Protein 8YE0 (pdb70)

Secondary structure (DSSP, 8-state):
--S-HHHHHHHHHHHHHHHHHHHT-TTSTTHHHHHHHHHHSS-EEEEEEEEEETTEEEEEEEEEEES-GGGHHHHHHHHHHHHHHHTTSTT-----HHHHHHH-SS--GGGEEEEEEEEE--SSGGG-EEEEEEEEES-HHHHHHHHHHH-TT--HHHH--SSEEEEEEEEETTS-EEEEEEEEEEHHHHTSHHHHHHHHHHS-HHHHHHHTTEEEEEEEEETT-SS-EEEEEESSHHHHHHTTT-HHHHHHHHHHTTS-EEEEEEEEEGGGGGSSS--EEEEEEEE-/--HHHHHHHHHHHHTT----TTHHHHHHHHHT-SSEEEEEEEEEETTEEEEEEEEEEE--GGGHHHHHHHHHHHHHHHTTSTT-B---HHHHHHH-SS--GGGEEEEEEEEE--SSGGG-EEEEEEEEES-HHHHHHHHHHH-TT--SGGG--SSEEEEEEEEETBS-EEEEEEEEEEHHHHTSHHHHHHHHHHS-HHHHHHHTTEEEEEEEE-SSSSS-EEEEEES-HHHHHHTT--HHHHHHHHHHTTS--SEEEEEEEGGGGSSSS--EEEEEEE--/----S-HHHHHHHHHHHHHHHHHHHT--S-TTHHHHHHHHHHSS-EEEEEEEEEETTEEEEEEEEEEES-GGGHHHHHHHHHHHHHHHTTSSS-B---HHHHHHH-TT--GGGEEEEEEEEE--SSGGG-EEEEEEEEES-HHHHHHHHHHH-TT---GGG--SSEEEEEEEEETBS-EEEEEEEEEEHHHHSSHHHHHHHTTTS-HHHHHHHTTEEEEEEEEETT-SS-EEEEEES-HHHHHHTT--HHHHHHHHHHTTS-EEEEEEEEEHHHHHSSS--EEEEEEEE-/--HHHHHHHHHHHHHT-TT-TTHHHHHHHHHT-SSEEEEEEEEEETTEEEEEEEEEEE--GGGHHHHHHHHHHHHHHHTTSTT-B---HHHHHHH-S---GGGEEEEEEEEE--SSGGG-EEEEEEEEES-HHHHHHHHHHH-SS--GGG---SSEEEEEEEEETBS-EEEEEEEEEEHHHHTSHHHHHHHHTTS-HHHHHGGGGEEEEEEEEETTSSS-EEEEEESSHHHHHHTT--HHHHHHHTTTTTS--SEEEEEEEHHHHTSSS--EEEEEEE--

Foldseek 3Di:
DDPPQVVQLVVQLVVLVVLCVVVVNCPFPPVVLVNVLCVPASHWWKKFKWKFFFPDIQRNKMKTKHPDLVCVVVVVVVLVVSLVVSVPPVLFDWACVVVCVLCDDDRDSVFFDIKMWMWRTDPPQQAIKIKIKTKGFPDVVSVVVQCVQFVPPCLVVLQADGRIKMKMWIIGRNHDIWIKIKGKAFPVRCVPPSNVVSVPVRADDLLSVLQVQARMWMWMTIPPDPAIKIKGFGPDVVVSQVVQPDPVSCVVVVVCVPPQFPTKIKIAGSVQSPDPHRRIIMIITTHD/DDVQCVVLVVLCVVVVPDCFPPLVLVVVLLVPAPQKFKKFKWKFFFNDIQRNKMKIKNQPLPPQVVVVVSLVVSVVVSVVPVQFDWACVVVCVLCDDPRDSVFFRIKMKMWRGDPPQQATKIKIKTKGFPPVVSVVVQCVQWVPVVQCPLLADGRIKMKMWIIGRNHDIWIKIKDKDFPVRCVPPVSVVSCPVRAPVLVSVLQVQARMKMWMTTPVDPAIKIKGWGPDVVVSQVVQQDPSSVVVCVVVVPPQFPIKIKIAGRVLRPDPHRRIIMIITTND/DDPDPCQVVQLVVVVVVLVVLCVVVVPPDFPPLVLVSVVQVVASHWWKKFKWWFFFPDIQRSKMKTKHPDLVCVVVVVVVLVVSVVVSCPDPQFDWDCVVVCVLCDPDRDSVFFPIKMWMWGTDPDQQATKIKIKTKGFPCVPSVVVQCVAFVPVNQCPLQDDGRIKMKMWIIRRNHDIWIKIKDKAFCVRCVDPRNVVSVCVRAPDLVSVQQNQARMKMWMTIPPDPAIKIKGFGPDPLVCQVPVQDPVSVVVVVVVVPAAQPTKIKIAGRVLSVDPHRRIIMIIRTHD/DDPQLVVLVVLCVVVVPCDFPPVVLVSVVVVVADAWFKKFKWWFFFPDIQGNKMKIKRQPLVCVVVVVVVLVVSVVVSPVDPLFDWACVVVCVLCDDDRDSVFFRIKMWMWRTDPPQQAIKIKIKTKGFPPVVSVVVLQVQFVPPSQCVLQCPGRIKMKMWIIGRNHDIWIKIKDKAFPVRCVDPSNVVSVPVRADDLLSVLQVQARMWMWMTIPPDPAIKIKGWGPQVVVSQVVQPDPVSVVVCVVVVPPQWPTKIKIAGSVQSPDPHGRIIMIMTTPD

Solvent-accessible surface area: 49042 Å² total; per-residue (Å²): 155,130,114,85,39,119,92,6,29,37,104,1,35,135,45,0,71,34,1,0,81,80,39,135,16,63,97,33,40,1,0,120,41,0,8,116,14,0,71,83,13,104,9,0,14,0,17,0,2,1,48,0,17,24,94,62,52,40,12,0,15,3,17,0,17,1,45,81,59,135,111,2,74,106,12,6,89,44,0,33,10,3,0,31,65,0,46,62,110,69,49,3,50,18,38,34,104,52,2,82,127,0,23,48,118,95,20,48,51,97,55,5,52,77,1,22,0,0,2,0,2,38,223,74,41,28,50,0,24,0,15,0,27,0,56,0,48,69,12,85,110,31,32,61,41,0,29,83,92,2,12,65,97,150,31,0,50,58,1,35,60,31,103,62,1,12,0,4,2,23,1,45,1,74,25,78,42,13,11,26,0,15,3,26,1,42,27,157,48,0,122,82,82,91,12,65,88,85,0,51,176,24,5,40,56,39,0,16,155,24,0,86,58,1,88,23,0,23,1,0,10,3,127,52,22,14,20,22,21,0,25,0,40,3,111,81,42,54,47,4,0,82,107,10,69,8,143,32,0,42,148,8,5,60,75,11,93,145,59,75,39,131,26,0,9,0,5,0,8,20,42,6,25,92,31,136,49,20,57,45,4,19,0,30,4,13,1,79,141,59,103,21,46,95,37,0,81,36,1,13,116,77,25,148,19,97,100,28,50,1,4,77,63,0,24,50,18,4,112,35,25,112,63,15,12,0,36,0,4,0,62,0,56,24,126,106,53,59,22,1,15,2,20,0,12,0,105,59,67,128,134,4,80,53,15,8,39,27,0,32,33,7,0,82,68,0,54,55,116,134,130,6,29,9,2,33,45,28,0,95,112,0,23,47,86,96,18,54,46,95,58,1,63,90,0,26,0,0,2,0,3,34,200,102,44,31,53,0,23,0,14,0,31,0,44,0,50,59,15,78,108,35,30,63,38,0,40,68,85,0,8,23,84,156,41,0,66,73,0,64,47,40,107,66,1,11,0,5,2,27,2,41,4,17,1,91,26,15,14,29,0,19,5,25,0,41,32,152,45,2,125,49,86,117,19,75,97,92,0,48,183,36,5,33,72,58,0,22,142,12,0,99,59,4,124,20,0,15,0,0,3,11,75,71,35,139,30,8,16,0,25,0,51,16,110,83,29,53,48,10,1,73,109,20,71,8,140,16,0,44,156,3,0,56,55,5,76,152,70,110,31,146,28,1,15,0,5,0,10,25,59,20,19,88,52,246,57,23,82,96,4,22,0,30,0,3,21,76,118,109,87,86,113,86,29,74,92,6,45,58,86,1,44,104,20,0,90,30,3,11,128,67,29,149,11,82,96,27,45,1,2,50,42,0,28,150,13,3,61,72,21,117,12,2,5,0,23,0,4,1,53,1,47,39,146,91,80,60,13,0,15,3,18,0,21,2,34,75,62,139,112,3,77,107,14,2,68,55,0,37,32,11,0,46,78,1,43,65,97,132,88,5,39,18,51,30,116,24,2,103,55,2,22,44,74,117,18,54,40,97,63,6,54,78,1,28,0,0,2,0,5,41,199,83,37,16,41,0,22,0,16,0,28,0,55,0,54,34,23,104,64,27,26,62,40,1,44,81,92,1,14,34,56,80,27,2,85,64,4,66,74,40,122,63,2,11,1,4,2,15,0,34,0,7,22,106,40,12,20,16,0,11,4,23,0,45,31,74,40,2,128,96,119,124,9,78,49,17,0,50,170,54,12,39,79,51,0,27,160,16,2,95,40,3,52,25,2,16,4,0,9,8,50,28,21,33,18,16,24,2,26,0,45,11,110,95,31,66,61,10,0,78,112,27,75,17,92,37,0,40,178,6,2,48,107,11,83,160,63,55,44,108,30,0,10,0,4,1,14,38,41,3,27,85,15,142,76,25,30,70,4,16,0,28,1,15,1,55,231,46,114,22,48,71,41,0,67,44,0,0,87,76,28,146,18,68,103,40,41,2,0,126,28,0,18,129,13,4,106,63,35,135,52,17,17,0,30,0,1,0,57,0,62,21,127,100,55,59,17,0,14,2,16,0,13,2,106,39,55,150,92,3,35,34,12,4,65,26,1,35,58,8,0,83,58,0,39,61,100,124,82,0,21,11,17,33,66,38,6,98,39,0,28,49,90,120,18,71,39,101,13,1,60,95,1,28,0,0,1,0,2,34,224,120,45,26,48,0,21,0,15,0,27,0,45,0,57,96,11,76,124,21,20,62,38,0,28,63,37,0,11,58,72,65,65,1,55,89,4,67,65,34,90,60,1,9,0,4,1,25,1,48,1,12,0,83,32,15,9,26,0,16,5,24,3,30,22,116,31,2,132,94,96,136,14,72,111,36,0,55,94,41,7,36,56,43,0,15,152,29,0,86,56,3,116,23,0,14,4,0,9,6,65,71,29,97,24,15,17,0,26,0,51,13,111,91,25,48,57,3,0,71,110,16,73,10,74,51,0,47,171,5,1,65,102,14,78,172,84,123,33,176,42,0,16,0,5,0,8,31,107,19,24,80,59,116,65,18,82,65,3,17,0,27,0,11,16,85

Radius of gyration: 34.92 Å; Cα contacts (8 Å, |Δi|>4): 2206; chains: 4; bounding box: 70×92×94 Å

Nearest PDB structures (foldseek):
  8ye0-assembly4_D  TM=9.924E-01  e=4.667E-56  Microcystis aeruginosa NIES-88
  8je4-assembly1_A  TM=9.288E-01  e=2.767E-31  Limnothrix sp. CACIAM 69d
  7vmy-assembly1_A  TM=9.520E-01  e=1.536E-30  Limnothrix sp. CACIAM 69d
  8je4-assembly1_B  TM=9.081E-01  e=1.259E-28  Limnothrix sp. CACIAM 69d
  4bg2-assembly1_A  TM=8.635E-01  e=2.239E-19  Prochloron didemni

Structure (mmCIF, N/CA/C/O backbone):
data_8YE0
#
_entry.id   8YE0
#
_cell.length_a   45.681
_cell.length_b   69.344
_cell.length_c   86.426
_cell.angle_alpha   109.115
_cell.angle_beta   93.102
_cell.angle_gamma   104.888
#
_symmetry.space_group_name_H-M   'P 1'
#
loop_
_entity.id
_entity.type
_entity.pdbx_description
1 polymer 'LynF/TruF/PatF family peptide O-prenyltransferase'
2 non-polymer 'TRIHYDROGEN THIODIPHOSPHATE'
3 non-polymer 'MAGNESIUM ION'
4 non-polymer 2-[BIS-(2-HYDROXY-ETHYL)-AMINO]-2-HYDROXYMETHYL-PROPANE-1,3-DIOL
5 water water
#
loop_
_atom_site.group_PDB
_atom_site.id
_atom_site.type_symbol
_atom_site.label_atom_id
_atom_site.label_alt_id
_atom_site.label_comp_id
_atom_site.label_asym_id
_atom_site.label_entity_id
_atom_site.label_seq_id
_atom_site.pdbx_PDB_ins_code
_atom_site.Cartn_x
_atom_site.Cartn_y
_atom_site.Cartn_z
_atom_site.occupancy
_atom_site.B_iso_or_equiv
_atom_site.auth_seq_id
_atom_site.auth_comp_id
_atom_site.auth_asym_id
_atom_site.auth_atom_id
_atom_site.pdbx_PDB_model_num
ATOM 1 N N . ASN A 1 3 ? 8.70898 -35.48382 23.65175 1.000 75.46065 3 ASN A N 1
ATOM 2 C CA . ASN A 1 3 ? 9.41890 -35.91688 24.84881 1.000 70.89263 3 ASN A CA 1
ATOM 3 C C . ASN A 1 3 ? 8.88743 -37.25406 25.32754 1.000 70.10409 3 ASN A C 1
ATOM 4 O O . ASN A 1 3 ? 9.61518 -38.24542 25.36309 1.000 75.40933 3 ASN A O 1
ATOM 9 N N . TYR A 1 4 ? 7.60804 -37.27728 25.68670 1.000 54.01423 4 TYR A N 1
ATOM 10 C CA . TYR A 1 4 ? 7.01968 -38.46423 26.28335 1.000 52.30948 4 TYR A CA 1
ATOM 11 C C . TYR A 1 4 ? 6.73799 -39.51753 25.21955 1.000 49.39666 4 TYR A C 1
ATOM 12 O O . TYR A 1 4 ? 6.37271 -39.19994 24.08344 1.000 40.05949 4 TYR A O 1
ATOM 21 N N . ALA A 1 5 ? 6.93064 -40.78170 25.59857 1.000 50.15473 5 ALA A N 1
ATOM 22 C CA . ALA A 1 5 ? 6.79077 -41.87782 24.64597 1.000 44.52109 5 ALA A CA 1
ATOM 23 C C . ALA A 1 5 ? 5.37203 -41.96610 24.10656 1.000 41.91904 5 ALA A C 1
ATOM 24 O O . ALA A 1 5 ? 5.16651 -42.24153 22.91836 1.000 42.74518 5 ALA A O 1
ATOM 26 N N . ASN A 1 6 ? 4.37979 -41.73513 24.96682 1.000 42.06427 6 ASN A N 1
ATOM 27 C CA . ASN A 1 6 ? 2.97536 -41.80292 24.57179 1.000 44.97003 6 ASN A CA 1
ATOM 28 C C . ASN A 1 6 ? 2.57059 -40.43144 24.03875 1.000 43.21586 6 ASN A C 1
ATOM 29 O O . ASN A 1 6 ? 2.02541 -39.58038 24.74702 1.000 39.30199 6 ASN A O 1
ATOM 34 N N . ALA A 1 7 ? 2.85123 -40.22537 22.74904 1.000 44.38576 7 ALA A N 1
ATOM 35 C CA . ALA A 1 7 ? 2.58053 -38.93564 22.12383 1.000 41.17925 7 ALA A CA 1
ATOM 36 C C . ALA A 1 7 ? 1.10011 -38.58604 22.18845 1.000 43.21095 7 ALA A C 1
ATOM 37 O O . ALA A 1 7 ? 0.74111 -37.42613 22.42213 1.000 40.28068 7 ALA A O 1
ATOM 39 N N . GLN A 1 8 ? 0.22487 -39.57803 21.99735 1.000 42.40114 8 GLN A N 1
ATOM 40 C CA . GLN A 1 8 ? -1.20610 -39.29351 21.96726 1.000 53.30256 8 GLN A CA 1
ATOM 41 C C . GLN A 1 8 ? -1.73260 -38.93031 23.35210 1.000 47.27429 8 GLN A C 1
ATOM 42 O O . GLN A 1 8 ? -2.60859 -38.06735 23.47891 1.000 41.80222 8 GLN A O 1
ATOM 48 N N . LEU A 1 9 ? -1.21868 -39.57826 24.40234 1.000 43.97155 9 LEU A N 1
ATOM 49 C CA . LEU A 1 9 ? -1.55719 -39.15082 25.75750 1.000 42.91007 9 LEU A CA 1
ATOM 50 C C . LEU A 1 9 ? -1.12114 -37.71442 26.00763 1.000 39.00346 9 LEU A C 1
ATOM 51 O O . LEU A 1 9 ? -1.87798 -36.91823 26.57788 1.000 37.29897 9 LEU A O 1
ATOM 56 N N . HIS A 1 10 ? 0.09155 -37.36166 25.57616 1.000 36.44144 10 HIS A N 1
ATOM 57 C CA . HIS A 1 10 ? 0.61258 -36.02566 25.84842 1.000 33.70390 10 HIS A CA 1
ATOM 58 C C . HIS A 1 10 ? -0.20169 -34.95020 25.13261 1.000 32.68525 10 HIS A C 1
ATOM 59 O O . HIS A 1 10 ? -0.45787 -33.87568 25.69520 1.000 31.62576 10 HIS A O 1
ATOM 66 N N . LYS A 1 11 ? -0.61257 -35.21788 23.88922 1.000 34.00340 11 LYS A N 1
ATOM 67 C CA . LYS A 1 11 ? -1.43141 -34.25762 23.15448 1.000 33.80454 11 LYS A CA 1
ATOM 68 C C . LYS A 1 11 ? -2.78621 -34.06124 23.82018 1.000 34.23094 11 LYS A C 1
ATOM 69 O O . LYS A 1 11 ? -3.31407 -32.94294 23.85066 1.000 34.03861 11 LYS A O 1
ATOM 75 N N . SER A 1 12 ? -3.37957 -35.14433 24.33032 1.000 36.36259 12 SER A N 1
ATOM 76 C CA . SER A 1 12 ? -4.62410 -35.01890 25.07910 1.000 37.24124 12 SER A CA 1
ATOM 77 C C . SER A 1 12 ? -4.45034 -34.08994 26.27388 1.000 39.24659 12 SER A C 1
ATOM 78 O O . SER A 1 12 ? -5.33563 -33.28142 26.57342 1.000 34.12493 12 SER A O 1
ATOM 81 N N . LYS A 1 13 ? -3.30308 -34.17244 26.95418 1.000 33.87317 13 LYS A N 1
ATOM 82 C CA . LYS A 1 13 ? -3.05551 -33.28350 28.08519 1.000 38.67282 13 LYS A CA 1
ATOM 83 C C . LYS A 1 13 ? -2.83050 -31.84791 27.62241 1.000 30.79050 13 LYS A C 1
ATOM 84 O O . LYS A 1 13 ? -3.26595 -30.90119 28.28868 1.000 37.06060 13 LYS A O 1
ATOM 90 N N . ASN A 1 14 ? -2.15235 -31.67095 26.48383 1.000 30.19065 14 ASN A N 1
ATOM 91 C CA . ASN A 1 14 ? -1.98581 -30.34363 25.89788 1.000 35.74568 14 ASN A CA 1
ATOM 92 C C . ASN A 1 14 ? -3.33265 -29.67547 25.66117 1.000 31.35754 14 ASN A C 1
ATOM 93 O O . ASN A 1 14 ? -3.57203 -28.54926 26.11275 1.000 28.32705 14 ASN A O 1
ATOM 98 N N . LEU A 1 15 ? -4.22044 -30.35244 24.93244 1.000 29.52355 15 LEU A N 1
ATOM 99 C CA . LEU A 1 15 ? -5.53278 -29.78201 24.65592 1.000 34.00634 15 LEU A CA 1
ATOM 100 C C . LEU A 1 15 ? -6.30612 -29.53084 25.94284 1.000 40.10943 15 LEU A C 1
ATOM 101 O O . LEU A 1 15 ? -7.01357 -28.52291 26.06413 1.000 28.98231 15 LEU A O 1
ATOM 106 N N . MET A 1 16 ? -6.17406 -30.42985 26.92080 1.000 30.18950 16 MET A N 1
ATOM 107 C CA . MET A 1 16 ? -6.85391 -30.22988 28.19610 1.000 31.79700 16 MET A CA 1
ATOM 108 C C . MET A 1 16 ? -6.31078 -29.00448 28.92956 1.000 31.20187 16 MET A C 1
ATOM 109 O O . MET A 1 16 ? -7.07188 -28.27190 29.57553 1.000 29.07027 16 MET A O 1
ATOM 114 N N . TYR A 1 17 ? -5.00127 -28.75205 28.82771 1.000 26.51304 17 TYR A N 1
ATOM 115 C CA . TYR A 1 17 ? -4.44613 -27.53206 29.40837 1.000 28.97741 17 TYR A CA 1
ATOM 116 C C . TYR A 1 17 ? -4.98443 -26.29619 28.70029 1.000 31.08015 17 TYR A C 1
ATOM 117 O O . TYR A 1 17 ? -5.33420 -25.30297 29.34891 1.000 25.57597 17 TYR A O 1
ATOM 126 N N . MET A 1 18 ? -5.05518 -26.33448 27.36764 1.000 27.25655 18 MET A N 1
ATOM 127 C CA . MET A 1 18 ? -5.56391 -25.18034 26.63924 1.000 31.55873 18 MET A CA 1
ATOM 128 C C . MET A 1 18 ? -7.03690 -24.94225 26.93859 1.000 32.52264 18 MET A C 1
ATOM 129 O O . MET A 1 18 ? -7.44892 -23.79795 27.16837 1.000 24.83281 18 MET A O 1
ATOM 134 N N . LYS A 1 19 ? -7.84375 -26.00907 26.93330 1.000 26.34110 19 LYS A N 1
ATOM 135 C CA . LYS A 1 19 ? -9.27460 -25.85948 27.18024 1.000 28.74747 19 LYS A CA 1
ATOM 136 C C . LYS A 1 19 ? -9.54890 -25.33238 28.57668 1.000 32.45293 19 LYS A C 1
ATOM 137 O O . LYS A 1 19 ? -10.42110 -24.47345 28.76089 1.000 30.70457 19 LYS A O 1
ATOM 143 N N . ALA A 1 20 ? -8.83623 -25.84900 29.57722 1.000 28.04285 20 ALA A N 1
ATOM 144 C CA . ALA A 1 20 ? -8.92069 -25.25496 30.90287 1.000 29.40922 20 ALA A CA 1
ATOM 145 C C . ALA A 1 20 ? -8.72823 -23.74760 30.81628 1.000 30.30665 20 ALA A C 1
ATOM 146 O O . ALA A 1 20 ? -9.63877 -22.97368 31.12945 1.000 29.98753 20 ALA A O 1
ATOM 148 N N . HIS A 1 21 ? -7.56244 -23.31976 30.32721 1.000 28.75119 21 HIS A N 1
ATOM 149 C CA . HIS A 1 21 ? -7.24622 -21.89663 30.24284 1.000 23.29033 21 HIS A CA 1
ATOM 150 C C . HIS A 1 21 ? -8.36793 -21.11392 29.56313 1.000 23.32345 21 HIS A C 1
ATOM 151 O O . HIS A 1 21 ? -8.79399 -20.06303 30.05833 1.000 28.50764 21 HIS A O 1
ATOM 158 N N . GLU A 1 22 ? -8.86266 -21.61679 28.42783 1.000 22.92136 22 GLU A N 1
ATOM 159 C CA . GLU A 1 22 ? -9.95225 -20.94441 27.72504 1.000 27.33522 22 GLU A CA 1
ATOM 160 C C . GLU A 1 22 ? -11.21067 -20.88663 28.57974 1.000 29.75040 22 GLU A C 1
ATOM 161 O O . GLU A 1 22 ? -11.97640 -19.91619 28.50920 1.000 31.25499 22 GLU A O 1
ATOM 167 N N . ASN A 1 23 ? -11.45121 -21.92546 29.38087 1.000 26.87800 23 ASN A N 1
ATOM 168 C CA . ASN A 1 23 ? -12.67551 -21.99039 30.17017 1.000 28.74191 23 ASN A CA 1
ATOM 169 C C . ASN A 1 23 ? -12.62157 -21.06579 31.38749 1.000 34.14311 23 ASN A C 1
ATOM 170 O O . ASN A 1 23 ? -13.57556 -20.31313 31.62850 1.000 26.72576 23 ASN A O 1
ATOM 175 N N . ILE A 1 24 ? -11.52661 -21.08796 32.16745 1.000 22.95151 24 ILE A N 1
ATOM 176 C CA . ILE A 1 24 ? -11.46031 -20.16657 33.30743 1.000 23.02368 24 ILE A CA 1
ATOM 177 C C . ILE A 1 24 ? -11.60859 -18.71661 32.85007 1.000 26.99215 24 ILE A C 1
ATOM 178 O O . ILE A 1 24 ? -12.26594 -17.91305 33.51976 1.000 29.77120 24 ILE A O 1
ATOM 183 N N . PHE A 1 25 ? -11.03310 -18.35211 31.70478 1.000 23.82879 25 PHE A N 1
ATOM 184 C CA . PHE A 1 25 ? -11.07587 -16.94925 31.29363 1.000 32.67634 25 PHE A CA 1
ATOM 185 C C . PHE A 1 25 ? -12.21513 -16.62077 30.33041 1.000 27.60161 25 PHE A C 1
ATOM 186 O O . PHE A 1 25 ? -12.35336 -15.45471 29.93555 1.000 22.27511 25 PHE A O 1
ATOM 194 N N . GLU A 1 26 ? -13.02100 -17.61652 29.94712 1.000 26.57022 26 GLU A N 1
ATOM 195 C CA . GLU A 1 26 ? -14.23406 -17.43807 29.13251 1.000 27.64124 26 GLU A CA 1
ATOM 196 C C . GLU A 1 26 ? -13.93576 -16.78282 27.78402 1.000 34.06824 26 GLU A C 1
ATOM 197 O O . GLU A 1 26 ? -14.64630 -15.88606 27.32321 1.000 27.39982 26 GLU A O 1
ATOM 203 N N . ILE A 1 27 ? -12.88968 -17.28226 27.13034 1.000 28.20968 27 ILE A N 1
ATOM 204 C CA . ILE A 1 27 ? -12.38318 -16.78793 25.85880 1.000 25.06744 27 ILE A CA 1
ATOM 205 C C . ILE A 1 27 ? -12.47968 -17.82668 24.75059 1.000 28.82772 27 ILE A C 1
ATOM 206 O O . ILE A 1 27 ? -11.98800 -17.59014 23.64715 1.000 26.86116 27 ILE A O 1
ATOM 211 N N . GLU A 1 28 ? -13.09806 -18.97729 25.02679 1.000 30.48814 28 GLU A N 1
ATOM 212 C CA . GLU A 1 28 ? -13.05849 -20.10619 24.09867 1.000 30.50843 28 GLU A CA 1
ATOM 213 C C . GLU A 1 28 ? -13.63145 -19.75864 22.72661 1.000 37.86409 28 GLU A C 1
ATOM 214 O O . GLU A 1 28 ? -13.20285 -20.32864 21.71594 1.000 34.44754 28 GLU A O 1
ATOM 220 N N . ALA A 1 29 ? -14.59181 -18.83844 22.66234 1.000 31.14855 29 ALA A N 1
ATOM 221 C CA . ALA A 1 29 ? -15.23932 -18.52463 21.39461 1.000 32.73259 29 ALA A CA 1
ATOM 222 C C . ALA A 1 29 ? -14.40923 -17.62379 20.48979 1.000 29.80931 29 ALA A C 1
ATOM 223 O O . ALA A 1 29 ? -14.79355 -17.42113 19.33498 1.000 34.33475 29 ALA A O 1
ATOM 225 N N . LEU A 1 30 ? -13.29523 -17.08347 20.97029 1.000 29.16676 30 LEU A N 1
ATOM 226 C CA . LEU A 1 30 ? -12.52175 -16.14589 20.17019 1.000 28.93395 30 LEU A CA 1
ATOM 227 C C . LEU A 1 30 ? -11.89107 -16.83822 18.96444 1.000 34.04117 30 LEU A C 1
ATOM 228 O O . LEU A 1 30 ? -11.33401 -17.93299 19.07292 1.000 26.05551 30 LEU A O 1
ATOM 233 N N . TYR A 1 31 ? -11.98511 -16.18597 17.80889 1.000 27.50671 31 TYR A N 1
ATOM 234 C CA . TYR A 1 31 ? -11.30755 -16.61697 16.59139 1.000 33.99901 31 TYR A CA 1
ATOM 235 C C . TYR A 1 31 ? -9.83085 -16.22898 16.65874 1.000 31.91186 31 TYR A C 1
ATOM 236 O O . TYR A 1 31 ? -9.50670 -15.10060 17.04146 1.000 27.79732 31 TYR A O 1
ATOM 245 N N . PRO A 1 32 ? -8.90792 -17.13037 16.27383 1.000 26.80322 32 PRO A N 1
ATOM 246 C CA . PRO A 1 32 ? -9.11182 -18.45421 15.68615 1.000 28.84721 32 PRO A CA 1
ATOM 247 C C . PRO A 1 32 ? -8.69229 -19.58832 16.61583 1.000 28.60858 32 PRO A C 1
ATOM 248 O O . PRO A 1 32 ? -7.89011 -20.43213 16.20994 1.000 24.85645 32 PRO A O 1
ATOM 252 N N . LEU A 1 33 ? -9.21456 -19.60771 17.84414 1.000 29.90324 33 LEU A N 1
ATOM 253 C CA . LEU A 1 33 ? -8.71656 -20.56070 18.83238 1.000 25.93871 33 LEU A CA 1
ATOM 254 C C . LEU A 1 33 ? -9.04076 -21.99752 18.43890 1.000 29.40264 33 LEU A C 1
ATOM 255 O O . LEU A 1 33 ? -8.23234 -22.90790 18.66628 1.000 26.89861 33 LEU A O 1
ATOM 260 N N . GLU A 1 34 ? -10.21861 -22.22556 17.85689 1.000 27.46906 34 GLU A N 1
ATOM 261 C CA . GLU A 1 34 ? -10.58969 -23.58712 17.47939 1.000 31.58396 34 GLU A CA 1
ATOM 262 C C . GLU A 1 34 ? -9.67913 -24.12412 16.38023 1.000 32.52653 34 GLU A C 1
ATOM 263 O O . GLU A 1 34 ? -9.27032 -25.29355 16.41936 1.000 35.85927 34 GLU A O 1
ATOM 269 N N . LEU A 1 35 ? -9.35393 -23.28835 15.38889 1.000 29.19361 35 LEU A N 1
ATOM 270 C CA . LEU A 1 35 ? -8.40824 -23.70223 14.35462 1.000 29.17260 35 LEU A CA 1
ATOM 271 C C . LEU A 1 35 ? -7.03156 -23.95773 14.95048 1.000 29.82419 35 LEU A C 1
ATOM 272 O O . LEU A 1 35 ? -6.30440 -24.85558 14.50603 1.000 27.14798 35 LEU A O 1
ATOM 277 N N . PHE A 1 36 ? -6.65603 -23.16659 15.95714 1.000 26.49994 36 PHE A N 1
ATOM 278 C CA . PHE A 1 36 ? -5.38591 -23.37846 16.63924 1.000 23.89522 36 PHE A CA 1
ATOM 279 C C . PHE A 1 36 ? -5.36910 -24.71621 17.36761 1.000 27.01255 36 PHE A C 1
ATOM 280 O O . PHE A 1 36 ? -4.35409 -25.42625 17.35910 1.000 27.10247 36 PHE A O 1
ATOM 288 N N . GLU A 1 37 ? -6.48114 -25.06304 18.02158 1.000 25.57806 37 GLU A N 1
ATOM 289 C CA . GLU A 1 37 ? -6.59997 -26.35932 18.68086 1.000 29.68228 37 GLU A CA 1
ATOM 290 C C . GLU A 1 37 ? -6.39098 -27.49057 17.68552 1.000 30.38172 37 GLU A C 1
ATOM 291 O O . GLU A 1 37 ? -5.63893 -28.43735 17.94612 1.000 33.59789 37 GLU A O 1
ATOM 297 N N . ARG A 1 38 ? -7.05030 -27.39722 16.53071 1.000 29.07312 38 ARG A N 1
ATOM 298 C CA . ARG A 1 38 ? -6.89137 -28.40136 15.48861 1.000 30.56627 38 ARG A CA 1
ATOM 299 C C . ARG A 1 38 ? -5.45217 -28.44448 14.98777 1.000 31.90430 38 ARG A C 1
ATOM 300 O O . ARG A 1 38 ? -4.89928 -29.52626 14.75506 1.000 31.82584 38 ARG A O 1
ATOM 308 N N . PHE A 1 39 ? -4.82807 -27.27585 14.82358 1.000 27.69146 39 PHE A N 1
ATOM 309 C CA . PHE A 1 39 ? -3.42964 -27.22278 14.40071 1.000 28.44164 39 PHE A CA 1
ATOM 310 C C . PHE A 1 39 ? -2.51545 -27.94532 15.38334 1.000 28.82625 39 PHE A C 1
ATOM 311 O O . PHE A 1 39 ? -1.63356 -28.70990 14.97158 1.000 28.33240 39 PHE A O 1
ATOM 319 N N . MET A 1 40 ? -2.68237 -27.68888 16.68696 1.000 26.05037 40 MET A N 1
ATOM 320 C CA . MET A 1 40 ? -1.96978 -28.46803 17.69733 1.000 28.22125 40 MET A CA 1
ATOM 321 C C . MET A 1 40 ? -2.04761 -29.95279 17.40262 1.000 31.49727 40 MET A C 1
ATOM 322 O O . MET A 1 40 ? -1.03571 -30.66014 17.36938 1.000 31.83819 40 MET A O 1
ATOM 327 N N . GLN A 1 41 ? -3.28377 -30.43350 17.24479 1.000 35.31858 41 GLN A N 1
ATOM 328 C CA . GLN A 1 41 ? -3.53728 -31.86243 17.13789 1.000 33.82535 41 GLN A CA 1
ATOM 329 C C . GLN A 1 41 ? -2.93291 -32.44807 15.87101 1.000 39.62123 41 GLN A C 1
ATOM 330 O O . GLN A 1 41 ? -2.64072 -33.65033 15.82258 1.000 40.08155 41 GLN A O 1
ATOM 336 N N . SER A 1 42 ? -2.74017 -31.62162 14.83951 1.000 36.01949 42 SER A N 1
ATOM 337 C CA . SER A 1 42 ? -2.13694 -32.09154 13.59959 1.000 39.71579 42 SER A CA 1
ATOM 338 C C . SER A 1 42 ? -0.63849 -32.31361 13.72913 1.000 40.93019 42 SER A C 1
ATOM 339 O O . SER A 1 42 ? -0.04790 -32.97560 12.87127 1.000 48.71072 42 SER A O 1
ATOM 342 N N . GLN A 1 43 ? -0.01514 -31.78124 14.77429 1.000 38.07040 43 GLN A N 1
ATOM 343 C CA . GLN A 1 43 ? 1.41614 -31.94644 14.96117 1.000 38.01739 43 GLN A CA 1
ATOM 344 C C . GLN A 1 43 ? 1.72089 -33.31292 15.56785 1.000 47.38804 43 GLN A C 1
ATOM 345 O O . GLN A 1 43 ? 0.87180 -33.94417 16.20268 1.000 39.65874 43 GLN A O 1
ATOM 351 N N . THR A 1 44 ? 2.95205 -33.77671 15.33964 1.000 51.73759 44 THR A N 1
ATOM 352 C CA . THR A 1 44 ? 3.38426 -35.05066 15.90793 1.000 57.67063 44 THR A CA 1
ATOM 353 C C . THR A 1 44 ? 3.28536 -35.02003 17.42801 1.000 56.99133 44 THR A C 1
ATOM 354 O O . THR A 1 44 ? 2.69716 -35.91505 18.04575 1.000 54.94633 44 THR A O 1
ATOM 358 N N . ASP A 1 45 ? 3.85815 -33.98394 18.04141 1.000 45.51273 45 ASP A N 1
ATOM 359 C CA . ASP A 1 45 ? 3.73196 -33.69904 19.46427 1.000 41.41604 45 ASP A CA 1
ATOM 360 C C . ASP A 1 45 ? 4.37181 -32.34364 19.72908 1.000 52.11263 45 ASP A C 1
ATOM 361 O O . ASP A 1 45 ? 5.25929 -31.91885 18.98217 1.000 51.50247 45 ASP A O 1
ATOM 366 N N . CYS A 1 46 ? 3.92936 -31.65107 20.77162 1.000 43.22662 46 CYS A N 1
ATOM 367 C CA . CYS A 1 46 ? 4.48081 -30.34072 21.07507 1.000 35.86984 46 CYS A CA 1
ATOM 368 C C . CYS A 1 46 ? 4.26533 -30.06517 22.55374 1.000 40.33674 46 CYS A C 1
ATOM 369 O O . CYS A 1 46 ? 3.61039 -30.83628 23.25727 1.000 31.19495 46 CYS A O 1
ATOM 372 N N . SER A 1 47 ? 4.83825 -28.95811 23.01761 1.000 30.38352 47 SER A N 1
ATOM 373 C CA . SER A 1 47 ? 4.58762 -28.44248 24.35166 1.000 25.80762 47 SER A CA 1
ATOM 374 C C . SER A 1 47 ? 3.78655 -27.16012 24.22072 1.000 21.31388 47 SER A C 1
ATOM 375 O O . SER A 1 47 ? 3.94603 -26.42050 23.25023 1.000 23.18568 47 SER A O 1
ATOM 378 N N . ILE A 1 48 ? 2.91389 -26.91405 25.19514 1.000 23.70316 48 ILE A N 1
ATOM 379 C CA . ILE A 1 48 ? 2.01028 -25.76716 25.18021 1.000 20.67081 48 ILE A CA 1
ATOM 380 C C . ILE A 1 48 ? 2.38111 -24.80140 26.29588 1.000 20.13336 48 ILE A C 1
ATOM 381 O O . ILE A 1 48 ? 2.78727 -25.21236 27.38835 1.000 23.06951 48 ILE A O 1
ATOM 386 N N . ASP A 1 49 ? 2.24192 -23.50932 26.00718 1.000 21.81775 49 ASP A N 1
ATOM 387 C CA . ASP A 1 49 ? 2.33378 -22.45372 27.00091 1.000 25.69077 49 ASP A CA 1
ATOM 388 C C . ASP A 1 49 ? 1.01749 -21.69421 26.96590 1.000 18.79249 49 ASP A C 1
ATOM 389 O O . ASP A 1 49 ? 0.57960 -21.27847 25.89106 1.000 18.00313 49 ASP A O 1
ATOM 394 N N . CYS A 1 50 ? 0.37028 -21.55987 28.11843 1.000 19.05654 50 CYS A N 1
ATOM 395 C CA . CYS A 1 50 ? -0.83374 -20.75208 28.24255 1.000 19.47684 50 CYS A CA 1
ATOM 396 C C . CYS A 1 50 ? -0.45947 -19.42669 28.88723 1.000 21.18942 50 CYS A C 1
ATOM 397 O O . CYS A 1 50 ? 0.33000 -19.39227 29.83638 1.000 20.40835 50 CYS A O 1
ATOM 400 N N . ALA A 1 51 ? -1.02082 -18.33613 28.36918 1.000 19.47883 51 ALA A N 1
ATOM 401 C CA . ALA A 1 51 ? -0.51879 -17.02397 28.72973 1.000 19.94484 51 ALA A CA 1
ATOM 402 C C . ALA A 1 51 ? -1.65920 -16.02909 28.86454 1.000 20.99260 51 ALA A C 1
ATOM 403 O O . ALA A 1 51 ? -2.76824 -16.23604 28.37396 1.000 18.14026 51 ALA A O 1
ATOM 405 N N . CYS A 1 52 ? -1.36554 -14.94588 29.57175 1.000 19.70483 52 CYS A N 1
ATOM 406 C CA A CYS A 1 52 ? -2.28638 -13.83296 29.69937 0.572 19.19345 52 CYS A CA 1
ATOM 407 C CA B CYS A 1 52 ? -2.28711 -13.82721 29.72290 0.428 21.88359 52 CYS A CA 1
ATOM 408 C C . CYS A 1 52 ? -1.48365 -12.54074 29.68572 1.000 20.20177 52 CYS A C 1
ATOM 409 O O . CYS A 1 52 ? -0.41099 -12.45899 30.28925 1.000 22.94846 52 CYS A O 1
ATOM 414 N N . LYS A 1 53 ? -1.99066 -11.54790 28.97153 1.000 21.37728 53 LYS A N 1
ATOM 415 C CA . LYS A 1 53 ? -1.36162 -10.24046 28.93377 1.000 18.36694 53 LYS A CA 1
ATOM 416 C C . LYS A 1 53 ? -2.21732 -9.30586 29.77224 1.000 20.52663 53 LYS A C 1
ATOM 417 O O . LYS A 1 53 ? -3.44669 -9.31948 29.65701 1.000 20.06152 53 LYS A O 1
ATOM 423 N N . ILE A 1 54 ? -1.57354 -8.54042 30.64698 1.000 19.81129 54 ILE A N 1
ATOM 424 C CA . ILE A 1 54 ? -2.25663 -7.61497 31.53768 1.000 23.05764 54 ILE A CA 1
ATOM 425 C C . ILE A 1 54 ? -1.89615 -6.20781 31.09428 1.000 21.39830 54 ILE A C 1
ATOM 426 O O . ILE A 1 54 ? -0.71506 -5.89017 30.92140 1.000 21.35215 54 ILE A O 1
ATOM 431 N N . ASP A 1 55 ? -2.91256 -5.37802 30.87776 1.000 22.10020 55 ASP A N 1
ATOM 432 C CA . ASP A 1 55 ? -2.70091 -3.98911 30.46780 1.000 22.97459 55 ASP A CA 1
ATOM 433 C C . ASP A 1 55 ? -3.68107 -3.14613 31.27322 1.000 29.71434 55 ASP A C 1
ATOM 434 O O . ASP A 1 55 ? -4.85629 -3.04791 30.91313 1.000 32.76672 55 ASP A O 1
ATOM 439 N N . GLY A 1 56 ? -3.19391 -2.55093 32.35995 1.000 29.30468 56 GLY A N 1
ATOM 440 C CA . GLY A 1 56 ? -4.07947 -1.83045 33.25584 1.000 31.14313 56 GLY A CA 1
ATOM 441 C C . GLY A 1 56 ? -5.18542 -2.73067 33.76884 1.000 35.97146 56 GLY A C 1
ATOM 442 O O . GLY A 1 56 ? -4.94319 -3.82154 34.29601 1.000 32.77374 56 GLY A O 1
ATOM 443 N N . ASP A 1 57 ? -6.42444 -2.26827 33.61277 1.000 34.43568 57 ASP A N 1
ATOM 444 C CA . ASP A 1 57 ? -7.59371 -3.04057 34.00825 1.000 44.20948 57 ASP A CA 1
ATOM 445 C C . ASP A 1 57 ? -7.96462 -4.12462 33.00372 1.000 35.69378 57 ASP A C 1
ATOM 446 O O . ASP A 1 57 ? -8.81810 -4.96394 33.31245 1.000 36.23715 57 ASP A O 1
ATOM 451 N N . GLU A 1 58 ? -7.35047 -4.13749 31.82529 1.000 29.65893 58 GLU A N 1
ATOM 452 C CA . GLU A 1 58 ? -7.71956 -5.08053 30.78280 1.000 24.23598 58 GLU A CA 1
ATOM 453 C C . GLU A 1 58 ? -6.86944 -6.34319 30.85796 1.000 28.77489 58 GLU A C 1
ATOM 454 O O . GLU A 1 58 ? -5.68895 -6.30411 31.21685 1.000 22.57824 58 GLU A O 1
ATOM 460 N N . LEU A 1 59 ? -7.48441 -7.46623 30.49687 1.000 22.58363 59 LEU A N 1
ATOM 461 C CA . LEU A 1 59 ? -6.80936 -8.75814 30.45362 1.000 24.95611 59 LEU A CA 1
ATOM 462 C C . LEU A 1 59 ? -6.98915 -9.34631 29.06309 1.000 23.36922 59 LEU A C 1
ATOM 463 O O . LEU A 1 59 ? -8.10694 -9.36275 28.53617 1.000 22.56076 59 LEU A O 1
ATOM 468 N N . TYR A 1 60 ? -5.89383 -9.82266 28.46757 1.000 20.15095 60 TYR A N 1
ATOM 469 C CA . TYR A 1 60 ? -5.92520 -10.48899 27.16526 1.000 19.72357 60 TYR A CA 1
ATOM 470 C C . TYR A 1 60 ? -5.39459 -11.89367 27.39639 1.000 19.44827 60 TYR A C 1
ATOM 471 O O . TYR A 1 60 ? -4.18615 -12.13729 27.27124 1.000 18.44157 60 TYR A O 1
ATOM 480 N N . PRO A 1 61 ? -6.25654 -12.83595 27.77288 1.000 19.58433 61 PRO A N 1
ATOM 481 C CA . PRO A 1 61 ? -5.80468 -14.18790 28.13996 1.000 19.36472 61 PRO A CA 1
ATOM 482 C C . PRO A 1 61 ? -5.92972 -15.23677 27.04163 1.000 21.54429 61 PRO A C 1
ATOM 483 O O . PRO A 1 61 ? -5.64804 -16.40874 27.31495 1.000 19.35272 61 PRO A O 1
ATOM 487 N N . ALA A 1 62 ? -6.32880 -14.85953 25.82966 1.000 19.35678 62 ALA A N 1
ATOM 488 C CA . ALA A 1 62 ? -6.45243 -15.81659 24.72751 1.000 19.57617 62 ALA A CA 1
ATOM 489 C C . ALA A 1 62 ? -5.11912 -15.95643 23.99847 1.000 18.62812 62 ALA A C 1
ATOM 490 O O . ALA A 1 62 ? -5.00120 -15.71625 22.79830 1.000 21.15191 62 ALA A O 1
ATOM 492 N N . ARG A 1 63 ? -4.11029 -16.36502 24.76612 1.000 18.23727 63 ARG A N 1
ATOM 493 C CA . ARG A 1 63 ? -2.72590 -16.39991 24.31647 1.000 17.33080 63 ARG A CA 1
ATOM 494 C C . ARG A 1 63 ? -2.15798 -17.78958 24.55295 1.000 17.36462 63 ARG A C 1
ATOM 495 O O . ARG A 1 63 ? -2.19354 -18.30146 25.67727 1.000 19.17004 63 ARG A O 1
ATOM 503 N N . PHE A 1 64 ? -1.64290 -18.39043 23.49127 1.000 17.23150 64 PHE A N 1
ATOM 504 C CA . PHE A 1 64 ? -1.08601 -19.73182 23.55014 1.000 17.46091 64 PHE A CA 1
ATOM 505 C C . PHE A 1 64 ? 0.12090 -19.78871 22.63318 1.000 19.86162 64 PHE A C 1
ATOM 506 O O . PHE A 1 64 ? 0.17637 -19.09285 21.61566 1.000 18.25121 64 PHE A O 1
ATOM 514 N N . SER A 1 65 ? 1.09332 -20.61633 23.00859 1.000 18.01732 65 SER A N 1
ATOM 515 C CA . SER A 1 65 ? 2.24296 -20.89136 22.16201 1.000 17.18447 65 SER A CA 1
ATOM 516 C C . SER A 1 65 ? 2.48948 -22.38863 22.14811 1.000 19.96153 65 SER A C 1
ATOM 517 O O . SER A 1 65 ? 2.35650 -23.04649 23.18158 1.000 17.99712 65 SER A O 1
ATOM 520 N N . LEU A 1 66 ? 2.82827 -22.91600 20.97243 1.000 17.66064 66 LEU A N 1
ATOM 521 C CA . LEU A 1 66 ? 3.21496 -24.31186 20.79824 1.000 20.43067 66 LEU A CA 1
ATOM 522 C C . LEU A 1 66 ? 4.68596 -24.36641 20.42581 1.000 22.33047 66 LEU A C 1
ATOM 523 O O . LEU A 1 66 ? 5.10212 -23.71277 19.46482 1.000 25.18736 66 LEU A O 1
ATOM 528 N N . ALA A 1 67 ? 5.46834 -25.14463 21.17270 1.000 20.37109 67 ALA A N 1
ATOM 529 C CA . ALA A 1 67 ? 6.85058 -25.43164 20.80767 1.000 24.47746 67 ALA A CA 1
ATOM 530 C C . ALA A 1 67 ? 6.84403 -26.74415 20.03546 1.000 26.27724 67 ALA A C 1
ATOM 531 O O . ALA A 1 67 ? 6.52880 -27.79286 20.59875 1.000 24.79580 67 ALA A O 1
ATOM 533 N N . LEU A 1 68 ? 7.18544 -26.68465 18.75225 1.000 23.15294 68 LEU A N 1
ATOM 534 C CA . LEU A 1 68 ? 7.10401 -27.85577 17.89054 1.000 27.97734 68 LEU A CA 1
ATOM 535 C C . LEU A 1 68 ? 8.32758 -28.73871 18.08981 1.000 28.49757 68 LEU A C 1
ATOM 536 O O . LEU A 1 68 ? 9.46150 -28.26179 17.99916 1.000 29.30455 68 LEU A O 1
ATOM 541 N N . TYR A 1 69 ? 8.09674 -30.02369 18.35515 1.000 37.76174 69 TYR A N 1
ATOM 542 C CA . TYR A 1 69 ? 9.20435 -30.94121 18.58184 1.000 33.14586 69 TYR A CA 1
ATOM 543 C C . TYR A 1 69 ? 9.90728 -31.31012 17.28121 1.000 30.04686 69 TYR A C 1
ATOM 544 O O . TYR A 1 69 ? 9.31746 -31.31160 16.19713 1.000 31.38128 69 TYR A O 1
ATOM 553 N N . ASN A 1 70 ? 11.18597 -31.65372 17.42410 1.000 38.17239 70 ASN A N 1
ATOM 554 C CA . ASN A 1 70 ? 12.05676 -32.16810 16.37215 1.000 36.33579 70 ASN A CA 1
ATOM 555 C C . ASN A 1 70 ? 12.32926 -31.16258 15.26741 1.000 29.53601 70 ASN A C 1
ATOM 556 O O . ASN A 1 70 ? 11.60067 -31.09687 14.27216 1.000 30.19745 70 ASN A O 1
ATOM 561 N N . ASN A 1 71 ? 13.42017 -30.41210 15.43019 1.000 30.13977 71 ASN A N 1
ATOM 562 C CA . ASN A 1 71 ? 13.87804 -29.44262 14.44725 1.000 26.91698 71 ASN A CA 1
ATOM 563 C C . ASN A 1 71 ? 14.46255 -30.09568 13.20175 1.000 27.28787 71 ASN A C 1
ATOM 564 O O . ASN A 1 71 ? 14.81017 -29.38030 12.25572 1.000 24.35489 71 ASN A O 1
ATOM 569 N N . GLN A 1 72 ? 14.58755 -31.42765 13.18227 1.000 32.05509 72 GLN A N 1
ATOM 570 C CA . GLN A 1 72 ? 14.91381 -32.12625 11.94369 1.000 32.64348 72 GLN A CA 1
ATOM 571 C C . GLN A 1 72 ? 13.96381 -31.72715 10.82238 1.000 31.41965 72 GLN A C 1
ATOM 572 O O . GLN A 1 72 ? 14.36133 -31.68247 9.65251 1.000 28.64428 72 GLN A O 1
ATOM 578 N N . TYR A 1 73 ? 12.71866 -31.40045 11.16441 1.000 29.26140 73 TYR A N 1
ATOM 579 C CA . TYR A 1 73 ? 11.68952 -31.03279 10.19923 1.000 26.59962 73 TYR A CA 1
ATOM 580 C C . TYR A 1 73 ? 11.28358 -29.57141 10.35302 1.000 25.31486 73 TYR A C 1
ATOM 581 O O . TYR A 1 73 ? 10.10919 -29.22058 10.24332 1.000 24.77559 73 TYR A O 1
ATOM 590 N N . ALA A 1 74 ? 12.26813 -28.70425 10.60200 1.000 25.10239 74 ALA A N 1
ATOM 591 C CA . ALA A 1 74 ? 11.98651 -27.27821 10.75686 1.000 23.72253 74 ALA A CA 1
ATOM 592 C C . ALA A 1 74 ? 11.35008 -26.70533 9.49728 1.000 23.10143 74 ALA A C 1
ATOM 593 O O . ALA A 1 74 ? 10.36238 -25.96605 9.56847 1.000 27.52937 74 ALA A O 1
ATOM 595 N N . GLU A 1 75 ? 11.89652 -27.04493 8.32649 1.000 26.14847 75 GLU A N 1
ATOM 596 C CA . GLU A 1 75 ? 11.35537 -26.49413 7.08871 1.000 25.20757 75 GLU A CA 1
ATOM 597 C C . GLU A 1 75 ? 9.90072 -26.90592 6.89088 1.000 27.34255 75 GLU A C 1
ATOM 598 O O . GLU A 1 75 ? 9.04785 -26.07048 6.56820 1.000 25.26812 75 GLU A O 1
ATOM 604 N N . LYS A 1 76 ? 9.59446 -28.19001 7.09083 1.000 26.27903 76 LYS A N 1
ATOM 605 C CA . LYS A 1 76 ? 8.21137 -28.63855 6.95186 1.000 32.92139 76 LYS A CA 1
ATOM 606 C C . LYS A 1 76 ? 7.30864 -27.95687 7.97047 1.000 31.55524 76 LYS A C 1
ATOM 607 O O . LYS A 1 76 ? 6.17551 -27.57521 7.65124 1.000 26.18812 76 LYS A O 1
ATOM 613 N N . GLN A 1 77 ? 7.79402 -27.80146 9.20463 1.000 26.99902 77 GLN A N 1
ATOM 614 C CA . GLN A 1 77 ? 6.99954 -27.15185 10.24190 1.000 28.04031 77 GLN A CA 1
ATOM 615 C C . GLN A 1 77 ? 6.60909 -25.73771 9.83472 1.000 28.63324 77 GLN A C 1
ATOM 616 O O . GLN A 1 77 ? 5.46056 -25.32137 10.03200 1.000 22.74232 77 GLN A O 1
ATOM 622 N N . ILE A 1 78 ? 7.55301 -24.98100 9.26942 1.000 23.57521 78 ILE A N 1
ATOM 623 C CA . ILE A 1 78 ? 7.24469 -23.62270 8.83626 1.000 25.23248 78 ILE A CA 1
ATOM 624 C C . ILE A 1 78 ? 6.22076 -23.64718 7.70876 1.000 27.21283 78 ILE A C 1
ATOM 625 O O . ILE A 1 78 ? 5.28857 -22.83293 7.68283 1.000 23.94127 78 ILE A O 1
ATOM 630 N N . ARG A 1 79 ? 6.35596 -24.60025 6.77780 1.000 24.89007 79 ARG A N 1
ATOM 631 C CA . ARG A 1 79 ? 5.36697 -24.73730 5.71149 1.000 26.48616 79 ARG A CA 1
ATOM 632 C C . ARG A 1 79 ? 3.97476 -24.99359 6.27773 1.000 27.45862 79 ARG A C 1
ATOM 633 O O . ARG A 1 79 ? 3.00287 -24.34053 5.87953 1.000 29.63051 79 ARG A O 1
ATOM 641 N N . GLU A 1 80 ? 3.85302 -25.94472 7.21000 1.000 26.38848 80 GLU A N 1
ATOM 642 C CA . GLU A 1 80 ? 2.53457 -26.23387 7.77033 1.000 26.76724 80 GLU A CA 1
ATOM 643 C C . GLU A 1 80 ? 2.01717 -25.08844 8.64226 1.000 25.40772 80 GLU A C 1
ATOM 644 O O . GLU A 1 80 ? 0.80083 -24.88465 8.72906 1.000 26.09579 80 GLU A O 1
ATOM 650 N N . THR A 1 81 ? 2.90920 -24.33897 9.29284 1.000 23.83247 81 THR A N 1
ATOM 651 C CA . THR A 1 81 ? 2.46747 -23.16974 10.04888 1.000 24.27295 81 THR A CA 1
ATOM 652 C C . THR A 1 81 ? 1.90439 -22.10653 9.11487 1.000 26.18471 81 THR A C 1
ATOM 653 O O . THR A 1 81 ? 0.80691 -21.58295 9.34332 1.000 26.15034 81 THR A O 1
ATOM 657 N N . ILE A 1 82 ? 2.64339 -21.78566 8.04833 1.000 26.48429 82 ILE A N 1
ATOM 658 C CA . ILE A 1 82 ? 2.15260 -20.85335 7.03480 1.000 28.47690 82 ILE A CA 1
ATOM 659 C C . ILE A 1 82 ? 0.80649 -21.31267 6.48611 1.000 27.00799 82 ILE A C 1
ATOM 660 O O . ILE A 1 82 ? -0.10006 -20.49952 6.25549 1.000 29.89374 82 ILE A O 1
ATOM 665 N N . ASP A 1 83 ? 0.65242 -22.62049 6.26366 1.000 29.90889 83 ASP A N 1
ATOM 666 C CA . ASP A 1 83 ? -0.62490 -23.13989 5.78722 1.000 29.25094 83 ASP A CA 1
ATOM 667 C C . ASP A 1 83 ? -1.73128 -22.91959 6.80998 1.000 30.66539 83 ASP A C 1
ATOM 668 O O . ASP A 1 83 ? -2.88046 -22.64570 6.44328 1.000 30.14737 83 ASP A O 1
ATOM 673 N N . PHE A 1 84 ? -1.40680 -23.04938 8.09746 1.000 28.18273 84 PHE A N 1
ATOM 674 C CA . PHE A 1 84 ? -2.38584 -22.76961 9.14184 1.000 26.69896 84 PHE A CA 1
ATOM 675 C C . PHE A 1 84 ? -2.75779 -21.29123 9.16251 1.000 29.39854 84 PHE A C 1
ATOM 676 O O . PHE A 1 84 ? -3.92706 -20.94355 9.36484 1.000 27.34422 84 PHE A O 1
ATOM 684 N N . PHE A 1 85 ? -1.77590 -20.40791 8.95847 1.000 25.40115 85 PHE A N 1
ATOM 685 C CA . PHE A 1 85 ? -2.07593 -18.98308 8.83886 1.000 25.52446 85 PHE A CA 1
ATOM 686 C C . PHE A 1 85 ? -3.02192 -18.71184 7.67042 1.000 29.31423 85 PHE A C 1
ATOM 687 O O . PHE A 1 85 ? -3.95009 -17.90145 7.79032 1.000 28.05770 85 PHE A O 1
ATOM 695 N N . HIS A 1 86 ? -2.80766 -19.38141 6.52843 1.000 28.83025 86 HIS A N 1
ATOM 696 C CA . HIS A 1 86 ? -3.72719 -19.21327 5.40464 1.000 33.82553 86 HIS A CA 1
ATOM 697 C C . HIS A 1 86 ? -5.12252 -19.70324 5.75998 1.000 32.18254 86 HIS A C 1
ATOM 698 O O . HIS A 1 86 ? -6.12271 -19.12774 5.31737 1.000 33.76618 86 HIS A O 1
ATOM 705 N N . GLN A 1 87 ? -5.20788 -20.77417 6.54920 1.000 31.54043 87 GLN A N 1
ATOM 706 C CA . GLN A 1 87 ? -6.50617 -21.26442 6.99481 1.000 32.57985 87 GLN A CA 1
ATOM 707 C C . GLN A 1 87 ? -7.21295 -20.22807 7.86058 1.000 31.89565 87 GLN A C 1
ATOM 708 O O . GLN A 1 87 ? -8.42701 -20.03091 7.74148 1.000 33.43424 87 GLN A O 1
ATOM 714 N N . VAL A 1 88 ? -6.46392 -19.55347 8.73793 1.000 30.87529 88 VAL A N 1
ATOM 715 C CA . VAL A 1 88 ? -7.03621 -18.48108 9.54629 1.000 29.19285 88 VAL A CA 1
ATOM 716 C C . VAL A 1 88 ? -7.55209 -17.36578 8.64700 1.000 30.65534 88 VAL A C 1
ATOM 717 O O . VAL A 1 88 ? -8.62558 -16.79844 8.88342 1.000 31.55868 88 VAL A O 1
ATOM 721 N N . GLU A 1 89 ? -6.81508 -17.06245 7.57831 1.000 31.15783 89 GLU A N 1
ATOM 722 C CA . GLU A 1 89 ? -7.22929 -16.08091 6.57921 1.000 32.95220 89 GLU A CA 1
ATOM 723 C C . GLU A 1 89 ? -8.48045 -16.51776 5.82269 1.000 38.27700 89 GLU A C 1
ATOM 724 O O . GLU A 1 89 ? -8.94066 -15.81119 4.92051 1.000 37.68202 89 GLU A O 1
ATOM 730 N N . GLY A 1 90 ? -9.01937 -17.69134 6.16202 1.000 37.11229 90 GLY A N 1
ATOM 731 C CA . GLY A 1 90 ? -10.24964 -18.13984 5.53412 1.000 39.13645 90 GLY A CA 1
ATOM 732 C C . GLY A 1 90 ? -11.39927 -17.17641 5.75127 1.000 41.63972 90 GLY A C 1
ATOM 733 O O . GLY A 1 90 ? -12.22481 -16.96738 4.85785 1.000 44.57639 90 GLY A O 1
ATOM 734 N N . ARG A 1 91 ? -11.47145 -16.57280 6.93478 1.000 37.87809 91 ARG A N 1
ATOM 735 C CA . ARG A 1 91 ? -12.47687 -15.54525 7.16065 1.000 45.64000 91 ARG A CA 1
ATOM 736 C C . ARG A 1 91 ? -12.08219 -14.28005 6.41487 1.000 45.07197 91 ARG A C 1
ATOM 737 O O . ARG A 1 91 ? -10.94174 -13.81773 6.51006 1.000 44.10217 91 ARG A O 1
ATOM 745 N N . THR A 1 92 ? -13.03636 -13.72513 5.66567 1.000 49.47538 92 THR A N 1
ATOM 746 C CA . THR A 1 92 ? -12.70146 -12.74940 4.63416 1.000 54.90421 92 THR A CA 1
ATOM 747 C C . THR A 1 92 ? -12.08678 -11.48213 5.21857 1.000 54.11886 92 THR A C 1
ATOM 748 O O . THR A 1 92 ? -11.23043 -10.85893 4.57988 1.000 56.03176 92 THR A O 1
ATOM 752 N N . GLU A 1 93 ? -12.48884 -11.09858 6.42944 1.000 54.99589 93 GLU A N 1
ATOM 753 C CA . GLU A 1 93 ? -11.98634 -9.89374 7.07998 1.000 54.12513 93 GLU A CA 1
ATOM 754 C C . GLU A 1 93 ? -10.65455 -10.10388 7.79391 1.000 53.22344 93 GLU A C 1
ATOM 755 O O . GLU A 1 93 ? -10.16742 -9.17467 8.44829 1.000 50.32978 93 GLU A O 1
ATOM 761 N N . VAL A 1 94 ? -10.06260 -11.28989 7.69644 1.000 39.51415 94 VAL A N 1
ATOM 762 C CA . VAL A 1 94 ? -8.72913 -11.55854 8.21786 1.000 42.78855 94 VAL A CA 1
ATOM 763 C C . VAL A 1 94 ? -7.79434 -11.63638 7.01868 1.000 46.31209 94 VAL A C 1
ATOM 764 O O . VAL A 1 94 ? -7.91072 -12.54929 6.19231 1.000 42.30873 94 VAL A O 1
ATOM 768 N N . LYS A 1 95 ? -6.87386 -10.67985 6.90783 1.000 35.58223 95 LYS A N 1
ATOM 769 C CA . LYS A 1 95 ? -5.86784 -10.68729 5.85123 1.000 38.92638 95 LYS A CA 1
ATOM 770 C C . LYS A 1 95 ? -4.50818 -10.40935 6.47288 1.000 31.92352 95 LYS A C 1
ATOM 771 O O . LYS A 1 95 ? -4.31940 -9.37954 7.12629 1.000 36.18235 95 LYS A O 1
ATOM 773 N N . LEU A 1 96 ? -3.56828 -11.32370 6.28272 1.000 30.89451 96 LEU A N 1
ATOM 774 C CA . LEU A 1 96 ? -2.24500 -11.16421 6.85918 1.000 29.75528 96 LEU A CA 1
ATOM 775 C C . LEU A 1 96 ? -1.25922 -10.66274 5.81161 1.000 37.65953 96 LEU A C 1
ATOM 776 O O . LEU A 1 96 ? -1.44974 -10.82793 4.60353 1.000 35.12284 96 LEU A O 1
ATOM 781 N N . ASN A 1 97 ? -0.20559 -10.02072 6.30094 1.000 32.54679 97 ASN A N 1
ATOM 782 C CA . ASN A 1 97 ? 0.87679 -9.50140 5.47707 1.000 32.96894 97 ASN A CA 1
ATOM 783 C C . ASN A 1 97 ? 2.13382 -10.28978 5.81993 1.000 33.94172 97 ASN A C 1
ATOM 784 O O . ASN A 1 97 ? 2.56312 -10.30208 6.97813 1.000 26.56154 97 ASN A O 1
ATOM 789 N N . TYR A 1 98 ? 2.71323 -10.94867 4.81873 1.000 31.94287 98 TYR A N 1
ATOM 790 C CA . TYR A 1 98 ? 3.83225 -11.85993 5.01917 1.000 34.18378 98 TYR A CA 1
ATOM 791 C C . TYR A 1 98 ? 5.17217 -11.26191 4.60558 1.000 34.69262 98 TYR A C 1
ATOM 792 O O . TYR A 1 98 ? 6.17026 -11.98844 4.55801 1.000 33.60086 98 TYR A O 1
ATOM 801 N N . GLN A 1 99 ? 5.22073 -9.96145 4.30318 1.000 29.28244 99 GLN A N 1
ATOM 802 C CA . GLN A 1 99 ? 6.42208 -9.39059 3.69965 1.000 30.21220 99 GLN A CA 1
ATOM 803 C C . GLN A 1 99 ? 7.62842 -9.45509 4.62995 1.000 28.65648 99 GLN A C 1
ATOM 804 O O . GLN A 1 99 ? 8.75864 -9.61476 4.15613 1.000 29.82732 99 GLN A O 1
ATOM 810 N N . GLN A 1 100 ? 7.42248 -9.32539 5.94220 1.000 27.12114 100 GLN A N 1
ATOM 811 C CA . GLN A 1 100 ? 8.55386 -9.37393 6.86486 1.000 26.02994 100 GLN A CA 1
ATOM 812 C C . GLN A 1 100 ? 9.14216 -10.77548 6.92680 1.000 25.52443 100 GLN A C 1
ATOM 813 O O . GLN A 1 100 ? 10.36339 -10.95390 6.83912 1.000 28.60266 100 GLN A O 1
ATOM 819 N N . LEU A 1 101 ? 8.28601 -11.78532 7.08699 1.000 24.58413 101 LEU A N 1
ATOM 820 C CA . LEU A 1 101 ? 8.76223 -13.16534 7.05628 1.000 25.60602 101 LEU A CA 1
ATOM 821 C C . LEU A 1 101 ? 9.48779 -13.46207 5.74885 1.000 26.29552 101 LEU A C 1
ATOM 822 O O . LEU A 1 101 ? 10.63751 -13.92155 5.75041 1.000 26.43412 101 LEU A O 1
ATOM 827 N N . GLN A 1 102 ? 8.83266 -13.18309 4.61949 1.000 26.20492 102 GLN A N 1
ATOM 828 C CA . GLN A 1 102 ? 9.42678 -13.47352 3.31660 1.000 29.57549 102 GLN A CA 1
ATOM 829 C C . GLN A 1 102 ? 10.77585 -12.78403 3.14746 1.000 30.17035 102 GLN A C 1
ATOM 830 O O . GLN A 1 102 ? 11.72637 -13.38387 2.63420 1.000 34.20934 102 GLN A O 1
ATOM 836 N N . HIS A 1 103 ? 10.88134 -11.52181 3.57011 1.000 30.49770 103 HIS A N 1
ATOM 837 C CA . HIS A 1 103 ? 12.15725 -10.82201 3.45378 1.000 29.16886 103 HIS A CA 1
ATOM 838 C C . HIS A 1 103 ? 13.21567 -11.41573 4.37744 1.000 30.99949 103 HIS A C 1
ATOM 839 O O . HIS A 1 103 ? 14.39549 -11.46941 4.00973 1.000 33.99575 103 HIS A O 1
ATOM 846 N N . PHE A 1 104 ? 12.82060 -11.88314 5.56425 1.000 30.03386 104 PHE A N 1
ATOM 847 C CA . PHE A 1 104 ? 13.79723 -12.47080 6.47739 1.000 28.40822 104 PHE A CA 1
ATOM 848 C C . PHE A 1 104 ? 14.30316 -13.81311 5.96061 1.000 32.03343 104 PHE A C 1
ATOM 849 O O . PHE A 1 104 ? 15.50895 -14.08517 5.99712 1.000 37.77633 104 PHE A O 1
ATOM 857 N N . LEU A 1 105 ? 13.40086 -14.67080 5.48386 1.000 35.00123 105 LEU A N 1
ATOM 858 C CA . LEU A 1 105 ? 13.82457 -15.98162 5.00059 1.000 32.33931 105 LEU A CA 1
ATOM 859 C C . LEU A 1 105 ? 14.66898 -15.86354 3.73757 1.000 36.30222 105 LEU A C 1
ATOM 860 O O . LEU A 1 105 ? 15.63229 -16.61890 3.55457 1.000 33.78686 105 LEU A O 1
ATOM 865 N N . GLY A 1 106 ? 14.33909 -14.91180 2.86810 1.000 33.97717 106 GLY A N 1
ATOM 866 C CA . GLY A 1 106 ? 15.02850 -14.80438 1.60369 1.000 35.47960 106 GLY A CA 1
ATOM 867 C C . GLY A 1 106 ? 14.77135 -16.01897 0.72409 1.000 40.60550 106 GLY A C 1
ATOM 868 O O . GLY A 1 106 ? 13.83089 -16.79051 0.92255 1.000 44.31323 106 GLY A O 1
ATOM 869 N N . ALA A 1 107 ? 15.64930 -16.18539 -0.26415 1.000 43.97208 107 ALA A N 1
ATOM 870 C CA . ALA A 1 107 ? 15.49657 -17.26304 -1.23237 1.000 51.47557 107 ALA A CA 1
ATOM 871 C C . ALA A 1 107 ? 16.28251 -18.51536 -0.87298 1.000 53.18666 107 ALA A C 1
ATOM 872 O O . ALA A 1 107 ? 16.00010 -19.58470 -1.42653 1.000 54.98487 107 ALA A O 1
ATOM 874 N N . ASP A 1 108 ? 17.25168 -18.41648 0.03240 1.000 47.54415 108 ASP A N 1
ATOM 875 C CA . ASP A 1 108 ? 18.09271 -19.55332 0.39360 1.000 40.19220 108 ASP A CA 1
ATOM 876 C C . ASP A 1 108 ? 18.29359 -19.60080 1.90612 1.000 40.05427 108 ASP A C 1
ATOM 877 O O . ASP A 1 108 ? 19.41769 -19.62536 2.40808 1.000 39.71351 108 ASP A O 1
ATOM 879 N N . PHE A 1 109 ? 17.18821 -19.60813 2.65023 1.000 35.85982 109 PHE A N 1
ATOM 880 C CA . PHE A 1 109 ? 17.26006 -19.75569 4.09805 1.000 30.19093 109 PHE A CA 1
ATOM 881 C C . PHE A 1 109 ? 17.86474 -21.10430 4.46243 1.000 36.07422 109 PHE A C 1
ATOM 882 O O . PHE A 1 109 ? 17.54234 -22.13095 3.85938 1.000 32.50715 109 PHE A O 1
ATOM 890 N N . ASP A 1 110 ? 18.74674 -21.10215 5.46037 1.000 34.56939 110 ASP A N 1
ATOM 891 C CA . ASP A 1 110 ? 19.39342 -22.33437 5.91370 1.000 32.30727 110 ASP A CA 1
ATOM 892 C C . ASP A 1 110 ? 18.55844 -22.91151 7.04713 1.000 28.70614 110 ASP A C 1
ATOM 893 O O . ASP A 1 110 ? 18.74602 -22.57776 8.21657 1.000 23.81674 110 ASP A O 1
ATOM 898 N N . PHE A 1 111 ? 17.63367 -23.80738 6.69679 1.000 27.02460 111 PHE A N 1
ATOM 899 C CA . PHE A 1 111 ? 16.78289 -24.42908 7.70281 1.000 29.59997 111 PHE A CA 1
ATOM 900 C C . PHE A 1 111 ? 17.54800 -25.36652 8.62604 1.000 28.68680 111 PHE A C 1
ATOM 901 O O . PHE A 1 111 ? 17.01664 -25.74138 9.67810 1.000 27.92995 111 PHE A O 1
ATOM 909 N N . SER A 1 112 ? 18.77896 -25.74386 8.27414 1.000 25.09655 112 SER A N 1
ATOM 910 C CA . SER A 1 112 ? 19.59460 -26.51684 9.20127 1.000 26.24135 112 SER A CA 1
ATOM 911 C C . SER A 1 112 ? 20.05966 -25.69095 10.39561 1.000 30.66897 112 SER A C 1
ATOM 912 O O . SER A 1 112 ? 20.59349 -26.26545 11.35051 1.000 24.90557 112 SER A O 1
ATOM 915 N N . LYS A 1 113 ? 19.86252 -24.36952 10.37170 1.000 24.13102 113 LYS A N 1
ATOM 916 C CA . LYS A 1 113 ? 20.22601 -23.50503 11.48991 1.000 27.89160 113 LYS A CA 1
ATOM 917 C C . LYS A 1 113 ? 19.08974 -23.30590 12.48640 1.000 25.74733 113 LYS A C 1
ATOM 918 O O . LYS A 1 113 ? 19.31509 -22.72177 13.55158 1.000 24.56781 113 LYS A O 1
ATOM 924 N N . VAL A 1 114 ? 17.88762 -23.77503 12.17470 1.000 21.73178 114 VAL A N 1
ATOM 925 C CA . VAL A 1 114 ? 16.74558 -23.63254 13.07199 1.000 20.79218 114 VAL A CA 1
ATOM 926 C C . VAL A 1 114 ? 16.81781 -24.70215 14.15203 1.000 29.45912 114 VAL A C 1
ATOM 927 O O . VAL A 1 114 ? 16.94834 -25.89436 13.85187 1.000 24.71493 114 VAL A O 1
ATOM 931 N N . ILE A 1 115 ? 16.72575 -24.28911 15.41706 1.000 21.30820 115 ILE A N 1
ATOM 932 C CA . ILE A 1 115 ? 16.71135 -25.26495 16.50213 1.000 22.08547 115 ILE A CA 1
ATOM 933 C C . ILE A 1 115 ? 15.31780 -25.49483 17.07097 1.000 24.59901 115 ILE A C 1
ATOM 934 O O . ILE A 1 115 ? 15.09354 -26.52031 17.73005 1.000 25.93390 115 ILE A O 1
ATOM 939 N N . ARG A 1 116 ? 14.37508 -24.59276 16.82041 1.000 19.51371 116 ARG A N 1
ATOM 940 C CA . ARG A 1 116 ? 13.03101 -24.70798 17.36645 1.000 19.08681 116 ARG A CA 1
ATOM 941 C C . ARG A 1 116 ? 12.12178 -23.75143 16.62089 1.000 18.37156 116 ARG A C 1
ATOM 942 O O . ARG A 1 116 ? 12.48432 -22.59178 16.40729 1.000 19.67845 116 ARG A O 1
ATOM 950 N N . ASN A 1 117 ? 10.95491 -24.23848 16.22040 1.000 19.59167 117 ASN A N 1
ATOM 951 C CA . ASN A 1 117 ? 9.87811 -23.37754 15.75227 1.000 18.00566 117 ASN A CA 1
ATOM 952 C C . ASN A 1 117 ? 8.78529 -23.33579 16.80609 1.000 21.73551 117 ASN A C 1
ATOM 953 O O . ASN A 1 117 ? 8.47378 -24.35664 17.43101 1.000 19.36534 117 ASN A O 1
ATOM 958 N N . LEU A 1 118 ? 8.19951 -22.15336 16.98554 1.000 18.34339 118 LEU A N 1
ATOM 959 C CA . LEU A 1 118 ? 7.07394 -21.96586 17.88173 1.000 20.46807 118 LEU A CA 1
ATOM 960 C C . LEU A 1 118 ? 5.97283 -21.22223 17.14437 1.000 19.35943 118 LEU A C 1
ATOM 961 O O . LEU A 1 118 ? 6.23491 -20.36665 16.29208 1.000 16.66953 118 LEU A O 1
ATOM 966 N N . VAL A 1 119 ? 4.73607 -21.57107 17.47259 1.000 17.00205 119 VAL A N 1
ATOM 967 C CA . VAL A 1 119 ? 3.56270 -20.98413 16.84386 1.000 17.23324 119 VAL A CA 1
ATOM 968 C C . VAL A 1 119 ? 2.67365 -20.43809 17.94634 1.000 16.94743 119 VAL A C 1
ATOM 969 O O . VAL A 1 119 ? 2.46985 -21.09471 18.97190 1.000 22.28890 119 VAL A O 1
ATOM 973 N N . GLY A 1 120 ? 2.14002 -19.23465 17.74124 1.000 19.53283 120 GLY A N 1
ATOM 974 C CA . GLY A 1 120 ? 1.38740 -18.57787 18.78446 1.000 17.32236 120 GLY A CA 1
ATOM 975 C C . GLY A 1 120 ? 0.12279 -17.93681 18.25039 1.000 21.29278 120 GLY A C 1
ATOM 976 O O . GLY A 1 120 ? -0.06783 -17.78302 17.04229 1.000 18.29112 120 GLY A O 1
ATOM 977 N N . VAL A 1 121 ? -0.73613 -17.55237 19.19269 1.000 20.92671 121 VAL A N 1
ATOM 978 C CA . VAL A 1 121 ? -1.95519 -16.81070 18.89522 1.000 21.76457 121 VAL A CA 1
ATOM 979 C C . VAL A 1 121 ? -2.23794 -15.89642 20.07759 1.000 19.02531 121 VAL A C 1
ATOM 980 O O . VAL A 1 121 ? -1.93067 -16.22801 21.22474 1.000 17.63387 121 VAL A O 1
ATOM 984 N N . ASP A 1 122 ? -2.79394 -14.71212 19.78867 1.000 17.88484 122 ASP A N 1
ATOM 985 C CA . ASP A 1 122 ? -3.27144 -13.79375 20.82301 1.000 17.92980 122 ASP A CA 1
ATOM 986 C C . ASP A 1 122 ? -4.57785 -13.25513 20.24787 1.000 18.97195 122 ASP A C 1
ATOM 987 O O . ASP A 1 122 ? -4.57286 -12.28729 19.48530 1.000 19.43453 122 ASP A O 1
ATOM 992 N N . ALA A 1 123 ? -5.67661 -13.91642 20.58582 1.000 19.55386 123 ALA A N 1
ATOM 993 C CA . ALA A 1 123 ? -6.97052 -13.60619 20.00575 1.000 22.25677 123 ALA A CA 1
ATOM 994 C C . ALA A 1 123 ? -7.63422 -12.50900 20.81709 1.000 22.29979 123 ALA A C 1
ATOM 995 O O . ALA A 1 123 ? -7.57476 -12.50972 22.04873 1.000 23.29373 123 ALA A O 1
ATOM 997 N N . ARG A 1 124 ? -8.26843 -11.57827 20.11829 1.000 22.20768 124 ARG A N 1
ATOM 998 C CA . ARG A 1 124 ? -8.84224 -10.39714 20.73600 1.000 22.80521 124 ARG A CA 1
ATOM 999 C C . ARG A 1 124 ? -10.31771 -10.31322 20.37916 1.000 24.39100 124 ARG A C 1
ATOM 1000 O O . ARG A 1 124 ? -10.76712 -10.88718 19.38131 1.000 25.18391 124 ARG A O 1
ATOM 1008 N N . ARG A 1 125 ? -11.07545 -9.61215 21.22674 1.000 25.02389 125 ARG A N 1
ATOM 1009 C CA . ARG A 1 125 ? -12.47035 -9.33274 20.90517 1.000 26.79825 125 ARG A CA 1
ATOM 1010 C C . ARG A 1 125 ? -12.56802 -8.46468 19.66283 1.000 34.10865 125 ARG A C 1
ATOM 1011 O O . ARG A 1 125 ? -13.46611 -8.64721 18.83227 1.000 31.19665 125 ARG A O 1
ATOM 1019 N N . GLU A 1 126 ? -11.65919 -7.50517 19.52675 1.000 28.59241 126 GLU A N 1
ATOM 1020 C CA . GLU A 1 126 ? -11.58159 -6.68655 18.32616 1.000 40.63096 126 GLU A CA 1
ATOM 1021 C C . GLU A 1 126 ? -10.74128 -7.45771 17.31655 1.000 31.94758 126 GLU A C 1
ATOM 1022 O O . GLU A 1 126 ? -9.52069 -7.59119 17.48482 1.000 29.42911 126 GLU A O 1
ATOM 1028 N N . LEU A 1 127 ? -11.39941 -7.98888 16.28214 1.000 29.26948 127 LEU A N 1
ATOM 1029 C CA . LEU A 1 127 ? -10.73599 -8.91614 15.36989 1.000 34.82024 127 LEU A CA 1
ATOM 1030 C C . LEU A 1 127 ? -9.47197 -8.31596 14.76777 1.000 36.88251 127 LEU A C 1
ATOM 1031 O O . LEU A 1 127 ? -8.47114 -9.01954 14.58984 1.000 27.06920 127 LEU A O 1
ATOM 1036 N N . ALA A 1 128 ? -9.49811 -7.01819 14.45148 1.000 29.45485 128 ALA A N 1
ATOM 1037 C CA . ALA A 1 128 ? -8.33704 -6.37771 13.84574 1.000 32.12458 128 ALA A CA 1
ATOM 1038 C C . ALA A 1 128 ? -7.11589 -6.42766 14.75862 1.000 27.34532 128 ALA A C 1
ATOM 1039 O O . ALA A 1 128 ? -5.97878 -6.35286 14.27541 1.000 27.22377 128 ALA A O 1
ATOM 1041 N N . ASP A 1 129 ? -7.31717 -6.55679 16.06819 1.000 26.33390 129 ASP A N 1
ATOM 1042 C CA . ASP A 1 129 ? -6.19195 -6.54457 16.99265 1.000 24.75535 129 ASP A CA 1
ATOM 1043 C C . ASP A 1 129 ? -5.61191 -7.92679 17.25776 1.000 24.70784 129 ASP A C 1
ATOM 1044 O O . ASP A 1 129 ? -4.56305 -8.02456 17.90475 1.000 22.02370 129 ASP A O 1
ATOM 1049 N N . SER A 1 130 ? -6.27042 -8.98497 16.79656 1.000 24.41857 130 SER A N 1
ATOM 1050 C CA . SER A 1 130 ? -5.77948 -10.33632 17.01189 1.000 22.22849 130 SER A CA 1
ATOM 1051 C C . SER A 1 130 ? -4.51566 -10.58382 16.19207 1.000 24.46157 130 SER A C 1
ATOM 1052 O O . SER A 1 130 ? -4.25760 -9.92369 15.17997 1.000 22.55838 130 SER A O 1
ATOM 1055 N N . ARG A 1 131 ? -3.73009 -11.56751 16.63665 1.000 20.52453 131 ARG A N 1
ATOM 1056 C CA . ARG A 1 131 ? -2.49095 -11.92609 15.97145 1.000 20.03658 131 ARG A CA 1
ATOM 1057 C C . ARG A 1 131 ? -2.35765 -13.43872 15.92684 1.000 20.04838 131 ARG A C 1
ATOM 1058 O O . ARG A 1 131 ? -2.80575 -14.14383 16.83485 1.000 19.55804 131 ARG A O 1
ATOM 1066 N N . VAL A 1 132 ? -1.73626 -13.92631 14.86045 1.000 19.80796 132 VAL A N 1
ATOM 1067 C CA . VAL A 1 132 ? -1.03579 -15.20063 14.90868 1.000 20.16116 132 VAL A CA 1
ATOM 1068 C C . VAL A 1 132 ? 0.45032 -14.87481 14.88925 1.000 18.49486 132 VAL A C 1
ATOM 1069 O O . VAL A 1 132 ? 0.86974 -13.79194 14.46112 1.000 20.02129 132 VAL A O 1
ATOM 1073 N N . LYS A 1 133 ? 1.25311 -15.80684 15.39511 1.000 17.77275 133 LYS A N 1
ATOM 1074 C CA . LYS A 1 133 ? 2.66711 -15.54900 15.61733 1.000 19.23952 133 LYS A CA 1
ATOM 1075 C C . LYS A 1 133 ? 3.49676 -16.73406 15.15358 1.000 20.45547 133 LYS A C 1
ATOM 1076 O O . LYS A 1 133 ? 3.09139 -17.88357 15.32515 1.000 17.22298 133 LYS A O 1
ATOM 1082 N N . LEU A 1 134 ? 4.66277 -16.44068 14.58016 1.000 19.60060 134 LEU A N 1
ATOM 1083 C CA . LEU A 1 134 ? 5.69103 -17.43111 14.28662 1.000 22.53812 134 LEU A CA 1
ATOM 1084 C C . LEU A 1 134 ? 6.98180 -16.99993 14.96692 1.000 19.58333 134 LEU A C 1
ATOM 1085 O O . LEU A 1 134 ? 7.38856 -15.83666 14.84845 1.000 20.71565 134 LEU A O 1
ATOM 1090 N N . TYR A 1 135 ? 7.60706 -17.92092 15.69471 1.000 16.32565 135 TYR A N 1
ATOM 1091 C CA . TYR A 1 135 ? 8.91676 -17.70016 16.29477 1.000 19.00817 135 TYR A CA 1
ATOM 1092 C C . TYR A 1 135 ? 9.88561 -18.73520 15.74644 1.000 22.10330 135 TYR A C 1
ATOM 1093 O O . TYR A 1 135 ? 9.60206 -19.93644 15.79648 1.000 18.22880 135 TYR A O 1
ATOM 1102 N N . ILE A 1 136 ? 11.02989 -18.27398 15.25180 1.000 21.56908 136 ILE A N 1
ATOM 1103 C CA . ILE A 1 136 ? 12.06349 -19.14343 14.70259 1.000 21.08596 136 ILE A CA 1
ATOM 1104 C C . ILE A 1 136 ? 13.28814 -18.99793 15.59086 1.000 20.64703 136 ILE A C 1
ATOM 1105 O O . ILE A 1 136 ? 13.87565 -17.91038 15.67165 1.000 17.52002 136 ILE A O 1
ATOM 1110 N N . TRP A 1 137 ? 13.66534 -20.08173 16.26617 1.000 17.53777 137 TRP A N 1
ATOM 1111 C CA . TRP A 1 137 ? 14.83025 -20.09653 17.13659 1.000 17.89818 137 TRP A CA 1
ATOM 1112 C C . TRP A 1 137 ? 16.00349 -20.65007 16.34662 1.000 20.79777 137 TRP A C 1
ATOM 1113 O O . TRP A 1 137 ? 15.90201 -21.73439 15.76006 1.000 19.00992 137 TRP A O 1
ATOM 1124 N N . MET A 1 138 ? 17.10457 -19.90678 16.32383 1.000 19.15174 138 MET A N 1
ATOM 1125 C CA . MET A 1 138 ? 18.19639 -20.19055 15.41571 1.000 22.24627 138 MET A CA 1
ATOM 1126 C C . MET A 1 138 ? 19.48832 -20.29947 16.21769 1.000 25.72041 138 MET A C 1
ATOM 1127 O O . MET A 1 138 ? 19.61337 -19.73849 17.31355 1.000 21.39585 138 MET A O 1
ATOM 1132 N N . ASN A 1 139 ? 20.45869 -21.02457 15.66567 1.000 22.66053 139 ASN A N 1
ATOM 1133 C CA . ASN A 1 139 ? 21.75713 -21.17614 16.31274 1.000 26.59760 139 ASN A CA 1
ATOM 1134 C C . ASN A 1 139 ? 22.85797 -21.11004 15.26860 1.000 28.36111 139 ASN A C 1
ATOM 1135 O O . ASN A 1 139 ? 22.78040 -21.78699 14.23772 1.000 32.02791 139 ASN A O 1
ATOM 1140 N N . ASP A 1 140 ? 23.88142 -20.29966 15.54450 1.000 31.52307 140 ASP A N 1
ATOM 1141 C CA . ASP A 1 140 ? 25.09022 -20.24397 14.72208 1.000 31.11049 140 ASP A CA 1
ATOM 1142 C C . ASP A 1 140 ? 24.76864 -19.82795 13.28474 1.000 30.34802 140 ASP A C 1
ATOM 1143 O O . ASP A 1 140 ? 25.19671 -20.45546 12.31372 1.000 28.69174 140 ASP A O 1
ATOM 1148 N N . TYR A 1 141 ? 24.01301 -18.74156 13.15137 1.000 29.94241 141 TYR A N 1
ATOM 1149 C CA . TYR A 1 141 ? 23.57162 -18.23365 11.85230 1.000 25.48109 141 TYR A CA 1
ATOM 1150 C C . TYR A 1 141 ? 23.91809 -16.75181 11.76960 1.000 32.19827 141 TYR A C 1
ATOM 1151 O O . TYR A 1 141 ? 23.02861 -15.89322 11.79435 1.000 26.85038 141 TYR A O 1
ATOM 1160 N N . PRO A 1 142 ? 25.20975 -16.41892 11.65042 1.000 31.81937 142 PRO A N 1
ATOM 1161 C CA . PRO A 1 142 ? 25.62466 -15.01455 11.82928 1.000 36.89554 142 PRO A CA 1
ATOM 1162 C C . PRO A 1 142 ? 24.96640 -14.03100 10.87135 1.000 32.63270 142 PRO A C 1
ATOM 1163 O O . PRO A 1 142 ? 24.70184 -12.88834 11.27071 1.000 36.52537 142 PRO A O 1
ATOM 1167 N N . GLU A 1 143 ? 24.68052 -14.43155 9.62937 1.000 34.25849 143 GLU A N 1
ATOM 1168 C CA . GLU A 1 143 ? 24.09651 -13.48967 8.67675 1.000 34.51204 143 GLU A CA 1
ATOM 1169 C C . GLU A 1 143 ? 22.66742 -13.11998 9.06185 1.000 33.65155 143 GLU A C 1
ATOM 1170 O O . GLU A 1 143 ? 22.27619 -11.95077 8.96283 1.000 34.72173 143 GLU A O 1
ATOM 1176 N N . LYS A 1 144 ? 21.86949 -14.09695 9.50072 1.000 30.23457 144 LYS A N 1
ATOM 1177 C CA . LYS A 1 144 ? 20.50525 -13.78276 9.91206 1.000 30.43012 144 LYS A CA 1
ATOM 1178 C C . LYS A 1 144 ? 20.47352 -13.04462 11.24138 1.000 33.44535 144 LYS A C 1
ATOM 1179 O O . LYS A 1 144 ? 19.58594 -12.21320 11.46369 1.000 27.03955 144 LYS A O 1
ATOM 1185 N N . MET A 1 145 ? 21.41503 -13.33995 12.13919 1.000 27.04200 145 MET A N 1
ATOM 1186 C CA . MET A 1 145 ? 21.46690 -12.61852 13.40590 1.000 24.25926 145 MET A CA 1
ATOM 1187 C C . MET A 1 145 ? 21.67833 -11.13417 13.16591 1.000 30.33319 145 MET A C 1
ATOM 1188 O O . MET A 1 145 ? 21.00804 -10.28705 13.76547 1.000 27.42388 145 MET A O 1
ATOM 1193 N N . ALA A 1 146 ? 22.62206 -10.80412 12.28842 1.000 27.12371 146 ALA A N 1
ATOM 1194 C CA . ALA A 1 146 ? 22.91138 -9.40695 12.00478 1.000 36.52842 146 ALA A CA 1
ATOM 1195 C C . ALA A 1 146 ? 21.73269 -8.73415 11.31289 1.000 33.67784 146 ALA A C 1
ATOM 1196 O O . ALA A 1 146 ? 21.44671 -7.55664 11.56095 1.000 33.02319 146 ALA A O 1
ATOM 1198 N N . THR A 1 147 ? 21.02795 -9.47252 10.45333 1.000 28.96246 147 THR A N 1
ATOM 1199 C CA . THR A 1 147 ? 19.82465 -8.93320 9.82977 1.000 32.41893 147 THR A CA 1
ATOM 1200 C C . THR A 1 147 ? 18.76395 -8.63120 10.87730 1.000 33.40791 147 THR A C 1
ATOM 1201 O O . THR A 1 147 ? 18.17608 -7.54343 10.88725 1.000 27.50104 147 THR A O 1
ATOM 1205 N N . ALA A 1 148 ? 18.51382 -9.58715 11.77650 1.000 25.20838 148 ALA A N 1
ATOM 1206 C CA . ALA A 1 148 ? 17.55040 -9.36474 12.84964 1.000 27.37505 148 ALA A CA 1
ATOM 1207 C C . ALA A 1 148 ? 17.95816 -8.18324 13.72131 1.000 27.92660 148 ALA A C 1
ATOM 1208 O O . ALA A 1 148 ? 17.11310 -7.36548 14.10141 1.000 26.41926 148 ALA A O 1
ATOM 1210 N N . MET A 1 149 ? 19.25003 -8.07420 14.04715 1.000 28.91804 149 MET A N 1
ATOM 1211 C CA . MET A 1 149 ? 19.70899 -6.94348 14.85038 1.000 30.96345 149 MET A CA 1
ATOM 1212 C C . MET A 1 149 ? 19.46687 -5.62006 14.13659 1.000 33.13860 149 MET A C 1
ATOM 1213 O O . MET A 1 149 ? 19.07312 -4.63055 14.76573 1.000 34.25219 149 MET A O 1
ATOM 1218 N N . ALA A 1 150 ? 19.70086 -5.58159 12.82213 1.000 31.71028 150 ALA A N 1
ATOM 1219 C CA . ALA A 1 150 ? 19.48605 -4.35323 12.06723 1.000 33.82931 150 ALA A CA 1
ATOM 1220 C C . ALA A 1 150 ? 18.01034 -3.98514 11.99832 1.000 37.49017 150 ALA A C 1
ATOM 1221 O O . ALA A 1 150 ? 17.66924 -2.79664 12.00022 1.000 32.55703 150 ALA A O 1
ATOM 1223 N N . TRP A 1 151 ? 17.12650 -4.97985 11.93910 1.000 28.30742 151 TRP A N 1
ATOM 1224 C CA . TRP A 1 151 ? 15.69643 -4.72799 11.83291 1.000 30.48707 151 TRP A CA 1
ATOM 1225 C C . TRP A 1 151 ? 15.01864 -4.49872 13.17563 1.000 34.49171 151 TRP A C 1
ATOM 1226 O O . TRP A 1 151 ? 13.93834 -3.89690 13.20979 1.000 34.67536 151 TRP A O 1
ATOM 1237 N N . CYS A 1 152 ? 15.61240 -4.96329 14.27477 1.000 30.44700 152 CYS A N 1
ATOM 1238 C CA . CYS A 1 152 ? 14.95877 -4.91402 15.57793 1.000 33.08714 152 CYS A CA 1
ATOM 1239 C C . CYS A 1 152 ? 15.74248 -4.17713 16.65171 1.000 34.11419 152 CYS A C 1
ATOM 1240 O O . CYS A 1 152 ? 15.13291 -3.69057 17.60364 1.000 26.38901 152 CYS A O 1
ATOM 1243 N N . ASP A 1 153 ? 17.06736 -4.10995 16.55009 1.000 38.85268 153 ASP A N 1
ATOM 1244 C CA . ASP A 1 153 ? 17.89056 -3.52195 17.60569 1.000 33.76013 153 ASP A CA 1
ATOM 1245 C C . ASP A 1 153 ? 18.32697 -2.11811 17.19283 1.000 38.15398 153 ASP A C 1
ATOM 1246 O O . ASP A 1 153 ? 19.47166 -1.86452 16.81370 1.000 37.54605 153 ASP A O 1
ATOM 1251 N N . ASP A 1 154 ? 17.35410 -1.20661 17.27159 1.000 32.22275 154 ASP A N 1
ATOM 1252 C CA . ASP A 1 154 ? 17.58817 0.20584 16.98708 1.000 48.62493 154 ASP A CA 1
ATOM 1253 C C . ASP A 1 154 ? 18.82069 0.72088 17.72173 1.000 43.64033 154 ASP A C 1
ATOM 1254 O O . ASP A 1 154 ? 19.71878 1.31499 17.11550 1.000 47.94583 154 ASP A O 1
ATOM 1259 N N . LYS A 1 155 ? 18.89092 0.47363 19.02574 1.000 44.39425 155 LYS A N 1
ATOM 1260 C CA . LYS A 1 155 ? 19.90999 1.05668 19.88639 1.000 41.87402 155 LYS A CA 1
ATOM 1261 C C . LYS A 1 155 ? 21.20409 0.25151 19.92746 1.000 44.75868 155 LYS A C 1
ATOM 1262 O O . LYS A 1 155 ? 22.15892 0.68145 20.58172 1.000 35.63546 155 LYS A O 1
ATOM 1268 N N . LYS A 1 156 ? 21.25870 -0.89983 19.25617 1.000 34.37688 156 LYS A N 1
ATOM 1269 C CA . LYS A 1 156 ? 22.46370 -1.73018 19.21525 1.000 43.81993 156 LYS A CA 1
ATOM 1270 C C . LYS A 1 156 ? 22.87859 -2.14772 20.62852 1.000 43.96988 156 LYS A C 1
ATOM 1271 O O . LYS A 1 156 ? 24.05681 -2.13123 20.99114 1.000 52.66874 156 LYS A O 1
ATOM 1277 N N . GLU A 1 157 ? 21.89239 -2.51505 21.44454 1.000 40.61481 157 GLU A N 1
ATOM 1278 C CA . GLU A 1 157 ? 22.15313 -2.93077 22.81770 1.000 40.78371 157 GLU A CA 1
ATOM 1279 C C . GLU A 1 157 ? 22.27833 -4.44435 22.96368 1.000 36.74026 157 GLU A C 1
ATOM 1280 O O . GLU A 1 157 ? 23.13487 -4.91985 23.71839 1.000 37.17288 157 GLU A O 1
ATOM 1286 N N . LEU A 1 158 ? 21.45035 -5.21695 22.25452 1.000 28.02666 158 LEU A N 1
ATOM 1287 C CA . LEU A 1 158 ? 21.53205 -6.67203 22.36582 1.000 30.00008 158 LEU A CA 1
ATOM 1288 C C . LEU A 1 158 ? 22.86814 -7.19929 21.86055 1.000 36.47432 158 LEU A C 1
ATOM 1289 O O . LEU A 1 158 ? 23.34260 -8.24385 22.32673 1.000 34.87363 158 LEU A O 1
ATOM 1294 N N . SER A 1 159 ? 23.48223 -6.49570 20.90778 1.000 31.59514 159 SER A N 1
ATOM 1295 C CA . SER A 1 159 ? 24.78596 -6.88557 20.38836 1.000 36.26444 159 SER A CA 1
ATOM 1296 C C . SER A 1 159 ? 25.88675 -6.77514 21.43460 1.000 34.33779 159 SER A C 1
ATOM 1297 O O . SER A 1 159 ? 26.92809 -7.41863 21.28761 1.000 31.63696 159 SER A O 1
ATOM 1300 N N . THR A 1 160 ? 25.69250 -5.97081 22.47674 1.000 32.22182 160 THR A N 1
ATOM 1301 C CA . THR A 1 160 ? 26.65180 -5.91139 23.56881 1.000 28.89940 160 THR A CA 1
ATOM 1302 C C . THR A 1 160 ? 26.38654 -6.94889 24.65290 1.000 32.67235 160 THR A C 1
ATOM 1303 O O . THR A 1 160 ? 27.24079 -7.13937 25.52422 1.000 33.01908 160 THR A O 1
ATOM 1307 N N . LEU A 1 161 ? 25.23619 -7.62313 24.62014 1.000 27.76640 161 LEU A N 1
ATOM 1308 C CA . LEU A 1 161 ? 24.82815 -8.53297 25.68431 1.000 33.07878 161 LEU A CA 1
ATOM 1309 C C . LEU A 1 161 ? 24.94629 -10.00845 25.33673 1.000 29.99595 161 LEU A C 1
ATOM 1310 O O . LEU A 1 161 ? 25.14820 -10.82277 26.23768 1.000 33.28314 161 LEU A O 1
ATOM 1315 N N . ILE A 1 162 ? 24.80870 -10.38169 24.06680 1.000 27.30974 162 ILE A N 1
ATOM 1316 C CA . ILE A 1 162 ? 24.70098 -11.79439 23.72374 1.000 28.30052 162 ILE A CA 1
ATOM 1317 C C . ILE A 1 162 ? 26.01566 -12.52142 23.99810 1.000 31.50046 162 ILE A C 1
ATOM 1318 O O . ILE A 1 162 ? 27.10885 -11.98527 23.77059 1.000 32.58577 162 ILE A O 1
ATOM 1323 N N . VAL A 1 163 ? 25.91669 -13.74810 24.51692 1.000 28.90693 163 VAL A N 1
ATOM 1324 C CA . VAL A 1 163 ? 27.11025 -14.53680 24.81853 1.000 26.53615 163 VAL A CA 1
ATOM 1325 C C . VAL A 1 163 ? 27.02121 -15.93411 24.22149 1.000 33.91089 163 VAL A C 1
ATOM 1326 O O . VAL A 1 163 ? 27.98584 -16.70139 24.28878 1.000 40.76531 163 VAL A O 1
ATOM 1330 N N . ASN A 1 164 ? 25.87025 -16.29756 23.66759 1.000 30.97089 164 ASN A N 1
ATOM 1331 C CA . ASN A 1 164 ? 25.75716 -17.56177 22.95541 1.000 34.59019 164 ASN A CA 1
ATOM 1332 C C . ASN A 1 164 ? 25.34948 -17.28476 21.51489 1.000 30.43463 164 ASN A C 1
ATOM 1333 O O . ASN A 1 164 ? 25.08367 -16.14578 21.13292 1.000 32.77277 164 ASN A O 1
ATOM 1338 N N . GLN A 1 165 ? 25.34572 -18.33236 20.69461 1.000 35.79042 165 GLN A N 1
ATOM 1339 C CA . GLN A 1 165 ? 25.04154 -18.18161 19.27710 1.000 34.12361 165 GLN A CA 1
ATOM 1340 C C . GLN A 1 165 ? 23.55921 -18.33240 18.96856 1.000 32.37660 165 GLN A C 1
ATOM 1341 O O . GLN A 1 165 ? 23.17583 -18.26673 17.79548 1.000 30.49896 165 GLN A O 1
ATOM 1347 N N . GLU A 1 166 ? 22.72224 -18.51601 19.98563 1.000 29.93469 166 GLU A N 1
ATOM 1348 C CA . GLU A 1 166 ? 21.29015 -18.67444 19.79074 1.000 25.53824 166 GLU A CA 1
ATOM 1349 C C . GLU A 1 166 ? 20.59740 -17.31971 19.74558 1.000 27.73033 166 GLU A C 1
ATOM 1350 O O . GLU A 1 166 ? 20.97323 -16.38476 20.46259 1.000 24.48047 166 GLU A O 1
ATOM 1356 N N . PHE A 1 167 ? 19.58039 -17.22131 18.89569 1.000 20.02032 167 PHE A N 1
ATOM 1357 C CA . PHE A 1 167 ? 18.73443 -16.03844 18.88148 1.000 24.48995 167 PHE A CA 1
ATOM 1358 C C . PHE A 1 167 ? 17.36027 -16.43486 18.36767 1.000 22.56019 167 PHE A C 1
ATOM 1359 O O . PHE A 1 167 ? 17.21630 -17.38433 17.58893 1.000 22.49527 167 PHE A O 1
ATOM 1367 N N . LEU A 1 168 ? 16.34659 -15.72162 18.84746 1.000 19.41835 168 LEU A N 1
ATOM 1368 C CA . LEU A 1 168 ? 14.95969 -16.00662 18.52394 1.000 16.31443 168 LEU A CA 1
ATOM 1369 C C . LEU A 1 168 ? 14.39943 -14.82670 17.74883 1.000 21.04580 168 LEU A C 1
ATOM 1370 O O . LEU A 1 168 ? 14.60160 -13.67510 18.13783 1.000 21.19059 168 LEU A O 1
ATOM 1375 N N . VAL A 1 169 ? 13.73515 -15.10300 16.63394 1.000 22.73685 169 VAL A N 1
ATOM 1376 C CA . VAL A 1 169 ? 13.12975 -14.05374 15.82434 1.000 21.73829 169 VAL A CA 1
ATOM 1377 C C . VAL A 1 169 ? 11.63631 -14.32152 15.78428 1.000 22.86646 169 VAL A C 1
ATOM 1378 O O . VAL A 1 169 ? 11.20359 -15.40056 15.35893 1.000 17.25002 169 VAL A O 1
ATOM 1382 N N . GLY A 1 170 ? 10.85494 -13.35611 16.24893 1.000 17.03132 170 GLY A N 1
ATOM 1383 C CA . GLY A 1 170 ? 9.41167 -13.49326 16.34296 1.000 16.52759 170 GLY A CA 1
ATOM 1384 C C . GLY A 1 170 ? 8.73973 -12.62583 15.29454 1.000 23.67186 170 GLY A C 1
ATOM 1385 O O . GLY A 1 170 ? 9.13282 -11.47152 15.08364 1.000 16.68116 170 GLY A O 1
ATOM 1386 N N . PHE A 1 171 ? 7.73133 -13.19268 14.64329 1.000 19.89250 171 PHE A N 1
ATOM 1387 C CA . PHE A 1 171 ? 6.94491 -12.49646 13.63707 1.000 21.62287 171 PHE A CA 1
ATOM 1388 C C . PHE A 1 171 ? 5.50931 -12.37799 14.12799 1.000 21.38466 171 PHE A C 1
ATOM 1389 O O . PHE A 1 171 ? 4.90484 -13.38017 14.52447 1.000 19.63192 171 PHE A O 1
ATOM 1397 N N . ASP A 1 172 ? 4.98132 -11.15279 14.12045 1.000 21.14118 172 ASP A N 1
ATOM 1398 C CA . ASP A 1 172 ? 3.59313 -10.87572 14.47316 1.000 20.92458 172 ASP A CA 1
ATOM 1399 C C . ASP A 1 172 ? 2.79948 -10.61379 13.20051 1.000 19.67246 172 ASP A C 1
ATOM 1400 O O . ASP A 1 172 ? 3.24384 -9.85531 12.33307 1.000 20.79242 172 ASP A O 1
ATOM 1405 N N . PHE A 1 173 ? 1.63489 -11.24343 13.08812 1.000 19.42472 173 PHE A N 1
ATOM 1406 C CA . PHE A 1 173 ? 0.73980 -11.04435 11.95239 1.000 19.09595 173 PHE A CA 1
ATOM 1407 C C . PHE A 1 173 ? -0.60715 -10.60926 12.51574 1.000 19.98996 173 PHE A C 1
ATOM 1408 O O . PHE A 1 173 ? -1.37912 -11.44024 13.00282 1.000 20.40285 173 PHE A O 1
ATOM 1416 N N . TYR A 1 174 ? -0.87285 -9.30534 12.47297 1.000 20.87780 174 TYR A N 1
ATOM 1417 C CA . TYR A 1 174 ? -2.18097 -8.79077 12.85487 1.000 23.61916 174 TYR A CA 1
ATOM 1418 C C . TYR A 1 174 ? -3.21163 -9.07586 11.76447 1.000 23.02582 174 TYR A C 1
ATOM 1419 O O . TYR A 1 174 ? -2.90609 -9.05929 10.56884 1.000 22.88708 174 TYR A O 1
ATOM 1428 N N . PHE A 1 175 ? -4.45997 -9.29784 12.18780 1.000 23.90077 175 PHE A N 1
ATOM 1429 C CA . PHE A 1 175 ? -5.51384 -9.67497 11.24927 1.000 27.14641 175 PHE A CA 1
ATOM 1430 C C . PHE A 1 175 ? -5.94448 -8.53141 10.33782 1.000 34.78508 175 PHE A C 1
ATOM 1431 O O . PHE A 1 175 ? -6.65127 -8.78376 9.35513 1.000 30.68861 175 PHE A O 1
ATOM 1439 N N . ASP A 1 176 ? -5.55776 -7.29107 10.63332 1.000 27.80962 176 ASP A N 1
ATOM 1440 C CA . ASP A 1 176 ? -5.82264 -6.18010 9.73142 1.000 31.83707 176 ASP A CA 1
ATOM 1441 C C . ASP A 1 176 ? -4.63478 -5.87925 8.82765 1.000 33.96214 176 ASP A C 1
ATOM 1442 O O . ASP A 1 176 ? -4.64459 -4.86895 8.12029 1.000 34.25763 176 ASP A O 1
ATOM 1447 N N . GLY A 1 177 ? -3.61281 -6.73129 8.83725 1.000 28.79318 177 GLY A N 1
ATOM 1448 C CA . GLY A 1 177 ? -2.47360 -6.57880 7.95677 1.000 34.25369 177 GLY A CA 1
ATOM 1449 C C . GLY A 1 177 ? -1.26836 -5.89535 8.56206 1.000 29.92810 177 GLY A C 1
ATOM 1450 O O . GLY A 1 177 ? -0.25931 -5.73163 7.86502 1.000 26.90918 177 GLY A O 1
ATOM 1451 N N . ARG A 1 178 ? -1.34108 -5.47509 9.82215 1.000 24.69001 178 ARG A N 1
ATOM 1452 C CA . ARG A 1 178 ? -0.16187 -4.95368 10.49171 1.000 22.89188 178 ARG A CA 1
ATOM 1453 C C . ARG A 1 178 ? 0.80980 -6.08859 10.79407 1.000 24.12795 178 ARG A C 1
ATOM 1454 O O . ARG A 1 178 ? 0.41930 -7.25406 10.91798 1.000 25.96958 178 ARG A O 1
ATOM 1462 N N . THR A 1 179 ? 2.09188 -5.74078 10.88967 1.000 23.43462 179 THR A N 1
ATOM 1463 C CA . THR A 1 179 ? 3.14880 -6.71902 11.12088 1.000 20.34801 179 THR A CA 1
ATOM 1464 C C . THR A 1 179 ? 4.18857 -6.12135 12.05282 1.000 22.01703 179 THR A C 1
ATOM 1465 O O . THR A 1 179 ? 4.31730 -4.89895 12.17610 1.000 25.37595 179 THR A O 1
ATOM 1469 N N . ALA A 1 180 ? 4.93553 -7.00679 12.70614 1.000 22.55127 180 ALA A N 1
ATOM 1470 C CA . ALA A 1 180 ? 6.06069 -6.60491 13.53114 1.000 20.27465 180 ALA A CA 1
ATOM 1471 C C . ALA A 1 180 ? 7.01596 -7.78422 13.63576 1.000 21.21017 180 ALA A C 1
ATOM 1472 O O . ALA A 1 180 ? 6.59718 -8.94617 13.60703 1.000 20.11296 180 ALA A O 1
ATOM 1474 N N . ILE A 1 181 ? 8.30189 -7.47240 13.74663 1.000 22.03895 181 ILE A N 1
ATOM 1475 C CA . ILE A 1 181 ? 9.34195 -8.47962 13.92370 1.000 20.14665 181 ILE A CA 1
ATOM 1476 C C . ILE A 1 181 ? 10.11701 -8.13319 15.18772 1.000 20.06779 181 ILE A C 1
ATOM 1477 O O . ILE A 1 181 ? 10.33519 -6.95470 15.48957 1.000 19.18761 181 ILE A O 1
ATOM 1482 N N . GLU A 1 182 ? 10.50387 -9.15647 15.94266 1.000 18.19422 182 GLU A N 1
ATOM 1483 C CA . GLU A 1 182 ? 11.13946 -8.96005 17.23420 1.000 15.03001 182 GLU A CA 1
ATOM 1484 C C . GLU A 1 182 ? 12.32900 -9.89605 17.35561 1.000 19.21957 182 GLU A C 1
ATOM 1485 O O . GLU A 1 182 ? 12.28847 -11.03370 16.87166 1.000 18.34291 182 GLU A O 1
ATOM 1491 N N . LEU A 1 183 ? 13.38374 -9.41134 18.00139 1.000 16.41731 183 LEU A N 1
ATOM 1492 C CA . LEU A 1 183 ? 14.58369 -10.19783 18.25814 1.000 22.68225 183 LEU A CA 1
ATOM 1493 C C . LEU A 1 183 ? 14.70320 -10.45505 19.75381 1.000 16.97105 183 LEU A C 1
ATOM 1494 O O . LEU A 1 183 ? 14.60216 -9.51805 20.55126 1.000 18.63852 183 LEU A O 1
ATOM 1499 N N . TYR A 1 184 ? 14.90838 -11.72032 20.13778 1.000 17.46598 184 TYR A N 1
ATOM 1500 C CA . TYR A 1 184 ? 15.12975 -12.07124 21.53543 1.000 16.78280 184 TYR A CA 1
ATOM 1501 C C . TYR A 1 184 ? 16.43428 -12.84210 21.69259 1.000 23.10006 184 TYR A C 1
ATOM 1502 O O . TYR A 1 184 ? 16.71374 -13.77133 20.92726 1.000 19.26513 184 TYR A O 1
ATOM 1511 N N . ILE A 1 185 ? 17.21015 -12.47921 22.71647 1.000 17.69396 185 ILE A N 1
ATOM 1512 C CA . ILE A 1 185 ? 18.38666 -13.24035 23.11661 1.000 22.34179 185 ILE A CA 1
ATOM 1513 C C . ILE A 1 185 ? 18.17236 -13.74500 24.54044 1.000 26.06057 185 ILE A C 1
ATOM 1514 O O . ILE A 1 185 ? 17.34012 -13.22864 25.28662 1.000 24.32598 185 ILE A O 1
ATOM 1519 N N . SER A 1 186 ? 18.92898 -14.77645 24.91488 1.000 22.06997 186 SER A N 1
ATOM 1520 C CA . SER A 1 186 ? 18.77548 -15.40102 26.21991 1.000 25.89530 186 SER A CA 1
ATOM 1521 C C . SER A 1 186 ? 20.08541 -15.37730 26.99832 1.000 30.35499 186 SER A C 1
ATOM 1522 O O . SER A 1 186 ? 21.17725 -15.42396 26.42154 1.000 25.14571 186 SER A O 1
ATOM 1525 N N . LEU A 1 187 ? 19.95601 -15.29890 28.32330 1.000 22.34260 187 LEU A N 1
ATOM 1526 C CA . LEU A 1 187 ? 21.07794 -15.44523 29.24453 1.000 20.33476 187 LEU A CA 1
ATOM 1527 C C . LEU A 1 187 ? 20.62131 -16.32623 30.39457 1.000 26.43860 187 LEU A C 1
ATOM 1528 O O . LEU A 1 187 ? 19.65945 -15.98541 31.08877 1.000 21.42369 187 LEU A O 1
ATOM 1533 N N . SER A 1 188 ? 21.29679 -17.45576 30.58682 1.000 25.29907 188 SER A N 1
ATOM 1534 C CA . SER A 1 188 ? 21.05549 -18.28792 31.75343 1.000 20.62825 188 SER A CA 1
ATOM 1535 C C . SER A 1 188 ? 21.62964 -17.62323 33.00574 1.000 21.42783 188 SER A C 1
ATOM 1536 O O . SER A 1 188 ? 22.42189 -16.68414 32.93358 1.000 21.92128 188 SER A O 1
ATOM 1539 N N . SER A 1 189 ? 21.22779 -18.14581 34.16908 1.000 22.85139 189 SER A N 1
ATOM 1540 C CA . SER A 1 189 ? 21.80572 -17.71372 35.43880 1.000 22.16558 189 SER A CA 1
ATOM 1541 C C . SER A 1 189 ? 23.32567 -17.84947 35.43367 1.000 30.06625 189 SER A C 1
ATOM 1542 O O . SER A 1 189 ? 24.04601 -16.93599 35.85462 1.000 23.13962 189 SER A O 1
ATOM 1545 N N . GLU A 1 190 ? 23.82976 -18.99792 34.96833 1.000 27.67363 190 GLU A N 1
ATOM 1546 C CA . GLU A 1 190 ? 25.27425 -19.19646 34.87689 1.000 28.22233 190 GLU A CA 1
ATOM 1547 C C . GLU A 1 190 ? 25.92390 -18.11484 34.02620 1.000 27.45050 190 GLU A C 1
ATOM 1548 O O . GLU A 1 190 ? 27.00818 -17.61849 34.35608 1.000 35.48368 190 GLU A O 1
ATOM 1554 N N . GLU A 1 191 ? 25.26622 -17.72296 32.93571 1.000 22.98565 191 GLU A N 1
ATOM 1555 C CA . GLU A 1 191 ? 25.83833 -16.71176 32.05657 1.000 24.14701 191 GLU A CA 1
ATOM 1556 C C . GLU A 1 191 ? 25.77623 -15.32189 32.68804 1.000 24.99241 191 GLU A C 1
ATOM 1557 O O . GLU A 1 191 ? 26.80019 -14.63736 32.78832 1.000 28.47769 191 GLU A O 1
ATOM 1563 N N . PHE A 1 192 ? 24.59500 -14.88174 33.13433 1.000 25.49813 192 PHE A N 1
ATOM 1564 C CA . PHE A 1 192 ? 24.53856 -13.50385 33.62032 1.000 25.87875 192 PHE A CA 1
ATOM 1565 C C . PHE A 1 192 ? 25.16707 -13.32087 34.99833 1.000 29.95712 192 PHE A C 1
ATOM 1566 O O . PHE A 1 192 ? 25.33625 -12.17520 35.43036 1.000 27.03670 192 PHE A O 1
ATOM 1574 N N . GLN A 1 193 ? 25.55056 -14.39565 35.69000 1.000 26.44006 193 GLN A N 1
ATOM 1575 C CA . GLN A 1 193 ? 26.27716 -14.21907 36.94130 1.000 29.53738 193 GLN A CA 1
ATOM 1576 C C . GLN A 1 193 ? 27.77714 -14.07577 36.73911 1.000 28.85702 193 GLN A C 1
ATOM 1577 O O . GLN A 1 193 ? 28.48755 -13.77194 37.70322 1.000 29.27790 193 GLN A O 1
ATOM 1583 N N . GLN A 1 194 ? 28.26914 -14.25614 35.51679 1.000 24.13333 194 GLN A N 1
ATOM 1584 C CA . GLN A 1 194 ? 29.66896 -13.97620 35.22716 1.000 25.47343 194 GLN A CA 1
ATOM 1585 C C . GLN A 1 194 ? 29.91208 -12.46983 35.23754 1.000 25.39069 194 GLN A C 1
ATOM 1586 O O . GLN A 1 194 ? 29.12512 -11.69895 34.67954 1.000 24.28666 194 GLN A O 1
ATOM 1592 N N . THR A 1 195 ? 31.03178 -12.06272 35.84826 1.000 26.76566 195 THR A N 1
ATOM 1593 C CA . THR A 1 195 ? 31.24839 -10.65220 36.17650 1.000 28.90323 195 THR A CA 1
ATOM 1594 C C . THR A 1 195 ? 31.15832 -9.76020 34.94066 1.000 28.10147 195 THR A C 1
ATOM 1595 O O . THR A 1 195 ? 30.45276 -8.74320 34.94549 1.000 26.78109 195 THR A O 1
ATOM 1599 N N . GLN A 1 196 ? 31.86515 -10.12389 33.86843 1.000 27.38421 196 GLN A N 1
ATOM 1600 C CA . GLN A 1 196 ? 31.87123 -9.27604 32.67991 1.000 28.34672 196 GLN A CA 1
ATOM 1601 C C . GLN A 1 196 ? 30.51035 -9.26770 31.99415 1.000 32.17772 196 GLN A C 1
ATOM 1602 O O . GLN A 1 196 ? 30.08035 -8.23328 31.46871 1.000 29.61845 196 GLN A O 1
ATOM 1608 N N . VAL A 1 197 ? 29.81766 -10.40897 31.98214 1.000 28.16590 197 VAL A N 1
ATOM 1609 C CA . VAL A 1 197 ? 28.47095 -10.43909 31.41616 1.000 29.24845 197 VAL A CA 1
ATOM 1610 C C . VAL A 1 197 ? 27.54142 -9.52556 32.20725 1.000 26.47212 197 VAL A C 1
ATOM 1611 O O . VAL A 1 197 ? 26.74739 -8.77063 31.63121 1.000 22.22419 197 VAL A O 1
ATOM 1615 N N . TRP A 1 198 ? 27.62666 -9.57443 33.53775 1.000 26.86375 198 TRP A N 1
ATOM 1616 C CA . TRP A 1 198 ? 26.76607 -8.72617 34.35745 1.000 24.21580 198 TRP A CA 1
ATOM 1617 C C . TRP A 1 198 ? 27.08975 -7.24856 34.16400 1.000 28.34307 198 TRP A C 1
ATOM 1618 O O . TRP A 1 198 ? 26.17935 -6.41220 34.11077 1.000 23.61522 198 TRP A O 1
ATOM 1629 N N . GLU A 1 199 ? 28.37773 -6.90401 34.06801 1.000 27.55923 199 GLU A N 1
ATOM 1630 C CA . GLU A 1 199 ? 28.74912 -5.50624 33.85833 1.000 29.10558 199 GLU A CA 1
ATOM 1631 C C . GLU A 1 199 ? 28.18249 -4.97744 32.54790 1.000 27.86764 199 GLU A C 1
ATOM 1632 O O . GLU A 1 199 ? 27.74038 -3.82578 32.47209 1.000 25.56143 199 GLU A O 1
ATOM 1638 N N . ARG A 1 200 ? 28.18458 -5.80679 31.50263 1.000 27.57161 200 ARG A N 1
ATOM 1639 C CA . ARG A 1 200 ? 27.59856 -5.38748 30.23381 1.000 30.61075 200 ARG A CA 1
ATOM 1640 C C . ARG A 1 200 ? 26.08699 -5.21623 30.35639 1.000 31.19830 200 ARG A C 1
ATOM 1641 O O . ARG A 1 200 ? 25.52303 -4.24318 29.83763 1.000 27.19049 200 ARG A O 1
ATOM 1649 N N . LEU A 1 201 ? 25.41746 -6.14427 31.04570 1.000 22.24744 201 LEU A N 1
ATOM 1650 C CA . LEU A 1 201 ? 23.99378 -5.98086 31.33590 1.000 25.93650 201 LEU A CA 1
ATOM 1651 C C . LEU A 1 201 ? 23.71509 -4.64395 32.01739 1.000 32.14167 201 LEU A C 1
ATOM 1652 O O . LEU A 1 201 ? 22.77423 -3.92767 31.65480 1.000 25.23120 201 LEU A O 1
ATOM 1657 N N . ALA A 1 202 ? 24.53312 -4.29316 33.01249 1.000 27.97347 202 ALA A N 1
ATOM 1658 C CA . ALA A 1 202 ? 24.27571 -3.10938 33.82627 1.000 27.37997 202 ALA A CA 1
ATOM 1659 C C . ALA A 1 202 ? 24.40958 -1.80890 33.04233 1.000 34.48084 202 ALA A C 1
ATOM 1660 O O . ALA A 1 202 ? 23.88011 -0.77912 33.47688 1.000 27.16098 202 ALA A O 1
ATOM 1662 N N . LYS A 1 203 ? 25.11098 -1.82245 31.90940 1.000 30.22196 203 LYS A N 1
ATOM 1663 C CA . LYS A 1 203 ? 25.21573 -0.61953 31.09497 1.000 35.99322 203 LYS A CA 1
ATOM 1664 C C . LYS A 1 203 ? 24.01862 -0.43217 30.17301 1.000 34.05041 203 LYS A C 1
ATOM 1665 O O . LYS A 1 203 ? 23.82475 0.66996 29.65478 1.000 28.16946 203 LYS A O 1
ATOM 1671 N N . VAL A 1 204 ? 23.21000 -1.47271 29.97506 1.000 25.36075 204 VAL A N 1
ATOM 1672 C CA . VAL A 1 204 ? 22.12810 -1.44214 29.00526 1.000 31.33239 204 VAL A CA 1
ATOM 1673 C C . VAL A 1 204 ? 20.74995 -1.51950 29.66013 1.000 30.57109 204 VAL A C 1
ATOM 1674 O O . VAL A 1 204 ? 19.80036 -0.91130 29.15181 1.000 30.55313 204 VAL A O 1
ATOM 1678 N N . VAL A 1 205 ? 20.62056 -2.21157 30.78752 1.000 24.48860 205 VAL A N 1
ATOM 1679 C CA . VAL A 1 205 ? 19.33863 -2.45900 31.43584 1.000 25.91014 205 VAL A CA 1
ATOM 1680 C C . VAL A 1 205 ? 19.23717 -1.55115 32.65160 1.000 27.66300 205 VAL A C 1
ATOM 1681 O O . VAL A 1 205 ? 20.15043 -1.52119 33.48609 1.000 22.82746 205 VAL A O 1
ATOM 1685 N N . CYS A 1 206 ? 18.12966 -0.81701 32.75426 1.000 23.06441 206 CYS A N 1
ATOM 1686 C CA . CYS A 1 206 ? 17.94744 0.09200 33.87924 1.000 31.91543 206 CYS A CA 1
ATOM 1687 C C . CYS A 1 206 ? 17.93622 -0.68949 35.18947 1.000 28.32043 206 CYS A C 1
ATOM 1688 O O . CYS A 1 206 ? 17.56630 -1.86652 35.23241 1.000 21.04318 206 CYS A O 1
ATOM 1691 N N . ALA A 1 207 ? 18.34321 -0.01415 36.26558 1.000 24.73494 207 ALA A N 1
ATOM 1692 C CA . ALA A 1 207 ? 18.57671 -0.69662 37.53830 1.000 23.45983 207 ALA A CA 1
ATOM 1693 C C . ALA A 1 207 ? 17.36923 -1.46806 38.06239 1.000 20.48956 207 ALA A C 1
ATOM 1694 O O . ALA A 1 207 ? 17.54899 -2.62120 38.49344 1.000 26.39195 207 ALA A O 1
ATOM 1696 N N . PRO A 1 208 ? 16.14417 -0.92679 38.07702 1.000 22.07623 208 PRO A N 1
ATOM 1697 C CA . PRO A 1 208 ? 15.02622 -1.71926 38.62405 1.000 24.27627 208 PRO A CA 1
ATOM 1698 C C . PRO A 1 208 ? 14.77135 -3.00082 37.85737 1.000 21.40910 208 PRO A C 1
ATOM 1699 O O . PRO A 1 208 ? 14.40135 -4.01582 38.45921 1.000 21.80622 208 PRO A O 1
ATOM 1703 N N . ALA A 1 209 ? 14.94572 -2.97858 36.53753 1.000 21.31118 209 ALA A N 1
ATOM 1704 C CA . ALA A 1 209 ? 14.78548 -4.20480 35.76413 1.000 21.63902 209 ALA A CA 1
ATOM 1705 C C . ALA A 1 209 ? 15.95643 -5.15009 35.98238 1.000 24.14166 209 ALA A C 1
ATOM 1706 O O . ALA A 1 209 ? 15.77678 -6.37427 35.97518 1.000 21.42679 209 ALA A O 1
ATOM 1708 N N . LEU A 1 210 ? 17.15724 -4.60259 36.17538 1.000 20.72559 210 LEU A N 1
ATOM 1709 C CA . LEU A 1 210 ? 18.32996 -5.44517 36.37139 1.000 18.95254 210 LEU A CA 1
ATOM 1710 C C . LEU A 1 210 ? 18.29467 -6.13394 37.73075 1.000 22.52106 210 LEU A C 1
ATOM 1711 O O . LEU A 1 210 ? 18.65370 -7.31156 37.84369 1.000 25.82796 210 LEU A O 1
ATOM 1716 N N . ARG A 1 211 ? 17.85416 -5.42402 38.77311 1.000 21.81679 211 ARG A N 1
ATOM 1717 C CA . ARG A 1 211 ? 17.77692 -6.03166 40.09853 1.000 25.65483 211 ARG A CA 1
ATOM 1718 C C . ARG A 1 211 ? 16.85306 -7.24346 40.10976 1.000 24.36806 211 ARG A C 1
ATOM 1719 O O . ARG A 1 211 ? 17.05024 -8.16596 40.90820 1.000 29.21792 211 ARG A O 1
ATOM 1727 N N . LEU A 1 212 ? 15.83976 -7.25493 39.23864 1.000 20.93750 212 LEU A N 1
ATOM 1728 C CA . LEU A 1 212 ? 14.91776 -8.38029 39.14249 1.000 29.99073 212 LEU A CA 1
ATOM 1729 C C . LEU A 1 212 ? 15.56678 -9.61799 38.53072 1.000 24.01971 212 LEU A C 1
ATOM 1730 O O . LEU A 1 212 ? 15.08673 -10.73588 38.75865 1.000 27.12551 212 LEU A O 1
ATOM 1735 N N . VAL A 1 213 ? 16.64190 -9.44020 37.75894 1.000 22.69099 213 VAL A N 1
ATOM 1736 C CA . VAL A 1 213 ? 17.28883 -10.55952 37.07938 1.000 23.30121 213 VAL A CA 1
ATOM 1737 C C . VAL A 1 213 ? 17.79617 -11.58731 38.08264 1.000 28.13314 213 VAL A C 1
ATOM 1738 O O . VAL A 1 213 ? 17.79238 -12.79519 37.80552 1.000 25.87949 213 VAL A O 1
ATOM 1742 N N . ASN A 1 214 ? 18.21121 -11.13159 39.26926 1.000 27.16811 214 ASN A N 1
ATOM 1743 C CA . ASN A 1 214 ? 18.74492 -12.01974 40.29548 1.000 34.81733 214 ASN A CA 1
ATOM 1744 C C . ASN A 1 214 ? 17.72858 -13.04756 40.77920 1.000 31.18125 214 ASN A C 1
ATOM 1745 O O . ASN A 1 214 ? 18.12542 -14.07199 41.34583 1.000 29.07427 214 ASN A O 1
ATOM 1750 N N . ASP A 1 215 ? 16.43408 -12.80190 40.57808 1.000 24.91183 215 ASP A N 1
ATOM 1751 C CA . ASP A 1 215 ? 15.38513 -13.70436 41.03514 1.000 31.85556 215 ASP A CA 1
ATOM 1752 C C . ASP A 1 215 ? 15.05485 -14.79086 40.02045 1.000 32.92442 215 ASP A C 1
ATOM 1753 O O . ASP A 1 215 ? 13.98466 -15.40208 40.11367 1.000 31.68351 215 ASP A O 1
ATOM 1758 N N . CYS A 1 216 ? 15.94975 -15.06073 39.07193 1.000 26.56488 216 CYS A N 1
ATOM 1759 C CA . CYS A 1 216 ? 15.59070 -15.78430 37.86556 1.000 22.50590 216 CYS A CA 1
ATOM 1760 C C . CYS A 1 216 ? 16.58829 -16.90508 37.61021 1.000 28.51321 216 CYS A C 1
ATOM 1761 O O . CYS A 1 216 ? 17.75476 -16.81479 37.99838 1.000 24.89823 216 CYS A O 1
ATOM 1764 N N . GLN A 1 217 ? 16.12556 -17.96986 36.95552 1.000 25.57644 217 GLN A N 1
ATOM 1765 C CA . GLN A 1 217 ? 17.06124 -18.97054 36.45945 1.000 30.45091 217 GLN A CA 1
ATOM 1766 C C . GLN A 1 217 ? 17.56478 -18.64390 35.06105 1.000 29.75818 217 GLN A C 1
ATOM 1767 O O . GLN A 1 217 ? 18.55017 -19.24261 34.61796 1.000 29.04501 217 GLN A O 1
ATOM 1773 N N . ALA A 1 218 ? 16.92940 -17.69310 34.38028 1.000 24.63217 218 ALA A N 1
ATOM 1774 C CA . ALA A 1 218 ? 17.30942 -17.24514 33.04875 1.000 21.40719 218 ALA A CA 1
ATOM 1775 C C . ALA A 1 218 ? 16.48335 -16.01099 32.72366 1.000 20.80244 218 ALA A C 1
ATOM 1776 O O . ALA A 1 218 ? 15.41682 -15.78996 33.30148 1.000 20.40020 218 ALA A O 1
ATOM 1778 N N . ILE A 1 219 ? 16.99359 -15.20058 31.80164 1.000 18.78099 219 ILE A N 1
ATOM 1779 C CA . ILE A 1 219 ? 16.23758 -14.07716 31.27425 1.000 23.19491 219 ILE A CA 1
ATOM 1780 C C . ILE A 1 219 ? 16.30576 -14.12527 29.75603 1.000 27.19394 219 ILE A C 1
ATOM 1781 O O . ILE A 1 219 ? 17.20000 -14.73455 29.16619 1.000 19.79782 219 ILE A O 1
ATOM 1786 N N . GLN A 1 220 ? 15.32051 -13.49477 29.12704 1.000 21.96087 220 GLN A N 1
ATOM 1787 C CA . GLN A 1 220 ? 15.41513 -13.11167 27.73273 1.000 20.30289 220 GLN A CA 1
ATOM 1788 C C . GLN A 1 220 ? 15.10077 -11.63038 27.63630 1.000 20.51450 220 GLN A C 1
ATOM 1789 O O . GLN A 1 220 ? 14.38441 -11.07767 28.47565 1.000 20.24597 220 GLN A O 1
ATOM 1795 N N . ILE A 1 221 ? 15.66078 -10.98602 26.62095 1.000 20.11256 221 ILE A N 1
ATOM 1796 C CA . ILE A 1 221 ? 15.34446 -9.60094 26.31280 1.000 17.73593 221 ILE A CA 1
ATOM 1797 C C . ILE A 1 221 ? 14.90014 -9.53223 24.86168 1.000 22.27142 221 ILE A C 1
ATOM 1798 O O . ILE A 1 221 ? 15.59735 -10.03003 23.96809 1.000 18.85664 221 ILE A O 1
ATOM 1803 N N . GLY A 1 222 ? 13.74528 -8.91517 24.63087 1.000 18.70540 222 GLY A N 1
ATOM 1804 C CA . GLY A 1 222 ? 13.19230 -8.75851 23.30028 1.000 18.52587 222 GLY A CA 1
ATOM 1805 C C . GLY A 1 222 ? 13.19618 -7.29555 22.88678 1.000 24.30572 222 GLY A C 1
ATOM 1806 O O . GLY A 1 222 ? 12.76859 -6.42121 23.64628 1.000 15.24945 222 GLY A O 1
ATOM 1807 N N . VAL A 1 223 ? 13.68885 -7.04823 21.67723 1.000 18.68816 223 VAL A N 1
ATOM 1808 C CA . VAL A 1 223 ? 13.74423 -5.71151 21.10420 1.000 19.61714 223 VAL A CA 1
ATOM 1809 C C . VAL A 1 223 ? 13.00180 -5.72867 19.77667 1.000 21.31061 223 VAL A C 1
ATOM 1810 O O . VAL A 1 223 ? 13.06385 -6.71128 19.02907 1.000 16.84819 223 VAL A O 1
ATOM 1814 N N . SER A 1 224 ? 12.29568 -4.64006 19.48752 1.000 16.60808 224 SER A N 1
ATOM 1815 C CA . SER A 1 224 ? 11.47375 -4.56618 18.28871 1.000 19.68785 224 SER A CA 1
ATOM 1816 C C . SER A 1 224 ? 11.11144 -3.11090 18.04000 1.000 20.57818 224 SER A C 1
ATOM 1817 O O . SER A 1 224 ? 10.98618 -2.32620 18.98225 1.000 21.07894 224 SER A O 1
ATOM 1820 N N . ARG A 1 225 ? 10.93488 -2.76475 16.76250 1.000 30.33073 225 ARG A N 1
ATOM 1821 C CA . ARG A 1 225 ? 10.41978 -1.44004 16.43048 1.000 32.55840 225 ARG A CA 1
ATOM 1822 C C . ARG A 1 225 ? 9.04838 -1.20067 17.05144 1.000 37.10578 225 ARG A C 1
ATOM 1823 O O . ARG A 1 225 ? 8.67130 -0.04731 17.29790 1.000 32.47157 225 ARG A O 1
ATOM 1831 N N . ALA A 1 226 ? 8.29978 -2.27121 17.32657 1.000 29.24040 226 ALA A N 1
ATOM 1832 C CA . ALA A 1 226 ? 6.95965 -2.17087 17.88801 1.000 29.26421 226 ALA A CA 1
ATOM 1833 C C . ALA A 1 226 ? 6.94279 -2.10417 19.40814 1.000 29.14129 226 ALA A C 1
ATOM 1834 O O . ALA A 1 226 ? 5.86586 -1.93370 19.99076 1.000 33.51243 226 ALA A O 1
ATOM 1836 N N . ASN A 1 227 ? 8.09164 -2.25081 20.06144 1.000 25.64316 227 ASN A N 1
ATOM 1837 C CA . ASN A 1 227 ? 8.17556 -2.17426 21.51198 1.000 24.11435 227 ASN A CA 1
ATOM 1838 C C . ASN A 1 227 ? 8.39417 -0.73050 21.95082 1.000 27.30782 227 ASN A C 1
ATOM 1839 O O . ASN A 1 227 ? 9.18543 0.00018 21.34978 1.000 28.05021 227 ASN A O 1
ATOM 1844 N N . ASP A 1 228 ? 7.68685 -0.32208 23.00166 1.000 26.99186 228 ASP A N 1
ATOM 1845 C CA . ASP A 1 228 ? 7.91251 1.00233 23.56564 1.000 34.98251 228 ASP A CA 1
ATOM 1846 C C . ASP A 1 228 ? 9.14008 1.04199 24.46609 1.000 26.64010 228 ASP A C 1
ATOM 1847 O O . ASP A 1 228 ? 9.60631 2.13161 24.81107 1.000 32.80048 228 ASP A O 1
ATOM 1852 N N . SER A 1 229 ? 9.66609 -0.11878 24.84080 1.000 26.99077 229 SER A N 1
ATOM 1853 C CA . SER A 1 229 ? 10.93949 -0.25634 25.53400 1.000 25.15409 229 SER A CA 1
ATOM 1854 C C . SER A 1 229 ? 11.38521 -1.70231 25.35303 1.000 33.79802 229 SER A C 1
ATOM 1855 O O . SER A 1 229 ? 10.65747 -2.51959 24.78537 1.000 25.83853 229 SER A O 1
ATOM 1858 N N . LYS A 1 230 ? 12.58787 -2.01658 25.83298 1.000 26.60752 230 LYS A N 1
ATOM 1859 C CA . LYS A 1 230 ? 13.01815 -3.40911 25.86603 1.000 24.06543 230 LYS A CA 1
ATOM 1860 C C . LYS A 1 230 ? 12.07143 -4.21438 26.74174 1.000 24.46468 230 LYS A C 1
ATOM 1861 O O . LYS A 1 230 ? 11.60960 -3.73786 27.78121 1.000 24.57937 230 LYS A O 1
ATOM 1867 N N . ILE A 1 231 ? 11.78957 -5.44895 26.33074 1.000 22.11523 231 ILE A N 1
ATOM 1868 C CA . ILE A 1 231 ? 10.91328 -6.33704 27.08528 1.000 16.53100 231 ILE A CA 1
ATOM 1869 C C . ILE A 1 231 ? 11.78782 -7.37024 27.78560 1.000 20.50714 231 ILE A C 1
ATOM 1870 O O . ILE A 1 231 ? 12.50897 -8.13273 27.12661 1.000 17.37643 231 ILE A O 1
ATOM 1875 N N . MET A 1 232 ? 11.74071 -7.38062 29.11780 1.000 21.00145 232 MET A N 1
ATOM 1876 C CA . MET A 1 232 ? 12.47315 -8.35098 29.92523 1.000 19.82021 232 MET A CA 1
ATOM 1877 C C . MET A 1 232 ? 11.61984 -9.56822 30.22221 1.000 22.81369 232 MET A C 1
ATOM 1878 O O . MET A 1 232 ? 10.51840 -9.44415 30.76400 1.000 17.20484 232 MET A O 1
ATOM 1883 N N . TYR A 1 233 ? 12.15037 -10.74402 29.89313 1.000 16.40089 233 TYR A N 1
ATOM 1884 C CA . TYR A 1 233 ? 11.46689 -12.00909 30.12407 1.000 16.86930 233 TYR A CA 1
ATOM 1885 C C . TYR A 1 233 ? 12.14565 -12.68547 31.30400 1.000 19.22735 233 TYR A C 1
ATOM 1886 O O . TYR A 1 233 ? 13.29676 -13.12593 31.19520 1.000 17.62426 233 TYR A O 1
ATOM 1895 N N . TYR A 1 234 ? 11.43400 -12.76795 32.42440 1.000 15.67608 234 TYR A N 1
ATOM 1896 C CA . TYR A 1 234 ? 11.97448 -13.31128 33.66658 1.000 19.26406 234 TYR A CA 1
ATOM 1897 C C . TYR A 1 234 ? 11.53014 -14.76324 33.83359 1.000 19.56246 234 TYR A C 1
ATOM 1898 O O . TYR A 1 234 ? 10.35540 -15.03514 34.10267 1.000 19.45081 234 TYR A O 1
ATOM 1907 N N . HIS A 1 235 ? 12.47306 -15.69156 33.69721 1.000 20.61689 235 HIS A N 1
ATOM 1908 C CA . HIS A 1 235 ? 12.21371 -17.11046 33.94619 1.000 20.92050 235 HIS A CA 1
ATOM 1909 C C . HIS A 1 235 ? 12.32266 -17.35244 35.44713 1.000 24.45949 235 HIS A C 1
ATOM 1910 O O . HIS A 1 235 ? 13.41671 -17.55593 35.98162 1.000 22.08671 235 HIS A O 1
ATOM 1917 N N . THR A 1 236 ? 11.17750 -17.34811 36.12936 1.000 18.62846 236 THR A N 1
ATOM 1918 C CA . THR A 1 236 ? 11.16316 -17.17411 37.57614 1.000 21.24846 236 THR A CA 1
ATOM 1919 C C . THR A 1 236 ? 11.78093 -18.36899 38.29302 1.000 27.97984 236 THR A C 1
ATOM 1920 O O . THR A 1 236 ? 11.60228 -19.51961 37.88754 1.000 23.93248 236 THR A O 1
ATOM 1924 N N . LEU A 1 237 ? 12.52835 -18.07459 39.36129 1.000 26.85141 237 LEU A N 1
ATOM 1925 C CA . LEU A 1 237 ? 13.04492 -19.09647 40.26494 1.000 32.00644 237 LEU A CA 1
ATOM 1926 C C . LEU A 1 237 ? 11.95511 -19.59544 41.20153 1.000 32.65720 237 LEU A C 1
ATOM 1927 O O . LEU A 1 237 ? 11.79704 -20.80359 41.40555 1.000 29.58607 237 LEU A O 1
ATOM 1932 N N . ASN A 1 238 ? 11.21875 -18.66593 41.80296 1.000 26.19924 238 ASN A N 1
ATOM 1933 C CA . ASN A 1 238 ? 10.13674 -18.96535 42.73666 1.000 27.71679 238 ASN A CA 1
ATOM 1934 C C . ASN A 1 238 ? 8.92234 -18.21611 42.20856 1.000 30.57119 238 ASN A C 1
ATOM 1935 O O . ASN A 1 238 ? 8.74552 -17.02041 42.48771 1.000 25.17656 238 ASN A O 1
ATOM 1940 N N . PRO A 1 239 ? 8.07814 -18.88485 41.41247 1.000 27.31502 239 PRO A N 1
ATOM 1941 C CA . PRO A 1 239 ? 6.91986 -18.19699 40.81197 1.000 27.38912 239 PRO A CA 1
ATOM 1942 C C . PRO A 1 239 ? 6.04441 -17.47436 41.82255 1.000 24.80306 239 PRO A C 1
ATOM 1943 O O . PRO A 1 239 ? 5.56894 -16.36590 41.54708 1.000 26.19397 239 PRO A O 1
ATOM 1947 N N . ASN A 1 240 ? 5.82026 -18.07834 42.98989 1.000 28.61570 240 ASN A N 1
ATOM 1948 C CA . ASN A 1 240 ? 4.91484 -17.49232 43.97313 1.000 27.97436 240 ASN A CA 1
ATOM 1949 C C . ASN A 1 240 ? 5.44331 -16.15758 44.48580 1.000 33.24933 240 ASN A C 1
ATOM 1950 O O . ASN A 1 240 ? 4.72611 -15.14900 44.48097 1.000 25.70091 240 ASN A O 1
ATOM 1955 N N . SER A 1 241 ? 6.70002 -16.13069 44.93704 1.000 29.02162 241 SER A N 1
ATOM 1956 C CA . SER A 1 241 ? 7.25544 -14.88346 45.45129 1.000 27.55170 241 SER A CA 1
ATOM 1957 C C . SER A 1 241 ? 7.43316 -13.86268 44.33776 1.000 21.96021 241 SER A C 1
ATOM 1958 O O . SER A 1 241 ? 7.23378 -12.66198 44.55742 1.000 28.36088 241 SER A O 1
ATOM 1961 N N . PHE A 1 242 ? 7.80196 -14.31601 43.13300 1.000 21.32899 242 PHE A N 1
ATOM 1962 C CA . PHE A 1 242 ? 7.95383 -13.38730 42.01890 1.000 20.42859 242 PHE A CA 1
ATOM 1963 C C . PHE A 1 242 ? 6.65124 -12.64400 41.74933 1.000 24.91538 242 PHE A C 1
ATOM 1964 O O . PHE A 1 242 ? 6.65055 -11.42009 41.57786 1.000 21.07466 242 PHE A O 1
ATOM 1972 N N . ILE A 1 243 ? 5.52896 -13.36972 41.70844 1.000 21.33232 243 ILE A N 1
ATOM 1973 C CA . ILE A 1 243 ? 4.23874 -12.72448 41.47489 1.000 19.72257 243 ILE A CA 1
ATOM 1974 C C . ILE A 1 243 ? 3.89220 -11.78417 42.62618 1.000 24.32059 243 ILE A C 1
ATOM 1975 O O . ILE A 1 243 ? 3.44081 -10.65267 42.40645 1.000 20.51614 243 ILE A O 1
ATOM 1980 N N . ASP A 1 244 ? 4.08632 -12.23647 43.86896 1.000 23.38923 244 ASP A N 1
ATOM 1981 C CA . ASP A 1 244 ? 3.78794 -11.37964 45.01596 1.000 26.57943 244 ASP A CA 1
ATOM 1982 C C . ASP A 1 244 ? 4.58688 -10.08222 44.96228 1.000 25.06610 244 ASP A C 1
ATOM 1983 O O . ASP A 1 244 ? 4.05755 -9.00469 45.26103 1.000 27.55541 244 ASP A O 1
ATOM 1988 N N . ASN A 1 245 ? 5.85740 -10.16305 44.56191 1.000 20.40616 245 ASN A N 1
ATOM 1989 C CA . ASN A 1 245 ? 6.72808 -8.99417 44.52011 1.000 20.80328 245 ASN A CA 1
ATOM 1990 C C . ASN A 1 245 ? 6.35736 -8.01176 43.41645 1.000 26.21571 245 ASN A C 1
ATOM 1991 O O . ASN A 1 245 ? 6.94196 -6.92483 43.35835 1.000 24.03089 245 ASN A O 1
ATOM 1996 N N . LEU A 1 246 ? 5.41588 -8.36259 42.53880 1.000 22.87581 246 LEU A N 1
ATOM 1997 C CA . LEU A 1 246 ? 4.99318 -7.43243 41.49990 1.000 25.48001 246 LEU A CA 1
ATOM 1998 C C . LEU A 1 246 ? 4.01247 -6.38930 42.00916 1.000 25.99448 246 LEU A C 1
ATOM 1999 O O . LEU A 1 246 ? 3.87272 -5.33421 41.38090 1.000 24.17141 246 LEU A O 1
ATOM 2004 N N . GLY A 1 247 ? 3.33337 -6.66071 43.12050 1.000 23.75787 247 GLY A N 1
ATOM 2005 C CA . GLY A 1 247 ? 2.31128 -5.75529 43.61678 1.000 25.71513 247 GLY A CA 1
ATOM 2006 C C . GLY A 1 247 ? 1.20839 -5.47543 42.62034 1.000 29.90187 247 GLY A C 1
ATOM 2007 O O . GLY A 1 247 ? 0.63886 -4.37917 42.63049 1.000 30.15536 247 GLY A O 1
ATOM 2008 N N . ASN A 1 248 ? 0.89411 -6.43850 41.74974 1.000 22.00824 248 ASN A N 1
ATOM 2009 C CA . ASN A 1 248 ? -0.11087 -6.27079 40.70260 1.000 24.71023 248 ASN A CA 1
ATOM 2010 C C . ASN A 1 248 ? -1.30602 -7.15978 41.02299 1.000 27.35842 248 ASN A C 1
ATOM 2011 O O . ASN A 1 248 ? -1.19362 -8.39033 41.01021 1.000 25.21251 248 ASN A O 1
ATOM 2016 N N . GLU A 1 249 ? -2.45522 -6.53243 41.27742 1.000 24.72710 249 GLU A N 1
ATOM 2017 C CA . GLU A 1 249 ? -3.61745 -7.27334 41.75548 1.000 26.45484 249 GLU A CA 1
ATOM 2018 C C . GLU A 1 249 ? -4.09963 -8.29663 40.72942 1.000 26.19177 249 GLU A C 1
ATOM 2019 O O . GLU A 1 249 ? -4.48540 -9.41278 41.09318 1.000 30.32466 249 GLU A O 1
ATOM 2025 N N . MET A 1 250 ? -4.08348 -7.94194 39.44484 1.000 26.23533 250 MET A N 1
ATOM 2026 C CA . MET A 1 250 ? -4.58145 -8.87217 38.43453 1.000 30.96195 250 MET A CA 1
ATOM 2027 C C . MET A 1 250 ? -3.65165 -10.07003 38.26850 1.000 24.82320 250 MET A C 1
ATOM 2028 O O . MET A 1 250 ? -4.11813 -11.20296 38.08421 1.000 27.19075 250 MET A O 1
ATOM 2033 N N . ALA A 1 251 ? -2.33650 -9.84208 38.32365 1.000 24.99733 251 ALA A N 1
ATOM 2034 C CA . ALA A 1 251 ? -1.38872 -10.94950 38.22807 1.000 25.35648 251 ALA A CA 1
ATOM 2035 C C . ALA A 1 251 ? -1.56274 -11.92317 39.38506 1.000 28.47989 251 ALA A C 1
ATOM 2036 O O . ALA A 1 251 ? -1.51173 -13.14391 39.19355 1.000 28.78952 251 ALA A O 1
ATOM 2038 N N . SER A 1 252 ? -1.77437 -11.40142 40.59516 1.000 27.35269 252 SER A N 1
ATOM 2039 C CA . SER A 1 252 ? -2.00762 -12.27052 41.74397 1.000 26.62489 252 SER A CA 1
ATOM 2040 C C . SER A 1 252 ? -3.28197 -13.08163 41.56741 1.000 27.56601 252 SER A C 1
ATOM 2041 O O . SER A 1 252 ? -3.34848 -14.24687 41.97454 1.000 29.08364 252 SER A O 1
ATOM 2044 N N . ARG A 1 253 ? -4.30267 -12.48273 40.95384 1.000 27.64082 253 ARG A N 1
ATOM 2045 C CA . ARG A 1 253 ? -5.55006 -13.19957 40.72278 1.000 29.94201 253 ARG A CA 1
ATOM 2046 C C . ARG A 1 253 ? -5.36268 -14.30765 39.69889 1.000 33.65060 253 ARG A C 1
ATOM 2047 O O . ARG A 1 253 ? -5.90625 -15.40752 39.85820 1.000 37.04333 253 ARG A O 1
ATOM 2055 N N . VAL A 1 254 ? -4.60934 -14.03007 38.63336 1.000 29.75863 254 VAL A N 1
ATOM 2056 C CA . VAL A 1 254 ? -4.30653 -15.06284 37.64689 1.000 32.22744 254 VAL A CA 1
ATOM 2057 C C . VAL A 1 254 ? -3.53081 -16.19595 38.29998 1.000 31.38299 254 VAL A C 1
ATOM 2058 O O . VAL A 1 254 ? -3.89307 -17.37333 38.18340 1.000 37.59308 254 VAL A O 1
ATOM 2062 N N . HIS A 1 255 ? -2.45595 -15.85264 39.01135 1.000 33.19634 255 HIS A N 1
ATOM 2063 C CA . HIS A 1 255 ? -1.61901 -16.86312 39.64167 1.000 31.15278 255 HIS A CA 1
ATOM 2064 C C . HIS A 1 255 ? -2.32527 -17.56584 40.79314 1.000 40.01111 255 HIS A C 1
ATOM 2065 O O . HIS A 1 255 ? -1.90394 -18.65996 41.18501 1.000 42.75804 255 HIS A O 1
ATOM 2072 N N . ALA A 1 256 ? -3.38731 -16.96771 41.34116 1.000 37.99690 256 ALA A N 1
ATOM 2073 C CA . ALA A 1 256 ? -4.15833 -17.64438 42.37914 1.000 43.75380 256 ALA A CA 1
ATOM 2074 C C . ALA A 1 256 ? -4.72927 -18.96259 41.87790 1.000 43.14773 256 ALA A C 1
ATOM 2075 O O . ALA A 1 256 ? -4.89457 -19.90500 42.66120 1.000 52.92424 256 ALA A O 1
ATOM 2077 N N . TYR A 1 257 ? -5.03007 -19.05443 40.58113 1.000 38.89339 257 TYR A N 1
ATOM 2078 C CA . TYR A 1 257 ? -5.49602 -20.31995 40.02680 1.000 48.52291 257 TYR A CA 1
ATOM 2079 C C . TYR A 1 257 ? -4.33355 -21.26244 39.74178 1.000 50.42452 257 TYR A C 1
ATOM 2080 O O . TYR A 1 257 ? -4.37307 -22.44190 40.10898 1.000 52.38533 257 TYR A O 1
ATOM 2089 N N . TYR A 1 258 ? -3.29518 -20.75916 39.07804 1.000 38.61625 258 TYR A N 1
ATOM 2090 C CA . TYR A 1 258 ? -2.20877 -21.60562 38.60584 1.000 46.21094 258 TYR A CA 1
ATOM 2091 C C . TYR A 1 258 ? -1.24192 -22.02277 39.70641 1.000 49.31446 258 TYR A C 1
ATOM 2092 O O . TYR A 1 258 ? -0.42173 -22.91697 39.47152 1.000 55.93328 258 TYR A O 1
ATOM 2101 N N . ARG A 1 259 ? -1.32242 -21.40637 40.89065 1.000 45.23551 259 ARG A N 1
ATOM 2102 C CA . ARG A 1 259 ? -0.41270 -21.73837 41.98428 1.000 48.06568 259 ARG A CA 1
ATOM 2103 C C . ARG A 1 259 ? -0.43163 -23.22717 42.30342 1.000 60.18709 259 ARG A C 1
ATOM 2104 O O . ARG A 1 259 ? 0.60063 -23.79876 42.67175 1.000 62.79438 259 ARG A O 1
ATOM 2112 N N . HIS A 1 260 ? -1.58516 -23.87204 42.15180 1.000 59.26314 260 HIS A N 1
ATOM 2113 C CA . HIS A 1 260 ? -1.76110 -25.28735 42.45461 1.000 68.05421 260 HIS A CA 1
ATOM 2114 C C . HIS A 1 260 ? -1.95664 -26.10500 41.18118 1.000 65.91626 260 HIS A C 1
ATOM 2115 O O . HIS A 1 260 ? -2.79176 -27.00928 41.12499 1.000 74.06242 260 HIS A O 1
ATOM 2122 N N . GLN A 1 261 ? -1.18492 -25.79200 40.14368 1.000 62.01803 261 GLN A N 1
ATOM 2123 C CA . GLN A 1 261 ? -1.26738 -26.48473 38.87071 1.000 64.85634 261 GLN A CA 1
ATOM 2124 C C . GLN A 1 261 ? 0.09546 -27.05252 38.49116 1.000 70.48607 261 GLN A C 1
ATOM 2125 O O . GLN A 1 261 ? 1.13022 -26.44371 38.78354 1.000 66.75544 261 GLN A O 1
ATOM 2131 N N . PRO A 1 262 ? 0.12868 -28.22087 37.84386 1.000 76.31917 262 PRO A N 1
ATOM 2132 C CA . PRO A 1 262 ? 1.41259 -28.80058 37.42523 1.000 74.84370 262 PRO A CA 1
ATOM 2133 C C . PRO A 1 262 ? 2.05377 -28.01967 36.28974 1.000 68.95285 262 PRO A C 1
ATOM 2134 O O . PRO A 1 262 ? 1.75392 -28.24862 35.11349 1.000 68.16097 262 PRO A O 1
ATOM 2138 N N . VAL A 1 263 ? 2.95015 -27.10065 36.63300 1.000 68.83531 263 VAL A N 1
ATOM 2139 C CA . VAL A 1 263 ? 3.53184 -26.16698 35.67797 1.000 62.15598 263 VAL A CA 1
ATOM 2140 C C . VAL A 1 263 ? 5.02963 -26.42872 35.59137 1.000 44.32146 263 VAL A C 1
ATOM 2141 O O . VAL A 1 263 ? 5.69740 -26.58063 36.61971 1.000 47.86696 263 VAL A O 1
ATOM 2145 N N . ARG A 1 264 ? 5.54915 -26.50103 34.36238 1.000 40.75160 264 ARG A N 1
ATOM 2146 C CA . ARG A 1 264 ? 6.99278 -26.59458 34.17018 1.000 47.24486 264 ARG A CA 1
ATOM 2147 C C . ARG A 1 264 ? 7.68561 -25.31563 34.62779 1.000 43.71238 264 ARG A C 1
ATOM 2148 O O . ARG A 1 264 ? 8.61141 -25.35573 35.44562 1.000 30.38359 264 ARG A O 1
ATOM 2156 N N . SER A 1 265 ? 7.24208 -24.16635 34.12944 1.000 36.54958 265 SER A N 1
ATOM 2157 C CA . SER A 1 265 ? 7.84002 -22.91607 34.56735 1.000 28.78469 265 SER A CA 1
ATOM 2158 C C . SER A 1 265 ? 6.85314 -21.78266 34.34846 1.000 27.61726 265 SER A C 1
ATOM 2159 O O . SER A 1 265 ? 5.90372 -21.89635 33.56991 1.000 27.46803 265 SER A O 1
ATOM 2162 N N . LEU A 1 266 ? 7.09040 -20.69135 35.06392 1.000 24.50171 266 LEU A N 1
ATOM 2163 C CA . LEU A 1 266 ? 6.37111 -19.44122 34.87215 1.000 23.54977 266 LEU A CA 1
ATOM 2164 C C . LEU A 1 266 ? 7.37632 -18.40455 34.40598 1.000 25.06471 266 LEU A C 1
ATOM 2165 O O . LEU A 1 266 ? 8.36850 -18.14476 35.09572 1.000 21.51603 266 LEU A O 1
ATOM 2170 N N . VAL A 1 267 ? 7.13268 -17.83465 33.23130 1.000 21.07288 267 VAL A N 1
ATOM 2171 C CA . VAL A 1 267 ? 7.91079 -16.71847 32.71571 1.000 18.86161 267 VAL A CA 1
ATOM 2172 C C . VAL A 1 267 ? 7.03491 -15.48067 32.79636 1.000 21.86569 267 VAL A C 1
ATOM 2173 O O . VAL A 1 267 ? 5.87016 -15.51291 32.38281 1.000 19.62975 267 VAL A O 1
ATOM 2177 N N . VAL A 1 268 ? 7.57937 -14.40378 33.35450 1.000 17.19900 268 VAL A N 1
ATOM 2178 C CA . VAL A 1 268 ? 6.88828 -13.12023 33.42507 1.000 16.27417 268 VAL A CA 1
ATOM 2179 C C . VAL A 1 268 ? 7.69054 -12.12053 32.61067 1.000 17.00208 268 VAL A C 1
ATOM 2180 O O . VAL A 1 268 ? 8.89932 -11.97312 32.82314 1.000 16.86401 268 VAL A O 1
ATOM 2184 N N . CYS A 1 269 ? 7.03825 -11.44551 31.66803 1.000 13.84679 269 CYS A N 1
ATOM 2185 C CA . CYS A 1 269 ? 7.73957 -10.43805 30.89768 1.000 15.69934 269 CYS A CA 1
ATOM 2186 C C . CYS A 1 269 ? 7.17108 -9.06681 31.23199 1.000 14.06253 269 CYS A C 1
ATOM 2187 O O . CYS A 1 269 ? 5.95863 -8.90499 31.39831 1.000 17.61629 269 CYS A O 1
ATOM 2190 N N . ILE A 1 270 ? 8.06487 -8.10043 31.38442 1.000 19.59218 270 ILE A N 1
ATOM 2191 C CA . ILE A 1 270 ? 7.70288 -6.75464 31.81985 1.000 15.52366 270 ILE A CA 1
ATOM 2192 C C . ILE A 1 270 ? 8.49191 -5.78228 30.95657 1.000 20.23167 270 ILE A C 1
ATOM 2193 O O . ILE A 1 270 ? 9.71790 -5.92947 30.83550 1.000 21.19449 270 ILE A O 1
ATOM 2198 N N . PRO A 1 271 ? 7.84786 -4.80633 30.31793 1.000 18.07234 271 PRO A N 1
ATOM 2199 C CA . PRO A 1 271 ? 8.61502 -3.76340 29.63290 1.000 22.31007 271 PRO A CA 1
ATOM 2200 C C . PRO A 1 271 ? 9.49051 -3.03264 30.63708 1.000 23.96615 271 PRO A C 1
ATOM 2201 O O . PRO A 1 271 ? 9.08750 -2.79892 31.77824 1.000 22.33340 271 PRO A O 1
ATOM 2205 N N . GLU A 1 272 ? 10.71177 -2.70595 30.20783 1.000 19.99920 272 GLU A N 1
ATOM 2206 C CA . GLU A 1 272 ? 11.63586 -1.97902 31.06862 1.000 30.82547 272 GLU A CA 1
ATOM 2207 C C . GLU A 1 272 ? 10.97809 -0.73513 31.65539 1.000 25.28655 272 GLU A C 1
ATOM 2208 O O . GLU A 1 272 ? 11.13099 -0.44423 32.84832 1.000 29.93327 272 GLU A O 1
ATOM 2214 N N . GLN A 1 273 ? 10.20576 -0.01442 30.83660 1.000 24.15257 273 GLN A N 1
ATOM 2215 C CA . GLN A 1 273 ? 9.58877 1.23534 31.28291 1.000 28.95776 273 GLN A CA 1
ATOM 2216 C C . GLN A 1 273 ? 8.63670 1.02226 32.45534 1.000 28.72733 273 GLN A C 1
ATOM 2217 O O . GLN A 1 273 ? 8.48290 1.91458 33.29417 1.000 30.32604 273 GLN A O 1
ATOM 2219 N N . GLU A 1 274 ? 7.99626 -0.14855 32.54275 1.000 26.35702 274 GLU A N 1
ATOM 2220 C CA . GLU A 1 274 ? 7.08134 -0.39127 33.65344 1.000 23.21469 274 GLU A CA 1
ATOM 2221 C C . GLU A 1 274 ? 7.80860 -0.45170 34.98921 1.000 27.14907 274 GLU A C 1
ATOM 2222 O O . GLU A 1 274 ? 7.20978 -0.17026 36.03235 1.000 22.59831 274 GLU A O 1
ATOM 2228 N N . LEU A 1 275 ? 9.08254 -0.83262 34.98945 1.000 31.17974 275 LEU A N 1
ATOM 2229 C CA . LEU A 1 275 ? 9.78633 -1.00875 36.25057 1.000 28.25824 275 LEU A CA 1
ATOM 2230 C C . LEU A 1 275 ? 10.33289 0.29464 36.81140 1.000 29.83917 275 LEU A C 1
ATOM 2231 O O . LEU A 1 275 ? 10.84221 0.29648 37.93712 1.000 35.64159 275 LEU A O 1
ATOM 2236 N N . THR A 1 276 ? 10.22361 1.39720 36.07012 1.000 31.89907 276 THR A N 1
ATOM 2237 C CA . THR A 1 276 ? 10.52191 2.72754 36.58407 1.000 29.34968 276 THR A CA 1
ATOM 2238 C C . THR A 1 276 ? 9.26792 3.50445 36.97013 1.000 34.93657 276 THR A C 1
ATOM 2239 O O . THR A 1 276 ? 9.36110 4.69635 37.27285 1.000 37.98324 276 THR A O 1
ATOM 2243 N N . ALA A 1 277 ? 8.10161 2.86781 36.96366 1.000 38.60864 277 ALA A N 1
ATOM 2244 C CA . ALA A 1 277 ? 6.86052 3.53324 37.33634 1.000 35.14862 277 ALA A CA 1
ATOM 2245 C C . ALA A 1 277 ? 6.50912 3.22318 38.78788 1.000 30.08686 277 ALA A C 1
ATOM 2246 O O . ALA A 1 277 ? 7.08693 2.33463 39.41844 1.000 36.95656 277 ALA A O 1
ATOM 2248 N N . ARG A 1 278 ? 5.53549 3.97205 39.31055 1.000 28.51148 278 ARG A N 1
ATOM 2249 C CA . ARG A 1 278 ? 5.06923 3.76439 40.67990 1.000 31.16688 278 ARG A CA 1
ATOM 2250 C C . ARG A 1 278 ? 4.51067 2.36167 40.88331 1.000 38.06423 278 ARG A C 1
ATOM 2251 O O . ARG A 1 278 ? 4.60794 1.80562 41.98310 1.000 36.94997 278 ARG A O 1
ATOM 2259 N N . SER A 1 279 ? 3.90641 1.78281 39.85094 1.000 27.56371 279 SER A N 1
ATOM 2260 C CA . SER A 1 279 ? 3.35269 0.44353 39.95402 1.000 26.63248 279 SER A CA 1
ATOM 2261 C C . SER A 1 279 ? 3.42799 -0.21479 38.58744 1.000 28.77849 279 SER A C 1
ATOM 2262 O O . SER A 1 279 ? 3.44253 0.46423 37.55954 1.000 26.00059 279 SER A O 1
ATOM 2265 N N . ILE A 1 280 ? 3.49740 -1.54271 38.58645 1.000 25.20127 280 ILE A N 1
ATOM 2266 C CA . ILE A 1 280 ? 3.52414 -2.30715 37.34395 1.000 21.86644 280 ILE A CA 1
ATOM 2267 C C . ILE A 1 280 ? 2.09159 -2.46655 36.85144 1.000 22.16164 280 ILE A C 1
ATOM 2268 O O . ILE A 1 280 ? 1.21406 -2.92204 37.59201 1.000 25.46597 280 ILE A O 1
ATOM 2273 N N . GLN A 1 281 ? 1.84085 -2.05779 35.61192 1.000 21.55767 281 GLN A N 1
ATOM 2274 C CA . GLN A 1 281 ? 0.50721 -2.15616 35.04021 1.000 27.55127 281 GLN A CA 1
ATOM 2275 C C . GLN A 1 281 ? 0.45718 -2.91848 33.72831 1.000 23.03111 281 GLN A C 1
ATOM 2276 O O . GLN A 1 281 ? -0.64400 -3.14522 33.20974 1.000 21.04198 281 GLN A O 1
ATOM 2282 N N . ARG A 1 282 ? 1.60223 -3.29568 33.16603 1.000 19.79590 282 ARG A N 1
ATOM 2283 C CA . ARG A 1 282 ? 1.64644 -4.06813 31.93127 1.000 18.29089 282 ARG A CA 1
ATOM 2284 C C . ARG A 1 282 ? 2.63520 -5.20710 32.10820 1.000 19.10832 282 ARG A C 1
ATOM 2285 O O . ARG A 1 282 ? 3.77311 -4.99042 32.54358 1.000 18.65174 282 ARG A O 1
ATOM 2293 N N . LEU A 1 283 ? 2.19819 -6.41261 31.77145 1.000 16.80544 283 LEU A N 1
ATOM 2294 C CA . LEU A 1 283 ? 3.04780 -7.58517 31.91801 1.000 15.40434 283 LEU A CA 1
ATOM 2295 C C . LEU A 1 283 ? 2.34461 -8.75234 31.25203 1.000 16.71943 283 LEU A C 1
ATOM 2296 O O . LEU A 1 283 ? 1.11976 -8.75350 31.09856 1.000 18.33531 283 LEU A O 1
ATOM 2301 N N . ASN A 1 284 ? 3.13645 -9.73569 30.84249 1.000 17.17507 284 ASN A N 1
ATOM 2302 C CA . ASN A 1 284 ? 2.61347 -11.00603 30.37210 1.000 18.16853 284 ASN A CA 1
ATOM 2303 C C . ASN A 1 284 ? 3.06941 -12.10503 31.32105 1.000 18.48477 284 ASN A C 1
ATOM 2304 O O . ASN A 1 284 ? 4.17607 -12.05203 31.87146 1.000 17.85474 284 ASN A O 1
ATOM 2309 N N . MET A 1 285 ? 2.20044 -13.08528 31.52231 1.000 19.05025 285 MET A N 1
ATOM 2310 C CA . MET A 1 285 ? 2.51152 -14.27687 32.29110 1.000 22.12163 285 MET A CA 1
ATOM 2311 C C . MET A 1 285 ? 2.40320 -15.46969 31.35791 1.000 21.91954 285 MET A C 1
ATOM 2312 O O . MET A 1 285 ? 1.36892 -15.64966 30.71595 1.000 18.56165 285 MET A O 1
ATOM 2317 N N . TYR A 1 286 ? 3.46414 -16.27294 31.26838 1.000 20.82386 286 TYR A N 1
ATOM 2318 C CA . TYR A 1 286 ? 3.45334 -17.47410 30.43892 1.000 22.15826 286 TYR A CA 1
ATOM 2319 C C . TYR A 1 286 ? 3.63158 -18.68285 31.34105 1.000 20.10497 286 TYR A C 1
ATOM 2320 O O . TYR A 1 286 ? 4.64651 -18.79331 32.03530 1.000 19.31497 286 TYR A O 1
ATOM 2329 N N . TYR A 1 287 ? 2.65300 -19.58163 31.32237 1.000 21.57355 287 TYR A N 1
ATOM 2330 C CA . TYR A 1 287 ? 2.70853 -20.82648 32.07673 1.000 24.16183 287 TYR A CA 1
ATOM 2331 C C . TYR A 1 287 ? 3.01873 -21.94308 31.08801 1.000 28.11173 287 TYR A C 1
ATOM 2332 O O . TYR A 1 287 ? 2.15431 -22.36148 30.31217 1.000 26.13246 287 TYR A O 1
ATOM 2341 N N . CYS A 1 288 ? 4.25734 -22.42104 31.12155 1.000 26.21004 288 CYS A N 1
ATOM 2342 C CA . CYS A 1 288 ? 4.71857 -23.47367 30.22473 1.000 35.04633 288 CYS A CA 1
ATOM 2343 C C . CYS A 1 288 ? 4.38808 -24.82437 30.85004 1.000 38.23177 288 CYS A C 1
ATOM 2344 O O . CYS A 1 288 ? 4.90591 -25.16560 31.91690 1.000 40.52236 288 CYS A O 1
ATOM 2347 N N . MET A 1 289 ? 3.51659 -25.58619 30.19471 1.000 37.12630 289 MET A N 1
ATOM 2348 C CA . MET A 1 289 ? 3.00968 -26.83143 30.74976 1.000 44.20666 289 MET A CA 1
ATOM 2349 C C . MET A 1 289 ? 3.93665 -27.99881 30.43072 1.000 48.25874 289 MET A C 1
ATOM 2350 O O . MET A 1 289 ? 4.65045 -27.99943 29.42328 1.000 46.34643 289 MET A O 1
ATOM 2355 N N . ASN A 1 290 ? 3.91364 -28.99951 31.30515 1.000 49.08183 290 ASN A N 1
ATOM 2356 C CA . ASN A 1 290 ? 4.71764 -30.20080 31.11150 1.000 61.07148 290 ASN A CA 1
ATOM 2357 C C . ASN A 1 290 ? 4.24872 -30.97385 29.88074 1.000 66.02047 290 ASN A C 1
ATOM 2358 O O . ASN A 1 290 ? 5.05644 -31.43679 29.07417 1.000 66.11706 290 ASN A O 1
ATOM 2364 N N . LYS B 1 11 ? 16.11636 -41.06980 -3.71351 1.000 56.96709 11 LYS B N 1
ATOM 2365 C CA . LYS B 1 11 ? 15.96708 -40.41817 -5.01088 1.000 57.20781 11 LYS B CA 1
ATOM 2366 C C . LYS B 1 11 ? 14.49338 -40.29988 -5.40273 1.000 54.04499 11 LYS B C 1
ATOM 2367 O O . LYS B 1 11 ? 13.76312 -41.29091 -5.40798 1.000 63.98495 11 LYS B O 1
ATOM 2369 N N . SER B 1 12 ? 14.06707 -39.08150 -5.73361 1.000 37.13010 12 SER B N 1
ATOM 2370 C CA . SER B 1 12 ? 12.67482 -38.81329 -6.07461 1.000 37.04643 12 SER B CA 1
ATOM 2371 C C . SER B 1 12 ? 12.43376 -39.12093 -7.54690 1.000 35.77350 12 SER B C 1
ATOM 2372 O O . SER B 1 12 ? 13.07772 -38.53041 -8.41880 1.000 30.66910 12 SER B O 1
ATOM 2375 N N . LYS B 1 13 ? 11.49944 -40.03361 -7.82804 1.000 32.08701 13 LYS B N 1
ATOM 2376 C CA . LYS B 1 13 ? 11.16428 -40.32408 -9.21913 1.000 29.92527 13 LYS B CA 1
ATOM 2377 C C . LYS B 1 13 ? 10.58853 -39.09796 -9.91574 1.000 29.04929 13 LYS B C 1
ATOM 2378 O O . LYS B 1 13 ? 10.92385 -38.82104 -11.07362 1.000 30.66471 13 LYS B O 1
ATOM 2384 N N . ASN B 1 14 ? 9.72425 -38.34781 -9.22357 1.000 29.78573 14 ASN B N 1
ATOM 2385 C CA . ASN B 1 14 ? 9.11129 -37.16634 -9.82903 1.000 29.77075 14 ASN B CA 1
ATOM 2386 C C . ASN B 1 14 ? 10.16482 -36.19437 -10.34576 1.000 26.93162 14 ASN B C 1
ATOM 2387 O O . ASN B 1 14 ? 10.04161 -35.66987 -11.46044 1.000 22.60819 14 ASN B O 1
ATOM 2392 N N . LEU B 1 15 ? 11.21749 -35.95528 -9.55941 1.000 25.67779 15 LEU B N 1
ATOM 2393 C CA . LEU B 1 15 ? 12.27426 -35.05270 -10.00634 1.000 32.02907 15 LEU B CA 1
ATOM 2394 C C . LEU B 1 15 ? 13.07471 -35.66220 -11.15083 1.000 24.92266 15 LEU B C 1
ATOM 2395 O O . LEU B 1 15 ? 13.44145 -34.95690 -12.09656 1.000 26.12889 15 LEU B O 1
ATOM 2400 N N . MET B 1 16 ? 13.37097 -36.96410 -11.07341 1.000 26.88144 16 MET B N 1
ATOM 2401 C CA . MET B 1 16 ? 13.99823 -37.66220 -12.19512 1.000 26.16301 16 MET B CA 1
ATOM 2402 C C . MET B 1 16 ? 13.22824 -37.45528 -13.49331 1.000 24.13759 16 MET B C 1
ATOM 2403 O O . MET B 1 16 ? 13.81306 -37.10359 -14.52389 1.000 26.02801 16 MET B O 1
ATOM 2408 N N . TYR B 1 17 ? 11.91221 -37.67852 -13.46603 1.000 23.16803 17 TYR B N 1
ATOM 2409 C CA . TYR B 1 17 ? 11.12769 -37.57122 -14.69392 1.000 26.97735 17 TYR B CA 1
ATOM 2410 C C . TYR B 1 17 ? 11.13123 -36.14516 -15.22981 1.000 22.66050 17 TYR B C 1
ATOM 2411 O O . TYR B 1 17 ? 11.26565 -35.92015 -16.43943 1.000 20.45473 17 TYR B O 1
ATOM 2420 N N . MET B 1 18 ? 10.97281 -35.16102 -14.35243 1.000 22.79486 18 MET B N 1
ATOM 2421 C CA . MET B 1 18 ? 10.92375 -33.79866 -14.86220 1.000 21.78175 18 MET B CA 1
ATOM 2422 C C . MET B 1 18 ? 12.30049 -33.34507 -15.33165 1.000 23.92449 18 MET B C 1
ATOM 2423 O O . MET B 1 18 ? 12.40189 -32.62858 -16.33231 1.000 21.56327 18 MET B O 1
ATOM 2428 N N . LYS B 1 19 ? 13.36697 -33.80126 -14.66654 1.000 25.99470 19 LYS B N 1
ATOM 2429 C CA . LYS B 1 19 ? 14.72121 -33.45720 -15.09624 1.000 27.28600 19 LYS B CA 1
ATOM 2430 C C . LYS B 1 19 ? 15.02163 -34.02688 -16.47705 1.000 28.61526 19 LYS B C 1
ATOM 2431 O O . LYS B 1 19 ? 15.55558 -33.32918 -17.34799 1.000 27.04328 19 LYS B O 1
ATOM 2437 N N . ALA B 1 20 ? 14.70855 -35.30903 -16.68417 1.000 28.26253 20 ALA B N 1
ATOM 2438 C CA . ALA B 1 20 ? 14.95127 -35.93206 -17.98098 1.000 31.27311 20 ALA B CA 1
ATOM 2439 C C . ALA B 1 20 ? 14.17312 -35.23058 -19.08795 1.000 24.70067 20 ALA B C 1
ATOM 2440 O O . ALA B 1 20 ? 14.68617 -35.05157 -20.19948 1.000 26.02273 20 ALA B O 1
ATOM 2442 N N . HIS B 1 21 ? 12.93107 -34.83196 -18.80538 1.000 22.52441 21 HIS B N 1
ATOM 2443 C CA . HIS B 1 21 ? 12.15900 -34.07216 -19.78532 1.000 28.09384 21 HIS B CA 1
ATOM 2444 C C . HIS B 1 21 ? 12.85162 -32.75945 -20.13014 1.000 23.89627 21 HIS B C 1
ATOM 2445 O O . HIS B 1 21 ? 12.97042 -32.40742 -21.30986 1.000 30.18215 21 HIS B O 1
ATOM 2452 N N . GLU B 1 22 ? 13.33440 -32.02955 -19.11669 1.000 22.64498 22 GLU B N 1
ATOM 2453 C CA . GLU B 1 22 ? 14.02610 -30.76842 -19.38419 1.000 25.11931 22 GLU B CA 1
ATOM 2454 C C . GLU B 1 22 ? 15.28005 -30.99311 -20.21810 1.000 29.86419 22 GLU B C 1
ATOM 2455 O O . GLU B 1 22 ? 15.60577 -30.18503 -21.09805 1.000 26.02436 22 GLU B O 1
ATOM 2461 N N . ASN B 1 23 ? 15.99590 -32.08686 -19.95713 1.000 24.77735 23 ASN B N 1
ATOM 2462 C CA . ASN B 1 23 ? 17.25677 -32.32376 -20.64888 1.000 27.42015 23 ASN B CA 1
ATOM 2463 C C . ASN B 1 23 ? 17.03854 -32.87042 -22.05659 1.000 30.55861 23 ASN B C 1
ATOM 2464 O O . ASN B 1 23 ? 17.79947 -32.54516 -22.97536 1.000 29.42294 23 ASN B O 1
ATOM 2469 N N . ILE B 1 24 ? 16.01280 -33.70156 -22.24741 1.000 26.20471 24 ILE B N 1
ATOM 2470 C CA . ILE B 1 24 ? 15.72878 -34.21997 -23.58270 1.000 31.95977 24 ILE B CA 1
ATOM 2471 C C . ILE B 1 24 ? 15.27809 -33.09903 -24.51211 1.000 31.76302 24 ILE B C 1
ATOM 2472 O O . ILE B 1 24 ? 15.68566 -33.03855 -25.67789 1.000 38.79092 24 ILE B O 1
ATOM 2477 N N . PHE B 1 25 ? 14.44610 -32.18661 -24.01765 1.000 32.81737 25 PHE B N 1
ATOM 2478 C CA . PHE B 1 25 ? 13.86254 -31.15249 -24.86096 1.000 37.06229 25 PHE B CA 1
ATOM 2479 C C . PHE B 1 25 ? 14.55624 -29.80459 -24.70959 1.000 34.35313 25 PHE B C 1
ATOM 2480 O O . PHE B 1 25 ? 14.00297 -28.77960 -25.12424 1.000 37.76606 25 PHE B O 1
ATOM 2488 N N . GLU B 1 26 ? 15.77311 -29.80056 -24.15903 1.000 35.27842 26 GLU B N 1
ATOM 2489 C CA . GLU B 1 26 ? 16.65213 -28.63216 -24.14052 1.000 30.85634 26 GLU B CA 1
ATOM 2490 C C . GLU B 1 26 ? 15.96644 -27.43009 -23.49617 1.000 38.05673 26 GLU B C 1
ATOM 2491 O O . GLU B 1 26 ? 16.00433 -26.31275 -24.01342 1.000 49.37011 26 GLU B O 1
ATOM 2497 N N . ILE B 1 27 ? 15.33938 -27.67109 -22.34962 1.000 35.16903 27 ILE B N 1
ATOM 2498 C CA . ILE B 1 27 ? 14.66081 -26.61834 -21.60288 1.000 38.58287 27 ILE B CA 1
ATOM 2499 C C . ILE B 1 27 ? 15.67903 -25.89088 -20.73245 1.000 46.79429 27 ILE B C 1
ATOM 2500 O O . ILE B 1 27 ? 16.38697 -26.51297 -19.93198 1.000 35.43762 27 ILE B O 1
ATOM 2505 N N . GLU B 1 28 ? 15.74071 -24.56448 -20.87392 1.000 56.64584 28 GLU B N 1
ATOM 2506 C CA . GLU B 1 28 ? 16.87116 -23.78730 -20.37204 1.000 55.39065 28 GLU B CA 1
ATOM 2507 C C . GLU B 1 28 ? 16.56510 -22.96837 -19.11928 1.000 58.78826 28 GLU B C 1
ATOM 2508 O O . GLU B 1 28 ? 16.76228 -21.74868 -19.10791 1.000 67.11230 28 GLU B O 1
ATOM 2514 N N . ALA B 1 29 ? 16.11467 -23.62957 -18.05138 1.000 54.79815 29 ALA B N 1
ATOM 2515 C CA . ALA B 1 29 ? 15.94335 -22.99366 -16.74013 1.000 35.98034 29 ALA B CA 1
ATOM 2516 C C . ALA B 1 29 ? 14.97928 -21.80928 -16.80324 1.000 50.95678 29 ALA B C 1
ATOM 2517 O O . ALA B 1 29 ? 15.20778 -20.76061 -16.19366 1.000 48.43380 29 ALA B O 1
ATOM 2519 N N . LEU B 1 30 ? 13.89061 -21.97975 -17.54459 1.000 40.26331 30 LEU B N 1
ATOM 2520 C CA . LEU B 1 30 ? 12.87354 -20.94778 -17.63609 1.000 38.02449 30 LEU B CA 1
ATOM 2521 C C . LEU B 1 30 ? 12.17348 -20.76574 -16.29666 1.000 35.89049 30 LEU B C 1
ATOM 2522 O O . LEU B 1 30 ? 12.01839 -21.70769 -15.51534 1.000 33.72174 30 LEU B O 1
ATOM 2527 N N . TYR B 1 31 ? 11.74545 -19.54794 -16.04499 1.000 29.66950 31 TYR B N 1
ATOM 2528 C CA . TYR B 1 31 ? 10.96576 -19.23455 -14.85593 1.000 29.31840 31 TYR B CA 1
ATOM 2529 C C . TYR B 1 31 ? 9.52606 -19.70891 -15.04894 1.000 31.09533 31 TYR B C 1
ATOM 2530 O O . TYR B 1 31 ? 8.95882 -19.53203 -16.12991 1.000 36.09973 31 TYR B O 1
ATOM 2539 N N . PRO B 1 32 ? 8.90335 -20.31664 -14.02548 1.000 27.86524 32 PRO B N 1
ATOM 2540 C CA . PRO B 1 32 ? 9.40147 -20.64697 -12.69149 1.000 29.56413 32 PRO B CA 1
ATOM 2541 C C . PRO B 1 32 ? 9.62262 -22.14974 -12.50979 1.000 27.65426 32 PRO B C 1
ATOM 2542 O O . PRO B 1 32 ? 9.11393 -22.73387 -11.54801 1.000 25.20824 32 PRO B O 1
ATOM 2546 N N . LEU B 1 33 ? 10.35823 -22.76942 -13.43126 1.000 27.85036 33 LEU B N 1
ATOM 2547 C CA . LEU B 1 33 ? 10.51714 -24.22100 -13.38241 1.000 29.28660 33 LEU B CA 1
ATOM 2548 C C . LEU B 1 33 ? 11.19812 -24.66042 -12.09250 1.000 31.71516 33 LEU B C 1
ATOM 2549 O O . LEU B 1 33 ? 10.81083 -25.66900 -11.48994 1.000 29.77960 33 LEU B O 1
ATOM 2554 N N . GLU B 1 34 ? 12.20555 -23.90734 -11.64409 1.000 32.59098 34 GLU B N 1
ATOM 2555 C CA . GLU B 1 34 ? 12.89040 -24.26102 -10.40420 1.000 32.66911 34 GLU B CA 1
ATOM 2556 C C . GLU B 1 34 ? 11.95129 -24.15669 -9.20798 1.000 31.95148 34 GLU B C 1
ATOM 2557 O O . GLU B 1 34 ? 12.00834 -24.98647 -8.29324 1.000 32.31150 34 GLU B O 1
ATOM 2559 N N . LEU B 1 35 ? 11.08024 -23.14338 -9.19683 1.000 32.86310 35 LEU B N 1
ATOM 2560 C CA . LEU B 1 35 ? 10.11336 -23.00763 -8.11027 1.000 35.11996 35 LEU B CA 1
ATOM 2561 C C . LEU B 1 35 ? 9.10008 -24.14278 -8.13616 1.000 28.60814 35 LEU B C 1
ATOM 2562 O O . LEU B 1 35 ? 8.67834 -24.63464 -7.08285 1.000 29.60148 35 LEU B O 1
ATOM 2567 N N . PHE B 1 36 ? 8.68727 -24.55337 -9.33644 1.000 28.23525 36 PHE B N 1
ATOM 2568 C CA . PHE B 1 36 ? 7.76206 -25.67211 -9.47344 1.000 24.68976 36 PHE B CA 1
ATOM 2569 C C . PHE B 1 36 ? 8.37659 -26.95907 -8.93010 1.000 27.93046 36 PHE B C 1
ATOM 2570 O O . PHE B 1 36 ? 7.69333 -27.74811 -8.26550 1.000 25.84259 36 PHE B O 1
ATOM 2578 N N . GLU B 1 37 ? 9.67191 -27.17558 -9.18643 1.000 30.09649 37 GLU B N 1
ATOM 2579 C CA . GLU B 1 37 ? 10.37004 -28.33574 -8.63357 1.000 32.75931 37 GLU B CA 1
ATOM 2580 C C . GLU B 1 37 ? 10.28718 -28.35984 -7.11424 1.000 34.67847 37 GLU B C 1
ATOM 2581 O O . GLU B 1 37 ? 9.95904 -29.39051 -6.51550 1.000 31.99729 37 GLU B O 1
ATOM 2587 N N . ARG B 1 38 ? 10.59532 -27.22973 -6.46985 1.000 29.44227 38 ARG B N 1
ATOM 2588 C CA . ARG B 1 38 ? 10.57161 -27.19072 -5.01262 1.000 30.36067 38 ARG B CA 1
ATOM 2589 C C . ARG B 1 38 ? 9.16067 -27.40348 -4.48223 1.000 31.00517 38 ARG B C 1
ATOM 2590 O O . ARG B 1 38 ? 8.96948 -28.07203 -3.45892 1.000 36.33978 38 ARG B O 1
ATOM 2592 N N . PHE B 1 39 ? 8.15834 -26.83914 -5.16244 1.000 31.12394 39 PHE B N 1
ATOM 2593 C CA . PHE B 1 39 ? 6.77248 -27.10260 -4.78674 1.000 28.52551 39 PHE B CA 1
ATOM 2594 C C . PHE B 1 39 ? 6.45290 -28.58935 -4.87401 1.000 28.37275 39 PHE B C 1
ATOM 2595 O O . PHE B 1 39 ? 5.80207 -29.14718 -3.98378 1.000 30.14770 39 PHE B O 1
ATOM 2603 N N . MET B 1 40 ? 6.90520 -29.25175 -5.93849 1.000 32.76421 40 MET B N 1
ATOM 2604 C CA . MET B 1 40 ? 6.56793 -30.66335 -6.09949 1.000 29.37348 40 MET B CA 1
ATOM 2605 C C . MET B 1 40 ? 7.31280 -31.52957 -5.08743 1.000 31.99180 40 MET B C 1
ATOM 2606 O O . MET B 1 40 ? 6.75981 -32.52231 -4.60258 1.000 30.38743 40 MET B O 1
ATOM 2611 N N . GLN B 1 41 ? 8.53398 -31.13997 -4.71090 1.000 36.45042 41 GLN B N 1
ATOM 2612 C CA . GLN B 1 41 ? 9.25177 -31.84937 -3.65649 1.000 39.30215 41 GLN B CA 1
ATOM 2613 C C . GLN B 1 41 ? 8.56659 -31.73235 -2.30242 1.000 35.95896 41 GLN B C 1
ATOM 2614 O O . GLN B 1 41 ? 8.83365 -32.54746 -1.41202 1.000 38.90499 41 GLN B O 1
ATOM 2620 N N . SER B 1 42 ? 7.70283 -30.73943 -2.12329 1.000 39.07752 42 SER B N 1
ATOM 2621 C CA . SER B 1 42 ? 7.00751 -30.52778 -0.86293 1.000 44.42478 42 SER B CA 1
ATOM 2622 C C . SER B 1 42 ? 5.66023 -31.23740 -0.79247 1.000 39.96484 42 SER B C 1
ATOM 2623 O O . SER B 1 42 ? 5.02697 -31.22785 0.27015 1.000 41.60373 42 SER B O 1
ATOM 2626 N N . GLN B 1 43 ? 5.21433 -31.85887 -1.87975 1.000 36.38602 43 GLN B N 1
ATOM 2627 C CA . GLN B 1 43 ? 3.91821 -32.51928 -1.92406 1.000 37.31364 43 GLN B CA 1
ATOM 2628 C C . GLN B 1 43 ? 4.08685 -34.02166 -1.75597 1.000 41.11016 43 GLN B C 1
ATOM 2629 O O . GLN B 1 43 ? 5.02581 -34.61658 -2.29173 1.000 44.73662 43 GLN B O 1
ATOM 2635 N N . THR B 1 44 ? 3.17788 -34.62554 -1.00205 1.000 36.92421 44 THR B N 1
ATOM 2636 C CA . THR B 1 44 ? 3.05790 -36.07235 -0.92606 1.000 43.88839 44 THR B CA 1
ATOM 2637 C C . THR B 1 44 ? 1.89944 -36.52677 -1.80792 1.000 33.30552 44 THR B C 1
ATOM 2638 O O . THR B 1 44 ? 1.07562 -35.72235 -2.25455 1.000 35.31127 44 THR B O 1
ATOM 2642 N N . ASP B 1 45 ? 1.84334 -37.83330 -2.05573 1.000 35.34595 45 ASP B N 1
ATOM 2643 C CA . ASP B 1 45 ? 0.76777 -38.44396 -2.83718 1.000 32.35820 45 ASP B CA 1
ATOM 2644 C C . ASP B 1 45 ? 0.54717 -37.68951 -4.14582 1.000 27.85532 45 ASP B C 1
ATOM 2645 O O . ASP B 1 45 ? -0.55186 -37.22570 -4.46135 1.000 32.64924 45 ASP B O 1
ATOM 2650 N N . CYS B 1 46 ? 1.62566 -37.56099 -4.90943 1.000 28.94484 46 CYS B N 1
ATOM 2651 C CA . CYS B 1 46 ? 1.58059 -36.77081 -6.12624 1.000 31.80794 46 CYS B CA 1
ATOM 2652 C C . CYS B 1 46 ? 2.39160 -37.43177 -7.23106 1.000 21.97867 46 CYS B C 1
ATOM 2653 O O . CYS B 1 46 ? 3.43083 -38.04099 -6.97810 1.000 28.08233 46 CYS B O 1
ATOM 2656 N N . SER B 1 47 ? 1.89353 -37.30992 -8.45767 1.000 23.68314 47 SER B N 1
ATOM 2657 C CA . SER B 1 47 ? 2.57036 -37.80324 -9.64519 1.000 24.66212 47 SER B CA 1
ATOM 2658 C C . SER B 1 47 ? 2.70299 -36.65389 -10.63111 1.000 26.06749 47 SER B C 1
ATOM 2659 O O . SER B 1 47 ? 1.93594 -35.68797 -10.59015 1.000 28.07900 47 SER B O 1
ATOM 2662 N N . ILE B 1 48 ? 3.68174 -36.75093 -11.52540 1.000 26.37035 48 ILE B N 1
ATOM 2663 C CA . ILE B 1 48 ? 3.97917 -35.65361 -12.43701 1.000 27.22619 48 ILE B CA 1
ATOM 2664 C C . ILE B 1 48 ? 3.70574 -36.07993 -13.87333 1.000 25.39834 48 ILE B C 1
ATOM 2665 O O . ILE B 1 48 ? 3.97743 -37.22069 -14.26343 1.000 22.06139 48 ILE B O 1
ATOM 2670 N N . ASP B 1 49 ? 3.16461 -35.15090 -14.65481 1.000 21.24895 49 ASP B N 1
ATOM 2671 C CA . ASP B 1 49 ? 2.97963 -35.31401 -16.08897 1.000 25.46550 49 ASP B CA 1
ATOM 2672 C C . ASP B 1 49 ? 3.95101 -34.39214 -16.81147 1.000 23.67954 49 ASP B C 1
ATOM 2673 O O . ASP B 1 49 ? 4.02068 -33.19510 -16.50853 1.000 26.71665 49 ASP B O 1
ATOM 2678 N N . CYS B 1 50 ? 4.69680 -34.94583 -17.75839 1.000 22.45555 50 CYS B N 1
ATOM 2679 C CA . CYS B 1 50 ? 5.63058 -34.18472 -18.57342 1.000 21.68464 50 CYS B CA 1
ATOM 2680 C C . CYS B 1 50 ? 5.02889 -34.04970 -19.96234 1.000 25.40054 50 CYS B C 1
ATOM 2681 O O . CYS B 1 50 ? 4.66244 -35.05540 -20.58015 1.000 19.70940 50 CYS B O 1
ATOM 2684 N N . ALA B 1 51 ? 4.91960 -32.81619 -20.45033 1.000 20.92869 51 ALA B N 1
ATOM 2685 C CA . ALA B 1 51 ? 4.07522 -32.54768 -21.60510 1.000 21.21912 51 ALA B CA 1
ATOM 2686 C C . ALA B 1 51 ? 4.77485 -31.62190 -22.59296 1.000 31.63148 51 ALA B C 1
ATOM 2687 O O . ALA B 1 51 ? 5.84058 -31.06307 -22.32172 1.000 22.56593 51 ALA B O 1
ATOM 2689 N N . CYS B 1 52 ? 4.16014 -31.47371 -23.76556 1.000 27.34983 52 CYS B N 1
ATOM 2690 C CA . CYS B 1 52 ? 4.60292 -30.48007 -24.73047 1.000 32.50637 52 CYS B CA 1
ATOM 2691 C C . CYS B 1 52 ? 3.42925 -30.08371 -25.61037 1.000 33.07376 52 CYS B C 1
ATOM 2692 O O . CYS B 1 52 ? 2.54925 -30.89846 -25.90234 1.000 33.43360 52 CYS B O 1
ATOM 2695 N N . LYS B 1 53 ? 3.42666 -28.82117 -26.02420 1.000 31.11170 53 LYS B N 1
ATOM 2696 C CA . LYS B 1 53 ? 2.45901 -28.30504 -26.98100 1.000 31.13575 53 LYS B CA 1
ATOM 2697 C C . LYS B 1 53 ? 3.12438 -28.20183 -28.34472 1.000 27.98162 53 LYS B C 1
ATOM 2698 O O . LYS B 1 53 ? 4.24971 -27.70318 -28.45173 1.000 35.04861 53 LYS B O 1
ATOM 2704 N N . ILE B 1 54 ? 2.43811 -28.68893 -29.37595 1.000 26.78051 54 ILE B N 1
ATOM 2705 C CA . ILE B 1 54 ? 2.90262 -28.60576 -30.75523 1.000 28.92243 54 ILE B CA 1
ATOM 2706 C C . ILE B 1 54 ? 1.96513 -27.67937 -31.51404 1.000 32.79137 54 ILE B C 1
ATOM 2707 O O . ILE B 1 54 ? 0.74211 -27.85851 -31.47762 1.000 26.89699 54 ILE B O 1
ATOM 2712 N N . ASP B 1 55 ? 2.53793 -26.69213 -32.19796 1.000 35.25016 55 ASP B N 1
ATOM 2713 C CA . ASP B 1 55 ? 1.78177 -25.78379 -33.05610 1.000 41.94217 55 ASP B CA 1
ATOM 2714 C C . ASP B 1 55 ? 2.61420 -25.55567 -34.30796 1.000 36.26081 55 ASP B C 1
ATOM 2715 O O . ASP B 1 55 ? 3.61512 -24.83381 -34.26640 1.000 40.54987 55 ASP B O 1
ATOM 2720 N N . GLY B 1 56 ? 2.20731 -26.16756 -35.41298 1.000 36.49558 56 GLY B N 1
ATOM 2721 C CA . GLY B 1 56 ? 3.04878 -26.13729 -36.59714 1.000 38.54498 56 GLY B CA 1
ATOM 2722 C C . GLY B 1 56 ? 4.33753 -26.88091 -36.31385 1.000 45.67084 56 GLY B C 1
ATOM 2723 O O . GLY B 1 56 ? 4.33114 -28.01521 -35.82100 1.000 42.68101 56 GLY B O 1
ATOM 2724 N N . ASP B 1 57 ? 5.46458 -26.23901 -36.60983 1.000 39.49383 57 ASP B N 1
ATOM 2725 C CA . ASP B 1 57 ? 6.76995 -26.77414 -36.25270 1.000 47.67049 57 ASP B CA 1
ATOM 2726 C C . ASP B 1 57 ? 7.35073 -26.10795 -35.00909 1.000 44.25348 57 ASP B C 1
ATOM 2727 O O . ASP B 1 57 ? 8.54493 -26.25913 -34.73341 1.000 46.54246 57 ASP B O 1
ATOM 2732 N N . GLU B 1 58 ? 6.53332 -25.38089 -34.25457 1.000 40.26183 58 GLU B N 1
ATOM 2733 C CA . GLU B 1 58 ? 6.95168 -24.81273 -32.98126 1.000 40.07334 58 GLU B CA 1
ATOM 2734 C C . GLU B 1 58 ? 6.61613 -25.78773 -31.86194 1.000 38.50513 58 GLU B C 1
ATOM 2735 O O . GLU B 1 58 ? 5.48040 -26.26288 -31.76618 1.000 38.25260 58 GLU B O 1
ATOM 2741 N N . LEU B 1 59 ? 7.59810 -26.07889 -31.01591 1.000 35.83807 59 LEU B N 1
ATOM 2742 C CA . LEU B 1 59 ? 7.41413 -26.97274 -29.88204 1.000 35.87944 59 LEU B CA 1
ATOM 2743 C C . LEU B 1 59 ? 7.58450 -26.19135 -28.58925 1.000 31.38607 59 LEU B C 1
ATOM 2744 O O . LEU B 1 59 ? 8.56258 -25.45484 -28.43068 1.000 30.32612 59 LEU B O 1
ATOM 2749 N N . TYR B 1 60 ? 6.63073 -26.35117 -27.67189 1.000 28.15153 60 TYR B N 1
ATOM 2750 C CA . TYR B 1 60 ? 6.67699 -25.72425 -26.35139 1.000 30.50613 60 TYR B CA 1
ATOM 2751 C C . TYR B 1 60 ? 6.71654 -26.84307 -25.32037 1.000 24.28483 60 TYR B C 1
ATOM 2752 O O . TYR B 1 60 ? 5.66735 -27.34165 -24.88295 1.000 25.21416 60 TYR B O 1
ATOM 2761 N N . PRO B 1 61 ? 7.90912 -27.27645 -24.91404 1.000 23.98712 61 PRO B N 1
ATOM 2762 C CA . PRO B 1 61 ? 8.04890 -28.48759 -24.08981 1.000 28.31988 61 PRO B CA 1
ATOM 2763 C C . PRO B 1 61 ? 8.17893 -28.26145 -22.58898 1.000 26.22446 61 PRO B C 1
ATOM 2764 O O . PRO B 1 61 ? 8.31049 -29.25066 -21.85899 1.000 23.47573 61 PRO B O 1
ATOM 2768 N N . ALA B 1 62 ? 8.15234 -27.01680 -22.11328 1.000 25.47441 62 ALA B N 1
ATOM 2769 C CA . ALA B 1 62 ? 8.31049 -26.73364 -20.68616 1.000 22.01472 62 ALA B CA 1
ATOM 2770 C C . ALA B 1 62 ? 6.94518 -26.69521 -19.99859 1.000 27.88808 62 ALA B C 1
ATOM 2771 O O . ALA B 1 62 ? 6.51326 -25.68711 -19.43197 1.000 25.56016 62 ALA B O 1
ATOM 2773 N N . ARG B 1 63 ? 6.27194 -27.84009 -20.06234 1.000 20.68203 63 ARG B N 1
ATOM 2774 C CA . ARG B 1 63 ? 4.91786 -28.01841 -19.55190 1.000 24.49338 63 ARG B CA 1
ATOM 2775 C C . ARG B 1 63 ? 4.89463 -29.22337 -18.62781 1.000 24.91345 63 ARG B C 1
ATOM 2776 O O . ARG B 1 63 ? 5.26025 -30.33004 -19.04090 1.000 21.18862 63 ARG B O 1
ATOM 2784 N N . PHE B 1 64 ? 4.44421 -29.01032 -17.39203 1.000 22.43562 64 PHE B N 1
ATOM 2785 C CA . PHE B 1 64 ? 4.41714 -30.04615 -16.37100 1.000 21.58170 64 PHE B CA 1
ATOM 2786 C C . PHE B 1 64 ? 3.13748 -29.92117 -15.55884 1.000 29.83920 64 PHE B C 1
ATOM 2787 O O . PHE B 1 64 ? 2.63142 -28.81895 -15.33608 1.000 22.75147 64 PHE B O 1
ATOM 2795 N N . SER B 1 65 ? 2.62386 -31.06111 -15.10659 1.000 20.77398 65 SER B N 1
ATOM 2796 C CA . SER B 1 65 ? 1.43006 -31.09111 -14.27732 1.000 20.67001 65 SER B CA 1
ATOM 2797 C C . SER B 1 65 ? 1.64806 -32.01051 -13.08918 1.000 23.85363 65 SER B C 1
ATOM 2798 O O . SER B 1 65 ? 2.18631 -33.10974 -13.23513 1.000 22.80272 65 SER B O 1
ATOM 2801 N N . LEU B 1 66 ? 1.22825 -31.55319 -11.91505 1.000 22.13783 66 LEU B N 1
ATOM 2802 C CA . LEU B 1 66 ? 1.25583 -32.35292 -10.69798 1.000 18.58574 66 LEU B CA 1
ATOM 2803 C C . LEU B 1 66 ? -0.15618 -32.81319 -10.38366 1.000 27.20615 66 LEU B C 1
ATOM 2804 O O . LEU B 1 66 ? -1.05560 -31.98487 -10.23836 1.000 27.93594 66 LEU B O 1
ATOM 2809 N N . ALA B 1 67 ? -0.34863 -34.11862 -10.25718 1.000 21.20220 67 ALA B N 1
ATOM 2810 C CA . ALA B 1 67 ? -1.62011 -34.66695 -9.81164 1.000 21.51643 67 ALA B CA 1
ATOM 2811 C C . ALA B 1 67 ? -1.55028 -34.88428 -8.30486 1.000 26.14096 67 ALA B C 1
ATOM 2812 O O . ALA B 1 67 ? -0.73395 -35.67701 -7.82656 1.000 30.51265 67 ALA B O 1
ATOM 2814 N N . LEU B 1 68 ? -2.39462 -34.17392 -7.56555 1.000 25.82325 68 LEU B N 1
ATOM 2815 C CA . LEU B 1 68 ? -2.53299 -34.34705 -6.12051 1.000 26.84230 68 LEU B CA 1
ATOM 2816 C C . LEU B 1 68 ? -3.74877 -35.24249 -5.90745 1.000 27.48691 68 LEU B C 1
ATOM 2817 O O . LEU B 1 68 ? -4.87394 -34.76499 -5.75679 1.000 30.20475 68 LEU B O 1
ATOM 2822 N N . TYR B 1 69 ? -3.51893 -36.55532 -5.89453 1.000 34.55225 69 TYR B N 1
ATOM 2823 C CA . TYR B 1 69 ? -4.59635 -37.52318 -6.05328 1.000 30.79797 69 TYR B CA 1
ATOM 2824 C C . TYR B 1 69 ? -5.16751 -38.04727 -4.74074 1.000 36.28069 69 TYR B C 1
ATOM 2825 O O . TYR B 1 69 ? -6.08218 -38.87687 -4.77596 1.000 37.13768 69 TYR B O 1
ATOM 2834 N N . ASN B 1 70 ? -4.66202 -37.60195 -3.59265 1.000 28.66965 70 ASN B N 1
ATOM 2835 C CA . ASN B 1 70 ? -5.25043 -37.94387 -2.29898 1.000 27.84335 70 ASN B CA 1
ATOM 2836 C C . ASN B 1 70 ? -6.17457 -36.79338 -1.90578 1.000 37.18988 70 ASN B C 1
ATOM 2837 O O . ASN B 1 70 ? -5.71660 -35.74845 -1.43868 1.000 39.01592 70 ASN B O 1
ATOM 2842 N N . ASN B 1 71 ? -7.48127 -36.98587 -2.09478 1.000 31.12156 71 ASN B N 1
ATOM 2843 C CA . ASN B 1 71 ? -8.44398 -35.90385 -1.91285 1.000 33.68212 71 ASN B CA 1
ATOM 2844 C C . ASN B 1 71 ? -8.80841 -35.65159 -0.45303 1.000 40.54993 71 ASN B C 1
ATOM 2845 O O . ASN B 1 71 ? -9.60061 -34.73999 -0.18203 1.000 34.67306 71 ASN B O 1
ATOM 2850 N N . GLN B 1 72 ? -8.24509 -36.42143 0.48421 1.000 31.50517 72 GLN B N 1
ATOM 2851 C CA . GLN B 1 72 ? -8.47922 -36.17813 1.90494 1.000 42.58109 72 GLN B CA 1
ATOM 2852 C C . GLN B 1 72 ? -8.20224 -34.72920 2.29485 1.000 39.82728 72 GLN B C 1
ATOM 2853 O O . GLN B 1 72 ? -8.89067 -34.17576 3.15953 1.000 42.86061 72 GLN B O 1
ATOM 2859 N N . TYR B 1 73 ? -7.21964 -34.09326 1.65776 1.000 35.34282 73 TYR B N 1
ATOM 2860 C CA . TYR B 1 73 ? -6.80605 -32.75165 2.04648 1.000 37.55610 73 TYR B CA 1
ATOM 2861 C C . TYR B 1 73 ? -6.90474 -31.77681 0.88096 1.000 33.99695 73 TYR B C 1
ATOM 2862 O O . TYR B 1 73 ? -5.96333 -31.02419 0.61153 1.000 30.72640 73 TYR B O 1
ATOM 2871 N N . ALA B 1 74 ? -8.05286 -31.77373 0.19809 1.000 35.87932 74 ALA B N 1
ATOM 2872 C CA . ALA B 1 74 ? -8.20909 -30.94758 -0.99462 1.000 29.17002 74 ALA B CA 1
ATOM 2873 C C . ALA B 1 74 ? -8.09912 -29.46058 -0.66806 1.000 28.09553 74 ALA B C 1
ATOM 2874 O O . ALA B 1 74 ? -7.48951 -28.69829 -1.42815 1.000 28.77246 74 ALA B O 1
ATOM 2876 N N . GLU B 1 75 ? -8.68565 -29.02781 0.45310 1.000 29.30369 75 GLU B N 1
ATOM 2877 C CA . GLU B 1 75 ? -8.58845 -27.62166 0.85086 1.000 32.95245 75 GLU B CA 1
ATOM 2878 C C . GLU B 1 75 ? -7.13948 -27.19893 1.05402 1.000 32.54245 75 GLU B C 1
ATOM 2879 O O . GLU B 1 75 ? -6.70211 -26.16511 0.53481 1.000 32.98778 75 GLU B O 1
ATOM 2885 N N . LYS B 1 76 ? -6.38632 -27.98176 1.83059 1.000 35.68113 76 LYS B N 1
ATOM 2886 C CA . LYS B 1 76 ? -4.97509 -27.68433 2.05415 1.000 33.19358 76 LYS B CA 1
ATOM 2887 C C . LYS B 1 76 ? -4.21617 -27.57646 0.73591 1.000 29.85880 76 LYS B C 1
ATOM 2888 O O . LYS B 1 76 ? -3.42558 -26.64567 0.53959 1.000 34.88281 76 LYS B O 1
ATOM 2894 N N . GLN B 1 77 ? -4.46344 -28.50738 -0.18832 1.000 33.44683 77 GLN B N 1
ATOM 2895 C CA . GLN B 1 77 ? -3.75823 -28.49677 -1.46644 1.000 29.27783 77 GLN B CA 1
ATOM 2896 C C . GLN B 1 77 ? -4.01543 -27.20724 -2.23775 1.000 28.94932 77 GLN B C 1
ATOM 2897 O O . GLN B 1 77 ? -3.09436 -26.63485 -2.83378 1.000 24.66509 77 GLN B O 1
ATOM 2903 N N . ILE B 1 78 ? -5.26511 -26.74576 -2.25781 1.000 29.11980 78 ILE B N 1
ATOM 2904 C CA . ILE B 1 78 ? -5.57397 -25.50874 -2.96526 1.000 30.02239 78 ILE B CA 1
ATOM 2905 C C . ILE B 1 78 ? -4.90098 -24.32507 -2.28066 1.000 30.85040 78 ILE B C 1
ATOM 2906 O O . ILE B 1 78 ? -4.35307 -23.43798 -2.94690 1.000 29.99641 78 ILE B O 1
ATOM 2911 N N . ARG B 1 79 ? -4.89848 -24.30999 -0.94287 1.000 28.01953 79 ARG B N 1
ATOM 2912 C CA . ARG B 1 79 ? -4.18696 -23.26864 -0.20684 1.000 31.79189 79 ARG B CA 1
ATOM 2913 C C . ARG B 1 79 ? -2.71828 -23.22506 -0.60279 1.000 33.04396 79 ARG B C 1
ATOM 2914 O O . ARG B 1 79 ? -2.18698 -22.16639 -0.95603 1.000 33.85157 79 ARG B O 1
ATOM 2922 N N . GLU B 1 80 ? -2.04045 -24.37318 -0.53183 1.000 31.18799 80 GLU B N 1
ATOM 2923 C CA . GLU B 1 80 ? -0.61278 -24.40592 -0.82473 1.000 36.57464 80 GLU B CA 1
ATOM 2924 C C . GLU B 1 80 ? -0.33609 -24.14730 -2.29959 1.000 31.31004 80 GLU B C 1
ATOM 2925 O O . GLU B 1 80 ? 0.71888 -23.59936 -2.64285 1.000 28.57011 80 GLU B O 1
ATOM 2931 N N . THR B 1 81 ? -1.27178 -24.51261 -3.17924 1.000 27.28390 81 THR B N 1
ATOM 2932 C CA . THR B 1 81 ? -1.12930 -24.15525 -4.58562 1.000 32.37138 81 THR B CA 1
ATOM 2933 C C . THR B 1 81 ? -1.19891 -22.64735 -4.77285 1.000 26.82274 81 THR B C 1
ATOM 2934 O O . THR B 1 81 ? -0.39148 -22.07198 -5.51160 1.000 31.14298 81 THR B O 1
ATOM 2938 N N . ILE B 1 82 ? -2.15282 -21.98785 -4.10589 1.000 25.84958 82 ILE B N 1
ATOM 2939 C CA . ILE B 1 82 ? -2.23299 -20.53189 -4.18203 1.000 33.21122 82 ILE B CA 1
ATOM 2940 C C . ILE B 1 82 ? -0.96148 -19.90289 -3.62950 1.000 36.55661 82 ILE B C 1
ATOM 2941 O O . ILE B 1 82 ? -0.46629 -18.89808 -4.15598 1.000 35.77022 82 ILE B O 1
ATOM 2946 N N . ASP B 1 83 ? -0.41247 -20.48445 -2.55885 1.000 33.62235 83 ASP B N 1
ATOM 2947 C CA . ASP B 1 83 ? 0.81997 -19.95758 -1.97974 1.000 40.17351 83 ASP B CA 1
ATOM 2948 C C . ASP B 1 83 ? 1.98579 -20.09419 -2.95051 1.000 39.74085 83 ASP B C 1
ATOM 2949 O O . ASP B 1 83 ? 2.81300 -19.18163 -3.06662 1.000 34.94657 83 ASP B O 1
ATOM 2954 N N . PHE B 1 84 ? 2.07264 -21.23431 -3.64220 1.000 30.80850 84 PHE B N 1
ATOM 2955 C CA . PHE B 1 84 ? 3.07070 -21.40126 -4.69408 1.000 35.14049 84 PHE B CA 1
ATOM 2956 C C . PHE B 1 84 ? 2.89941 -20.35173 -5.78459 1.000 34.04907 84 PHE B C 1
ATOM 2957 O O . PHE B 1 84 ? 3.88210 -19.75771 -6.24453 1.000 36.89649 84 PHE B O 1
ATOM 2965 N N . PHE B 1 85 ? 1.65561 -20.10816 -6.20805 1.000 29.89005 85 PHE B N 1
ATOM 2966 C CA . PHE B 1 85 ? 1.39083 -19.02942 -7.15442 1.000 29.13541 85 PHE B CA 1
ATOM 2967 C C . PHE B 1 85 ? 1.87533 -17.69211 -6.60604 1.000 37.41314 85 PHE B C 1
ATOM 2968 O O . PHE B 1 85 ? 2.41046 -16.86167 -7.35087 1.000 30.63110 85 PHE B O 1
ATOM 2976 N N . HIS B 1 86 ? 1.70755 -17.46959 -5.29971 1.000 33.79764 86 HIS B N 1
ATOM 2977 C CA . HIS B 1 86 ? 2.21495 -16.24065 -4.69732 1.000 41.20271 86 HIS B CA 1
ATOM 2978 C C . HIS B 1 86 ? 3.73238 -16.16825 -4.79723 1.000 42.03094 86 HIS B C 1
ATOM 2979 O O . HIS B 1 86 ? 4.29151 -15.09633 -5.05103 1.000 36.90943 86 HIS B O 1
ATOM 2986 N N . GLN B 1 87 ? 4.41938 -17.30111 -4.60898 1.000 40.97551 87 GLN B N 1
ATOM 2987 C CA . GLN B 1 87 ? 5.87297 -17.29735 -4.75192 1.000 42.08585 87 GLN B CA 1
ATOM 2988 C C . GLN B 1 87 ? 6.28854 -17.01154 -6.18794 1.000 40.50070 87 GLN B C 1
ATOM 2989 O O . GLN B 1 87 ? 7.31384 -16.36147 -6.41625 1.000 45.35675 87 GLN B O 1
ATOM 2995 N N . VAL B 1 88 ? 5.50628 -17.47807 -7.16323 1.000 36.77363 88 VAL B N 1
ATOM 2996 C CA . VAL B 1 88 ? 5.79524 -17.16689 -8.55906 1.000 35.57448 88 VAL B CA 1
ATOM 2997 C C . VAL B 1 88 ? 5.62648 -15.67167 -8.81155 1.000 35.88779 88 VAL B C 1
ATOM 2998 O O . VAL B 1 88 ? 6.41112 -15.05583 -9.54403 1.000 42.14992 88 VAL B O 1
ATOM 3002 N N . GLU B 1 89 ? 4.61513 -15.06244 -8.19011 1.000 39.23480 89 GLU B N 1
ATOM 3003 C CA . GLU B 1 89 ? 4.39403 -13.61953 -8.21593 1.000 41.35904 89 GLU B CA 1
ATOM 3004 C C . GLU B 1 89 ? 5.47003 -12.83400 -7.47346 1.000 47.91379 89 GLU B C 1
ATOM 3005 O O . GLU B 1 89 ? 5.43275 -11.59259 -7.48955 1.000 43.69896 89 GLU B O 1
ATOM 3011 N N . GLY B 1 90 ? 6.40911 -13.51289 -6.80980 1.000 45.14986 90 GLY B N 1
ATOM 3012 C CA . GLY B 1 90 ? 7.46834 -12.80044 -6.11269 1.000 50.37654 90 GLY B CA 1
ATOM 3013 C C . GLY B 1 90 ? 8.32080 -11.97106 -7.05192 1.000 50.72439 90 GLY B C 1
ATOM 3014 O O . GLY B 1 90 ? 8.76786 -10.87702 -6.69925 1.000 53.87082 90 GLY B O 1
ATOM 3015 N N . ARG B 1 91 ? 8.57343 -12.48977 -8.25328 1.000 54.26036 91 ARG B N 1
ATOM 3016 C CA . ARG B 1 91 ? 9.14967 -11.68470 -9.31909 1.000 49.73417 91 ARG B CA 1
ATOM 3017 C C . ARG B 1 91 ? 8.23427 -10.49419 -9.55619 1.000 52.56145 91 ARG B C 1
ATOM 3018 O O . ARG B 1 91 ? 7.09234 -10.67227 -9.99060 1.000 46.19363 91 ARG B O 1
ATOM 3026 N N . THR B 1 92 ? 8.70697 -9.28004 -9.25631 1.000 60.09581 92 THR B N 1
ATOM 3027 C CA . THR B 1 92 ? 7.88286 -8.09405 -9.47203 1.000 52.02085 92 THR B CA 1
ATOM 3028 C C . THR B 1 92 ? 7.35813 -8.02671 -10.89753 1.000 60.66126 92 THR B C 1
ATOM 3029 O O . THR B 1 92 ? 6.33860 -7.37567 -11.15148 1.000 62.47704 92 THR B O 1
ATOM 3033 N N . GLU B 1 93 ? 8.01179 -8.72348 -11.81742 1.000 66.13914 93 GLU B N 1
ATOM 3034 C CA . GLU B 1 93 ? 7.75126 -8.61785 -13.23898 1.000 70.09329 93 GLU B CA 1
ATOM 3035 C C . GLU B 1 93 ? 6.70381 -9.62457 -13.71186 1.000 70.53235 93 GLU B C 1
ATOM 3036 O O . GLU B 1 93 ? 6.44955 -9.71898 -14.91795 1.000 75.27476 93 GLU B O 1
ATOM 3042 N N . VAL B 1 94 ? 6.09606 -10.37484 -12.79161 1.000 48.64404 94 VAL B N 1
ATOM 3043 C CA . VAL B 1 94 ? 5.05782 -11.35522 -13.09389 1.000 53.21584 94 VAL B CA 1
ATOM 3044 C C . VAL B 1 94 ? 3.78403 -10.92883 -12.37741 1.000 50.07587 94 VAL B C 1
ATOM 3045 O O . VAL B 1 94 ? 3.81294 -10.63574 -11.17695 1.000 47.33576 94 VAL B O 1
ATOM 3049 N N . LYS B 1 95 ? 2.66799 -10.91109 -13.10512 1.000 42.29046 95 LYS B N 1
ATOM 3050 C CA . LYS B 1 95 ? 1.40156 -10.40193 -12.58784 1.000 46.83045 95 LYS B CA 1
ATOM 3051 C C . LYS B 1 95 ? 0.30728 -11.42528 -12.84354 1.000 45.78580 95 LYS B C 1
ATOM 3052 O O . LYS B 1 95 ? -0.02108 -11.70704 -14.00119 1.000 50.33351 95 LYS B O 1
ATOM 3054 N N . LEU B 1 96 ? -0.25827 -11.97540 -11.77113 1.000 43.11657 96 LEU B N 1
ATOM 3055 C CA . LEU B 1 96 ? -1.29407 -12.99354 -11.87156 1.000 37.64442 96 LEU B CA 1
ATOM 3056 C C . LEU B 1 96 ? -2.63136 -12.43691 -11.40442 1.000 42.34535 96 LEU B C 1
ATOM 3057 O O . LEU B 1 96 ? -2.70113 -11.70154 -10.41460 1.000 49.94327 96 LEU B O 1
ATOM 3062 N N . ASN B 1 97 ? -3.68831 -12.80034 -12.12328 1.000 37.28848 97 ASN B N 1
ATOM 3063 C CA . ASN B 1 97 ? -5.04509 -12.34624 -11.85444 1.000 39.57757 97 ASN B CA 1
ATOM 3064 C C . ASN B 1 97 ? -5.85303 -13.55469 -11.39227 1.000 44.83879 97 ASN B C 1
ATOM 3065 O O . ASN B 1 97 ? -6.05871 -14.50098 -12.15993 1.000 38.68507 97 ASN B O 1
ATOM 3070 N N . TYR B 1 98 ? -6.31120 -13.51917 -10.14213 1.000 46.13218 98 TYR B N 1
ATOM 3071 C CA . TYR B 1 98 ? -7.00650 -14.64224 -9.52806 1.000 38.74706 98 TYR B CA 1
ATOM 3072 C C . TYR B 1 98 ? -8.52184 -14.49479 -9.55312 1.000 44.12278 98 TYR B C 1
ATOM 3073 O O . TYR B 1 98 ? -9.21237 -15.27996 -8.89856 1.000 40.71759 98 TYR B O 1
ATOM 3082 N N . GLN B 1 99 ? -9.05434 -13.51609 -10.29411 1.000 48.24995 99 GLN B N 1
ATOM 3083 C CA . GLN B 1 99 ? -10.47029 -13.17366 -10.17048 1.000 47.23212 99 GLN B CA 1
ATOM 3084 C C . GLN B 1 99 ? -11.37880 -14.33705 -10.54943 1.000 46.38780 99 GLN B C 1
ATOM 3085 O O . GLN B 1 99 ? -12.37187 -14.60215 -9.86207 1.000 51.35077 99 GLN B O 1
ATOM 3091 N N . GLN B 1 100 ? -11.06554 -15.03765 -11.64216 1.000 42.85973 100 GLN B N 1
ATOM 3092 C CA . GLN B 1 100 ? -11.93874 -16.11820 -12.09514 1.000 46.05705 100 GLN B CA 1
ATOM 3093 C C . GLN B 1 100 ? -12.01345 -17.24341 -11.06790 1.000 37.91199 100 GLN B C 1
ATOM 3094 O O . GLN B 1 100 ? -13.08356 -17.82205 -10.84580 1.000 33.76711 100 GLN B O 1
ATOM 3100 N N . LEU B 1 101 ? -10.88869 -17.56463 -10.42596 1.000 33.48038 101 LEU B N 1
ATOM 3101 C CA . LEU B 1 101 ? -10.89977 -18.60100 -9.39971 1.000 29.07085 101 LEU B CA 1
ATOM 3102 C C . LEU B 1 101 ? -11.67349 -18.15106 -8.16640 1.000 41.30191 101 LEU B C 1
ATOM 3103 O O . LEU B 1 101 ? -12.47227 -18.91713 -7.61496 1.000 37.13817 101 LEU B O 1
ATOM 3108 N N . GLN B 1 102 ? -11.45320 -16.90863 -7.72399 1.000 39.24957 102 GLN B N 1
ATOM 3109 C CA . GLN B 1 102 ? -12.13221 -16.40888 -6.53175 1.000 43.22878 102 GLN B CA 1
ATOM 3110 C C . GLN B 1 102 ? -13.63682 -16.32634 -6.75044 1.000 43.81305 102 GLN B C 1
ATOM 3111 O O . GLN B 1 102 ? -14.42259 -16.59012 -5.83231 1.000 47.79207 102 GLN B O 1
ATOM 3117 N N . HIS B 1 103 ? -14.05659 -15.95845 -7.96160 1.000 38.58774 103 HIS B N 1
ATOM 3118 C CA . HIS B 1 103 ? -15.48009 -15.94231 -8.27311 1.000 47.60365 103 HIS B CA 1
ATOM 3119 C C . HIS B 1 103 ? -16.04360 -17.35647 -8.33384 1.000 40.56201 103 HIS B C 1
ATOM 3120 O O . HIS B 1 103 ? -17.17524 -17.59892 -7.89957 1.000 43.65024 103 HIS B O 1
ATOM 3127 N N . PHE B 1 104 ? -15.27040 -18.30559 -8.86622 1.000 39.67734 104 PHE B N 1
ATOM 3128 C CA . PHE B 1 104 ? -15.74518 -19.68387 -8.92777 1.000 43.99710 104 PHE B CA 1
ATOM 3129 C C . PHE B 1 104 ? -15.81679 -20.30063 -7.53558 1.000 42.51050 104 PHE B C 1
ATOM 3130 O O . PHE B 1 104 ? -16.80862 -20.94945 -7.18264 1.000 44.94339 104 PHE B O 1
ATOM 3138 N N . LEU B 1 105 ? -14.77376 -20.10281 -6.72707 1.000 36.95053 105 LEU B N 1
ATOM 3139 C CA . LEU B 1 105 ? -14.78386 -20.63264 -5.36778 1.000 40.86837 105 LEU B CA 1
ATOM 3140 C C . LEU B 1 105 ? -15.88471 -19.98745 -4.53401 1.000 48.68576 105 LEU B C 1
ATOM 3141 O O . LEU B 1 105 ? -16.52233 -20.65421 -3.71072 1.000 48.61192 105 LEU B O 1
ATOM 3146 N N . GLY B 1 106 ? -16.13174 -18.69440 -4.74048 1.000 49.44959 106 GLY B N 1
ATOM 3147 C CA . GLY B 1 106 ? -17.20168 -18.04067 -4.01278 1.000 48.89140 106 GLY B CA 1
ATOM 3148 C C . GLY B 1 106 ? -16.88631 -17.91375 -2.53136 1.000 58.35733 106 GLY B C 1
ATOM 3149 O O . GLY B 1 106 ? -15.72504 -17.88680 -2.11037 1.000 58.83232 106 GLY B O 1
ATOM 3150 N N . ALA B 1 107 ? -17.94620 -17.84987 -1.72447 1.000 60.03968 107 ALA B N 1
ATOM 3151 C CA . ALA B 1 107 ? -17.81681 -17.58788 -0.29722 1.000 68.09889 107 ALA B CA 1
ATOM 3152 C C . ALA B 1 107 ? -17.97435 -18.82789 0.57476 1.000 71.82257 107 ALA B C 1
ATOM 3153 O O . ALA B 1 107 ? -17.65650 -18.76554 1.76748 1.000 73.35159 107 ALA B O 1
ATOM 3155 N N . ASP B 1 108 ? -18.45389 -19.93963 0.02682 1.000 62.06277 108 ASP B N 1
ATOM 3156 C CA . ASP B 1 108 ? -18.67284 -21.15025 0.81158 1.000 57.01877 108 ASP B CA 1
ATOM 3157 C C . ASP B 1 108 ? -18.49316 -22.37529 -0.08428 1.000 57.87047 108 ASP B C 1
ATOM 3158 O O . ASP B 1 108 ? -19.38348 -23.20858 -0.24076 1.000 61.04077 108 ASP B O 1
ATOM 3160 N N . PHE B 1 109 ? -17.31090 -22.49890 -0.68334 1.000 53.27759 109 PHE B N 1
ATOM 3161 C CA . PHE B 1 109 ? -17.03865 -23.60087 -1.59780 1.000 43.91394 109 PHE B CA 1
ATOM 3162 C C . PHE B 1 109 ? -16.97175 -24.92301 -0.84226 1.000 47.86699 109 PHE B C 1
ATOM 3163 O O . PHE B 1 109 ? -16.30384 -25.02754 0.19078 1.000 38.51365 109 PHE B O 1
ATOM 3171 N N . ASP B 1 110 ? -17.65457 -25.93866 -1.36815 1.000 41.79236 110 ASP B N 1
ATOM 3172 C CA . ASP B 1 110 ? -17.70851 -27.25382 -0.73355 1.000 42.12918 110 ASP B CA 1
ATOM 3173 C C . ASP B 1 110 ? -16.48349 -28.04349 -1.17884 1.000 38.37292 110 ASP B C 1
ATOM 3174 O O . ASP B 1 110 ? -16.46659 -28.63217 -2.26231 1.000 39.07581 110 ASP B O 1
ATOM 3179 N N . PHE B 1 111 ? -15.44993 -28.05683 -0.33484 1.000 36.63760 111 PHE B N 1
ATOM 3180 C CA . PHE B 1 111 ? -14.21206 -28.74258 -0.68220 1.000 39.44824 111 PHE B CA 1
ATOM 3181 C C . PHE B 1 111 ? -14.33638 -30.25658 -0.58028 1.000 37.70724 111 PHE B C 1
ATOM 3182 O O . PHE B 1 111 ? -13.51418 -30.97166 -1.16098 1.000 38.43116 111 PHE B O 1
ATOM 3190 N N . SER B 1 112 ? -15.34604 -30.76284 0.13057 1.000 37.80023 112 SER B N 1
ATOM 3191 C CA . SER B 1 112 ? -15.57581 -32.20291 0.17595 1.000 36.69429 112 SER B CA 1
ATOM 3192 C C . SER B 1 112 ? -16.00697 -32.77505 -1.17028 1.000 31.51306 112 SER B C 1
ATOM 3193 O O . SER B 1 112 ? -16.00466 -34.00020 -1.33095 1.000 40.28979 112 SER B O 1
ATOM 3196 N N . LYS B 1 113 ? -16.38397 -31.92816 -2.12858 1.000 35.24857 113 LYS B N 1
ATOM 3197 C CA . LYS B 1 113 ? -16.75040 -32.38160 -3.46526 1.000 39.92488 113 LYS B CA 1
ATOM 3198 C C . LYS B 1 113 ? -15.54941 -32.56353 -4.381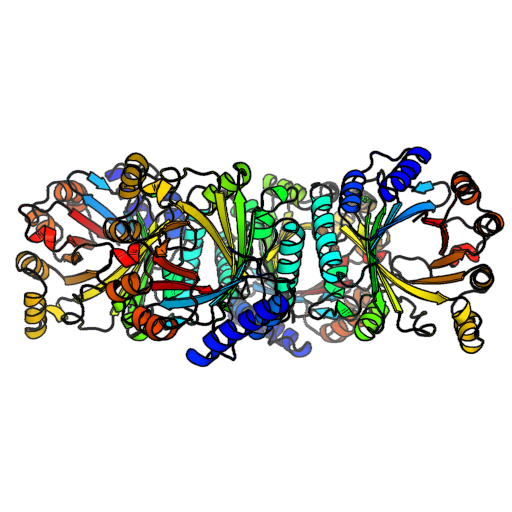22 1.000 36.28968 113 LYS B C 1
ATOM 3199 O O . LYS B 1 113 ? -15.71954 -33.04435 -5.50874 1.000 28.25213 113 LYS B O 1
ATOM 3205 N N . VAL B 1 114 ? -14.35473 -32.19379 -3.92979 1.000 30.57698 114 VAL B N 1
ATOM 3206 C CA . VAL B 1 114 ? -13.16011 -32.23316 -4.76629 1.000 30.28284 114 VAL B CA 1
ATOM 3207 C C . VAL B 1 114 ? -12.57846 -33.63869 -4.71588 1.000 35.11009 114 VAL B C 1
ATOM 3208 O O . VAL B 1 114 ? -12.30710 -34.16767 -3.63402 1.000 30.42503 114 VAL B O 1
ATOM 3212 N N . ILE B 1 115 ? -12.39160 -34.25033 -5.88585 1.000 29.09756 115 ILE B N 1
ATOM 3213 C CA . ILE B 1 115 ? -11.82352 -35.59111 -5.94991 1.000 29.56166 115 ILE B CA 1
ATOM 3214 C C . ILE B 1 115 ? -10.35902 -35.58480 -6.37332 1.000 30.90471 115 ILE B C 1
ATOM 3215 O O . ILE B 1 115 ? -9.66502 -36.59252 -6.16726 1.000 26.13369 115 ILE B O 1
ATOM 3220 N N . ARG B 1 116 ? -9.87408 -34.49650 -6.96300 1.000 25.00366 116 ARG B N 1
ATOM 3221 C CA . ARG B 1 116 ? -8.47295 -34.39195 -7.34019 1.000 27.26102 116 ARG B CA 1
ATOM 3222 C C . ARG B 1 116 ? -8.13470 -32.93460 -7.60020 1.000 23.02286 116 ARG B C 1
ATOM 3223 O O . ARG B 1 116 ? -8.96943 -32.16589 -8.08087 1.000 26.46308 116 ARG B O 1
ATOM 3231 N N . ASN B 1 117 ? -6.89695 -32.57180 -7.28579 1.000 18.65555 117 ASN B N 1
ATOM 3232 C CA . ASN B 1 117 ? -6.34136 -31.27429 -7.63000 1.000 25.73623 117 ASN B CA 1
ATOM 3233 C C . ASN B 1 117 ? -5.11754 -31.49810 -8.50300 1.000 27.33942 117 ASN B C 1
ATOM 3234 O O . ASN B 1 117 ? -4.34158 -32.42635 -8.26304 1.000 23.00219 117 ASN B O 1
ATOM 3239 N N . LEU B 1 118 ? -4.95061 -30.65778 -9.52167 1.000 23.29333 118 LEU B N 1
ATOM 3240 C CA . LEU B 1 118 ? -3.73904 -30.66974 -10.32532 1.000 22.84281 118 LEU B CA 1
ATOM 3241 C C . LEU B 1 118 ? -3.17432 -29.26404 -10.44112 1.000 25.42138 118 LEU B C 1
ATOM 3242 O O . LEU B 1 118 ? -3.92369 -28.28791 -10.53989 1.000 22.67622 118 LEU B O 1
ATOM 3247 N N . VAL B 1 119 ? -1.84679 -29.17471 -10.43523 1.000 21.99920 119 VAL B N 1
ATOM 3248 C CA . VAL B 1 119 ? -1.12545 -27.91085 -10.54715 1.000 23.63639 119 VAL B CA 1
ATOM 3249 C C . VAL B 1 119 ? -0.24995 -27.97979 -11.78909 1.000 21.53357 119 VAL B C 1
ATOM 3250 O O . VAL B 1 119 ? 0.52656 -28.92623 -11.95213 1.000 26.42333 119 VAL B O 1
ATOM 3254 N N . GLY B 1 120 ? -0.36762 -26.97982 -12.65555 1.000 24.71207 120 GLY B N 1
ATOM 3255 C CA . GLY B 1 120 ? 0.36684 -27.00077 -13.90266 1.000 22.34066 120 GLY B CA 1
ATOM 3256 C C . GLY B 1 120 ? 1.24730 -25.79294 -14.12526 1.000 27.19207 120 GLY B C 1
ATOM 3257 O O . GLY B 1 120 ? 1.02991 -24.72602 -13.53826 1.000 25.26232 120 GLY B O 1
ATOM 3258 N N . VAL B 1 121 ? 2.25577 -25.95675 -14.97392 1.000 21.92262 121 VAL B N 1
ATOM 3259 C CA . VAL B 1 121 ? 3.12094 -24.86147 -15.38993 1.000 19.50464 121 VAL B CA 1
ATOM 3260 C C . VAL B 1 121 ? 3.38917 -25.02222 -16.87765 1.000 28.48482 121 VAL B C 1
ATOM 3261 O O . VAL B 1 121 ? 3.46722 -26.14598 -17.38630 1.000 21.59811 121 VAL B O 1
ATOM 3265 N N . ASP B 1 122 ? 3.48950 -23.89439 -17.58541 1.000 24.44871 122 ASP B N 1
ATOM 3266 C CA . ASP B 1 122 ? 3.84991 -23.89125 -19.00518 1.000 27.10296 122 ASP B CA 1
ATOM 3267 C C . ASP B 1 122 ? 4.76788 -22.68964 -19.19662 1.000 31.71227 122 ASP B C 1
ATOM 3268 O O . ASP B 1 122 ? 4.30495 -21.57575 -19.46351 1.000 35.14574 122 ASP B O 1
ATOM 3273 N N . ALA B 1 123 ? 6.06927 -22.92859 -19.04427 1.000 23.86701 123 ALA B N 1
ATOM 3274 C CA . ALA B 1 123 ? 7.06847 -21.86909 -19.06851 1.000 28.33854 123 ALA B CA 1
ATOM 3275 C C . ALA B 1 123 ? 7.45529 -21.53836 -20.50422 1.000 35.27589 123 ALA B C 1
ATOM 3276 O O . ALA B 1 123 ? 7.75291 -22.43572 -21.29843 1.000 27.79985 123 ALA B O 1
ATOM 3278 N N . ARG B 1 124 ? 7.44458 -20.25140 -20.83275 1.000 32.07639 124 ARG B N 1
ATOM 3279 C CA . ARG B 1 124 ? 7.79454 -19.77704 -22.16039 1.000 32.06033 124 ARG B CA 1
ATOM 3280 C C . ARG B 1 124 ? 9.00947 -18.86501 -22.07593 1.000 37.09395 124 ARG B C 1
ATOM 3281 O O . ARG B 1 124 ? 9.27633 -18.25835 -21.03420 1.000 40.74819 124 ARG B O 1
ATOM 3289 N N . ARG B 1 125 ? 9.75494 -18.78067 -23.18169 1.000 33.84568 125 ARG B N 1
ATOM 3290 C CA . ARG B 1 125 ? 10.85720 -17.82760 -23.24237 1.000 39.60027 125 ARG B CA 1
ATOM 3291 C C . ARG B 1 125 ? 10.34272 -16.39819 -23.17395 1.000 41.87734 125 ARG B C 1
ATOM 3292 O O . ARG B 1 125 ? 11.02098 -15.51714 -22.63281 1.000 43.50609 125 ARG B O 1
ATOM 3300 N N . GLU B 1 126 ? 9.15111 -16.15129 -23.71529 1.000 49.72563 126 GLU B N 1
ATOM 3301 C CA . GLU B 1 126 ? 8.45196 -14.88610 -23.52005 1.000 40.95856 126 GLU B CA 1
ATOM 3302 C C . GLU B 1 126 ? 7.71010 -14.97472 -22.19246 1.000 43.39114 126 GLU B C 1
ATOM 3303 O O . GLU B 1 126 ? 6.71240 -15.69760 -22.08002 1.000 34.27029 126 GLU B O 1
ATOM 3309 N N . LEU B 1 127 ? 8.20471 -14.25163 -21.17980 1.000 38.27266 127 LEU B N 1
ATOM 3310 C CA . LEU B 1 127 ? 7.66192 -14.39379 -19.83095 1.000 39.92014 127 LEU B CA 1
ATOM 3311 C C . LEU B 1 127 ? 6.16899 -14.09459 -19.78065 1.000 42.44351 127 LEU B C 1
ATOM 3312 O O . LEU B 1 127 ? 5.44142 -14.71537 -18.99816 1.000 39.35372 127 LEU B O 1
ATOM 3317 N N . ALA B 1 128 ? 5.69126 -13.17257 -20.62082 1.000 36.98742 128 ALA B N 1
ATOM 3318 C CA . ALA B 1 128 ? 4.27755 -12.81190 -20.60268 1.000 41.75402 128 ALA B CA 1
ATOM 3319 C C . ALA B 1 128 ? 3.38591 -13.97276 -21.02366 1.000 41.11022 128 ALA B C 1
ATOM 3320 O O . ALA B 1 128 ? 2.22667 -14.04457 -20.60000 1.000 39.20611 128 ALA B O 1
ATOM 3322 N N . ASP B 1 129 ? 3.90037 -14.88786 -21.84299 1.000 43.36242 129 ASP B N 1
ATOM 3323 C CA . ASP B 1 129 ? 3.11734 -16.01713 -22.32606 1.000 39.82693 129 ASP B CA 1
ATOM 3324 C C . ASP B 1 129 ? 3.18260 -17.22977 -21.40660 1.000 35.21965 129 ASP B C 1
ATOM 3325 O O . ASP B 1 129 ? 2.37495 -18.15097 -21.56615 1.000 34.35754 129 ASP B O 1
ATOM 3330 N N . SER B 1 130 ? 4.11620 -17.25395 -20.45852 1.000 32.16362 130 SER B N 1
ATOM 3331 C CA . SER B 1 130 ? 4.15846 -18.31479 -19.46567 1.000 27.95225 130 SER B CA 1
ATOM 3332 C C . SER B 1 130 ? 2.88615 -18.30399 -18.62491 1.000 34.04548 130 SER B C 1
ATOM 3333 O O . SER B 1 130 ? 2.16537 -17.30431 -18.54896 1.000 28.87462 130 SER B O 1
ATOM 3336 N N . ARG B 1 131 ? 2.60963 -19.43591 -17.98331 1.000 25.47432 131 ARG B N 1
ATOM 3337 C CA . ARG B 1 131 ? 1.43878 -19.49944 -17.12516 1.000 27.75668 131 ARG B CA 1
ATOM 3338 C C . ARG B 1 131 ? 1.58774 -20.61308 -16.10217 1.000 26.82675 131 ARG B C 1
ATOM 3339 O O . ARG B 1 131 ? 2.30613 -21.59479 -16.32078 1.000 28.68778 131 ARG B O 1
ATOM 3347 N N . VAL B 1 132 ? 0.91080 -20.42782 -14.97363 1.000 24.18136 132 VAL B N 1
ATOM 3348 C CA . VAL B 1 132 ? 0.63453 -21.50139 -14.03110 1.000 26.09543 132 VAL B CA 1
ATOM 3349 C C . VAL B 1 132 ? -0.85011 -21.81889 -14.12816 1.000 22.67872 132 VAL B C 1
ATOM 3350 O O . VAL B 1 132 ? -1.66205 -20.98486 -14.54398 1.000 29.44248 132 VAL B O 1
ATOM 3354 N N . LYS B 1 133 ? -1.21215 -23.04340 -13.74773 1.000 25.06562 133 LYS B N 1
ATOM 3355 C CA A LYS B 1 133 ? -2.59617 -23.48450 -13.85050 0.532 26.15898 133 LYS B CA 1
ATOM 3356 C CA B LYS B 1 133 ? -2.59149 -23.48781 -13.85326 0.468 24.60392 133 LYS B CA 1
ATOM 3357 C C . LYS B 1 133 ? -2.98179 -24.29330 -12.62421 1.000 24.05926 133 LYS B C 1
ATOM 3358 O O . LYS B 1 133 ? -2.16382 -25.02685 -12.06065 1.000 22.34983 133 LYS B O 1
ATOM 3369 N N . LEU B 1 134 ? -4.24156 -24.14839 -12.22233 1.000 24.03787 134 LEU B N 1
ATOM 3370 C CA . LEU B 1 134 ? -4.86349 -24.97663 -11.20125 1.000 24.75970 134 LEU B CA 1
ATOM 3371 C C . LEU B 1 134 ? -6.02897 -25.70924 -11.84605 1.000 25.27541 134 LEU B C 1
ATOM 3372 O O . LEU B 1 134 ? -6.80827 -25.10659 -12.59269 1.000 29.92429 134 LEU B O 1
ATOM 3377 N N . TYR B 1 135 ? -6.13181 -27.00889 -11.59283 1.000 20.55113 135 TYR B N 1
ATOM 3378 C CA . TYR B 1 135 ? -7.29619 -27.77946 -12.00242 1.000 24.84807 135 TYR B CA 1
ATOM 3379 C C . TYR B 1 135 ? -7.96871 -28.33739 -10.75941 1.000 27.19336 135 TYR B C 1
ATOM 3380 O O . TYR B 1 135 ? -7.32315 -29.01900 -9.95817 1.000 26.94981 135 TYR B O 1
ATOM 3389 N N . ILE B 1 136 ? -9.25551 -28.05053 -10.59839 1.000 26.89540 136 ILE B N 1
ATOM 3390 C CA . ILE B 1 136 ? -10.06367 -28.63605 -9.53597 1.000 24.33091 136 ILE B CA 1
ATOM 3391 C C . ILE B 1 136 ? -11.00965 -29.64427 -10.16972 1.000 22.37345 136 ILE B C 1
ATOM 3392 O O . ILE B 1 136 ? -11.86201 -29.27624 -10.98792 1.000 22.58918 136 ILE B O 1
ATOM 3397 N N . TRP B 1 137 ? -10.85902 -30.91014 -9.78914 1.000 23.26889 137 TRP B N 1
ATOM 3398 C CA . TRP B 1 137 ? -11.71138 -31.99816 -10.25391 1.000 24.66659 137 TRP B CA 1
ATOM 3399 C C . TRP B 1 137 ? -12.75435 -32.27735 -9.17913 1.000 27.96897 137 TRP B C 1
ATOM 3400 O O . TRP B 1 137 ? -12.39977 -32.54748 -8.02597 1.000 28.98139 137 TRP B O 1
ATOM 3411 N N . MET B 1 138 ? -14.03279 -32.19994 -9.53863 1.000 27.96950 138 MET B N 1
ATOM 3412 C CA . MET B 1 138 ? -15.08694 -32.41747 -8.55913 1.000 27.93824 138 MET B CA 1
ATOM 3413 C C . MET B 1 138 ? -16.07866 -33.46405 -9.04420 1.000 32.08502 138 MET B C 1
ATOM 3414 O O . MET B 1 138 ? -16.12375 -33.82362 -10.22411 1.000 30.11616 138 MET B O 1
ATOM 3419 N N . ASN B 1 139 ? -16.87149 -33.95341 -8.09521 1.000 27.99972 139 ASN B N 1
ATOM 3420 C CA . ASN B 1 139 ? -17.93269 -34.90785 -8.36502 1.000 35.45220 139 ASN B CA 1
ATOM 3421 C C . ASN B 1 139 ? -19.18111 -34.52200 -7.58825 1.000 34.71112 139 ASN B C 1
ATOM 3422 O O . ASN B 1 139 ? -19.09595 -34.11755 -6.42476 1.000 36.17926 139 ASN B O 1
ATOM 3427 N N . ASP B 1 140 ? -20.33607 -34.66964 -8.23870 1.000 35.10939 140 ASP B N 1
ATOM 3428 C CA . ASP B 1 140 ? -21.64525 -34.42369 -7.62810 1.000 40.97673 140 ASP B CA 1
ATOM 3429 C C . ASP B 1 140 ? -21.71337 -33.04926 -6.96534 1.000 46.00885 140 ASP B C 1
ATOM 3430 O O . ASP B 1 140 ? -22.13405 -32.90074 -5.81561 1.000 43.60463 140 ASP B O 1
ATOM 3435 N N . TYR B 1 141 ? -21.29987 -32.03070 -7.71578 1.000 38.61194 141 TYR B N 1
ATOM 3436 C CA . TYR B 1 141 ? -21.36556 -30.63764 -7.28668 1.000 43.57560 141 TYR B CA 1
ATOM 3437 C C . TYR B 1 141 ? -22.17187 -29.86781 -8.32888 1.000 41.13970 141 TYR B C 1
ATOM 3438 O O . TYR B 1 141 ? -21.63473 -28.99995 -9.03023 1.000 43.83561 141 TYR B O 1
ATOM 3447 N N . PRO B 1 142 ? -23.47014 -30.16051 -8.45334 1.000 45.68484 142 PRO B N 1
ATOM 3448 C CA . PRO B 1 142 ? -24.23825 -29.60837 -9.58290 1.000 49.68732 142 PRO B CA 1
ATOM 3449 C C . PRO B 1 142 ? -24.30463 -28.09571 -9.57854 1.000 49.02560 142 PRO B C 1
ATOM 3450 O O . PRO B 1 142 ? -24.49400 -27.49406 -10.64298 1.000 46.76241 142 PRO B O 1
ATOM 3454 N N . GLU B 1 143 ? -24.13778 -27.46526 -8.41608 1.000 47.07605 143 GLU B N 1
ATOM 3455 C CA . GLU B 1 143 ? -24.08602 -26.01053 -8.35287 1.000 43.43478 143 GLU B CA 1
ATOM 3456 C C . GLU B 1 143 ? -22.90726 -25.47125 -9.15622 1.000 42.93801 143 GLU B C 1
ATOM 3457 O O . GLU B 1 143 ? -23.06673 -24.57476 -9.99132 1.000 42.91191 143 GLU B O 1
ATOM 3463 N N . LYS B 1 144 ? -21.71115 -26.01451 -8.92396 1.000 41.50224 144 LYS B N 1
ATOM 3464 C CA . LYS B 1 144 ? -20.53749 -25.54227 -9.64812 1.000 38.06469 144 LYS B CA 1
ATOM 3465 C C . LYS B 1 144 ? -20.47665 -26.10323 -11.06325 1.000 41.50398 144 LYS B C 1
ATOM 3466 O O . LYS B 1 144 ? -19.92258 -25.45392 -11.95728 1.000 38.49797 144 LYS B O 1
ATOM 3472 N N . MET B 1 145 ? -21.02413 -27.30251 -11.27823 1.000 36.21536 145 MET B N 1
ATOM 3473 C CA . MET B 1 145 ? -21.21589 -27.81281 -12.63199 1.000 38.53856 145 MET B CA 1
ATOM 3474 C C . MET B 1 145 ? -21.97970 -26.80752 -13.48629 1.000 41.90262 145 MET B C 1
ATOM 3475 O O . MET B 1 145 ? -21.53420 -26.43141 -14.57697 1.000 38.25896 145 MET B O 1
ATOM 3480 N N . ALA B 1 146 ? -23.13824 -26.35661 -12.99434 1.000 35.29374 146 ALA B N 1
ATOM 3481 C CA . ALA B 1 146 ? -23.93499 -25.38206 -13.73361 1.000 38.52646 146 ALA B CA 1
ATOM 3482 C C . ALA B 1 146 ? -23.14853 -24.10203 -13.98941 1.000 41.60072 146 ALA B C 1
ATOM 3483 O O . ALA B 1 146 ? -23.19171 -23.55193 -15.09614 1.000 41.48377 146 ALA B O 1
ATOM 3485 N N . THR B 1 147 ? -22.41690 -23.61785 -12.98142 1.000 33.44488 147 THR B N 1
ATOM 3486 C CA . THR B 1 147 ? -21.60867 -22.41354 -13.16080 1.000 40.68593 147 THR B CA 1
ATOM 3487 C C . THR B 1 147 ? -20.57136 -22.60921 -14.25852 1.000 38.01059 147 THR B C 1
ATOM 3488 O O . THR B 1 147 ? -20.41718 -21.75879 -15.14291 1.000 35.45016 147 THR B O 1
ATOM 3492 N N . ALA B 1 148 ? -19.84305 -23.72853 -14.21079 1.000 36.70860 148 ALA B N 1
ATOM 3493 C CA . ALA B 1 148 ? -18.79942 -23.97907 -15.19689 1.000 34.90055 148 ALA B CA 1
ATOM 3494 C C . ALA B 1 148 ? -19.37548 -24.13841 -16.59646 1.000 32.95367 148 ALA B C 1
ATOM 3495 O O . ALA B 1 148 ? -18.72679 -23.75535 -17.57589 1.000 30.13167 148 ALA B O 1
ATOM 3497 N N . MET B 1 149 ? -20.58288 -24.70049 -16.70593 1.000 42.39305 149 MET B N 1
ATOM 3498 C CA . MET B 1 149 ? -21.25533 -24.81161 -17.99921 1.000 36.47397 149 MET B CA 1
ATOM 3499 C C . MET B 1 149 ? -21.48862 -23.43800 -18.61783 1.000 41.45197 149 MET B C 1
ATOM 3500 O O . MET B 1 149 ? -21.30790 -23.24998 -19.82700 1.000 35.66860 149 MET B O 1
ATOM 3505 N N . ALA B 1 150 ? -21.89448 -22.46472 -17.80119 1.000 42.26651 150 ALA B N 1
ATOM 3506 C CA . ALA B 1 150 ? -22.24226 -21.14459 -18.31524 1.000 43.50219 150 ALA B CA 1
ATOM 3507 C C . ALA B 1 150 ? -21.01236 -20.31096 -18.64863 1.000 37.63524 150 ALA B C 1
ATOM 3508 O O . ALA B 1 150 ? -21.04375 -19.52184 -19.59952 1.000 46.21604 150 ALA B O 1
ATOM 3510 N N . TRP B 1 151 ? -19.92963 -20.47002 -17.88609 1.000 42.53554 151 TRP B N 1
ATOM 3511 C CA . TRP B 1 151 ? -18.70373 -19.72428 -18.14126 1.000 35.92450 151 TRP B CA 1
ATOM 3512 C C . TRP B 1 151 ? -17.83819 -20.34714 -19.23237 1.000 38.28796 151 TRP B C 1
ATOM 3513 O O . TRP B 1 151 ? -17.03869 -19.63143 -19.84321 1.000 42.02580 151 TRP B O 1
ATOM 3524 N N . CYS B 1 152 ? -17.96751 -21.65175 -19.49093 1.000 35.32576 152 CYS B N 1
ATOM 3525 C CA . CYS B 1 152 ? -17.03836 -22.34955 -20.37422 1.000 29.92793 152 CYS B CA 1
ATOM 3526 C C . CYS B 1 152 ? -17.65407 -22.88858 -21.65567 1.000 37.77098 152 CYS B C 1
ATOM 3527 O O . CYS B 1 152 ? -16.96090 -22.93158 -22.67346 1.000 32.38406 152 CYS B O 1
ATOM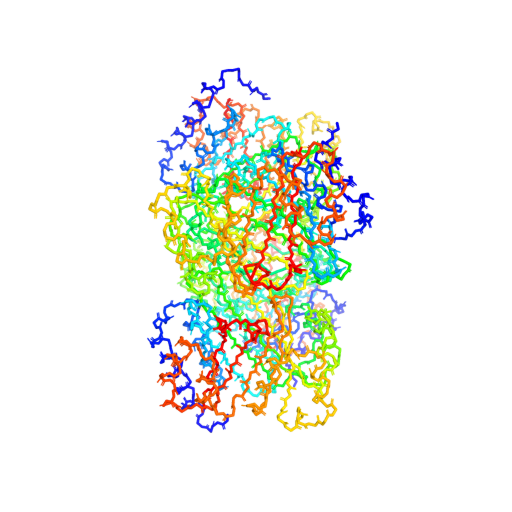 3530 N N . ASP B 1 153 ? -18.91358 -23.31313 -21.64111 1.000 36.81549 153 ASP B N 1
ATOM 3531 C CA . ASP B 1 153 ? -19.51701 -23.99653 -22.78631 1.000 43.46711 153 ASP B CA 1
ATOM 3532 C C . ASP B 1 153 ? -20.60911 -23.12387 -23.39928 1.000 43.87508 153 ASP B C 1
ATOM 3533 O O . ASP B 1 153 ? -21.79164 -23.47207 -23.39778 1.000 47.04982 153 ASP B O 1
ATOM 3538 N N . ASP B 1 154 ? -20.19773 -21.97710 -23.94804 1.000 50.78759 154 ASP B N 1
ATOM 3539 C CA . ASP B 1 154 ? -21.16377 -21.07527 -24.56785 1.000 55.02163 154 ASP B CA 1
ATOM 3540 C C . ASP B 1 154 ? -21.67037 -21.60310 -25.90289 1.000 58.53282 154 ASP B C 1
ATOM 3541 O O . ASP B 1 154 ? -22.77087 -21.23267 -26.32352 1.000 59.23128 154 ASP B O 1
ATOM 3546 N N . LYS B 1 155 ? -20.89959 -22.45860 -26.57530 1.000 60.93318 155 LYS B N 1
ATOM 3547 C CA . LYS B 1 155 ? -21.36374 -23.08843 -27.80485 1.000 62.22041 155 LYS B CA 1
ATOM 3548 C C . LYS B 1 155 ? -22.28961 -24.27173 -27.54872 1.000 56.23371 155 LYS B C 1
ATOM 3549 O O . LYS B 1 155 ? -22.84251 -24.81793 -28.50896 1.000 56.71917 155 LYS B O 1
ATOM 3555 N N . LYS B 1 156 ? -22.47436 -24.66680 -26.28613 1.000 51.68277 156 LYS B N 1
ATOM 3556 C CA . LYS B 1 156 ? -23.37745 -25.75135 -25.89367 1.000 51.50775 156 LYS B CA 1
ATOM 3557 C C . LYS B 1 156 ? -23.04713 -27.04790 -26.63769 1.000 49.47055 156 LYS B C 1
ATOM 3558 O O . LYS B 1 156 ? -23.84892 -27.58666 -27.40298 1.000 54.12917 156 LYS B O 1
ATOM 3564 N N . GLU B 1 157 ? -21.84138 -27.55316 -26.38054 1.000 44.11492 157 GLU B N 1
ATOM 3565 C CA . GLU B 1 157 ? -21.35034 -28.75966 -27.03184 1.000 50.69050 157 GLU B CA 1
ATOM 3566 C C . GLU B 1 157 ? -21.34179 -29.98688 -26.13549 1.000 42.59501 157 GLU B C 1
ATOM 3567 O O . GLU B 1 157 ? -21.43401 -31.10540 -26.64716 1.000 42.58805 157 GLU B O 1
ATOM 3573 N N . LEU B 1 158 ? -21.24546 -29.81239 -24.81640 1.000 38.51287 158 LEU B N 1
ATOM 3574 C CA . LEU B 1 158 ? -20.98873 -30.93615 -23.92451 1.000 37.40687 158 LEU B CA 1
ATOM 3575 C C . LEU B 1 158 ? -22.23876 -31.63778 -23.41598 1.000 34.28161 158 LEU B C 1
ATOM 3576 O O . LEU B 1 158 ? -22.16974 -32.83209 -23.10242 1.000 38.33817 158 LEU B O 1
ATOM 3581 N N . SER B 1 159 ? -23.37016 -30.93476 -23.30855 1.000 34.37546 159 SER B N 1
ATOM 3582 C CA . SER B 1 159 ? -24.43770 -31.40452 -22.42679 1.000 34.29684 159 SER B CA 1
ATOM 3583 C C . SER B 1 159 ? -24.96208 -32.77919 -22.83896 1.000 35.80478 159 SER B C 1
ATOM 3584 O O . SER B 1 159 ? -25.24632 -33.61852 -21.97672 1.000 33.60210 159 SER B O 1
ATOM 3587 N N . THR B 1 160 ? -25.08820 -33.04050 -24.14619 1.000 34.76085 160 THR B N 1
ATOM 3588 C CA . THR B 1 160 ? -25.58057 -34.34967 -24.57454 1.000 36.02275 160 THR B CA 1
ATOM 3589 C C . THR B 1 160 ? -24.61910 -35.47706 -24.21227 1.000 31.57786 160 THR B C 1
ATOM 3590 O O . THR B 1 160 ? -25.03038 -36.64278 -24.18008 1.000 30.80926 160 THR B O 1
ATOM 3594 N N . LEU B 1 161 ? -23.35979 -35.15603 -23.92836 1.000 27.86941 161 LEU B N 1
ATOM 3595 C CA . LEU B 1 161 ? -22.33135 -36.14755 -23.65839 1.000 29.39624 161 LEU B CA 1
ATOM 3596 C C . LEU B 1 161 ? -22.07252 -36.35369 -22.17377 1.000 34.01610 161 LEU B C 1
ATOM 3597 O O . LEU B 1 161 ? -21.15458 -37.09553 -21.81662 1.000 41.48040 161 LEU B O 1
ATOM 3602 N N . ILE B 1 162 ? -22.85032 -35.72067 -21.30486 1.000 34.84496 162 ILE B N 1
ATOM 3603 C CA . ILE B 1 162 ? -22.66063 -35.85818 -19.86477 1.000 37.35449 162 ILE B CA 1
ATOM 3604 C C . ILE B 1 162 ? -23.29440 -37.16812 -19.41231 1.000 34.61838 162 ILE B C 1
ATOM 3605 O O . ILE B 1 162 ? -24.51289 -37.34484 -19.50480 1.000 38.83253 162 ILE B O 1
ATOM 3610 N N . VAL B 1 163 ? -22.46685 -38.09219 -18.92969 1.000 34.74485 163 VAL B N 1
ATOM 3611 C CA . VAL B 1 163 ? -22.93901 -39.39696 -18.47916 1.000 34.71508 163 VAL B CA 1
ATOM 3612 C C . VAL B 1 163 ? -22.59527 -39.68409 -17.02615 1.000 39.59187 163 VAL B C 1
ATOM 3613 O O . VAL B 1 163 ? -23.05725 -40.70344 -16.48839 1.000 33.64613 163 VAL B O 1
ATOM 3617 N N . ASN B 1 164 ? -21.79987 -38.83688 -16.37393 1.000 40.21510 164 ASN B N 1
ATOM 3618 C CA . ASN B 1 164 ? -21.55498 -38.92356 -14.94122 1.000 36.61555 164 ASN B CA 1
ATOM 3619 C C . ASN B 1 164 ? -21.59690 -37.51218 -14.36581 1.000 36.80185 164 ASN B C 1
ATOM 3620 O O . ASN B 1 164 ? -21.78531 -36.53037 -15.09034 1.000 35.56019 164 ASN B O 1
ATOM 3625 N N . GLN B 1 165 ? -21.42966 -37.40421 -13.04828 1.000 36.28946 165 GLN B N 1
ATOM 3626 C CA . GLN B 1 165 ? -21.48236 -36.11366 -12.37441 1.000 37.62027 165 GLN B CA 1
ATOM 3627 C C . GLN B 1 165 ? -20.09634 -35.56187 -12.05399 1.000 35.79948 165 GLN B C 1
ATOM 3628 O O . GLN B 1 165 ? -19.97561 -34.63787 -11.24326 1.000 28.32776 165 GLN B O 1
ATOM 3634 N N . GLU B 1 166 ? -19.05437 -36.10470 -12.67329 1.000 33.38653 166 GLU B N 1
ATOM 3635 C CA . GLU B 1 166 ? -17.70191 -35.60393 -12.49218 1.000 31.76950 166 GLU B CA 1
ATOM 3636 C C . GLU B 1 166 ? -17.40485 -34.51955 -13.51754 1.000 32.40057 166 GLU B C 1
ATOM 3637 O O . GLU B 1 166 ? -17.89839 -34.55415 -14.64801 1.000 27.93185 166 GLU B O 1
ATOM 3643 N N . PHE B 1 167 ? -16.60353 -33.53853 -13.10785 1.000 27.07974 167 PHE B N 1
ATOM 3644 C CA . PHE B 1 167 ? -16.21757 -32.47918 -14.02747 1.000 25.33709 167 PHE B CA 1
ATOM 3645 C C . PHE B 1 167 ? -14.95609 -31.79715 -13.52123 1.000 25.37291 167 PHE B C 1
ATOM 3646 O O . PHE B 1 167 ? -14.72979 -31.68129 -12.31286 1.000 23.21635 167 PHE B O 1
ATOM 3654 N N . LEU B 1 168 ? -14.13389 -31.36548 -14.46984 1.000 21.67925 168 LEU B N 1
ATOM 3655 C CA . LEU B 1 168 ? -12.83113 -30.78285 -14.19499 1.000 23.12063 168 LEU B CA 1
ATOM 3656 C C . LEU B 1 168 ? -12.83516 -29.34412 -14.68660 1.000 22.71768 168 LEU B C 1
ATOM 3657 O O . LEU B 1 168 ? -13.21863 -29.07601 -15.82986 1.000 25.88610 168 LEU B O 1
ATOM 3662 N N . VAL B 1 169 ? -12.42340 -28.42195 -13.82344 1.000 21.35873 169 VAL B N 1
ATOM 3663 C CA . VAL B 1 169 ? -12.35432 -27.00543 -14.16168 1.000 21.32449 169 VAL B CA 1
ATOM 3664 C C . VAL B 1 169 ? -10.89905 -26.57324 -14.06709 1.000 22.17103 169 VAL B C 1
ATOM 3665 O O . VAL B 1 169 ? -10.27400 -26.71703 -13.00976 1.000 23.16494 169 VAL B O 1
ATOM 3669 N N . GLY B 1 170 ? -10.36124 -26.05490 -15.16525 1.000 22.41864 170 GLY B N 1
ATOM 3670 C CA . GLY B 1 170 ? -8.99082 -25.56071 -15.21330 1.000 20.67931 170 GLY B CA 1
ATOM 3671 C C . GLY B 1 170 ? -8.95446 -24.04240 -15.23919 1.000 31.69408 170 GLY B C 1
ATOM 3672 O O . GLY B 1 170 ? -9.77573 -23.40377 -15.90725 1.000 27.65597 170 GLY B O 1
ATOM 3673 N N . PHE B 1 171 ? -7.99964 -23.47052 -14.50340 1.000 26.86759 171 PHE B N 1
ATOM 3674 C CA . PHE B 1 171 ? -7.82301 -22.02355 -14.39917 1.000 28.62125 171 PHE B CA 1
ATOM 3675 C C . PHE B 1 171 ? -6.43754 -21.65311 -14.91597 1.000 35.32136 171 PHE B C 1
ATOM 3676 O O . PHE B 1 171 ? -5.42689 -22.01363 -14.30390 1.000 36.06850 171 PHE B O 1
ATOM 3684 N N . ASP B 1 172 ? -6.39223 -20.92500 -16.02874 1.000 30.88158 172 ASP B N 1
ATOM 3685 C CA . ASP B 1 172 ? -5.14486 -20.41999 -16.59123 1.000 31.24647 172 ASP B CA 1
ATOM 3686 C C . ASP B 1 172 ? -4.78120 -19.09354 -15.92986 1.000 33.82204 172 ASP B C 1
ATOM 3687 O O . ASP B 1 172 ? -5.63332 -18.20875 -15.79688 1.000 32.35824 172 ASP B O 1
ATOM 3692 N N . PHE B 1 173 ? -3.51830 -18.95238 -15.52523 1.000 30.49291 173 PHE B N 1
ATOM 3693 C CA . PHE B 1 173 ? -2.99380 -17.68902 -15.00169 1.000 33.08149 173 PHE B CA 1
ATOM 3694 C C . PHE B 1 173 ? -1.74275 -17.32113 -15.79267 1.000 35.47914 173 PHE B C 1
ATOM 3695 O O . PHE B 1 173 ? -0.64646 -17.79131 -15.47534 1.000 27.37749 173 PHE B O 1
ATOM 3703 N N . TYR B 1 174 ? -1.90450 -16.47422 -16.80729 1.000 30.57997 174 TYR B N 1
ATOM 3704 C CA . TYR B 1 174 ? -0.76978 -15.98714 -17.57736 1.000 31.52156 174 TYR B CA 1
ATOM 3705 C C . TYR B 1 174 ? -0.00473 -14.92892 -16.78733 1.000 35.53337 174 TYR B C 1
ATOM 3706 O O . TYR B 1 174 ? -0.57722 -14.18677 -15.98346 1.000 33.07213 174 TYR B O 1
ATOM 3715 N N . PHE B 1 175 ? 1.30175 -14.84704 -17.04260 1.000 30.45698 175 PHE B N 1
ATOM 3716 C CA . PHE B 1 175 ? 2.16548 -13.98239 -16.24509 1.000 31.61575 175 PHE B CA 1
ATOM 3717 C C . PHE B 1 175 ? 1.97907 -12.50049 -16.55270 1.000 37.60743 175 PHE B C 1
ATOM 3718 O O . PHE B 1 175 ? 2.63165 -11.67162 -15.91185 1.000 41.06463 175 PHE B O 1
ATOM 3726 N N . ASP B 1 176 ? 1.11936 -12.14638 -17.50693 1.000 41.07620 176 ASP B N 1
ATOM 3727 C CA . ASP B 1 176 ? 0.77261 -10.75759 -17.77957 1.000 45.58869 176 ASP B CA 1
ATOM 3728 C C . ASP B 1 176 ? -0.64296 -10.41412 -17.33132 1.000 50.60512 176 ASP B C 1
ATOM 3729 O O . ASP B 1 176 ? -1.17077 -9.36714 -17.72175 1.000 55.69486 176 ASP B O 1
ATOM 3734 N N . GLY B 1 177 ? -1.26956 -11.26852 -16.52132 1.000 39.18911 177 GLY B N 1
ATOM 3735 C CA . GLY B 1 177 ? -2.59295 -11.00340 -16.00268 1.000 43.34251 177 GLY B CA 1
ATOM 3736 C C . GLY B 1 177 ? -3.73322 -11.53439 -16.84053 1.000 42.07740 177 GLY B C 1
ATOM 3737 O O . GLY B 1 177 ? -4.89470 -11.40933 -16.42627 1.000 42.67764 177 GLY B O 1
ATOM 3738 N N . ARG B 1 178 ? -3.44607 -12.09805 -18.01091 1.000 38.33229 178 ARG B N 1
ATOM 3739 C CA . ARG B 1 178 ? -4.46505 -12.77163 -18.79847 1.000 37.47228 178 ARG B CA 1
ATOM 3740 C C . ARG B 1 178 ? -4.95483 -14.00697 -18.05459 1.000 36.54116 178 ARG B C 1
ATOM 3741 O O . ARG B 1 178 ? -4.21947 -14.61942 -17.27927 1.000 32.32451 178 ARG B O 1
ATOM 3749 N N . THR B 1 179 ? -6.21685 -14.36101 -18.27960 1.000 31.11357 179 THR B N 1
ATOM 3750 C CA . THR B 1 179 ? -6.82740 -15.49029 -17.59481 1.000 35.50378 179 THR B CA 1
ATOM 3751 C C . THR B 1 179 ? -7.71023 -16.25756 -18.56318 1.000 36.76063 179 THR B C 1
ATOM 3752 O O . THR B 1 179 ? -8.21855 -15.70276 -19.54011 1.000 31.60412 179 THR B O 1
ATOM 3756 N N . ALA B 1 180 ? -7.89095 -17.54196 -18.27271 1.000 33.35781 180 ALA B N 1
ATOM 3757 C CA . ALA B 1 180 ? -8.83853 -18.37068 -18.99573 1.000 32.91002 180 ALA B CA 1
ATOM 3758 C C . ALA B 1 180 ? -9.36049 -19.42987 -18.04165 1.000 37.33576 180 ALA B C 1
ATOM 3759 O O . ALA B 1 180 ? -8.73227 -19.74537 -17.02812 1.000 38.07699 180 ALA B O 1
ATOM 3761 N N . ILE B 1 181 ? -10.52775 -19.96849 -18.36880 1.000 33.79338 181 ILE B N 1
ATOM 3762 C CA . ILE B 1 181 ? -11.14004 -21.02680 -17.57824 1.000 25.23141 181 ILE B CA 1
ATOM 3763 C C . ILE B 1 181 ? -11.72425 -22.05057 -18.53912 1.000 27.55803 181 ILE B C 1
ATOM 3764 O O . ILE B 1 181 ? -12.40762 -21.68907 -19.50352 1.000 29.47181 181 ILE B O 1
ATOM 3769 N N . GLU B 1 182 ? -11.42709 -23.32246 -18.29408 1.000 26.00920 182 GLU B N 1
ATOM 3770 C CA . GLU B 1 182 ? -11.84632 -24.41911 -19.15263 1.000 28.68989 182 GLU B CA 1
ATOM 3771 C C . GLU B 1 182 ? -12.61730 -25.44417 -18.33321 1.000 27.75647 182 GLU B C 1
ATOM 3772 O O . GLU B 1 182 ? -12.41190 -25.58042 -17.12304 1.000 26.46560 182 GLU B O 1
ATOM 3778 N N . LEU B 1 183 ? -13.51275 -26.16127 -19.00533 1.000 26.99392 183 LEU B N 1
ATOM 3779 C CA . LEU B 1 183 ? -14.29256 -27.22852 -18.39701 1.000 26.18151 183 LEU B CA 1
ATOM 3780 C C . LEU B 1 183 ? -14.08729 -28.50453 -19.19899 1.000 24.30905 183 LEU B C 1
ATOM 3781 O O . LEU B 1 183 ? -14.21245 -28.49137 -20.42829 1.000 29.96526 183 LEU B O 1
ATOM 3786 N N . TYR B 1 184 ? -13.76843 -29.59731 -18.50574 1.000 21.52108 184 TYR B N 1
ATOM 3787 C CA . TYR B 1 184 ? -13.56853 -30.90510 -19.12616 1.000 26.71682 184 TYR B CA 1
ATOM 3788 C C . TYR B 1 184 ? -14.52384 -31.91650 -18.51035 1.000 22.37836 184 TYR B C 1
ATOM 3789 O O . TYR B 1 184 ? -14.59885 -32.03725 -17.28167 1.000 24.46255 184 TYR B O 1
ATOM 3798 N N . ILE B 1 185 ? -15.23085 -32.65555 -19.35990 1.000 25.01526 185 ILE B N 1
ATOM 3799 C CA . ILE B 1 185 ? -16.00071 -33.81096 -18.92481 1.000 26.41622 185 ILE B CA 1
ATOM 3800 C C . ILE B 1 185 ? -15.31939 -35.05762 -19.46812 1.000 25.48415 185 ILE B C 1
ATOM 3801 O O . ILE B 1 185 ? -14.52273 -35.00520 -20.40948 1.000 26.76158 185 ILE B O 1
ATOM 3806 N N . SER B 1 186 ? -15.63868 -36.19463 -18.86567 1.000 26.86328 186 SER B N 1
ATOM 3807 C CA . SER B 1 186 ? -15.00028 -37.44699 -19.23478 1.000 25.41576 186 SER B CA 1
ATOM 3808 C C . SER B 1 186 ? -16.03667 -38.47962 -19.65316 1.000 30.79768 186 SER B C 1
ATOM 3809 O O . SER B 1 186 ? -17.20212 -38.42540 -19.24617 1.000 29.57450 186 SER B O 1
ATOM 3812 N N . LEU B 1 187 ? -15.59050 -39.41356 -20.48987 1.000 27.88590 187 LEU B N 1
ATOM 3813 C CA . LEU B 1 187 ? -16.32620 -40.63377 -20.79155 1.000 26.02088 187 LEU B CA 1
ATOM 3814 C C . LEU B 1 187 ? -15.30905 -41.76089 -20.84632 1.000 27.29865 187 LEU B C 1
ATOM 3815 O O . LEU B 1 187 ? -14.38578 -41.71840 -21.66445 1.000 23.82952 187 LEU B O 1
ATOM 3820 N N . SER B 1 188 ? -15.45531 -42.74667 -19.96573 1.000 26.18537 188 SER B N 1
ATOM 3821 C CA . SER B 1 188 ? -14.56846 -43.89942 -19.99585 1.000 30.64743 188 SER B CA 1
ATOM 3822 C C . SER B 1 188 ? -15.05929 -44.90664 -21.03268 1.000 23.30551 188 SER B C 1
ATOM 3823 O O . SER B 1 188 ? -16.13591 -44.75945 -21.61145 1.000 26.25658 188 SER B O 1
ATOM 3826 N N . SER B 1 189 ? -14.26758 -45.96480 -21.24635 1.000 34.10338 189 SER B N 1
ATOM 3827 C CA . SER B 1 189 ? -14.63346 -46.95796 -22.25584 1.000 32.16630 189 SER B CA 1
ATOM 3828 C C . SER B 1 189 ? -15.94856 -47.65904 -21.90844 1.000 37.51191 189 SER B C 1
ATOM 3829 O O . SER B 1 189 ? -16.76671 -47.91699 -22.79757 1.000 34.46717 189 SER B O 1
ATOM 3832 N N . GLU B 1 190 ? -16.16560 -47.99731 -20.62911 1.000 39.21223 190 GLU B N 1
ATOM 3833 C CA . GLU B 1 190 ? -17.51571 -48.33614 -20.15806 1.000 39.73010 190 GLU B CA 1
ATOM 3834 C C . GLU B 1 190 ? -18.61753 -47.47396 -20.73174 1.000 39.52525 190 GLU B C 1
ATOM 3835 O O . GLU B 1 190 ? -19.61176 -47.98448 -21.25860 1.000 40.12952 190 GLU B O 1
ATOM 3841 N N . GLU B 1 191 ? -18.47716 -46.16501 -20.59198 1.000 37.37552 191 GLU B N 1
ATOM 3842 C CA . GLU B 1 191 ? -19.59000 -45.28433 -20.89584 1.000 34.26098 191 GLU B CA 1
ATOM 3843 C C . GLU B 1 191 ? -19.77718 -45.12574 -22.40244 1.000 34.09342 191 GLU B C 1
ATOM 3844 O O . GLU B 1 191 ? -20.88779 -45.30517 -22.91698 1.000 37.09352 191 GLU B O 1
ATOM 3850 N N . PHE B 1 192 ? -18.70038 -44.84630 -23.14427 1.000 31.20718 192 PHE B N 1
ATOM 3851 C CA . PHE B 1 192 ? -18.91951 -44.54955 -24.55515 1.000 29.97847 192 PHE B CA 1
ATOM 3852 C C . PHE B 1 192 ? -19.10390 -45.79736 -25.41262 1.000 35.74667 192 PHE B C 1
ATOM 3853 O O . PHE B 1 192 ? -19.49267 -45.66651 -26.57855 1.000 36.66246 192 PHE B O 1
ATOM 3861 N N . GLN B 1 193 ? -18.86993 -46.99661 -24.87504 1.000 32.66775 193 GLN B N 1
ATOM 3862 C CA . GLN B 1 193 ? -19.16344 -48.20267 -25.64212 1.000 32.62286 193 GLN B CA 1
ATOM 3863 C C . GLN B 1 193 ? -20.63442 -48.58760 -25.59261 1.000 43.64410 193 GLN B C 1
ATOM 3864 O O . GLN B 1 193 ? -21.05628 -49.45194 -26.36901 1.000 47.74063 193 GLN B O 1
ATOM 3870 N N . GLN B 1 194 ? -21.41938 -47.98347 -24.70309 1.000 41.16213 194 GLN B N 1
ATOM 3871 C CA . GLN B 1 194 ? -22.85731 -48.21779 -24.70255 1.000 43.19787 194 GLN B CA 1
ATOM 3872 C C . GLN B 1 194 ? -23.46794 -47.60876 -25.95836 1.000 36.70027 194 GLN B C 1
ATOM 3873 O O . GLN B 1 194 ? -23.15390 -46.46959 -26.32063 1.000 32.81220 194 GLN B O 1
ATOM 3875 N N . THR B 1 195 ? -24.33646 -48.37860 -26.62158 1.000 43.46582 195 THR B N 1
ATOM 3876 C CA . THR B 1 195 ? -24.84280 -47.99955 -27.93939 1.000 45.66041 195 THR B CA 1
ATOM 3877 C C . THR B 1 195 ? -25.40237 -46.58110 -27.94812 1.000 39.61470 195 THR B C 1
ATOM 3878 O O . THR B 1 195 ? -25.08356 -45.77889 -28.83264 1.000 34.16280 195 THR B O 1
ATOM 3882 N N . GLN B 1 196 ? -26.23322 -46.25044 -26.96050 1.000 39.63682 196 GLN B N 1
ATOM 3883 C CA . GLN B 1 196 ? -26.91107 -44.96011 -26.98325 1.000 41.86637 196 GLN B CA 1
ATOM 3884 C C . GLN B 1 196 ? -25.94318 -43.81467 -26.71934 1.000 37.26328 196 GLN B C 1
ATOM 3885 O O . GLN B 1 196 ? -26.08483 -42.73236 -27.30183 1.000 37.84967 196 GLN B O 1
ATOM 3891 N N . VAL B 1 197 ? -24.94935 -44.02791 -25.85508 1.000 31.04074 197 VAL B N 1
ATOM 3892 C CA . VAL B 1 197 ? -23.93569 -42.99639 -25.66172 1.000 28.46406 197 VAL B CA 1
ATOM 3893 C C . VAL B 1 197 ? -23.11737 -42.82258 -26.93424 1.000 31.75538 197 VAL B C 1
ATOM 3894 O O . VAL B 1 197 ? -22.83952 -41.69632 -27.36741 1.000 27.65680 197 VAL B O 1
ATOM 3898 N N . TRP B 1 198 ? -22.73304 -43.93459 -27.56197 1.000 32.71901 198 TRP B N 1
ATOM 3899 C CA . TRP B 1 198 ? -21.97247 -43.85657 -28.80343 1.000 29.48034 198 TRP B CA 1
ATOM 3900 C C . TRP B 1 198 ? -22.72792 -43.06955 -29.86813 1.000 27.51586 198 TRP B C 1
ATOM 3901 O O . TRP B 1 198 ? -22.13205 -42.26604 -30.59560 1.000 36.41880 198 TRP B O 1
ATOM 3912 N N . GLU B 1 199 ? -24.04330 -43.27097 -29.96260 1.000 29.50487 199 GLU B N 1
ATOM 3913 C CA . GLU B 1 199 ? -24.81972 -42.56197 -30.97547 1.000 36.39932 199 GLU B CA 1
ATOM 3914 C C . GLU B 1 199 ? -24.83295 -41.05886 -30.71930 1.000 33.36747 199 GLU B C 1
ATOM 3915 O O . GLU B 1 199 ? -24.74745 -40.26438 -31.66223 1.000 33.18651 199 GLU B O 1
ATOM 3921 N N . ARG B 1 200 ? -24.92778 -40.64414 -29.45511 1.000 34.41238 200 ARG B N 1
ATOM 3922 C CA . ARG B 1 200 ? -24.88151 -39.21438 -29.16233 1.000 31.90051 200 ARG B CA 1
ATOM 3923 C C . ARG B 1 200 ? -23.51137 -38.63478 -29.48312 1.000 29.68207 200 ARG B C 1
ATOM 3924 O O . ARG B 1 200 ? -23.41194 -37.54965 -30.06800 1.000 27.71780 200 ARG B O 1
ATOM 3932 N N . LEU B 1 201 ? -22.44578 -39.34837 -29.10765 1.000 26.59285 201 LEU B N 1
ATOM 3933 C CA . LEU B 1 201 ? -21.09572 -38.92202 -29.45723 1.000 27.63900 201 LEU B CA 1
ATOM 3934 C C . LEU B 1 201 ? -20.93722 -38.78317 -30.96606 1.000 31.84309 201 LEU B C 1
ATOM 3935 O O . LEU B 1 201 ? -20.27828 -37.85398 -31.44744 1.000 42.13286 201 LEU B O 1
ATOM 3940 N N . ALA B 1 202 ? -21.54081 -39.69764 -31.72856 1.000 34.19092 202 ALA B N 1
ATOM 3941 C CA . ALA B 1 202 ? -21.43561 -39.65533 -33.18365 1.000 35.36941 202 ALA B CA 1
ATOM 3942 C C . ALA B 1 202 ? -22.10573 -38.42446 -33.78268 1.000 40.45932 202 ALA B C 1
ATOM 3943 O O . ALA B 1 202 ? -21.78483 -38.04994 -34.91571 1.000 39.07315 202 ALA B O 1
ATOM 3945 N N . LYS B 1 203 ? -23.02924 -37.79031 -33.05643 1.000 37.52794 203 LYS B N 1
ATOM 3946 C CA . LYS B 1 203 ? -23.67494 -36.57360 -33.53672 1.000 42.68015 203 LYS B CA 1
ATOM 3947 C C . LYS B 1 203 ? -22.92652 -35.30936 -33.14834 1.000 43.86408 203 LYS B C 1
ATOM 3948 O O . LYS B 1 203 ? -23.15907 -34.25720 -33.75242 1.000 53.86579 203 LYS B O 1
ATOM 3954 N N . VAL B 1 204 ? -22.03563 -35.39122 -32.16533 1.000 39.63674 204 VAL B N 1
ATOM 3955 C CA . VAL B 1 204 ? -21.36188 -34.22703 -31.60543 1.000 40.40042 204 VAL B CA 1
ATOM 3956 C C . VAL B 1 204 ? -19.95297 -34.14510 -32.17798 1.000 42.23914 204 VAL B C 1
ATOM 3957 O O . VAL B 1 204 ? -19.40551 -33.05467 -32.37953 1.000 47.74596 204 VAL B O 1
ATOM 3961 N N . VAL B 1 205 ? -19.37177 -35.30432 -32.46613 1.000 44.01626 205 VAL B N 1
ATOM 3962 C CA . VAL B 1 205 ? -17.96104 -35.43693 -32.79434 1.000 39.61462 205 VAL B CA 1
ATOM 3963 C C . VAL B 1 205 ? -17.83098 -35.96483 -34.21552 1.000 40.05703 205 VAL B C 1
ATOM 3964 O O . VAL B 1 205 ? -18.54985 -36.88871 -34.61025 1.000 43.48396 205 VAL B O 1
ATOM 3968 N N . CYS B 1 206 ? -16.92747 -35.36313 -34.98923 1.000 40.88314 206 CYS B N 1
ATOM 3969 C CA . CYS B 1 206 ? -16.69915 -35.80933 -36.35827 1.000 38.00387 206 CYS B CA 1
ATOM 3970 C C . CYS B 1 206 ? -16.14714 -37.23060 -36.37664 1.000 36.78517 206 CYS B C 1
ATOM 3971 O O . CYS B 1 206 ? -15.51606 -37.68719 -35.42024 1.000 39.26952 206 CYS B O 1
ATOM 3974 N N . ALA B 1 207 ? -16.39482 -37.93674 -37.48213 1.000 34.24270 207 ALA B N 1
ATOM 3975 C CA . ALA B 1 207 ? -15.92794 -39.31844 -37.58569 1.000 33.59976 207 ALA B CA 1
ATOM 3976 C C . ALA B 1 207 ? -14.41651 -39.46768 -37.43211 1.000 30.92570 207 ALA B C 1
ATOM 3977 O O . ALA B 1 207 ? -13.98923 -40.44283 -36.78912 1.000 38.12956 207 ALA B O 1
ATOM 3979 N N . PRO B 1 208 ? -13.56426 -38.59068 -37.97992 1.000 32.93455 208 PRO B N 1
ATOM 3980 C CA . PRO B 1 208 ? -12.12140 -38.75818 -37.73808 1.000 28.48374 208 PRO B CA 1
ATOM 3981 C C . PRO B 1 208 ? -11.74023 -38.66191 -36.27225 1.000 24.98959 208 PRO B C 1
ATOM 3982 O O . PRO B 1 208 ? -10.72976 -39.24935 -35.86423 1.000 30.61219 208 PRO B O 1
ATOM 3986 N N . ALA B 1 209 ? -12.51666 -37.94150 -35.46413 1.000 28.61199 209 ALA B N 1
ATOM 3987 C CA . ALA B 1 209 ? -12.27419 -37.92430 -34.02507 1.000 31.45323 209 ALA B CA 1
ATOM 3988 C C . ALA B 1 209 ? -12.89896 -39.13705 -33.34510 1.000 32.81787 209 ALA B C 1
ATOM 3989 O O . ALA B 1 209 ? -12.33294 -39.67923 -32.38717 1.000 28.60957 209 ALA B O 1
ATOM 3991 N N . LEU B 1 210 ? -14.06561 -39.56523 -33.83618 1.000 33.50847 210 LEU B N 1
ATOM 3992 C CA . LEU B 1 210 ? -14.73028 -40.76500 -33.33498 1.000 31.62129 210 LEU B CA 1
ATOM 3993 C C . LEU B 1 210 ? -13.81287 -41.97757 -33.41116 1.000 37.29868 210 LEU B C 1
ATOM 3994 O O . LEU B 1 210 ? -13.70585 -42.75960 -32.45817 1.000 30.85076 210 LEU B O 1
ATOM 3999 N N . ARG B 1 211 ? -13.15689 -42.15280 -34.56201 1.000 32.68247 211 ARG B N 1
ATOM 4000 C CA . ARG B 1 211 ? -12.27719 -43.29331 -34.78156 1.000 36.31430 211 ARG B CA 1
ATOM 4001 C C . ARG B 1 211 ? -11.17006 -43.37899 -33.74287 1.000 34.15837 211 ARG B C 1
ATOM 4002 O O . ARG B 1 211 ? -10.74822 -44.48277 -33.37505 1.000 36.16355 211 ARG B O 1
ATOM 4010 N N . LEU B 1 212 ? -10.67042 -42.23490 -33.28075 1.000 24.93716 212 LEU B N 1
ATOM 4011 C CA . LEU B 1 212 ? -9.62716 -42.21864 -32.26627 1.000 28.63499 212 LEU B CA 1
ATOM 4012 C C . LEU B 1 212 ? -10.16308 -42.52018 -30.87489 1.000 25.18218 212 LEU B C 1
ATOM 4013 O O . LEU B 1 212 ? -9.39850 -42.97442 -30.01767 1.000 27.62680 212 LEU B O 1
ATOM 4018 N N . VAL B 1 213 ? -11.45440 -42.27857 -30.63571 1.000 27.44915 213 VAL B N 1
ATOM 4019 C CA . VAL B 1 213 ? -12.04592 -42.57122 -29.33251 1.000 28.71751 213 VAL B CA 1
ATOM 4020 C C . VAL B 1 213 ? -11.94248 -44.05904 -29.02729 1.000 28.45605 213 VAL B C 1
ATOM 4021 O O . VAL B 1 213 ? -11.67465 -44.46312 -27.88802 1.000 25.41816 213 VAL B O 1
ATOM 4025 N N . ASN B 1 214 ? -12.14254 -44.89407 -30.04641 1.000 29.16561 214 ASN B N 1
ATOM 4026 C CA . ASN B 1 214 ? -12.09554 -46.34244 -29.88127 1.000 33.03452 214 ASN B CA 1
ATOM 4027 C C . ASN B 1 214 ? -10.71468 -46.84390 -29.47369 1.000 30.93295 214 ASN B C 1
ATOM 4028 O O . ASN B 1 214 ? -10.59895 -47.96159 -28.95981 1.000 36.39741 214 ASN B O 1
ATOM 4033 N N . ASP B 1 215 ? -9.66666 -46.05190 -29.69059 1.000 28.27763 215 ASP B N 1
ATOM 4034 C CA . ASP B 1 215 ? -8.30648 -46.43886 -29.34343 1.000 28.73325 215 ASP B CA 1
ATOM 4035 C C . ASP B 1 215 ? -7.92207 -46.05554 -27.91270 1.000 33.36614 215 ASP B C 1
ATOM 4036 O O . ASP B 1 215 ? -6.72475 -45.98687 -27.60618 1.000 30.22127 215 ASP B O 1
ATOM 4041 N N . CYS B 1 216 ? -8.89816 -45.82076 -27.02969 1.000 28.62334 216 CYS B N 1
ATOM 4042 C CA . CYS B 1 216 ? -8.63054 -45.20614 -25.73469 1.000 30.31359 216 CYS B CA 1
ATOM 4043 C C . CYS B 1 216 ? -9.34232 -45.92195 -24.59601 1.000 25.92860 216 CYS B C 1
ATOM 4044 O O . CYS B 1 216 ? -10.40093 -46.52841 -24.77855 1.000 28.85088 216 CYS B O 1
ATOM 4047 N N . GLN B 1 217 ? -8.74215 -45.82875 -23.40429 1.000 22.93311 217 GLN B N 1
ATOM 4048 C CA . GLN B 1 217 ? -9.40572 -46.26986 -22.18364 1.000 25.16040 217 GLN B CA 1
ATOM 4049 C C . GLN B 1 217 ? -10.47333 -45.27882 -21.74373 1.000 27.52459 217 GLN B C 1
ATOM 4050 O O . GLN B 1 217 ? -11.48172 -45.67523 -21.14966 1.000 30.96746 217 GLN B O 1
ATOM 4056 N N . ALA B 1 218 ? -10.26614 -43.99710 -22.02821 1.000 23.61687 218 ALA B N 1
ATOM 4057 C CA . ALA B 1 218 ? -11.23853 -42.95523 -21.73788 1.000 25.93756 218 ALA B CA 1
ATOM 4058 C C . ALA B 1 218 ? -10.91883 -41.76153 -22.61847 1.000 23.51393 218 ALA B C 1
ATOM 4059 O O . ALA B 1 218 ? -9.80374 -41.62126 -23.12629 1.000 21.10133 218 ALA B O 1
ATOM 4061 N N . ILE B 1 219 ? -11.91341 -40.90337 -22.80472 1.000 19.67992 219 ILE B N 1
ATOM 4062 C CA . ILE B 1 219 ? -11.66516 -39.60896 -23.40972 1.000 23.11840 219 ILE B CA 1
ATOM 4063 C C . ILE B 1 219 ? -12.11767 -38.53265 -22.43701 1.000 22.26714 219 ILE B C 1
ATOM 4064 O O . ILE B 1 219 ? -12.91860 -38.76607 -21.52540 1.000 19.32879 219 ILE B O 1
ATOM 4069 N N . GLN B 1 220 ? -11.56212 -37.34679 -22.62822 1.000 24.68547 220 GLN B N 1
ATOM 4070 C CA . GLN B 1 220 ? -12.13640 -36.12900 -22.09494 1.000 23.89468 220 GLN B CA 1
ATOM 4071 C C . GLN B 1 220 ? -12.38119 -35.17137 -23.24527 1.000 26.08990 220 GLN B C 1
ATOM 4072 O O . GLN B 1 220 ? -11.75028 -35.25954 -24.30318 1.000 22.52294 220 GLN B O 1
ATOM 4078 N N . ILE B 1 221 ? -13.31823 -34.25981 -23.02103 1.000 24.38233 221 ILE B N 1
ATOM 4079 C CA . ILE B 1 221 ? -13.63836 -33.19916 -23.96058 1.000 25.53033 221 ILE B CA 1
ATOM 4080 C C . ILE B 1 221 ? -13.60022 -31.89309 -23.18686 1.000 24.12958 221 ILE B C 1
ATOM 4081 O O . ILE B 1 221 ? -14.24833 -31.76959 -22.14092 1.000 22.81581 221 ILE B O 1
ATOM 4086 N N . GLY B 1 222 ? -12.82121 -30.93751 -23.67579 1.000 24.23069 222 GLY B N 1
ATOM 4087 C CA . GLY B 1 222 ? -12.66363 -29.64390 -23.02304 1.000 25.39633 222 GLY B CA 1
ATOM 4088 C C . GLY B 1 222 ? -13.33465 -28.55645 -23.84290 1.000 26.43525 222 GLY B C 1
ATOM 4089 O O . GLY B 1 222 ? -13.32371 -28.60515 -25.07501 1.000 25.52072 222 GLY B O 1
ATOM 4090 N N . VAL B 1 223 ? -13.92663 -27.58273 -23.15389 1.000 24.89397 223 VAL B N 1
ATOM 4091 C CA . VAL B 1 223 ? -14.53857 -26.43504 -23.81305 1.000 27.07079 223 VAL B CA 1
ATOM 4092 C C . VAL B 1 223 ? -14.17000 -25.16982 -23.05250 1.000 33.54691 223 VAL B C 1
ATOM 4093 O O . VAL B 1 223 ? -13.96775 -25.18871 -21.83397 1.000 27.29933 223 VAL B O 1
ATOM 4097 N N . SER B 1 224 ? -14.10371 -24.06098 -23.78460 1.000 31.36588 224 SER B N 1
ATOM 4098 C CA . SER B 1 224 ? -13.72104 -22.77074 -23.22495 1.000 34.61657 224 SER B CA 1
ATOM 4099 C C . SER B 1 224 ? -14.07452 -21.68499 -24.23048 1.000 43.69188 224 SER B C 1
ATOM 4100 O O . SER B 1 224 ? -14.30388 -21.96083 -25.41143 1.000 42.40579 224 SER B O 1
ATOM 4103 N N . ARG B 1 225 ? -14.12346 -20.44438 -23.74684 1.000 38.53695 225 ARG B N 1
ATOM 4104 C CA . ARG B 1 225 ? -14.21957 -19.31219 -24.65835 1.000 48.31044 225 ARG B CA 1
ATOM 4105 C C . ARG B 1 225 ? -12.88905 -18.97907 -25.31793 1.000 56.46912 225 ARG B C 1
ATOM 4106 O O . ARG B 1 225 ? -12.86255 -18.15682 -26.23987 1.000 60.74617 225 ARG B O 1
ATOM 4114 N N . ALA B 1 226 ? -11.79338 -19.59145 -24.86715 1.000 63.73286 226 ALA B N 1
ATOM 4115 C CA . ALA B 1 226 ? -10.47829 -19.35609 -25.44548 1.000 69.58252 226 ALA B CA 1
ATOM 4116 C C . ALA B 1 226 ? -10.15739 -20.29901 -26.59582 1.000 70.97964 226 ALA B C 1
ATOM 4117 O O . ALA B 1 226 ? -9.29284 -19.97770 -27.41911 1.000 85.52810 226 ALA B O 1
ATOM 4119 N N . ASN B 1 227 ? -10.82078 -21.44708 -26.67019 1.000 52.89981 227 ASN B N 1
ATOM 4120 C CA . ASN B 1 227 ? -10.67283 -22.36334 -27.78984 1.000 59.11066 227 ASN B CA 1
ATOM 4121 C C . ASN B 1 227 ? -11.79146 -22.13833 -28.80051 1.000 59.75197 227 ASN B C 1
ATOM 4122 O O . ASN B 1 227 ? -12.91594 -21.77796 -28.44253 1.000 51.83322 227 ASN B O 1
ATOM 4127 N N . ASP B 1 228 ? -11.46866 -22.35293 -30.07719 1.000 68.28346 228 ASP B N 1
ATOM 4128 C CA . ASP B 1 228 ? -12.46042 -22.16326 -31.12949 1.000 57.62195 228 ASP B CA 1
ATOM 4129 C C . ASP B 1 228 ? -13.40832 -23.35113 -31.24947 1.000 63.69245 228 ASP B C 1
ATOM 4130 O O . ASP B 1 228 ? -14.58565 -23.16395 -31.57691 1.000 65.87408 228 ASP B O 1
ATOM 4135 N N . SER B 1 229 ? -12.92799 -24.56660 -30.99073 1.000 60.32131 229 SER B N 1
ATOM 4136 C CA . SER B 1 229 ? -13.75670 -25.76342 -31.04967 1.000 51.00040 229 SER B CA 1
ATOM 4137 C C . SER B 1 229 ? -13.48947 -26.62420 -29.82129 1.000 45.48210 229 SER B C 1
ATOM 4138 O O . SER B 1 229 ? -12.67846 -26.28231 -28.95567 1.000 47.35619 229 SER B O 1
ATOM 4141 N N . LYS B 1 230 ? -14.19296 -27.75133 -29.75204 1.000 39.08695 230 LYS B N 1
ATOM 4142 C CA . LYS B 1 230 ? -13.95130 -28.73549 -28.70826 1.000 38.24743 230 LYS B CA 1
ATOM 4143 C C . LYS B 1 230 ? -12.49998 -29.20293 -28.75629 1.000 35.85297 230 LYS B C 1
ATOM 4144 O O . LYS B 1 230 ? -11.87037 -29.23306 -29.81681 1.000 32.71923 230 LYS B O 1
ATOM 4150 N N . ILE B 1 231 ? -11.96707 -29.57320 -27.59592 1.000 28.94908 231 ILE B N 1
ATOM 4151 C CA . ILE B 1 231 ? -10.64838 -30.19082 -27.49761 1.000 26.50283 231 ILE B CA 1
ATOM 4152 C C . ILE B 1 231 ? -10.83460 -31.62597 -27.03075 1.000 24.12775 231 ILE B C 1
ATOM 4153 O O . ILE B 1 231 ? -11.39235 -31.86593 -25.95418 1.000 22.93388 231 ILE B O 1
ATOM 4158 N N . MET B 1 232 ? -10.35782 -32.58003 -27.82690 1.000 22.72218 232 MET B N 1
ATOM 4159 C CA . MET B 1 232 ? -10.45662 -33.98968 -27.47278 1.000 17.25178 232 MET B CA 1
ATOM 4160 C C . MET B 1 232 ? -9.20653 -34.43282 -26.73002 1.000 19.81311 232 MET B C 1
ATOM 4161 O O . MET B 1 232 ? -8.08954 -34.18702 -27.18659 1.000 23.40536 232 MET B O 1
ATOM 4166 N N . TYR B 1 233 ? -9.39969 -35.08969 -25.59651 1.000 17.80032 233 TYR B N 1
ATOM 4167 C CA . TYR B 1 233 ? -8.30822 -35.62721 -24.79286 1.000 19.87260 233 TYR B CA 1
ATOM 4168 C C . TYR B 1 233 ? -8.38269 -37.14852 -24.85864 1.000 18.52908 233 TYR B C 1
ATOM 4169 O O . TYR B 1 233 ? -9.29900 -37.75565 -24.29658 1.000 19.38090 233 TYR B O 1
ATOM 4178 N N . TYR B 1 234 ? -7.41621 -37.76076 -25.53345 1.000 19.59944 234 TYR B N 1
ATOM 4179 C CA . TYR B 1 234 ? -7.42607 -39.19754 -25.78924 1.000 18.93853 234 TYR B CA 1
ATOM 4180 C C . TYR B 1 234 ? -6.46778 -39.88744 -24.82486 1.000 18.26635 234 TYR B C 1
ATOM 4181 O O . TYR B 1 234 ? -5.24821 -39.75265 -24.95436 1.000 19.52393 234 TYR B O 1
ATOM 4190 N N . HIS B 1 235 ? -7.01549 -40.63588 -23.87100 1.000 23.63956 235 HIS B N 1
ATOM 4191 C CA . HIS B 1 235 ? -6.21231 -41.44705 -22.95493 1.000 21.60268 235 HIS B CA 1
ATOM 4192 C C . HIS B 1 235 ? -5.90868 -42.77385 -23.64644 1.000 25.05502 235 HIS B C 1
ATOM 4193 O O . HIS B 1 235 ? -6.70866 -43.71000 -23.60272 1.000 28.15961 235 HIS B O 1
ATOM 4200 N N . THR B 1 236 ? -4.73722 -42.86175 -24.27175 1.000 23.57124 236 THR B N 1
ATOM 4201 C CA . THR B 1 236 ? -4.45467 -43.93443 -25.21701 1.000 27.64303 236 THR B CA 1
ATOM 4202 C C . THR B 1 236 ? -4.25839 -45.27911 -24.51907 1.000 31.13293 236 THR B C 1
ATOM 4203 O O . THR B 1 236 ? -3.68970 -45.35501 -23.42618 1.000 28.56042 236 THR B O 1
ATOM 4207 N N . LEU B 1 237 ? -4.75178 -46.34781 -25.16026 1.000 30.37089 237 LEU B N 1
ATOM 4208 C CA . LEU B 1 237 ? -4.41476 -47.70608 -24.73240 1.000 31.16909 237 LEU B CA 1
ATOM 4209 C C . LEU B 1 237 ? -2.99513 -48.08729 -25.12625 1.000 29.31825 237 LEU B C 1
ATOM 4210 O O . LEU B 1 237 ? -2.30761 -48.79249 -24.38120 1.000 35.70381 237 LEU B O 1
ATOM 4215 N N . ASN B 1 238 ? -2.54872 -47.65360 -26.30092 1.000 28.47452 238 ASN B N 1
ATOM 4216 C CA . ASN B 1 238 ? -1.27178 -48.07491 -26.87180 1.000 30.53862 238 ASN B CA 1
ATOM 4217 C C . ASN B 1 238 ? -0.55181 -46.82790 -27.36081 1.000 27.26334 238 ASN B C 1
ATOM 4218 O O . ASN B 1 238 ? -0.77502 -46.37230 -28.49167 1.000 33.61619 238 ASN B O 1
ATOM 4223 N N . PRO B 1 239 ? 0.31076 -46.23842 -26.52745 1.000 32.80140 239 PRO B N 1
ATOM 4224 C CA . PRO B 1 239 ? 0.95168 -44.97110 -26.92571 1.000 27.35536 239 PRO B CA 1
ATOM 4225 C C . PRO B 1 239 ? 1.71753 -45.06376 -28.23478 1.000 31.03466 239 PRO B C 1
ATOM 4226 O O . PRO B 1 239 ? 1.55694 -44.19738 -29.10322 1.000 27.05640 239 PRO B O 1
ATOM 4230 N N . ASN B 1 240 ? 2.53713 -46.10290 -28.41071 1.000 27.58844 240 ASN B N 1
ATOM 4231 C CA . ASN B 1 240 ? 3.39466 -46.16066 -29.58987 1.000 33.34747 240 ASN B CA 1
ATOM 4232 C C . ASN B 1 240 ? 2.57355 -46.28412 -30.86787 1.000 37.80548 240 ASN B C 1
ATOM 4233 O O . ASN B 1 240 ? 2.87625 -45.62713 -31.86958 1.000 35.70991 240 ASN B O 1
ATOM 4238 N N . SER B 1 241 ? 1.51768 -47.09843 -30.85051 1.000 35.35921 241 SER B N 1
ATOM 4239 C CA . SER B 1 241 ? 0.68955 -47.21988 -32.04423 1.000 37.49449 241 SER B CA 1
ATOM 4240 C C . SER B 1 241 ? -0.15994 -45.97404 -32.26627 1.000 33.42832 241 SER B C 1
ATOM 4241 O O . SER B 1 241 ? -0.39620 -45.58479 -33.41676 1.000 27.76552 241 SER B O 1
ATOM 4244 N N . PHE B 1 242 ? -0.61613 -45.32773 -31.19002 1.000 30.22820 242 PHE B N 1
ATOM 4245 C CA . PHE B 1 242 ? -1.41255 -44.11565 -31.35092 1.000 31.96148 242 PHE B CA 1
ATOM 4246 C C . PHE B 1 242 ? -0.60041 -43.01476 -32.02185 1.000 30.75343 242 PHE B C 1
ATOM 4247 O O . PHE B 1 242 ? -1.07873 -42.35320 -32.94994 1.000 31.60473 242 PHE B O 1
ATOM 4255 N N . ILE B 1 243 ? 0.63393 -42.79963 -31.56213 1.000 29.47475 243 ILE B N 1
ATOM 4256 C CA . ILE B 1 243 ? 1.46407 -41.75971 -32.16203 1.000 29.49146 243 ILE B CA 1
ATOM 4257 C C . ILE B 1 243 ? 1.88299 -42.15246 -33.57223 1.000 27.63304 243 ILE B C 1
ATOM 4258 O O . ILE B 1 243 ? 1.85146 -41.32908 -34.49407 1.000 32.76267 243 ILE B O 1
ATOM 4263 N N . ASP B 1 244 ? 2.28540 -43.41054 -33.76628 1.000 30.91632 244 ASP B N 1
ATOM 4264 C CA . ASP B 1 244 ? 2.75911 -43.82560 -35.08343 1.000 35.24801 244 ASP B CA 1
ATOM 4265 C C . ASP B 1 244 ? 1.65531 -43.72678 -36.12461 1.000 33.60034 244 ASP B C 1
ATOM 4266 O O . ASP B 1 244 ? 1.92198 -43.39580 -37.28562 1.000 40.82607 244 ASP B O 1
ATOM 4271 N N . ASN B 1 245 ? 0.41332 -43.99615 -35.73034 1.000 35.21232 245 ASN B N 1
ATOM 4272 C CA . ASN B 1 245 ? -0.71415 -43.87847 -36.64581 1.000 40.30626 245 ASN B CA 1
ATOM 4273 C C . ASN B 1 245 ? -1.26582 -42.46171 -36.73212 1.000 33.78132 245 ASN B C 1
ATOM 4274 O O . ASN B 1 245 ? -2.15185 -42.21416 -37.55584 1.000 37.64597 245 ASN B O 1
ATOM 4279 N N . LEU B 1 246 ? -0.75963 -41.52638 -35.92096 1.000 35.93395 246 LEU B N 1
ATOM 4280 C CA . LEU B 1 246 ? -1.33811 -40.18583 -35.88089 1.000 33.78840 246 LEU B CA 1
ATOM 4281 C C . LEU B 1 246 ? -0.89720 -39.31335 -37.05134 1.000 35.98470 246 LEU B C 1
ATOM 4282 O O . LEU B 1 246 ? -1.66774 -38.45773 -37.50074 1.000 36.05112 246 LEU B O 1
ATOM 4287 N N . GLY B 1 247 ? 0.32723 -39.48503 -37.53844 1.000 33.93278 247 GLY B N 1
ATOM 4288 C CA . GLY B 1 247 ? 0.76375 -38.78284 -38.72802 1.000 33.12459 247 GLY B CA 1
ATOM 4289 C C . GLY B 1 247 ? 1.28997 -37.38057 -38.52264 1.000 34.56260 247 GLY B C 1
ATOM 4290 O O . GLY B 1 247 ? 1.32215 -36.60530 -39.48429 1.000 38.15128 247 GLY B O 1
ATOM 4291 N N . ASN B 1 248 ? 1.71129 -37.02195 -37.31306 1.000 35.38216 248 ASN B N 1
ATOM 4292 C CA . ASN B 1 248 ? 2.27614 -35.70295 -37.04739 1.000 30.00109 248 ASN B CA 1
ATOM 4293 C C . ASN B 1 248 ? 3.77103 -35.85334 -36.79952 1.000 32.87128 248 ASN B C 1
ATOM 4294 O O . ASN B 1 248 ? 4.18009 -36.54031 -35.85759 1.000 30.75003 248 ASN B O 1
ATOM 4299 N N . GLU B 1 249 ? 4.57906 -35.20783 -37.64432 1.000 35.49359 249 GLU B N 1
ATOM 4300 C CA . GLU B 1 249 ? 6.02698 -35.38562 -37.57833 1.000 34.86264 249 GLU B CA 1
ATOM 4301 C C . GLU B 1 249 ? 6.58113 -34.94184 -36.22979 1.000 42.63066 249 GLU B C 1
ATOM 4302 O O . GLU B 1 249 ? 7.39467 -35.64498 -35.62038 1.000 34.18603 249 GLU B O 1
ATOM 4308 N N . MET B 1 250 ? 6.15136 -33.77132 -35.74994 1.000 34.77332 250 MET B N 1
ATOM 4309 C CA . MET B 1 250 ? 6.66623 -33.25039 -34.48631 1.000 41.08942 250 MET B CA 1
ATOM 4310 C C . MET B 1 250 ? 6.36636 -34.19316 -33.32799 1.000 31.45663 250 MET B C 1
ATOM 4311 O O . MET B 1 250 ? 7.23529 -34.44839 -32.48493 1.000 36.91023 250 MET B O 1
ATOM 4316 N N . ALA B 1 251 ? 5.14209 -34.71955 -33.26779 1.000 30.21903 251 ALA B N 1
ATOM 4317 C CA . ALA B 1 251 ? 4.80559 -35.66727 -32.21352 1.000 29.78346 251 ALA B CA 1
ATOM 4318 C C . ALA B 1 251 ? 5.64659 -36.93189 -32.31391 1.000 33.90278 251 ALA B C 1
ATOM 4319 O O . ALA B 1 251 ? 5.99185 -37.53063 -31.28878 1.000 26.93936 251 ALA B O 1
ATOM 4321 N N . SER B 1 252 ? 5.99766 -37.34831 -33.53288 1.000 30.05002 252 SER B N 1
ATOM 4322 C CA . SER B 1 252 ? 6.81959 -38.54211 -33.68117 1.000 27.18388 252 SER B CA 1
ATOM 4323 C C . SER B 1 252 ? 8.23782 -38.30566 -33.17547 1.000 28.58520 252 SER B C 1
ATOM 4324 O O . SER B 1 252 ? 8.82885 -39.19042 -32.54448 1.000 34.42659 252 SER B O 1
ATOM 4327 N N . ARG B 1 253 ? 8.80252 -37.12283 -33.44081 1.000 33.45232 253 ARG B N 1
ATOM 4328 C CA . ARG B 1 253 ? 10.12908 -36.81367 -32.90948 1.000 32.53167 253 ARG B CA 1
ATOM 4329 C C . ARG B 1 253 ? 10.09597 -36.66639 -31.39638 1.000 34.85912 253 ARG B C 1
ATOM 4330 O O . ARG B 1 253 ? 11.03241 -37.08643 -30.70746 1.000 36.83985 253 ARG B O 1
ATOM 4338 N N . VAL B 1 254 ? 9.03755 -36.05278 -30.86336 1.000 33.79531 254 VAL B N 1
ATOM 4339 C CA . VAL B 1 254 ? 8.86601 -35.99554 -29.41552 1.000 38.64516 254 VAL B CA 1
ATOM 4340 C C . VAL B 1 254 ? 8.80668 -37.40359 -28.84303 1.000 28.77999 254 VAL B C 1
ATOM 4341 O O . VAL B 1 254 ? 9.53752 -37.74733 -27.90575 1.000 28.62945 254 VAL B O 1
ATOM 4345 N N . HIS B 1 255 ? 7.95007 -38.24787 -29.41994 1.000 29.13852 255 HIS B N 1
ATOM 4346 C CA . HIS B 1 255 ? 7.80247 -39.61349 -28.93959 1.000 27.31563 255 HIS B CA 1
ATOM 4347 C C . HIS B 1 255 ? 9.05489 -40.45259 -29.15874 1.000 26.40697 255 HIS B C 1
ATOM 4348 O O . HIS B 1 255 ? 9.17194 -41.52600 -28.55770 1.000 34.56882 255 HIS B O 1
ATOM 4355 N N . ALA B 1 256 ? 9.98504 -39.99903 -30.00595 1.000 28.65897 256 ALA B N 1
ATOM 4356 C CA . ALA B 1 256 ? 11.21037 -40.76102 -30.23214 1.000 39.45819 256 ALA B CA 1
ATOM 4357 C C . ALA B 1 256 ? 11.95289 -41.02959 -28.92943 1.000 34.25765 256 ALA B C 1
ATOM 4358 O O . ALA B 1 256 ? 12.64064 -42.04843 -28.80465 1.000 34.67851 256 ALA B O 1
ATOM 4360 N N . TYR B 1 257 ? 11.82571 -40.13804 -27.94730 1.000 31.19941 257 TYR B N 1
ATOM 4361 C CA . TYR B 1 257 ? 12.41809 -40.41432 -26.64571 1.000 36.24045 257 TYR B CA 1
ATOM 4362 C C . TYR B 1 257 ? 11.55070 -41.36995 -25.83954 1.000 34.43728 257 TYR B C 1
ATOM 4363 O O . TYR B 1 257 ? 12.03206 -42.39779 -25.34856 1.000 44.12017 257 TYR B O 1
ATOM 4372 N N . TYR B 1 258 ? 10.26648 -41.05315 -25.70256 1.000 26.20626 258 TYR B N 1
ATOM 4373 C CA . TYR B 1 258 ? 9.42793 -41.78448 -24.76591 1.000 24.67635 258 TYR B CA 1
ATOM 4374 C C . TYR B 1 258 ? 9.03694 -43.16942 -25.27106 1.000 29.11059 258 TYR B C 1
ATOM 4375 O O . TYR B 1 258 ? 8.64929 -44.01871 -24.46340 1.000 27.02582 258 TYR B O 1
ATOM 4384 N N . ARG B 1 259 ? 9.15790 -43.43546 -26.57140 1.000 34.51901 259 ARG B N 1
ATOM 4385 C CA . ARG B 1 259 ? 8.72550 -44.73616 -27.07536 1.000 32.87500 259 ARG B CA 1
ATOM 4386 C C . ARG B 1 259 ? 9.59671 -45.88221 -26.57946 1.000 36.10927 259 ARG B C 1
ATOM 4387 O O . ARG B 1 259 ? 9.20373 -47.04321 -26.73034 1.000 42.80015 259 ARG B O 1
ATOM 4395 N N . HIS B 1 260 ? 10.75473 -45.59080 -25.98783 1.000 33.81724 260 HIS B N 1
ATOM 4396 C CA . HIS B 1 260 ? 11.60398 -46.60426 -25.37784 1.000 39.95575 260 HIS B CA 1
ATOM 4397 C C . HIS B 1 260 ? 11.66409 -46.47605 -23.86234 1.000 39.75545 260 HIS B C 1
ATOM 4398 O O . HIS B 1 260 ? 12.51582 -47.10718 -23.23022 1.000 46.98842 260 HIS B O 1
ATOM 4405 N N . GLN B 1 261 ? 10.78660 -45.67173 -23.26781 1.000 39.00147 261 GLN B N 1
ATOM 4406 C CA . GLN B 1 261 ? 10.70967 -45.45207 -21.83422 1.000 33.80722 261 GLN B CA 1
ATOM 4407 C C . GLN B 1 261 ? 9.45324 -46.10389 -21.26073 1.000 36.83098 261 GLN B C 1
ATOM 4408 O O . GLN B 1 261 ? 8.46251 -46.28787 -21.97694 1.000 31.92625 261 GLN B O 1
ATOM 4414 N N . PRO B 1 262 ? 9.46734 -46.48596 -19.97195 1.000 37.66074 262 PRO B N 1
ATOM 4415 C CA . PRO B 1 262 ? 8.29679 -47.16438 -19.39091 1.000 40.79345 262 PRO B CA 1
ATOM 4416 C C . PRO B 1 262 ? 7.12433 -46.22445 -19.15556 1.000 35.94955 262 PRO B C 1
ATOM 4417 O O . PRO B 1 262 ? 6.77746 -45.91721 -18.01160 1.000 36.28642 262 PRO B O 1
ATOM 4421 N N . VAL B 1 263 ? 6.49928 -45.77725 -20.24103 1.000 31.80769 263 VAL B N 1
ATOM 4422 C CA . VAL B 1 263 ? 5.38206 -44.84384 -20.15204 1.000 30.51559 263 VAL B CA 1
ATOM 4423 C C . VAL B 1 263 ? 4.18828 -45.54782 -19.51959 1.000 33.72243 263 VAL B C 1
ATOM 4424 O O . VAL B 1 263 ? 3.71432 -46.57283 -20.02118 1.000 32.95762 263 VAL B O 1
ATOM 4428 N N . ARG B 1 264 ? 3.68930 -44.99833 -18.41511 1.000 26.11777 264 ARG B N 1
ATOM 4429 C CA . ARG B 1 264 ? 2.47942 -45.55297 -17.81896 1.000 25.50180 264 ARG B CA 1
ATOM 4430 C C . ARG B 1 264 ? 1.23629 -45.05766 -18.54857 1.000 31.18460 264 ARG B C 1
ATOM 4431 O O . ARG B 1 264 ? 0.31505 -45.83642 -18.81835 1.000 33.18166 264 ARG B O 1
ATOM 4439 N N . SER B 1 265 ? 1.20192 -43.77270 -18.88815 1.000 28.70191 265 SER B N 1
ATOM 4440 C CA . SER B 1 265 ? 0.04266 -43.17663 -19.53142 1.000 28.43083 265 SER B CA 1
ATOM 4441 C C . SER B 1 265 ? 0.50710 -42.11474 -20.51415 1.000 26.50758 265 SER B C 1
ATOM 4442 O O . SER B 1 265 ? 1.42449 -41.34753 -20.21853 1.000 21.49999 265 SER B O 1
ATOM 4445 N N . LEU B 1 266 ? -0.12780 -42.08108 -21.68365 1.000 24.80997 266 LEU B N 1
ATOM 4446 C CA . LEU B 1 266 ? 0.06657 -41.01240 -22.65418 1.000 18.67864 266 LEU B CA 1
ATOM 4447 C C . LEU B 1 266 ? -1.29643 -40.46238 -23.03065 1.000 20.91161 266 LEU B C 1
ATOM 4448 O O . LEU B 1 266 ? -2.14677 -41.20215 -23.53636 1.000 19.55628 266 LEU B O 1
ATOM 4453 N N . VAL B 1 267 ? -1.50168 -39.17125 -22.78935 1.000 17.91544 267 VAL B N 1
ATOM 4454 C CA . VAL B 1 267 ? -2.70908 -38.47135 -23.21314 1.000 18.39000 267 VAL B CA 1
ATOM 4455 C C . VAL B 1 267 ? -2.32708 -37.54483 -24.35397 1.000 20.02435 267 VAL B C 1
ATOM 4456 O O . VAL B 1 267 ? -1.33593 -36.81174 -24.26298 1.000 22.79419 267 VAL B O 1
ATOM 4460 N N . VAL B 1 268 ? -3.07916 -37.61883 -25.44678 1.000 21.29000 268 VAL B N 1
ATOM 4461 C CA . VAL B 1 268 ? -2.90397 -36.73435 -26.58933 1.000 20.89383 268 VAL B CA 1
ATOM 4462 C C . VAL B 1 268 ? -4.17259 -35.91048 -26.72017 1.000 22.70205 268 VAL B C 1
ATOM 4463 O O . VAL B 1 268 ? -5.27623 -36.46545 -26.78303 1.000 21.69276 268 VAL B O 1
ATOM 4467 N N . CYS B 1 269 ? -4.02624 -34.59536 -26.74105 1.000 19.89081 269 CYS B N 1
ATOM 4468 C CA . CYS B 1 269 ? -5.17669 -33.71916 -26.88174 1.000 25.03961 269 CYS B CA 1
ATOM 4469 C C . CYS B 1 269 ? -5.10846 -33.03121 -28.23444 1.000 24.54341 269 CYS B C 1
ATOM 4470 O O . CYS B 1 269 ? -4.05362 -32.51916 -28.62852 1.000 22.66969 269 CYS B O 1
ATOM 4473 N N . ILE B 1 270 ? -6.22342 -33.06084 -28.95584 1.000 20.96360 270 ILE B N 1
ATOM 4474 C CA . ILE B 1 270 ? -6.28291 -32.53445 -30.31410 1.000 22.02994 270 ILE B CA 1
ATOM 4475 C C . ILE B 1 270 ? -7.54950 -31.69994 -30.45117 1.000 23.73668 270 ILE B C 1
ATOM 4476 O O . ILE B 1 270 ? -8.63737 -32.15882 -30.06811 1.000 23.96965 270 ILE B O 1
ATOM 4481 N N . PRO B 1 271 ? -7.46232 -30.47522 -30.96193 1.000 22.59056 271 PRO B N 1
ATOM 4482 C CA . PRO B 1 271 ? -8.68472 -29.74911 -31.31733 1.000 25.10256 271 PRO B CA 1
ATOM 4483 C C . PRO B 1 271 ? -9.45631 -30.52233 -32.37447 1.000 29.54772 271 PRO B C 1
ATOM 4484 O O . PRO B 1 271 ? -8.87274 -31.06580 -33.31542 1.000 30.44739 271 PRO B O 1
ATOM 4488 N N . GLU B 1 272 ? -10.78035 -30.58301 -32.19860 1.000 33.60080 272 GLU B N 1
ATOM 4489 C CA . GLU B 1 272 ? -11.61276 -31.38961 -33.08799 1.000 33.59135 272 GLU B CA 1
ATOM 4490 C C . GLU B 1 272 ? -11.40700 -31.00170 -34.54733 1.000 37.46162 272 GLU B C 1
ATOM 4491 O O . GLU B 1 272 ? -11.41902 -31.86395 -35.43286 1.000 35.38719 272 GLU B O 1
ATOM 4497 N N . GLN B 1 273 ? -11.19155 -29.70995 -34.81369 1.000 33.18954 273 GLN B N 1
ATOM 4498 C CA . GLN B 1 273 ? -11.04100 -29.22007 -36.18033 1.000 35.68424 273 GLN B CA 1
ATOM 4499 C C . GLN B 1 273 ? -9.69998 -29.59050 -36.80335 1.000 31.55496 273 GLN B C 1
ATOM 4500 O O . GLN B 1 273 ? -9.58425 -29.58445 -38.03414 1.000 31.53012 273 GLN B O 1
ATOM 4502 N N . GLU B 1 274 ? -8.68415 -29.89643 -35.99172 1.000 24.99768 274 GLU B N 1
ATOM 4503 C CA . GLU B 1 274 ? -7.44526 -30.43402 -36.53967 1.000 29.46786 274 GLU B CA 1
ATOM 4504 C C . GLU B 1 274 ? -7.65297 -31.81077 -37.16015 1.000 28.18982 274 GLU B C 1
ATOM 4505 O O . GLU B 1 274 ? -6.86304 -32.21960 -38.01743 1.000 26.24123 274 GLU B O 1
ATOM 4511 N N . LEU B 1 275 ? -8.69281 -32.53252 -36.74637 1.000 24.46257 275 LEU B N 1
ATOM 4512 C CA . LEU B 1 275 ? -8.87743 -33.91014 -37.18328 1.000 24.56418 275 LEU B CA 1
ATOM 4513 C C . LEU B 1 275 ? -9.60693 -34.03621 -38.51301 1.000 29.33355 275 LEU B C 1
ATOM 4514 O O . LEU B 1 275 ? -9.55931 -35.11257 -39.12196 1.000 26.57526 275 LEU B O 1
ATOM 4519 N N . THR B 1 276 ? -10.28152 -32.98202 -38.97900 1.000 26.88555 276 THR B N 1
ATOM 4520 C CA . THR B 1 276 ? -10.81634 -32.95249 -40.33468 1.000 29.30102 276 THR B CA 1
ATOM 4521 C C . THR B 1 276 ? -9.92178 -32.16921 -41.28355 1.000 30.52237 276 THR B C 1
ATOM 4522 O O . THR B 1 276 ? -10.20897 -32.10495 -42.48259 1.000 32.87338 276 THR B O 1
ATOM 4526 N N . ALA B 1 277 ? -8.84897 -31.57329 -40.77285 1.000 29.39961 277 ALA B N 1
ATOM 4527 C CA . ALA B 1 277 ? -7.93885 -30.81071 -41.60672 1.000 32.56441 277 ALA B CA 1
ATOM 4528 C C . ALA B 1 277 ? -7.10239 -31.74854 -42.47220 1.000 32.50687 277 ALA B C 1
ATOM 4529 O O . ALA B 1 277 ? -6.99669 -32.95095 -42.21112 1.000 32.79015 277 ALA B O 1
ATOM 4531 N N . ARG B 1 278 ? -6.50636 -31.17570 -43.52098 1.000 34.43832 278 ARG B N 1
ATOM 4532 C CA . ARG B 1 278 ? -5.61587 -31.93896 -44.38984 1.000 36.07274 278 ARG B CA 1
ATOM 4533 C C . ARG B 1 278 ? -4.47192 -32.56239 -43.60400 1.000 36.06499 278 ARG B C 1
ATOM 4534 O O . ARG B 1 278 ? -3.94320 -33.60697 -43.99933 1.000 35.05944 278 ARG B O 1
ATOM 4542 N N . SER B 1 279 ? -4.07194 -31.93278 -42.50168 1.000 32.35225 279 SER B N 1
ATOM 4543 C CA . SER B 1 279 ? -3.03787 -32.47079 -41.63146 1.000 32.88817 279 SER B CA 1
ATOM 4544 C C . SER B 1 279 ? -3.23193 -31.90095 -40.23474 1.000 33.12145 279 SER B C 1
ATOM 4545 O O . SER B 1 279 ? -3.75391 -30.79475 -40.07154 1.000 32.21909 279 SER B O 1
ATOM 4548 N N . ILE B 1 280 ? -2.81429 -32.66947 -39.23243 1.000 28.13942 280 ILE B N 1
ATOM 4549 C CA . ILE B 1 280 ? -2.84435 -32.20473 -37.84891 1.000 30.71793 280 ILE B CA 1
ATOM 4550 C C . ILE B 1 280 ? -1.63881 -31.30349 -37.62009 1.000 35.86262 280 ILE B C 1
ATOM 4551 O O . ILE B 1 280 ? -0.49601 -31.71121 -37.85254 1.000 35.67685 280 ILE B O 1
ATOM 4556 N N . GLN B 1 281 ? -1.89038 -30.07644 -37.16096 1.000 30.37167 281 GLN B N 1
ATOM 4557 C CA . GLN B 1 281 ? -0.82953 -29.11980 -36.88428 1.000 29.36642 281 GLN B CA 1
ATOM 4558 C C . GLN B 1 281 ? -0.85001 -28.57838 -35.46121 1.000 33.18806 281 GLN B C 1
ATOM 4559 O O . GLN B 1 281 ? 0.01633 -27.76792 -35.11419 1.000 37.91375 281 GLN B O 1
ATOM 4565 N N . ARG B 1 282 ? -1.80621 -28.98762 -34.63315 1.000 25.46788 282 ARG B N 1
ATOM 4566 C CA . ARG B 1 282 ? -1.88538 -28.52227 -33.25440 1.000 30.57186 282 ARG B CA 1
ATOM 4567 C C . ARG B 1 282 ? -2.27441 -29.68823 -32.36442 1.000 29.29169 282 ARG B C 1
ATOM 4568 O O . ARG B 1 282 ? -3.28733 -30.34654 -32.61797 1.000 28.00256 282 ARG B O 1
ATOM 4576 N N . LEU B 1 283 ? -1.48071 -29.93405 -31.32492 1.000 27.80930 283 LEU B N 1
ATOM 4577 C CA . LEU B 1 283 ? -1.80213 -30.97369 -30.35654 1.000 23.41298 283 LEU B CA 1
ATOM 4578 C C . LEU B 1 283 ? -0.88555 -30.82012 -29.15245 1.000 23.04431 283 LEU B C 1
ATOM 4579 O O . LEU B 1 283 ? 0.18126 -30.20490 -29.23551 1.000 23.10124 283 LEU B O 1
ATOM 4584 N N . ASN B 1 284 ? -1.32550 -31.37849 -28.02937 1.000 24.24717 284 ASN B N 1
ATOM 4585 C CA . ASN B 1 284 ? -0.50579 -31.51290 -26.83312 1.000 24.36035 284 ASN B CA 1
ATOM 4586 C C . ASN B 1 284 ? -0.33586 -32.99157 -26.52229 1.000 26.30874 284 ASN B C 1
ATOM 4587 O O . ASN B 1 284 ? -1.20274 -33.81308 -26.84527 1.000 23.63075 284 ASN B O 1
ATOM 4592 N N . MET B 1 285 ? 0.78151 -33.34195 -25.89251 1.000 19.27472 285 MET B N 1
ATOM 4593 C CA . MET B 1 285 ? 0.98812 -34.71659 -25.44677 1.000 22.79969 285 MET B CA 1
ATOM 4594 C C . MET B 1 285 ? 1.49578 -34.73010 -24.01592 1.000 25.12748 285 MET B C 1
ATOM 4595 O O . MET B 1 285 ? 2.42462 -33.99142 -23.68149 1.000 21.78086 285 MET B O 1
ATOM 4600 N N . TYR B 1 286 ? 0.89804 -35.58641 -23.18693 1.000 21.10738 286 TYR B N 1
ATOM 4601 C CA . TYR B 1 286 ? 1.16868 -35.63908 -21.75293 1.000 20.01533 286 TYR B CA 1
ATOM 4602 C C . TYR B 1 286 ? 1.61626 -37.04600 -21.39598 1.000 19.60733 286 TYR B C 1
ATOM 4603 O O . TYR B 1 286 ? 0.84338 -37.99889 -21.55266 1.000 19.25660 286 TYR B O 1
ATOM 4612 N N . TYR B 1 287 ? 2.84557 -37.16681 -20.89801 1.000 16.70954 287 TYR B N 1
ATOM 4613 C CA . TYR B 1 287 ? 3.42654 -38.43684 -20.48284 1.000 21.40336 287 TYR B CA 1
ATOM 4614 C C . TYR B 1 287 ? 3.44222 -38.51965 -18.96497 1.000 29.65495 287 TYR B C 1
ATOM 4615 O O . TYR B 1 287 ? 3.90466 -37.59000 -18.29249 1.000 24.31544 287 TYR B O 1
ATOM 4624 N N . CYS B 1 288 ? 2.94275 -39.62551 -18.42638 1.000 21.35661 288 CYS B N 1
ATOM 4625 C CA . CYS B 1 288 ? 3.10644 -39.93405 -17.01325 1.000 23.59996 288 CYS B CA 1
ATOM 4626 C C . CYS B 1 288 ? 3.88077 -41.23498 -16.89170 1.000 28.92587 288 CYS B C 1
ATOM 4627 O O . CYS B 1 288 ? 3.53977 -42.22690 -17.54363 1.000 22.05619 288 CYS B O 1
ATOM 4630 N N . MET B 1 289 ? 4.91989 -41.22155 -16.06413 1.000 24.28894 289 MET B N 1
ATOM 4631 C CA . MET B 1 289 ? 5.76836 -42.37906 -15.85074 1.000 25.80155 289 MET B CA 1
ATOM 4632 C C . MET B 1 289 ? 5.59231 -42.98591 -14.46838 1.000 31.05936 289 MET B C 1
ATOM 4633 O O . MET B 1 289 ? 6.24375 -43.98851 -14.16119 1.000 32.62243 289 MET B O 1
ATOM 4638 N N . ASN B 1 290 ? 4.73107 -42.41357 -13.63198 1.000 27.30768 290 ASN B N 1
ATOM 4639 C CA . ASN B 1 290 ? 4.54878 -42.89268 -12.26698 1.000 28.92731 290 ASN B CA 1
ATOM 4640 C C . ASN B 1 290 ? 3.72709 -44.18056 -12.21679 1.000 42.26051 290 ASN B C 1
ATOM 4641 O O . ASN B 1 290 ? 3.85769 -44.96100 -11.27532 1.000 35.28119 290 ASN B O 1
ATOM 4647 N N . MET C 1 1 ? -20.23882 19.94722 -18.75654 1.000 59.97852 1 MET C N 1
ATOM 4648 C CA . MET C 1 1 ? -21.26858 19.76607 -17.74057 1.000 55.26760 1 MET C CA 1
ATOM 4649 C C . MET C 1 1 ? -21.58876 21.08782 -17.05520 1.000 58.31423 1 MET C C 1
ATOM 4650 O O . MET C 1 1 ? -20.70013 21.90503 -16.80704 1.000 51.67586 1 MET C O 1
ATOM 4652 N N . ILE C 1 2 ? -22.86126 21.29006 -16.74733 1.000 54.90051 2 ILE C N 1
ATOM 4653 C CA . ILE C 1 2 ? -23.31775 22.50910 -16.09305 1.000 48.55092 2 ILE C CA 1
ATOM 4654 C C . ILE C 1 2 ? -23.35572 22.28718 -14.58855 1.000 45.11454 2 ILE C C 1
ATOM 4655 O O . ILE C 1 2 ? -23.72228 21.20664 -14.10951 1.000 42.46540 2 ILE C O 1
ATOM 4660 N N . ASN C 1 3 ? -22.95649 23.31116 -13.84019 1.000 41.94234 3 ASN C N 1
ATOM 4661 C CA . ASN C 1 3 ? -23.22655 23.39935 -12.40772 1.000 43.20511 3 ASN C CA 1
ATOM 4662 C C . ASN C 1 3 ? -24.38931 24.37539 -12.26386 1.000 39.38700 3 ASN C C 1
ATOM 4663 O O . ASN C 1 3 ? -24.19802 25.59470 -12.30358 1.000 36.79626 3 ASN C O 1
ATOM 4668 N N . TYR C 1 4 ? -25.59659 23.82885 -12.11114 1.000 36.13755 4 TYR C N 1
ATOM 4669 C CA . TYR C 1 4 ? -26.81362 24.62159 -12.23150 1.000 37.09857 4 TYR C CA 1
ATOM 4670 C C . TYR C 1 4 ? -26.89224 25.68064 -11.14112 1.000 32.22992 4 TYR C C 1
ATOM 4671 O O . TYR C 1 4 ? -26.48600 25.45249 -9.99833 1.000 37.34243 4 TYR C O 1
ATOM 4680 N N . ALA C 1 5 ? -27.43872 26.84542 -11.50409 1.000 32.09435 5 ALA C N 1
ATOM 4681 C CA . ALA C 1 5 ? -27.46061 27.98050 -10.58364 1.000 29.89953 5 ALA C CA 1
ATOM 4682 C C . ALA C 1 5 ? -28.27726 27.67850 -9.33285 1.000 31.50246 5 ALA C C 1
ATOM 4683 O O . ALA C 1 5 ? -27.89955 28.08049 -8.22493 1.000 31.12224 5 ALA C O 1
ATOM 4685 N N . ASN C 1 6 ? -29.39981 26.97353 -9.48620 1.000 33.79550 6 ASN C N 1
ATOM 4686 C CA . ASN C 1 6 ? -30.27262 26.62942 -8.36120 1.000 30.84526 6 ASN C CA 1
ATOM 4687 C C . ASN C 1 6 ? -29.73662 25.35775 -7.71455 1.000 37.48842 6 ASN C C 1
ATOM 4688 O O . ASN C 1 6 ? -30.17217 24.24489 -8.01897 1.000 33.28806 6 ASN C O 1
ATOM 4693 N N . ALA C 1 7 ? -28.77981 25.52893 -6.79872 1.000 35.17065 7 ALA C N 1
ATOM 4694 C CA . ALA C 1 7 ? -28.10725 24.37774 -6.20582 1.000 38.90551 7 ALA C CA 1
ATOM 4695 C C . ALA C 1 7 ? -29.04746 23.57751 -5.31480 1.000 43.03998 7 ALA C C 1
ATOM 4696 O O . ALA C 1 7 ? -29.01087 22.34157 -5.32107 1.000 41.73248 7 ALA C O 1
ATOM 4698 N N . GLN C 1 8 ? -29.89441 24.25912 -4.54020 1.000 39.34031 8 GLN C N 1
ATOM 4699 C CA . GLN C 1 8 ? -30.81637 23.54614 -3.66119 1.000 41.50998 8 GLN C CA 1
ATOM 4700 C C . GLN C 1 8 ? -31.79276 22.69400 -4.46285 1.000 48.12406 8 GLN C C 1
ATOM 4701 O O . GLN C 1 8 ? -32.05919 21.53873 -4.10753 1.000 42.21399 8 GLN C O 1
ATOM 4703 N N . LEU C 1 9 ? -32.33041 23.24050 -5.55458 1.000 40.51514 9 LEU C N 1
ATOM 4704 C CA . LEU C 1 9 ? -33.22763 22.45103 -6.39029 1.000 45.01541 9 LEU C CA 1
ATOM 4705 C C . LEU C 1 9 ? -32.48899 21.29690 -7.05815 1.000 45.90060 9 LEU C C 1
ATOM 4706 O O . LEU C 1 9 ? -33.04582 20.20358 -7.21084 1.000 48.42105 9 LEU C O 1
ATOM 4711 N N . HIS C 1 10 ? -31.23117 21.51118 -7.45129 1.000 41.63494 10 HIS C N 1
ATOM 4712 C CA . HIS C 1 10 ? -30.50892 20.46122 -8.16151 1.000 41.40659 10 HIS C CA 1
ATOM 4713 C C . HIS C 1 10 ? -30.18100 19.28849 -7.24629 1.000 47.17793 10 HIS C C 1
ATOM 4714 O O . HIS C 1 10 ? -30.25088 18.12796 -7.66970 1.000 43.67696 10 HIS C O 1
ATOM 4721 N N . LYS C 1 11 ? -29.81407 19.55923 -5.99335 1.000 39.89077 11 LYS C N 1
ATOM 4722 C CA . LYS C 1 11 ? -29.51328 18.45402 -5.09360 1.000 50.64479 11 LYS C CA 1
ATOM 4723 C C . LYS C 1 11 ? -30.77291 17.76190 -4.59385 1.000 48.90523 11 LYS C C 1
ATOM 4724 O O . LYS C 1 11 ? -30.69394 16.61158 -4.14875 1.000 49.39703 11 LYS C O 1
ATOM 4730 N N . SER C 1 12 ? -31.93045 18.42500 -4.67294 1.000 43.75540 12 SER C N 1
ATOM 4731 C CA . SER C 1 12 ? -33.18723 17.73705 -4.39399 1.000 50.64408 12 SER C CA 1
ATOM 4732 C C . SER C 1 12 ? -33.54028 16.77450 -5.52061 1.000 45.98053 12 SER C C 1
ATOM 4733 O O . SER C 1 12 ? -34.03712 15.67075 -5.26913 1.000 49.14973 12 SER C O 1
ATOM 4736 N N . LYS C 1 13 ? -33.28657 17.17215 -6.77088 1.000 47.92654 13 LYS C N 1
ATOM 4737 C CA . LYS C 1 13 ? -33.43828 16.23816 -7.88181 1.000 45.35699 13 LYS C CA 1
ATOM 4738 C C . LYS C 1 13 ? -32.39665 15.12848 -7.82457 1.000 50.68231 13 LYS C C 1
ATOM 4739 O O . LYS C 1 13 ? -32.66530 14.00650 -8.26877 1.000 49.89099 13 LYS C O 1
ATOM 4745 N N . ASN C 1 14 ? -31.20937 15.42181 -7.28785 1.000 42.54000 14 ASN C N 1
ATOM 4746 C CA . ASN C 1 14 ? -30.18549 14.39428 -7.12910 1.000 47.40014 14 ASN C CA 1
ATOM 4747 C C . ASN C 1 14 ? -30.66623 13.28440 -6.20658 1.000 51.82776 14 ASN C C 1
ATOM 4748 O O . ASN C 1 14 ? -30.58658 12.09817 -6.54663 1.000 50.63120 14 ASN C O 1
ATOM 4753 N N . LEU C 1 15 ? -31.16378 13.65475 -5.02456 1.000 49.89323 15 LEU C N 1
ATOM 4754 C CA . LEU C 1 15 ? -31.72979 12.65991 -4.12240 1.000 60.11292 15 LEU C CA 1
ATOM 4755 C C . LEU C 1 15 ? -32.91093 11.94039 -4.76132 1.000 57.31216 15 LEU C C 1
ATOM 4756 O O . LEU C 1 15 ? -33.12940 10.75166 -4.50041 1.000 59.04318 15 LEU C O 1
ATOM 4761 N N . MET C 1 16 ? -33.66382 12.63295 -5.62094 1.000 59.65210 16 MET C N 1
ATOM 4762 C CA . MET C 1 16 ? -34.87743 12.04733 -6.17900 1.000 58.89058 16 MET C CA 1
ATOM 4763 C C . MET C 1 16 ? -34.53868 11.00720 -7.24234 1.000 60.56041 16 MET C C 1
ATOM 4764 O O . MET C 1 16 ? -35.08106 9.89642 -7.22694 1.000 61.84811 16 MET C O 1
ATOM 4769 N N . TYR C 1 17 ? -33.64067 11.35149 -8.17660 1.000 54.27111 17 TYR C N 1
ATOM 4770 C CA . TYR C 1 17 ? -33.10085 10.36014 -9.10949 1.000 59.07887 17 TYR C CA 1
ATOM 4771 C C . TYR C 1 17 ? -32.60800 9.12117 -8.37334 1.000 57.01494 17 TYR C C 1
ATOM 4772 O O . TYR C 1 17 ? -32.76475 7.99210 -8.85278 1.000 58.38422 17 TYR C O 1
ATOM 4781 N N . MET C 1 18 ? -32.01252 9.31948 -7.19861 1.000 58.88759 18 MET C N 1
ATOM 4782 C CA . MET C 1 18 ? -31.55930 8.19916 -6.38642 1.000 59.10014 18 MET C CA 1
ATOM 4783 C C . MET C 1 18 ? -32.73566 7.41519 -5.81846 1.000 63.17520 18 MET C C 1
ATOM 4784 O O . MET C 1 18 ? -32.72996 6.17866 -5.83457 1.000 63.04422 18 MET C O 1
ATOM 4789 N N . LYS C 1 19 ? -33.75005 8.11641 -5.30563 1.000 64.13733 19 LYS C N 1
ATOM 4790 C CA . LYS C 1 19 ? -34.95271 7.43862 -4.83197 1.000 64.03963 19 LYS C CA 1
ATOM 4791 C C . LYS C 1 19 ? -35.67945 6.74736 -5.97896 1.000 72.01720 19 LYS C C 1
ATOM 4792 O O . LYS C 1 19 ? -36.25215 5.66603 -5.80003 1.000 66.61885 19 LYS C O 1
ATOM 4798 N N . ALA C 1 20 ? -35.66177 7.35507 -7.16846 1.000 71.25939 20 ALA C N 1
ATOM 4799 C CA . ALA C 1 20 ? -36.29962 6.73680 -8.32622 1.000 68.76544 20 ALA C CA 1
ATOM 4800 C C . ALA C 1 20 ? -35.57239 5.46471 -8.74442 1.000 70.10364 20 ALA C C 1
ATOM 4801 O O . ALA C 1 20 ? -36.21096 4.45046 -9.05039 1.000 73.31524 20 ALA C O 1
ATOM 4803 N N . HIS C 1 21 ? -34.23660 5.50114 -8.76983 1.000 68.26968 21 HIS C N 1
ATOM 4804 C CA . HIS C 1 21 ? -33.46612 4.29224 -9.04330 1.000 62.10772 21 HIS C CA 1
ATOM 4805 C C . HIS C 1 21 ? -33.71157 3.23400 -7.97677 1.000 68.02644 21 HIS C C 1
ATOM 4806 O O . HIS C 1 21 ? -33.60377 2.03263 -8.25133 1.000 72.97956 21 HIS C O 1
ATOM 4813 N N . GLU C 1 22 ? -34.04390 3.66246 -6.75834 1.000 64.81570 22 GLU C N 1
ATOM 4814 C CA . GLU C 1 22 ? -34.38740 2.73236 -5.69076 1.000 72.00550 22 GLU C CA 1
ATOM 4815 C C . GLU C 1 22 ? -35.81590 2.22603 -5.84599 1.000 72.86785 22 GLU C C 1
ATOM 4816 O O . GLU C 1 22 ? -36.07609 1.02272 -5.73026 1.000 71.52186 22 GLU C O 1
ATOM 4822 N N . ASN C 1 23 ? -36.75092 3.13903 -6.12296 1.000 74.51799 23 ASN C N 1
ATOM 4823 C CA . ASN C 1 23 ? -38.16584 2.79554 -6.18975 1.000 76.96187 23 ASN C CA 1
ATOM 4824 C C . ASN C 1 23 ? -38.48649 1.86444 -7.35085 1.000 71.52513 23 ASN C C 1
ATOM 4825 O O . ASN C 1 23 ? -39.53193 1.20637 -7.32999 1.000 75.94456 23 ASN C O 1
ATOM 4830 N N . ILE C 1 24 ? -37.61911 1.79579 -8.35652 1.000 72.66391 24 ILE C N 1
ATOM 4831 C CA . ILE C 1 24 ? -37.87673 0.97175 -9.53280 1.000 67.85106 24 ILE C CA 1
ATOM 4832 C C . ILE C 1 24 ? -37.27835 -0.42202 -9.37983 1.000 71.37561 24 ILE C C 1
ATOM 4833 O O . ILE C 1 24 ? -37.92588 -1.42049 -9.70439 1.000 74.09787 24 ILE C O 1
ATOM 4838 N N . PHE C 1 25 ? -36.05157 -0.51594 -8.87378 1.000 72.16588 25 PHE C N 1
ATOM 4839 C CA . PHE C 1 25 ? -35.34686 -1.78628 -8.76220 1.000 68.93142 25 PHE C CA 1
ATOM 4840 C C . PHE C 1 25 ? -35.50700 -2.45009 -7.39930 1.000 66.06430 25 PHE C C 1
ATOM 4841 O O . PHE C 1 25 ? -34.88036 -3.48736 -7.16110 1.000 68.54161 25 PHE C O 1
ATOM 4849 N N . GLU C 1 26 ? -36.31765 -1.87909 -6.50851 1.000 70.69806 26 GLU C N 1
ATOM 4850 C CA . GLU C 1 26 ? -36.62309 -2.45264 -5.19583 1.000 70.95786 26 GLU C CA 1
ATOM 4851 C C . GLU C 1 26 ? -35.34162 -2.77456 -4.41817 1.000 79.39785 26 GLU C C 1
ATOM 4852 O O . GLU C 1 26 ? -35.01608 -3.92935 -4.14082 1.000 83.32597 26 GLU C O 1
ATOM 4858 N N . ILE C 1 27 ? -34.62019 -1.70886 -4.06508 1.000 76.21860 27 ILE C N 1
ATOM 4859 C CA . ILE C 1 27 ? -33.31272 -1.83977 -3.42527 1.000 80.02404 27 ILE C CA 1
ATOM 4860 C C . ILE C 1 27 ? -33.10815 -0.75672 -2.37368 1.000 92.45287 27 ILE C C 1
ATOM 4861 O O . ILE C 1 27 ? -31.99503 -0.24361 -2.21002 1.000 94.71455 27 ILE C O 1
ATOM 4866 N N . GLU C 1 28 ? -34.16466 -0.40897 -1.64361 1.000 94.14669 28 GLU C N 1
ATOM 4867 C CA . GLU C 1 28 ? -34.10296 0.72953 -0.73382 1.000 96.39053 28 GLU C CA 1
ATOM 4868 C C . GLU C 1 28 ? -33.49116 0.39814 0.62300 1.000 99.63102 28 GLU C C 1
ATOM 4869 O O . GLU C 1 28 ? -33.48013 1.26728 1.50172 1.000 105.59231 28 GLU C O 1
ATOM 4871 N N . ALA C 1 29 ? -32.96839 -0.81084 0.81853 1.000 85.69602 29 ALA C N 1
ATOM 4872 C CA . ALA C 1 29 ? -32.55452 -1.24508 2.14658 1.000 87.61851 29 ALA C CA 1
ATOM 4873 C C . ALA C 1 29 ? -31.04867 -1.23359 2.36523 1.000 76.58557 29 ALA C C 1
ATOM 4874 O O . ALA C 1 29 ? -30.60421 -0.96766 3.48622 1.000 81.74783 29 ALA C O 1
ATOM 4876 N N . LEU C 1 30 ? -30.25686 -1.49495 1.32950 1.000 73.93603 30 LEU C N 1
ATOM 4877 C CA . LEU C 1 30 ? -28.86446 -1.87068 1.51974 1.000 74.60123 30 LEU C CA 1
ATOM 4878 C C . LEU C 1 30 ? -28.04767 -0.72912 2.13413 1.000 71.25611 30 LEU C C 1
ATOM 4879 O O . LEU C 1 30 ? -28.47859 0.42386 2.20933 1.000 73.23694 30 LEU C O 1
ATOM 4884 N N . TYR C 1 31 ? -26.84000 -1.08274 2.58047 1.000 67.15520 31 TYR C N 1
ATOM 4885 C CA . TYR C 1 31 ? -25.89337 -0.23859 3.28953 1.000 65.60354 31 TYR C CA 1
ATOM 4886 C C . TYR C 1 31 ? -24.58687 -0.14913 2.50598 1.000 67.24454 31 TYR C C 1
ATOM 4887 O O . TYR C 1 31 ? -24.17162 -1.13925 1.89365 1.000 66.60172 31 TYR C O 1
ATOM 4896 N N . PRO C 1 32 ? -23.91184 1.01645 2.49482 1.000 63.53705 32 PRO C N 1
ATOM 4897 C CA . PRO C 1 32 ? -24.22605 2.28342 3.15890 1.000 63.41933 32 PRO C CA 1
ATOM 4898 C C . PRO C 1 32 ? -24.99062 3.22434 2.24156 1.000 61.05277 32 PRO C C 1
ATOM 4899 O O . PRO C 1 32 ? -24.66636 4.41112 2.15041 1.000 56.33629 32 PRO C O 1
ATOM 4903 N N . LEU C 1 33 ? -26.00201 2.67660 1.56686 1.000 63.07401 33 LEU C N 1
ATOM 4904 C CA . LEU C 1 33 ? -26.71778 3.42659 0.54102 1.000 57.42341 33 LEU C CA 1
ATOM 4905 C C . LEU C 1 33 ? -27.41702 4.64464 1.13401 1.000 57.65980 33 LEU C C 1
ATOM 4906 O O . LEU C 1 33 ? -27.33143 5.75101 0.58920 1.000 57.00955 33 LEU C O 1
ATOM 4911 N N . GLU C 1 34 ? -28.10470 4.46403 2.26314 1.000 64.15160 34 GLU C N 1
ATOM 4912 C CA . GLU C 1 34 ? -28.76555 5.59599 2.90360 1.000 59.71495 34 GLU C CA 1
ATOM 4913 C C . GLU C 1 34 ? -27.75725 6.59457 3.45762 1.000 60.19963 34 GLU C C 1
ATOM 4914 O O . GLU C 1 34 ? -28.05814 7.79044 3.55371 1.000 57.47034 34 GLU C O 1
ATOM 4916 N N . LEU C 1 35 ? -26.56116 6.13238 3.82180 1.000 61.12986 35 LEU C N 1
ATOM 4917 C CA . LEU C 1 35 ? -25.52974 7.04694 4.28878 1.000 56.39648 35 LEU C CA 1
ATOM 4918 C C . LEU C 1 35 ? -24.81969 7.73067 3.13042 1.000 56.52163 35 LEU C C 1
ATOM 4919 O O . LEU C 1 35 ? -24.22815 8.80091 3.31404 1.000 52.60438 35 LEU C O 1
ATOM 4924 N N . PHE C 1 36 ? -24.86358 7.13006 1.94252 1.000 53.73908 36 PHE C N 1
ATOM 4925 C CA . PHE C 1 36 ? -24.30855 7.77285 0.76357 1.000 47.80984 36 PHE C CA 1
ATOM 4926 C C . PHE C 1 36 ? -25.16498 8.95360 0.32333 1.000 50.25041 36 PHE C C 1
ATOM 4927 O O . PHE C 1 36 ? -24.64443 9.87678 -0.31153 1.000 51.82664 36 PHE C O 1
ATOM 4935 N N . GLU C 1 37 ? -26.45548 8.96654 0.68094 1.000 50.72561 37 GLU C N 1
ATOM 4936 C CA . GLU C 1 37 ? -27.28637 10.13691 0.40545 1.000 52.80240 37 GLU C CA 1
ATOM 4937 C C . GLU C 1 37 ? -26.85109 11.33157 1.24473 1.000 50.17950 37 GLU C C 1
ATOM 4938 O O . GLU C 1 37 ? -26.71359 12.44568 0.72897 1.000 57.65294 37 GLU C O 1
ATOM 4944 N N . ARG C 1 38 ? -26.66390 11.12703 2.55130 1.000 52.35097 38 ARG C N 1
ATOM 4945 C CA . ARG C 1 38 ? -26.28923 12.23704 3.42304 1.000 50.27559 38 ARG C CA 1
ATOM 4946 C C . ARG C 1 38 ? -24.98293 12.87509 2.97339 1.000 47.06761 38 ARG C C 1
ATOM 4947 O O . ARG C 1 38 ? -24.83171 14.10072 3.02798 1.000 52.13817 38 ARG C O 1
ATOM 4955 N N . PHE C 1 39 ? -24.02791 12.06176 2.52130 1.000 45.37407 39 PHE C N 1
ATOM 4956 C CA . PHE C 1 39 ? -22.80739 12.61903 1.95345 1.000 48.35918 39 PHE C CA 1
ATOM 4957 C C . PHE C 1 39 ? -23.11260 13.43469 0.70182 1.000 49.41517 39 PHE C C 1
ATOM 4958 O O . PHE C 1 39 ? -22.49186 14.47694 0.46531 1.000 46.17003 39 PHE C O 1
ATOM 4966 N N . MET C 1 40 ? -24.07422 12.97841 -0.10647 1.000 51.23767 40 MET C N 1
ATOM 4967 C CA . MET C 1 40 ? -24.49905 13.73768 -1.28199 1.000 48.33774 40 MET C CA 1
ATOM 4968 C C . MET C 1 40 ? -25.06278 15.09619 -0.88963 1.000 54.89317 40 MET C C 1
ATOM 4969 O O . MET C 1 40 ? -24.62070 16.13507 -1.39396 1.000 47.57668 40 MET C O 1
ATOM 4974 N N . GLN C 1 41 ? -26.05766 15.10604 0.00162 1.000 53.18567 41 GLN C N 1
ATOM 4975 C CA . GLN C 1 41 ? -26.68223 16.35900 0.41171 1.000 61.25801 41 GLN C CA 1
ATOM 4976 C C . GLN C 1 41 ? -25.73782 17.25760 1.19607 1.000 55.95223 41 GLN C C 1
ATOM 4977 O O . GLN C 1 41 ? -26.01846 18.45207 1.33265 1.000 64.21515 41 GLN C O 1
ATOM 4983 N N . SER C 1 42 ? -24.63297 16.71780 1.71569 1.000 58.79851 42 SER C N 1
ATOM 4984 C CA . SER C 1 42 ? -23.67462 17.55025 2.43228 1.000 62.36248 42 SER C CA 1
ATOM 4985 C C . SER C 1 42 ? -22.87877 18.44990 1.49456 1.000 63.38186 42 SER C C 1
ATOM 4986 O O . SER C 1 42 ? -22.37980 19.49149 1.93204 1.000 66.36180 42 SER C O 1
ATOM 4989 N N . GLN C 1 43 ? -22.75584 18.07903 0.22231 1.000 64.89994 43 GLN C N 1
ATOM 4990 C CA . GLN C 1 43 ? -22.04826 18.91044 -0.74019 1.000 60.21468 43 GLN C CA 1
ATOM 4991 C C . GLN C 1 43 ? -22.88999 20.12026 -1.13076 1.000 59.84584 43 GLN C C 1
ATOM 4992 O O . GLN C 1 43 ? -24.12183 20.10154 -1.05229 1.000 62.97237 43 GLN C O 1
ATOM 4998 N N . THR C 1 44 ? -22.20719 21.18652 -1.55601 1.000 56.25740 44 THR C N 1
ATOM 4999 C CA . THR C 1 44 ? -22.91881 22.35877 -2.05669 1.000 56.32807 44 THR C CA 1
ATOM 5000 C C . THR C 1 44 ? -23.74223 22.00520 -3.28963 1.000 58.00802 44 THR C C 1
ATOM 5001 O O . THR C 1 44 ? -24.90170 22.42038 -3.41441 1.000 52.03034 44 THR C O 1
ATOM 5005 N N . ASP C 1 45 ? -23.15973 21.23009 -4.20175 1.000 56.25271 45 ASP C N 1
ATOM 5006 C CA . ASP C 1 45 ? -23.85896 20.62937 -5.33139 1.000 48.15903 45 ASP C CA 1
ATOM 5007 C C . ASP C 1 45 ? -22.92407 19.61089 -5.96526 1.000 53.50256 45 ASP C C 1
ATOM 5008 O O . ASP C 1 45 ? -21.69894 19.69858 -5.83020 1.000 48.18567 45 ASP C O 1
ATOM 5013 N N . CYS C 1 46 ? -23.52016 18.63516 -6.64452 1.000 45.63060 46 CYS C N 1
ATOM 5014 C CA . CYS C 1 46 ? -22.76544 17.64061 -7.39205 1.000 45.27406 46 CYS C CA 1
ATOM 5015 C C . CYS C 1 46 ? -23.70038 17.02254 -8.42143 1.000 41.70244 46 CYS C C 1
ATOM 5016 O O . CYS C 1 46 ? -24.91285 17.24333 -8.39752 1.000 36.55553 46 CYS C O 1
ATOM 5019 N N . SER C 1 47 ? -23.11876 16.25854 -9.33764 1.000 35.67080 47 SER C N 1
ATOM 5020 C CA . SER C 1 47 ? -23.88597 15.47267 -10.29210 1.000 34.62700 47 SER C CA 1
ATOM 5021 C C . SER C 1 47 ? -23.87877 14.01308 -9.86621 1.000 36.59586 47 SER C C 1
ATOM 5022 O O . SER C 1 47 ? -22.89741 13.51907 -9.30505 1.000 41.54809 47 SER C O 1
ATOM 5025 N N . ILE C 1 48 ? -24.98710 13.32558 -10.13082 1.000 39.45274 48 ILE C N 1
ATOM 5026 C CA . ILE C 1 48 ? -25.14656 11.92800 -9.75569 1.000 40.17672 48 ILE C CA 1
ATOM 5027 C C . ILE C 1 48 ? -25.27809 11.08720 -11.01620 1.000 42.76832 48 ILE C C 1
ATOM 5028 O O . ILE C 1 48 ? -25.85644 11.52353 -12.01826 1.000 35.21262 48 ILE C O 1
ATOM 5033 N N . ASP C 1 49 ? -24.71148 9.88800 -10.96764 1.000 39.76783 49 ASP C N 1
ATOM 5034 C CA . ASP C 1 49 ? -24.92274 8.86905 -11.98009 1.000 39.12236 49 ASP C CA 1
ATOM 5035 C C . ASP C 1 49 ? -25.55286 7.66975 -11.29548 1.000 39.33060 49 ASP C C 1
ATOM 5036 O O . ASP C 1 49 ? -25.07591 7.23422 -10.24232 1.000 39.26865 49 ASP C O 1
ATOM 5041 N N . CYS C 1 50 ? -26.64344 7.17069 -11.86396 1.000 44.55370 50 CYS C N 1
ATOM 5042 C CA . CYS C 1 50 ? -27.28079 5.95147 -11.39047 1.000 44.25070 50 CYS C CA 1
ATOM 5043 C C . CYS C 1 50 ? -26.88895 4.81931 -12.32555 1.000 48.07678 50 CYS C C 1
ATOM 5044 O O . CYS C 1 50 ? -26.98414 4.95937 -13.55078 1.000 43.82701 50 CYS C O 1
ATOM 5047 N N . ALA C 1 51 ? -26.44001 3.70648 -11.75103 1.000 52.16898 51 ALA C N 1
ATOM 5048 C CA . ALA C 1 51 ? -25.80452 2.65482 -12.52376 1.000 44.38052 51 ALA C CA 1
ATOM 5049 C C . ALA C 1 51 ? -26.44018 1.30491 -12.21429 1.000 55.99110 51 ALA C C 1
ATOM 5050 O O . ALA C 1 51 ? -27.23262 1.15238 -11.27839 1.000 46.82984 51 ALA C O 1
ATOM 5052 N N . CYS C 1 52 ? -26.07077 0.31491 -13.02526 1.000 48.38806 52 CYS C N 1
ATOM 5053 C CA . CYS C 1 52 ? -26.70772 -0.99695 -12.96633 1.000 53.69115 52 CYS C CA 1
ATOM 5054 C C . CYS C 1 52 ? -25.74602 -2.02477 -13.54777 1.000 56.69396 52 CYS C C 1
ATOM 5055 O O . CYS C 1 52 ? -25.49704 -2.02150 -14.75786 1.000 51.55777 52 CYS C O 1
ATOM 5058 N N . LYS C 1 53 ? -25.20680 -2.88478 -12.68676 1.000 52.46890 53 LYS C N 1
ATOM 5059 C CA . LYS C 1 53 ? -24.33925 -3.97252 -13.11306 1.000 54.20640 53 LYS C CA 1
ATOM 5060 C C . LYS C 1 53 ? -25.16746 -5.16265 -13.57572 1.000 56.37570 53 LYS C C 1
ATOM 5061 O O . LYS C 1 53 ? -26.16224 -5.52684 -12.94389 1.000 57.07399 53 LYS C O 1
ATOM 5067 N N . ILE C 1 54 ? -24.74908 -5.77169 -14.67996 1.000 57.58029 54 ILE C N 1
ATOM 5068 C CA . ILE C 1 54 ? -25.38901 -6.97180 -15.20620 1.000 59.98654 54 ILE C CA 1
ATOM 5069 C C . ILE C 1 54 ? -24.35447 -8.08726 -15.20052 1.000 62.02061 54 ILE C C 1
ATOM 5070 O O . ILE C 1 54 ? -23.25980 -7.92772 -15.75242 1.000 61.78919 54 ILE C O 1
ATOM 5075 N N . ASP C 1 55 ? -24.69304 -9.20894 -14.56342 1.000 68.91186 55 ASP C N 1
ATOM 5076 C CA . ASP C 1 55 ? -23.78225 -10.35149 -14.45046 1.000 66.35658 55 ASP C CA 1
ATOM 5077 C C . ASP C 1 55 ? -24.60446 -11.61021 -14.72018 1.000 69.08199 55 ASP C C 1
ATOM 5078 O O . ASP C 1 55 ? -25.16773 -12.20357 -13.79706 1.000 70.11667 55 ASP C O 1
ATOM 5083 N N . GLY C 1 56 ? -24.66374 -12.01087 -15.98423 1.000 70.36394 56 GLY C N 1
ATOM 5084 C CA . GLY C 1 56 ? -25.54392 -13.10387 -16.35974 1.000 72.98363 56 GLY C CA 1
ATOM 5085 C C . GLY C 1 56 ? -26.97966 -12.69770 -16.09798 1.000 75.83581 56 GLY C C 1
ATOM 5086 O O . GLY C 1 56 ? -27.48747 -11.72453 -16.66751 1.000 74.26244 56 GLY C O 1
ATOM 5087 N N . ASP C 1 57 ? -27.65223 -13.43467 -15.21745 1.000 78.66526 57 ASP C N 1
ATOM 5088 C CA . ASP C 1 57 ? -28.97850 -13.04544 -14.76147 1.000 77.89027 57 ASP C CA 1
ATOM 5089 C C . ASP C 1 57 ? -28.94524 -12.20664 -13.49179 1.000 86.54805 57 ASP C C 1
ATOM 5090 O O . ASP C 1 57 ? -29.96581 -11.60399 -13.14059 1.000 90.67826 57 ASP C O 1
ATOM 5095 N N . GLU C 1 58 ? -27.80796 -12.14861 -12.80230 1.000 80.19456 58 GLU C N 1
ATOM 5096 C CA . GLU C 1 58 ? -27.70755 -11.33216 -11.60199 1.000 69.94529 58 GLU C CA 1
ATOM 5097 C C . GLU C 1 58 ? -27.79204 -9.85428 -11.95949 1.000 67.24980 58 GLU C C 1
ATOM 5098 O O . GLU C 1 58 ? -27.22972 -9.40491 -12.96177 1.000 64.41878 58 GLU C O 1
ATOM 5104 N N . LEU C 1 59 ? -28.51074 -9.10189 -11.13100 1.000 68.02006 59 LEU C N 1
ATOM 5105 C CA . LEU C 1 59 ? -28.72453 -7.67429 -11.32900 1.000 63.02582 59 LEU C CA 1
ATOM 5106 C C . LEU C 1 59 ? -28.30525 -6.95574 -10.05546 1.000 66.31299 59 LEU C C 1
ATOM 5107 O O . LEU C 1 59 ? -28.80987 -7.26514 -8.97113 1.000 63.72587 59 LEU C O 1
ATOM 5112 N N . TYR C 1 60 ? -27.38284 -6.00041 -10.19150 1.000 60.04615 60 TYR C N 1
ATOM 5113 C CA . TYR C 1 60 ? -26.84212 -5.22503 -9.07546 1.000 56.71394 60 TYR C CA 1
ATOM 5114 C C . TYR C 1 60 ? -27.11953 -3.75355 -9.35263 1.000 54.47751 60 TYR C C 1
ATOM 5115 O O . TYR C 1 60 ? -26.27340 -3.04712 -9.92344 1.000 56.17105 60 TYR C O 1
ATOM 5124 N N . PRO C 1 61 ? -28.29460 -3.24700 -8.97099 1.000 53.76278 61 PRO C N 1
ATOM 5125 C CA . PRO C 1 61 ? -28.67134 -1.87826 -9.33490 1.000 61.75857 61 PRO C CA 1
ATOM 5126 C C . PRO C 1 61 ? -28.32505 -0.80968 -8.30888 1.000 50.30139 61 PRO C C 1
ATOM 5127 O O . PRO C 1 61 ? -28.50798 0.37792 -8.60773 1.000 55.10564 61 PRO C O 1
ATOM 5131 N N . ALA C 1 62 ? -27.83704 -1.18077 -7.12364 1.000 56.91062 62 ALA C N 1
ATOM 5132 C CA . ALA C 1 62 ? -27.49217 -0.20778 -6.08445 1.000 60.92384 62 ALA C CA 1
ATOM 5133 C C . ALA C 1 62 ? -26.08399 0.34896 -6.31472 1.000 53.02322 62 ALA C C 1
ATOM 5134 O O . ALA C 1 62 ? -25.17149 0.19430 -5.50319 1.000 50.99465 62 ALA C O 1
ATOM 5136 N N . ARG C 1 63 ? -25.92222 1.00738 -7.46065 1.000 49.56647 63 ARG C N 1
ATOM 5137 C CA . ARG C 1 63 ? -24.64666 1.57966 -7.87248 1.000 51.28502 63 ARG C CA 1
ATOM 5138 C C . ARG C 1 63 ? -24.86247 3.04868 -8.19433 1.000 49.19949 63 ARG C C 1
ATOM 5139 O O . ARG C 1 63 ? -25.58981 3.37452 -9.13770 1.000 44.11165 63 ARG C O 1
ATOM 5147 N N . PHE C 1 64 ? -24.23323 3.92835 -7.41725 1.000 46.62988 64 PHE C N 1
ATOM 5148 C CA . PHE C 1 64 ? -24.32064 5.36571 -7.62952 1.000 42.24118 64 PHE C CA 1
ATOM 5149 C C . PHE C 1 64 ? -22.92768 5.97493 -7.61819 1.000 41.51914 64 PHE C C 1
ATOM 5150 O O . PHE C 1 64 ? -21.99981 5.43221 -7.01335 1.000 42.44796 64 PHE C O 1
ATOM 5158 N N . SER C 1 65 ? -22.79385 7.11321 -8.29748 1.000 41.64372 65 SER C N 1
ATOM 5159 C CA . SER C 1 65 ? -21.53421 7.83804 -8.38006 1.000 39.16528 65 SER C CA 1
ATOM 5160 C C . SER C 1 65 ? -21.80928 9.32876 -8.27243 1.000 38.66025 65 SER C C 1
ATOM 5161 O O . SER C 1 65 ? -22.82825 9.82282 -8.76182 1.000 42.25834 65 SER C O 1
ATOM 5164 N N . LEU C 1 66 ? -20.88124 10.04145 -7.63807 1.000 37.48044 66 LEU C N 1
ATOM 5165 C CA . LEU C 1 66 ? -20.97437 11.48240 -7.44411 1.000 36.35865 66 LEU C CA 1
ATOM 5166 C C . LEU C 1 66 ? -19.78564 12.15876 -8.10097 1.000 36.12116 66 LEU C C 1
ATOM 5167 O O . LEU C 1 66 ? -18.64121 11.77698 -7.84941 1.000 36.00782 66 LEU C O 1
ATOM 5172 N N . ALA C 1 67 ? -20.05350 13.16926 -8.92335 1.000 34.51992 67 ALA C N 1
ATOM 5173 C CA . ALA C 1 67 ? -19.00968 14.02084 -9.48194 1.000 33.15822 67 ALA C CA 1
ATOM 5174 C C . ALA C 1 67 ? -18.92860 15.28204 -8.62649 1.000 35.42308 67 ALA C C 1
ATOM 5175 O O . ALA C 1 67 ? -19.85907 16.09400 -8.61662 1.000 32.43305 67 ALA C O 1
ATOM 5177 N N . LEU C 1 68 ? -17.82548 15.43944 -7.89846 1.000 33.33578 68 LEU C N 1
ATOM 5178 C CA . LEU C 1 68 ? -17.68298 16.56575 -6.98873 1.000 33.37533 68 LEU C CA 1
ATOM 5179 C C . LEU C 1 68 ? -17.32314 17.82285 -7.77025 1.000 37.94713 68 LEU C C 1
ATOM 5180 O O . LEU C 1 68 ? -16.38626 17.81889 -8.57575 1.000 37.12917 68 LEU C O 1
ATOM 5185 N N . TYR C 1 69 ? -18.07382 18.89439 -7.53251 1.000 34.66705 69 TYR C N 1
ATOM 5186 C CA . TYR C 1 69 ? -17.89608 20.13022 -8.27882 1.000 32.94533 69 TYR C CA 1
ATOM 5187 C C . TYR C 1 69 ? -16.72179 20.93786 -7.74084 1.000 30.75229 69 TYR C C 1
ATOM 5188 O O . TYR C 1 69 ? -16.44300 20.94658 -6.53750 1.000 31.89423 69 TYR C O 1
ATOM 5197 N N . ASN C 1 70 ? -16.03540 21.61594 -8.66407 1.000 32.73694 70 ASN C N 1
ATOM 5198 C CA . ASN C 1 70 ? -14.99065 22.60177 -8.39653 1.000 30.96314 70 ASN C CA 1
ATOM 5199 C C . ASN C 1 70 ? -13.71139 21.98939 -7.84030 1.000 30.79824 70 ASN C C 1
ATOM 5200 O O . ASN C 1 70 ? -13.58337 21.78123 -6.62751 1.000 32.09593 70 ASN C O 1
ATOM 5205 N N . ASN C 1 71 ? -12.73483 21.75578 -8.72274 1.000 30.30808 71 ASN C N 1
ATOM 5206 C CA . ASN C 1 71 ? -11.45695 21.17630 -8.31989 1.000 31.29669 71 ASN C CA 1
ATOM 5207 C C . ASN C 1 71 ? -10.56450 22.16571 -7.58665 1.000 36.66797 71 ASN C C 1
ATOM 5208 O O . ASN C 1 71 ? -9.44621 21.79229 -7.21399 1.000 33.71226 71 ASN C O 1
ATOM 5213 N N . GLN C 1 72 ? -11.02219 23.40738 -7.38878 1.000 34.57542 72 GLN C N 1
ATOM 5214 C CA . GLN C 1 72 ? -10.37271 24.30985 -6.44048 1.000 38.61864 72 GLN C CA 1
ATOM 5215 C C . GLN C 1 72 ? -10.16165 23.64382 -5.08945 1.000 39.04231 72 GLN C C 1
ATOM 5216 O O . GLN C 1 72 ? -9.20427 23.96611 -4.37601 1.000 36.08433 72 GLN C O 1
ATOM 5222 N N . TYR C 1 73 ? -11.04280 22.71979 -4.72017 1.000 35.36588 73 TYR C N 1
ATOM 5223 C CA . TYR C 1 73 ? -11.04777 22.10425 -3.40267 1.000 36.54599 73 TYR C CA 1
ATOM 5224 C C . TYR C 1 73 ? -10.80017 20.60704 -3.50462 1.000 37.02007 73 TYR C C 1
ATOM 5225 O O . TYR C 1 73 ? -11.35087 19.81894 -2.73734 1.000 38.02991 73 TYR C O 1
ATOM 5234 N N . ALA C 1 74 ? -9.94757 20.20590 -4.45354 1.000 37.68165 74 ALA C N 1
ATOM 5235 C CA . ALA C 1 74 ? -9.71545 18.78413 -4.69936 1.000 42.52810 74 ALA C CA 1
ATOM 5236 C C . ALA C 1 74 ? -9.13232 18.09167 -3.47472 1.000 43.49133 74 ALA C C 1
ATOM 5237 O O . ALA C 1 74 ? -9.53240 16.97121 -3.13986 1.000 43.62965 74 ALA C O 1
ATOM 5239 N N . GLU C 1 75 ? -8.18639 18.73980 -2.79027 1.000 40.69511 75 GLU C N 1
ATOM 5240 C CA . GLU C 1 75 ? -7.58930 18.12384 -1.60939 1.000 47.45029 75 GLU C CA 1
ATOM 5241 C C . GLU C 1 75 ? -8.60587 18.01020 -0.48000 1.000 43.28564 75 GLU C C 1
ATOM 5242 O O . GLU C 1 75 ? -8.77205 16.93645 0.11223 1.000 44.52948 75 GLU C O 1
ATOM 5248 N N . LYS C 1 76 ? -9.30243 19.10827 -0.17745 1.000 42.80440 76 LYS C N 1
ATOM 5249 C CA . LYS C 1 76 ? -10.40412 19.06227 0.77784 1.000 43.58130 76 LYS C CA 1
ATOM 5250 C C . LYS C 1 76 ? -11.38487 17.95168 0.43626 1.000 43.01051 76 LYS C C 1
ATOM 5251 O O . LYS C 1 76 ? -11.82652 17.20542 1.31788 1.000 44.36633 76 LYS C O 1
ATOM 5257 N N . GLN C 1 77 ? -11.72230 17.82178 -0.84960 1.000 41.14088 77 GLN C N 1
ATOM 5258 C CA . GLN C 1 77 ? -12.69304 16.82210 -1.27655 1.000 40.62335 77 GLN C CA 1
ATOM 5259 C C . GLN C 1 77 ? -12.20477 15.41233 -0.97353 1.000 41.99570 77 GLN C C 1
ATOM 5260 O O . GLN C 1 77 ? -12.97481 14.56978 -0.49717 1.000 42.90221 77 GLN C O 1
ATOM 5266 N N . ILE C 1 78 ? -10.92402 15.14147 -1.23412 1.000 43.43806 78 ILE C N 1
ATOM 5267 C CA . ILE C 1 78 ? -10.37859 13.80594 -1.01054 1.000 45.17877 78 ILE C CA 1
ATOM 5268 C C . ILE C 1 78 ? -10.29948 13.49541 0.48182 1.000 49.23113 78 ILE C C 1
ATOM 5269 O O . ILE C 1 78 ? -10.55716 12.36232 0.90811 1.000 47.32816 78 ILE C O 1
ATOM 5274 N N . ARG C 1 79 ? -9.94650 14.48926 1.30115 1.000 46.84477 79 ARG C N 1
ATOM 5275 C CA . ARG C 1 79 ? -9.91693 14.26622 2.74385 1.000 49.10902 79 ARG C CA 1
ATOM 5276 C C . ARG C 1 79 ? -11.32328 14.08542 3.30084 1.000 49.17019 79 ARG C C 1
ATOM 5277 O O . ARG C 1 79 ? -11.54157 13.25174 4.18778 1.000 50.88213 79 ARG C O 1
ATOM 5285 N N . GLU C 1 80 ? -12.29186 14.84946 2.78712 1.000 47.42116 80 GLU C N 1
ATOM 5286 C CA . GLU C 1 80 ? -13.67292 14.67764 3.22209 1.000 47.43696 80 GLU C CA 1
ATOM 5287 C C . GLU C 1 80 ? -14.24542 13.35022 2.74867 1.000 47.21817 80 GLU C C 1
ATOM 5288 O O . GLU C 1 80 ? -15.08642 12.75853 3.43514 1.000 48.15923 80 GLU C O 1
ATOM 5294 N N . THR C 1 81 ? -13.81235 12.87671 1.57917 1.000 46.10660 81 THR C N 1
ATOM 5295 C CA . THR C 1 81 ? -14.23836 11.56613 1.10087 1.000 46.17433 81 THR C CA 1
ATOM 5296 C C . THR C 1 81 ? -13.64752 10.45921 1.96841 1.000 48.41469 81 THR C C 1
ATOM 5297 O O . THR C 1 81 ? -14.35350 9.52992 2.37621 1.000 50.10218 81 THR C O 1
ATOM 5301 N N . ILE C 1 82 ? -12.34768 10.54927 2.26457 1.000 50.70293 82 ILE C N 1
ATOM 5302 C CA . ILE C 1 82 ? -11.71945 9.61799 3.19976 1.000 52.39431 82 ILE C CA 1
ATOM 5303 C C . ILE C 1 82 ? -12.39277 9.70457 4.56221 1.000 53.34831 82 ILE C C 1
ATOM 5304 O O . ILE C 1 82 ? -12.60318 8.68934 5.23751 1.000 55.02529 82 ILE C O 1
ATOM 5309 N N . ASP C 1 83 ? -12.74677 10.91987 4.98436 1.000 52.88013 83 ASP C N 1
ATOM 5310 C CA . ASP C 1 83 ? -13.50430 11.08470 6.21864 1.000 54.24546 83 ASP C CA 1
ATOM 5311 C C . ASP C 1 83 ? -14.87207 10.42408 6.12181 1.000 55.06488 83 ASP C C 1
ATOM 5312 O O . ASP C 1 83 ? -15.42695 9.98957 7.13789 1.000 61.32661 83 ASP C O 1
ATOM 5317 N N . PHE C 1 84 ? -15.42926 10.34362 4.91329 1.000 51.71460 84 PHE C N 1
ATOM 5318 C CA . PHE C 1 84 ? -16.69562 9.65209 4.70595 1.000 55.88304 84 PHE C CA 1
ATOM 5319 C C . PHE C 1 84 ? -16.50458 8.13946 4.71990 1.000 52.58935 84 PHE C C 1
ATOM 5320 O O . PHE C 1 84 ? -17.34179 7.41013 5.26273 1.000 55.79440 84 PHE C O 1
ATOM 5328 N N . PHE C 1 85 ? -15.40282 7.65161 4.14469 1.000 52.72818 85 PHE C N 1
ATOM 5329 C CA . PHE C 1 85 ? -15.13772 6.21642 4.17325 1.000 54.18384 85 PHE C CA 1
ATOM 5330 C C . PHE C 1 85 ? -14.82912 5.74376 5.58734 1.000 59.10272 85 PHE C C 1
ATOM 5331 O O . PHE C 1 85 ? -15.21706 4.63639 5.97588 1.000 64.91034 85 PHE C O 1
ATOM 5339 N N . HIS C 1 86 ? -14.13273 6.56790 6.37277 1.000 57.57552 86 HIS C N 1
ATOM 5340 C CA . HIS C 1 86 ? -13.88005 6.21993 7.76553 1.000 65.85349 86 HIS C CA 1
ATOM 5341 C C . HIS C 1 86 ? -15.16219 6.14236 8.57807 1.000 60.76132 86 HIS C C 1
ATOM 5342 O O . HIS C 1 86 ? -15.16057 5.55367 9.66387 1.000 65.36970 86 HIS C O 1
ATOM 5349 N N . GLN C 1 87 ? -16.25594 6.70538 8.07316 1.000 58.92032 87 GLN C N 1
ATOM 5350 C CA . GLN C 1 87 ? -17.50856 6.73971 8.81030 1.000 59.69542 87 GLN C CA 1
ATOM 5351 C C . GLN C 1 87 ? -18.47105 5.63483 8.39464 1.000 66.99998 87 GLN C C 1
ATOM 5352 O O . GLN C 1 87 ? -19.24392 5.15743 9.23290 1.000 67.92715 87 GLN C O 1
ATOM 5358 N N . VAL C 1 88 ? -18.42823 5.18712 7.13502 1.000 65.07281 88 VAL C N 1
ATOM 5359 C CA . VAL C 1 88 ? -19.08818 3.93006 6.80461 1.000 61.78308 88 VAL C CA 1
ATOM 5360 C C . VAL C 1 88 ? -18.37108 2.76926 7.47746 1.000 64.72450 88 VAL C C 1
ATOM 5361 O O . VAL C 1 88 ? -18.97047 1.71021 7.69111 1.000 68.56274 88 VAL C O 1
ATOM 5365 N N . GLU C 1 89 ? -17.09740 2.95532 7.83629 1.000 67.64824 89 GLU C N 1
ATOM 5366 C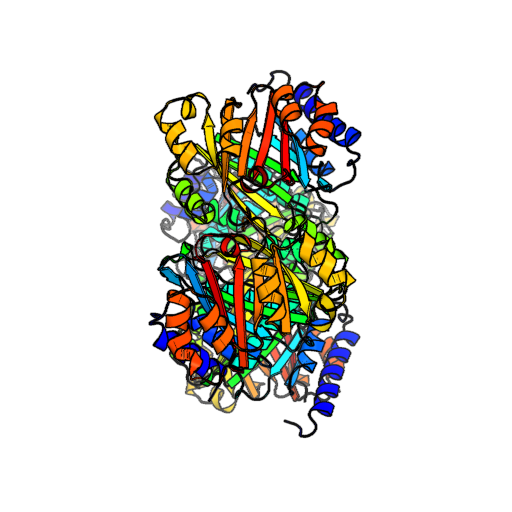 CA . GLU C 1 89 ? -16.31987 1.95892 8.56193 1.000 70.60151 89 GLU C CA 1
ATOM 5367 C C . GLU C 1 89 ? -16.81632 1.73451 9.98341 1.000 70.69846 89 GLU C C 1
ATOM 5368 O O . GLU C 1 89 ? -16.31608 0.82484 10.65355 1.000 72.81781 89 GLU C O 1
ATOM 5374 N N . GLY C 1 90 ? -17.76986 2.53917 10.46049 1.000 67.92460 90 GLY C N 1
ATOM 5375 C CA . GLY C 1 90 ? -18.29617 2.36843 11.80416 1.000 75.44308 90 GLY C CA 1
ATOM 5376 C C . GLY C 1 90 ? -18.90139 1.00370 12.05935 1.000 80.67307 90 GLY C C 1
ATOM 5377 O O . GLY C 1 90 ? -19.00410 0.58860 13.21864 1.000 81.47226 90 GLY C O 1
ATOM 5378 N N . ARG C 1 91 ? -19.30782 0.29858 11.00551 1.000 76.68886 91 ARG C N 1
ATOM 5379 C CA . ARG C 1 91 ? -19.79891 -1.06428 11.15276 1.000 85.34417 91 ARG C CA 1
ATOM 5380 C C . ARG C 1 91 ? -18.66124 -1.99077 11.57037 1.000 84.53975 91 ARG C C 1
ATOM 5381 O O . ARG C 1 91 ? -17.54443 -1.90091 11.05173 1.000 82.18620 91 ARG C O 1
ATOM 5389 N N . THR C 1 92 ? -18.95044 -2.88816 12.51792 1.000 87.48050 92 THR C N 1
ATOM 5390 C CA . THR C 1 92 ? -17.89481 -3.72220 13.08757 1.000 89.96246 92 THR C CA 1
ATOM 5391 C C . THR C 1 92 ? -17.30976 -4.67707 12.05037 1.000 92.19098 92 THR C C 1
ATOM 5392 O O . THR C 1 92 ? -16.09517 -4.91008 12.03306 1.000 94.44877 92 THR C O 1
ATOM 5396 N N . GLU C 1 93 ? -18.14940 -5.22544 11.16835 1.000 86.28875 93 GLU C N 1
ATOM 5397 C CA . GLU C 1 93 ? -17.66251 -6.12946 10.13198 1.000 87.80985 93 GLU C CA 1
ATOM 5398 C C . GLU C 1 93 ? -16.99722 -5.38365 8.98269 1.000 91.00837 93 GLU C C 1
ATOM 5399 O O . GLU C 1 93 ? -16.07112 -5.91730 8.36102 1.000 83.47985 93 GLU C O 1
ATOM 5405 N N . VAL C 1 94 ? -17.44695 -4.16400 8.68765 1.000 88.43699 94 VAL C N 1
ATOM 5406 C CA . VAL C 1 94 ? -16.83216 -3.36252 7.63440 1.000 77.83448 94 VAL C CA 1
ATOM 5407 C C . VAL C 1 94 ? -15.42877 -2.96416 8.07089 1.000 77.40878 94 VAL C C 1
ATOM 5408 O O . VAL C 1 94 ? -15.23965 -2.36357 9.13492 1.000 82.23088 94 VAL C O 1
ATOM 5412 N N . LYS C 1 95 ? -14.43786 -3.29558 7.24709 1.000 73.26401 95 LYS C N 1
ATOM 5413 C CA . LYS C 1 95 ? -13.04896 -2.92420 7.50207 1.000 73.49622 95 LYS C CA 1
ATOM 5414 C C . LYS C 1 95 ? -12.41387 -2.57125 6.16491 1.000 74.21118 95 LYS C C 1
ATOM 5415 O O . LYS C 1 95 ? -12.22019 -3.44892 5.31764 1.000 75.65593 95 LYS C O 1
ATOM 5417 N N . LEU C 1 96 ? -12.10279 -1.29423 5.96932 1.000 71.48450 96 LEU C N 1
ATOM 5418 C CA . LEU C 1 96 ? -11.49837 -0.83800 4.72876 1.000 65.33494 96 LEU C CA 1
ATOM 5419 C C . LEU C 1 96 ? -9.98045 -0.82704 4.84839 1.000 66.71562 96 LEU C C 1
ATOM 5420 O O . LEU C 1 96 ? -9.42274 -0.65280 5.93500 1.000 63.70126 96 LEU C O 1
ATOM 5425 N N . ASN C 1 97 ? -9.31371 -1.02542 3.71539 1.000 61.35684 97 ASN C N 1
ATOM 5426 C CA . ASN C 1 97 ? -7.86192 -0.95869 3.63470 1.000 62.35237 97 ASN C CA 1
ATOM 5427 C C . ASN C 1 97 ? -7.49243 0.17175 2.68530 1.000 63.17954 97 ASN C C 1
ATOM 5428 O O . ASN C 1 97 ? -7.95581 0.20540 1.54079 1.000 60.74207 97 ASN C O 1
ATOM 5433 N N . TYR C 1 98 ? -6.66532 1.09790 3.16525 1.000 69.50397 98 TYR C N 1
ATOM 5434 C CA . TYR C 1 98 ? -6.30691 2.29145 2.41205 1.000 62.60469 98 TYR C CA 1
ATOM 5435 C C . TYR C 1 98 ? -4.88114 2.24137 1.88087 1.000 65.49411 98 TYR C C 1
ATOM 5436 O O . TYR C 1 98 ? -4.35191 3.27744 1.46588 1.000 68.08643 98 TYR C O 1
ATOM 5445 N N . GLN C 1 99 ? -4.25684 1.06080 1.87166 1.000 61.70768 99 GLN C N 1
ATOM 5446 C CA . GLN C 1 99 ? -2.83914 0.94230 1.54152 1.000 68.27620 99 GLN C CA 1
ATOM 5447 C C . GLN C 1 99 ? -2.51525 1.56963 0.18999 1.000 61.59254 99 GLN C C 1
ATOM 5448 O O . GLN C 1 99 ? -1.66285 2.45897 0.09113 1.000 65.45851 99 GLN C O 1
ATOM 5454 N N . GLN C 1 100 ? -3.19291 1.11785 -0.86765 1.000 60.09370 100 GLN C N 1
ATOM 5455 C CA . GLN C 1 100 ? -2.83203 1.56447 -2.20995 1.000 62.70147 100 GLN C CA 1
ATOM 5456 C C . GLN C 1 100 ? -3.12533 3.04777 -2.40621 1.000 61.05500 100 GLN C C 1
ATOM 5457 O O . GLN C 1 100 ? -2.35075 3.75265 -3.06370 1.000 62.09550 100 GLN C O 1
ATOM 5463 N N . LEU C 1 101 ? -4.24332 3.53750 -1.86138 1.000 58.15202 101 LEU C N 1
ATOM 5464 C CA . LEU C 1 101 ? -4.51745 4.97234 -1.91334 1.000 61.20783 101 LEU C CA 1
ATOM 5465 C C . LEU C 1 101 ? -3.39908 5.75587 -1.24090 1.000 59.66170 101 LEU C C 1
ATOM 5466 O O . LEU C 1 101 ? -2.87832 6.72755 -1.80107 1.000 65.86701 101 LEU C O 1
ATOM 5471 N N . GLN C 1 102 ? -3.01400 5.33998 -0.03249 1.000 63.18976 102 GLN C N 1
ATOM 5472 C CA . GLN C 1 102 ? -1.86998 5.95499 0.63009 1.000 68.07759 102 GLN C CA 1
ATOM 5473 C C . GLN C 1 102 ? -0.59574 5.74171 -0.17537 1.000 67.50697 102 GLN C C 1
ATOM 5474 O O . GLN C 1 102 ? 0.24542 6.64298 -0.27033 1.000 72.43160 102 GLN C O 1
ATOM 5480 N N . HIS C 1 103 ? -0.44137 4.55717 -0.77307 1.000 67.22608 103 HIS C N 1
ATOM 5481 C CA . HIS C 1 103 ? 0.69836 4.31809 -1.65211 1.000 68.74232 103 HIS C CA 1
ATOM 5482 C C . HIS C 1 103 ? 0.66418 5.24475 -2.86198 1.000 69.19210 103 HIS C C 1
ATOM 5483 O O . HIS C 1 103 ? 1.69724 5.79640 -3.26023 1.000 67.02792 103 HIS C O 1
ATOM 5485 N N . PHE C 1 104 ? -0.51621 5.43357 -3.45726 1.000 57.64421 104 PHE C N 1
ATOM 5486 C CA . PHE C 1 104 ? -0.62041 6.29954 -4.62746 1.000 63.75797 104 PHE C CA 1
ATOM 5487 C C . PHE C 1 104 ? -0.33662 7.75195 -4.26985 1.000 62.92722 104 PHE C C 1
ATOM 5488 O O . PHE C 1 104 ? 0.47906 8.41214 -4.92091 1.000 65.22645 104 PHE C O 1
ATOM 5496 N N . LEU C 1 105 ? -1.00255 8.26939 -3.23849 1.000 65.52408 105 LEU C N 1
ATOM 5497 C CA . LEU C 1 105 ? -0.88319 9.68817 -2.92094 1.000 54.05038 105 LEU C CA 1
ATOM 5498 C C . LEU C 1 105 ? 0.53092 10.03621 -2.47066 1.000 70.58769 105 LEU C C 1
ATOM 5499 O O . LEU C 1 105 ? 1.17995 10.91917 -3.04423 1.000 71.18107 105 LEU C O 1
ATOM 5504 N N . GLY C 1 106 ? 1.03040 9.34690 -1.44955 1.000 66.74398 106 GLY C N 1
ATOM 5505 C CA . GLY C 1 106 ? 2.33570 9.66022 -0.90447 1.000 71.25625 106 GLY C CA 1
ATOM 5506 C C . GLY C 1 106 ? 2.34071 11.00852 -0.20344 1.000 75.78547 106 GLY C C 1
ATOM 5507 O O . GLY C 1 106 ? 1.35482 11.74473 -0.17617 1.000 85.28522 106 GLY C O 1
ATOM 5508 N N . ALA C 1 107 ? 3.49689 11.33395 0.37268 1.000 74.33686 107 ALA C N 1
ATOM 5509 C CA . ALA C 1 107 ? 3.63377 12.57192 1.12895 1.000 73.87165 107 ALA C CA 1
ATOM 5510 C C . ALA C 1 107 ? 3.73741 13.81084 0.24902 1.000 80.75143 107 ALA C C 1
ATOM 5511 O O . ALA C 1 107 ? 3.72095 14.92606 0.78166 1.000 86.74205 107 ALA C O 1
ATOM 5513 N N . ASP C 1 108 ? 3.83309 13.65674 -1.06989 1.000 81.55276 108 ASP C N 1
ATOM 5514 C CA . ASP C 1 108 ? 4.09375 14.78342 -1.95962 1.000 89.97325 108 ASP C CA 1
ATOM 5515 C C . ASP C 1 108 ? 3.11419 14.81307 -3.12508 1.000 82.17418 108 ASP C C 1
ATOM 5516 O O . ASP C 1 108 ? 3.47755 15.16647 -4.25137 1.000 81.79293 108 ASP C O 1
ATOM 5521 N N . PHE C 1 109 ? 1.85606 14.44952 -2.88285 1.000 75.59622 109 PHE C N 1
ATOM 5522 C CA . PHE C 1 109 ? 0.86155 14.51259 -3.94697 1.000 71.68215 109 PHE C CA 1
ATOM 5523 C C . PHE C 1 109 ? 0.63034 15.95710 -4.37118 1.000 62.02546 109 PHE C C 1
ATOM 5524 O O . PHE C 1 109 ? 0.43319 16.84114 -3.53175 1.000 63.72414 109 PHE C O 1
ATOM 5532 N N . ASP C 1 110 ? 0.65323 16.19281 -5.68094 1.000 56.85457 110 ASP C N 1
ATOM 5533 C CA . ASP C 1 110 ? 0.37344 17.51124 -6.24214 1.000 57.09142 110 ASP C CA 1
ATOM 5534 C C . ASP C 1 110 ? -1.11665 17.57152 -6.55115 1.000 56.52092 110 ASP C C 1
ATOM 5535 O O . ASP C 1 110 ? -1.56186 17.14851 -7.62178 1.000 47.44973 110 ASP C O 1
ATOM 5540 N N . PHE C 1 111 ? -1.89193 18.10749 -5.60812 1.000 59.32717 111 PHE C N 1
ATOM 5541 C CA . PHE C 1 111 ? -3.33182 18.20301 -5.79265 1.000 54.64400 111 PHE C CA 1
ATOM 5542 C C . PHE C 1 111 ? -3.72131 19.22477 -6.85094 1.000 49.27985 111 PHE C C 1
ATOM 5543 O O . PHE C 1 111 ? -4.87240 19.21326 -7.30076 1.000 50.86846 111 PHE C O 1
ATOM 5551 N N . SER C 1 112 ? -2.79873 20.09736 -7.26534 1.000 50.70014 112 SER C N 1
ATOM 5552 C CA . SER C 1 112 ? -3.09009 21.03406 -8.34502 1.000 52.18032 112 SER C CA 1
ATOM 5553 C C . SER C 1 112 ? -3.25286 20.34105 -9.69327 1.000 44.99802 112 SER C C 1
ATOM 5554 O O . SER C 1 112 ? -3.68040 20.98742 -10.65619 1.000 37.11784 112 SER C O 1
ATOM 5557 N N . LYS C 1 113 ? -2.94031 19.04842 -9.78005 1.000 39.62793 113 LYS C N 1
ATOM 5558 C CA . LYS C 1 113 ? -3.12421 18.27861 -11.00231 1.000 44.88865 113 LYS C CA 1
ATOM 5559 C C . LYS C 1 113 ? -4.46108 17.54866 -11.05056 1.000 42.45683 113 LYS C C 1
ATOM 5560 O O . LYS C 1 113 ? -4.83626 17.04442 -12.11470 1.000 37.43097 113 LYS C O 1
ATOM 5566 N N . VAL C 1 114 ? -5.17857 17.47563 -9.93095 1.000 40.46006 114 VAL C N 1
ATOM 5567 C CA . VAL C 1 114 ? -6.51250 16.88447 -9.90361 1.000 34.64189 114 VAL C CA 1
ATOM 5568 C C . VAL C 1 114 ? -7.48071 17.80868 -10.63135 1.000 42.43474 114 VAL C C 1
ATOM 5569 O O . VAL C 1 114 ? -7.61468 18.98735 -10.28439 1.000 40.20934 114 VAL C O 1
ATOM 5573 N N . ILE C 1 115 ? -8.17429 17.27670 -11.63582 1.000 31.39434 115 ILE C N 1
ATOM 5574 C CA . ILE C 1 115 ? -9.18562 18.05701 -12.33523 1.000 33.12422 115 ILE C CA 1
ATOM 5575 C C . ILE C 1 115 ? -10.60386 17.67796 -11.91976 1.000 33.26582 115 ILE C C 1
ATOM 5576 O O . ILE C 1 115 ? -11.52666 18.48674 -12.10951 1.000 26.01933 115 ILE C O 1
ATOM 5581 N N . ARG C 1 116 ? -10.80288 16.49220 -11.34695 1.000 28.51644 116 ARG C N 1
ATOM 5582 C CA . ARG C 1 116 ? -12.11654 16.07327 -10.88354 1.000 28.15198 116 ARG C CA 1
ATOM 5583 C C . ARG C 1 116 ? -11.96433 14.93343 -9.88774 1.000 33.34049 116 ARG C C 1
ATOM 5584 O O . ARG C 1 116 ? -11.13890 14.03717 -10.08403 1.000 33.09919 116 ARG C O 1
ATOM 5592 N N . ASN C 1 117 ? -12.77490 14.96658 -8.83377 1.000 29.69457 117 ASN C N 1
ATOM 5593 C CA . ASN C 1 117 ? -12.91028 13.85053 -7.90923 1.000 31.20631 117 ASN C CA 1
ATOM 5594 C C . ASN C 1 117 ? -14.31831 13.27814 -8.00308 1.000 33.41316 117 ASN C C 1
ATOM 5595 O O . ASN C 1 117 ? -15.29523 14.02454 -8.12265 1.000 34.29419 117 ASN C O 1
ATOM 5600 N N . LEU C 1 118 ? -14.41917 11.95045 -7.95254 1.000 31.71959 118 LEU C N 1
ATOM 5601 C CA . LEU C 1 118 ? -15.70033 11.26704 -7.96857 1.000 31.66178 118 LEU C CA 1
ATOM 5602 C C . LEU C 1 118 ? -15.74405 10.23215 -6.85557 1.000 35.02368 118 LEU C C 1
ATOM 5603 O O . LEU C 1 118 ? -14.72740 9.62084 -6.51708 1.000 35.92484 118 LEU C O 1
ATOM 5608 N N . VAL C 1 119 ? -16.93522 10.04121 -6.29049 1.000 33.80052 119 VAL C N 1
ATOM 5609 C CA . VAL C 1 119 ? -17.15436 9.11136 -5.18954 1.000 37.18619 119 VAL C CA 1
ATOM 5610 C C . VAL C 1 119 ? -18.30039 8.18666 -5.57487 1.000 39.22504 119 VAL C C 1
ATOM 5611 O O . VAL C 1 119 ?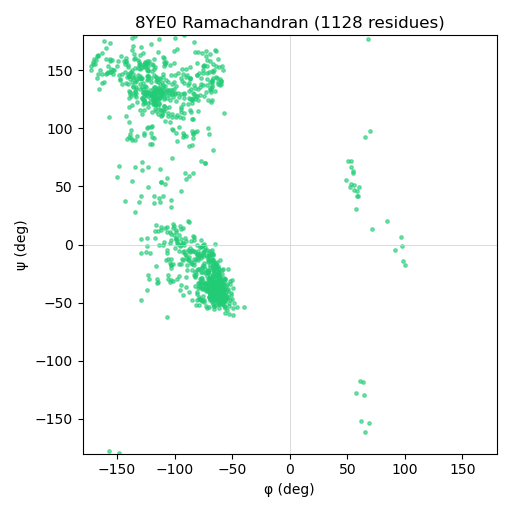 -19.33893 8.64891 -6.05996 1.000 40.74711 119 VAL C O 1
ATOM 5615 N N . GLY C 1 120 ? -18.11586 6.88455 -5.35872 1.000 42.86116 120 GLY C N 1
ATOM 5616 C CA . GLY C 1 120 ? -19.09314 5.90683 -5.77767 1.000 39.80721 120 GLY C CA 1
ATOM 5617 C C . GLY C 1 120 ? -19.37833 4.88950 -4.69071 1.000 41.00645 120 GLY C C 1
ATOM 5618 O O . GLY C 1 120 ? -18.60269 4.70519 -3.75264 1.000 42.09893 120 GLY C O 1
ATOM 5619 N N . VAL C 1 121 ? -20.52215 4.22787 -4.83664 1.000 44.71117 121 VAL C N 1
ATOM 5620 C CA . VAL C 1 121 ? -20.91654 3.13447 -3.95683 1.000 47.53829 121 VAL C CA 1
ATOM 5621 C C . VAL C 1 121 ? -21.54563 2.03361 -4.80195 1.000 53.25843 121 VAL C C 1
ATOM 5622 O O . VAL C 1 121 ? -22.24022 2.30923 -5.78645 1.000 44.50350 121 VAL C O 1
ATOM 5626 N N . ASP C 1 122 ? -21.27112 0.77876 -4.43428 1.000 51.45131 122 ASP C N 1
ATOM 5627 C CA . ASP C 1 122 ? -21.90319 -0.39101 -5.05589 1.000 54.43489 122 ASP C CA 1
ATOM 5628 C C . ASP C 1 122 ? -22.22047 -1.33079 -3.89566 1.000 52.13111 122 ASP C C 1
ATOM 5629 O O . ASP C 1 122 ? -21.38662 -2.14660 -3.49556 1.000 53.61917 122 ASP C O 1
ATOM 5634 N N . ALA C 1 123 ? -23.42368 -1.19314 -3.35098 1.000 52.78352 123 ALA C N 1
ATOM 5635 C CA . ALA C 1 123 ? -23.84432 -2.00293 -2.22023 1.000 55.35507 123 ALA C CA 1
ATOM 5636 C C . ALA C 1 123 ? -24.27019 -3.38338 -2.69894 1.000 64.14619 123 ALA C C 1
ATOM 5637 O O . ALA C 1 123 ? -25.00502 -3.51070 -3.68327 1.000 59.23065 123 ALA C O 1
ATOM 5639 N N . ARG C 1 124 ? -23.80089 -4.41549 -2.00684 1.000 64.65468 124 ARG C N 1
ATOM 5640 C CA . ARG C 1 124 ? -24.21202 -5.78332 -2.27100 1.000 66.57495 124 ARG C CA 1
ATOM 5641 C C . ARG C 1 124 ? -24.85979 -6.36401 -1.02301 1.000 72.26658 124 ARG C C 1
ATOM 5642 O O . ARG C 1 124 ? -24.60764 -5.91570 0.09879 1.000 74.43584 124 ARG C O 1
ATOM 5650 N N . ARG C 1 125 ? -25.71562 -7.36636 -1.23287 1.000 79.73432 125 ARG C N 1
ATOM 5651 C CA . ARG C 1 125 ? -26.33738 -8.04524 -0.10128 1.000 82.31458 125 ARG C CA 1
ATOM 5652 C C . ARG C 1 125 ? -25.29591 -8.74671 0.75764 1.000 83.13349 125 ARG C C 1
ATOM 5653 O O . ARG C 1 125 ? -25.45045 -8.82911 1.98216 1.000 82.25565 125 ARG C O 1
ATOM 5661 N N . GLU C 1 126 ? -24.22882 -9.24324 0.13930 1.000 80.19078 126 GLU C N 1
ATOM 5662 C CA . GLU C 1 126 ? -23.10372 -9.81733 0.86303 1.000 77.58410 126 GLU C CA 1
ATOM 5663 C C . GLU C 1 126 ? -22.11638 -8.70058 1.17976 1.000 78.96705 126 GLU C C 1
ATOM 5664 O O . GLU C 1 126 ? -21.62373 -8.02309 0.26829 1.000 68.15294 126 GLU C O 1
ATOM 5670 N N . LEU C 1 127 ? -21.84409 -8.50456 2.47451 1.000 76.02877 127 LEU C N 1
ATOM 5671 C CA . LEU C 1 127 ? -21.04213 -7.36381 2.90557 1.000 77.68683 127 LEU C CA 1
ATOM 5672 C C . LEU C 1 127 ? -19.66184 -7.39090 2.27151 1.000 77.46830 127 LEU C C 1
ATOM 5673 O O . LEU C 1 127 ? -19.16371 -6.36300 1.79584 1.000 72.51607 127 LEU C O 1
ATOM 5678 N N . ALA C 1 128 ? -19.02090 -8.56278 2.27648 1.000 69.98793 128 ALA C N 1
ATOM 5679 C CA . ALA C 1 128 ? -17.64892 -8.70142 1.80429 1.000 69.56330 128 ALA C CA 1
ATOM 5680 C C . ALA C 1 128 ? -17.48762 -8.31628 0.34239 1.000 72.79197 128 ALA C C 1
ATOM 5681 O O . ALA C 1 128 ? -16.35087 -8.14965 -0.11258 1.000 70.47609 128 ALA C O 1
ATOM 5683 N N . ASP C 1 129 ? -18.58528 -8.16755 -0.39788 1.000 66.88615 129 ASP C N 1
ATOM 5684 C CA . ASP C 1 12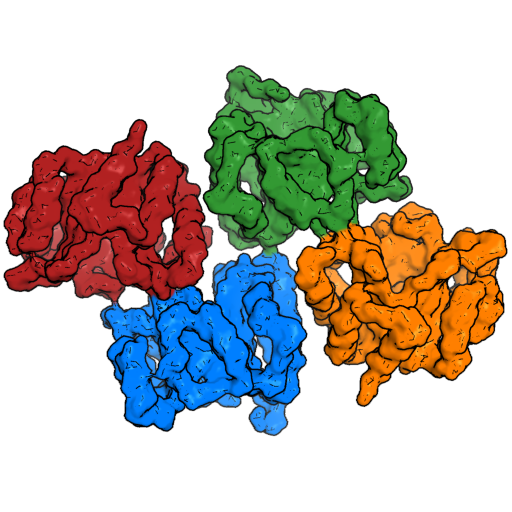9 ? -18.53391 -7.76365 -1.79310 1.000 66.77052 129 ASP C CA 1
ATOM 5685 C C . ASP C 1 129 ? -18.99028 -6.32720 -2.01367 1.000 62.75403 129 ASP C C 1
ATOM 5686 O O . ASP C 1 129 ? -18.91528 -5.83845 -3.14540 1.000 64.55903 129 ASP C O 1
ATOM 5691 N N . SER C 1 130 ? -19.46377 -5.64137 -0.97455 1.000 61.57046 130 SER C N 1
ATOM 5692 C CA . SER C 1 130 ? -19.81851 -4.23499 -1.10670 1.000 60.22460 130 SER C CA 1
ATOM 5693 C C . SER C 1 130 ? -18.55978 -3.38169 -1.24287 1.000 59.36557 130 SER C C 1
ATOM 5694 O O . SER C 1 130 ? -17.45867 -3.78613 -0.85795 1.000 57.94005 130 SER C O 1
ATOM 5697 N N . ARG C 1 131 ? -18.73433 -2.17945 -1.79469 1.000 57.53238 131 ARG C N 1
ATOM 5698 C CA . ARG C 1 131 ? -17.60719 -1.31208 -2.10253 1.000 52.64679 131 ARG C CA 1
ATOM 5699 C C . ARG C 1 131 ? -18.00114 0.14680 -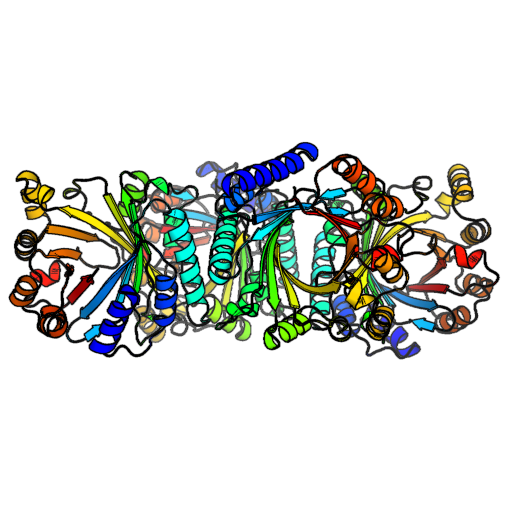1.93467 1.000 54.36187 131 ARG C C 1
ATOM 5700 O O . ARG C 1 131 ? -19.12269 0.53525 -2.27239 1.000 49.52796 131 ARG C O 1
ATOM 5708 N N . VAL C 1 132 ? -17.06765 0.94806 -1.41266 1.000 49.72459 132 VAL C N 1
ATOM 5709 C CA . VAL C 1 132 ? -17.06231 2.38817 -1.63428 1.000 47.43196 132 VAL C CA 1
ATOM 5710 C C . VAL C 1 132 ? -15.97151 2.66546 -2.65461 1.000 46.32258 132 VAL C C 1
ATOM 5711 O O . VAL C 1 132 ? -15.00830 1.90224 -2.78358 1.000 51.30321 132 VAL C O 1
ATOM 5715 N N . LYS C 1 133 ? -16.11246 3.76466 -3.38690 1.000 44.60918 133 LYS C N 1
ATOM 5716 C CA . LYS C 1 133 ? -15.28965 3.98939 -4.56363 1.000 47.71416 133 LYS C CA 1
ATOM 5717 C C . LYS C 1 133 ? -14.80571 5.43133 -4.59001 1.000 41.38147 133 LYS C C 1
ATOM 5718 O O . LYS C 1 133 ? -15.57762 6.36118 -4.33837 1.000 43.52422 133 LYS C O 1
ATOM 5724 N N . LEU C 1 134 ? -13.52384 5.60926 -4.89781 1.000 41.52110 134 LEU C N 1
ATOM 5725 C CA . LEU C 1 134 ? -12.93231 6.92641 -5.09345 1.000 40.16054 134 LEU C CA 1
ATOM 5726 C C . LEU C 1 134 ? -12.21684 6.94022 -6.43531 1.000 44.81199 134 LEU C C 1
ATOM 5727 O O . LEU C 1 134 ? -11.43958 6.02821 -6.73461 1.000 45.70414 134 LEU C O 1
ATOM 5732 N N . TYR C 1 135 ? -12.49407 7.95737 -7.24786 1.000 42.72594 135 TYR C N 1
ATOM 5733 C CA . TYR C 1 135 ? -11.80023 8.16809 -8.51184 1.000 42.80184 135 TYR C CA 1
ATOM 5734 C C . TYR C 1 135 ? -11.13626 9.53279 -8.48873 1.000 37.74202 135 TYR C C 1
ATOM 5735 O O . TYR C 1 135 ? -11.77091 10.52741 -8.12358 1.000 39.36467 135 TYR C O 1
ATOM 5744 N N . ILE C 1 136 ? -9.87318 9.58470 -8.89709 1.000 40.76445 136 ILE C N 1
ATOM 5745 C CA . ILE C 1 136 ? -9.13525 10.83677 -8.99871 1.000 38.69555 136 ILE C CA 1
ATOM 5746 C C . ILE C 1 136 ? -8.75647 11.03459 -10.45919 1.000 42.79749 136 ILE C C 1
ATOM 5747 O O . ILE C 1 136 ? -8.07860 10.18662 -11.05248 1.000 38.32809 136 ILE C O 1
ATOM 5752 N N . TRP C 1 137 ? -9.21290 12.14012 -11.04002 1.000 34.59229 137 TRP C N 1
ATOM 5753 C CA . TRP C 1 137 ? -8.93851 12.48005 -12.42804 1.000 36.42661 137 TRP C CA 1
ATOM 5754 C C . TRP C 1 137 ? -7.82739 13.52046 -12.46148 1.000 36.09824 137 TRP C C 1
ATOM 5755 O O . TRP C 1 137 ? -7.91856 14.55000 -11.78446 1.000 36.57638 137 TRP C O 1
ATOM 5766 N N . MET C 1 138 ? -6.77558 13.24909 -13.23001 1.000 38.00951 138 MET C N 1
ATOM 5767 C CA . MET C 1 138 ? -5.62703 14.14135 -13.29035 1.000 42.67593 138 MET C CA 1
ATOM 5768 C C . MET C 1 138 ? -5.25822 14.44893 -14.73517 1.000 44.09391 138 MET C C 1
ATOM 5769 O O . MET C 1 138 ? -5.67473 13.76188 -15.67236 1.000 40.20899 138 MET C O 1
ATOM 5774 N N . ASN C 1 139 ? -4.46341 15.50544 -14.89724 1.000 37.18489 139 ASN C N 1
ATOM 5775 C CA . ASN C 1 139 ? -3.95771 15.90734 -16.19995 1.000 47.70039 139 ASN C CA 1
ATOM 5776 C C . ASN C 1 139 ? -2.55986 16.48144 -16.02158 1.000 51.81217 139 ASN C C 1
ATOM 5777 O O . ASN C 1 139 ? -2.25570 17.09982 -14.99733 1.000 52.11606 139 ASN C O 1
ATOM 5782 N N . ASP C 1 140 ? -1.71353 16.26246 -17.02916 1.000 51.68580 140 ASP C N 1
ATOM 5783 C CA . ASP C 1 140 ? -0.32452 16.72451 -17.02284 1.000 56.57226 140 ASP C CA 1
ATOM 5784 C C . ASP C 1 140 ? 0.40145 16.26349 -15.76007 1.000 58.02245 140 ASP C C 1
ATOM 5785 O O . ASP C 1 140 ? 1.01732 17.05096 -15.03818 1.000 59.02324 140 ASP C O 1
ATOM 5787 N N . TYR C 1 141 ? 0.31732 14.96087 -15.49623 1.000 56.76772 141 TYR C N 1
ATOM 5788 C CA . TYR C 1 141 ? 0.96629 14.33648 -14.34204 1.000 57.11515 141 TYR C CA 1
ATOM 5789 C C . TYR C 1 141 ? 1.65041 13.05645 -14.79972 1.000 65.37843 141 TYR C C 1
ATOM 5790 O O . TYR C 1 141 ? 1.26621 11.94912 -14.40510 1.000 61.09404 141 TYR C O 1
ATOM 5799 N N . PRO C 1 142 ? 2.68955 13.17295 -15.63122 1.000 68.05426 142 PRO C N 1
ATOM 5800 C CA . PRO C 1 142 ? 3.33040 11.96185 -16.16842 1.000 68.46360 142 PRO C CA 1
ATOM 5801 C C . PRO C 1 142 ? 4.00916 11.11605 -15.10898 1.000 76.09111 142 PRO C C 1
ATOM 5802 O O . PRO C 1 142 ? 4.30831 9.94420 -15.37126 1.000 72.82489 142 PRO C O 1
ATOM 5806 N N . GLU C 1 143 ? 4.25322 11.66679 -13.91809 1.000 74.67185 143 GLU C N 1
ATOM 5807 C CA . GLU C 1 143 ? 4.86831 10.88375 -12.85174 1.000 78.49873 143 GLU C CA 1
ATOM 5808 C C . GLU C 1 143 ? 3.88830 9.86199 -12.28680 1.000 74.00392 143 GLU C C 1
ATOM 5809 O O . GLU C 1 143 ? 4.18513 8.66200 -12.24119 1.000 74.33338 143 GLU C O 1
ATOM 5811 N N . LYS C 1 144 ? 2.71103 10.31898 -11.84805 1.000 69.60324 144 LYS C N 1
ATOM 5812 C CA . LYS C 1 144 ? 1.70896 9.39298 -11.33293 1.000 69.16263 144 LYS C CA 1
ATOM 5813 C C . LYS C 1 144 ? 1.09081 8.55750 -12.44340 1.000 70.15640 144 LYS C C 1
ATOM 5814 O O . LYS C 1 144 ? 0.58742 7.46105 -12.17497 1.000 64.67182 144 LYS C O 1
ATOM 5820 N N . MET C 1 145 ? 1.11642 9.05965 -13.67987 1.000 69.26226 145 MET C N 1
ATOM 5821 C CA . MET C 1 145 ? 0.63518 8.28402 -14.81693 1.000 64.84893 145 MET C CA 1
ATOM 5822 C C . MET C 1 145 ? 1.46757 7.02244 -15.00674 1.000 71.58284 145 MET C C 1
ATOM 5823 O O . MET C 1 145 ? 0.92267 5.92843 -15.18508 1.000 72.09850 145 MET C O 1
ATOM 5828 N N . ALA C 1 146 ? 2.79634 7.15460 -14.95486 1.000 77.26016 146 ALA C N 1
ATOM 5829 C CA . ALA C 1 146 ? 3.66300 5.98986 -15.10769 1.000 75.38054 146 ALA C CA 1
ATOM 5830 C C . ALA C 1 146 ? 3.54265 5.03587 -13.92489 1.000 77.56367 146 ALA C C 1
ATOM 5831 O O . ALA C 1 146 ? 3.74488 3.82459 -14.08265 1.000 77.89620 146 ALA C O 1
ATOM 5833 N N . THR C 1 147 ? 3.22681 5.55665 -12.73681 1.000 73.81288 147 THR C N 1
ATOM 5834 C CA . THR C 1 147 ? 2.96548 4.68412 -11.59649 1.000 73.84841 147 THR C CA 1
ATOM 5835 C C . THR C 1 147 ? 1.68647 3.88467 -11.80333 1.000 71.51185 147 THR C C 1
ATOM 5836 O O . THR C 1 147 ? 1.61108 2.71174 -11.42157 1.000 72.70925 147 THR C O 1
ATOM 5840 N N . ALA C 1 148 ? 0.67103 4.50587 -12.40799 1.000 73.30859 148 ALA C N 1
ATOM 5841 C CA . ALA C 1 148 ? -0.58848 3.81233 -12.65076 1.000 66.10548 148 ALA C CA 1
ATOM 5842 C C . ALA C 1 148 ? -0.43294 2.74295 -13.72343 1.000 72.75661 148 ALA C C 1
ATOM 5843 O O . ALA C 1 148 ? -1.01091 1.65597 -13.60895 1.000 69.58172 148 ALA C O 1
ATOM 5845 N N . MET C 1 149 ? 0.34036 3.03128 -14.77475 1.000 77.50812 149 MET C N 1
ATOM 5846 C CA . MET C 1 149 ? 0.62105 2.01323 -15.78408 1.000 81.90877 149 MET C CA 1
ATOM 5847 C C . MET C 1 149 ? 1.31941 0.80696 -15.17079 1.000 83.73585 149 MET C C 1
ATOM 5848 O O . MET C 1 149 ? 1.01231 -0.34012 -15.51505 1.000 93.28211 149 MET C O 1
ATOM 5853 N N . ALA C 1 150 ? 2.26478 1.04629 -14.25980 1.000 84.43627 150 ALA C N 1
ATOM 5854 C CA . ALA C 1 150 ? 2.98336 -0.05750 -13.63494 1.000 83.84477 150 ALA C CA 1
ATOM 5855 C C . ALA C 1 150 ? 2.07354 -0.89153 -12.74300 1.000 83.60726 150 ALA C C 1
ATOM 5856 O O . ALA C 1 150 ? 2.27706 -2.10313 -12.61261 1.000 81.87035 150 ALA C O 1
ATOM 5858 N N . TRP C 1 151 ? 1.06512 -0.27045 -12.13430 1.000 75.67501 151 TRP C N 1
ATOM 5859 C CA . TRP C 1 151 ? 0.19507 -0.95564 -11.19017 1.000 79.15967 151 TRP C CA 1
ATOM 5860 C C . TRP C 1 151 ? -1.09586 -1.47676 -11.80788 1.000 80.78370 151 TRP C C 1
ATOM 5861 O O . TRP C 1 151 ? -1.75268 -2.32784 -11.19743 1.000 71.47987 151 TRP C O 1
ATOM 5872 N N . CYS C 1 152 ? -1.47887 -0.99263 -12.98519 1.000 74.82536 152 CYS C N 1
ATOM 5873 C CA . CYS C 1 152 ? -2.75765 -1.35190 -13.58795 1.000 74.31423 152 CYS C CA 1
ATOM 5874 C C . CYS C 1 152 ? -2.62816 -1.94414 -14.97813 1.000 70.59260 152 CYS C C 1
ATOM 5875 O O . CYS C 1 152 ? -3.37855 -2.85742 -15.32258 1.000 71.23969 152 CYS C O 1
ATOM 5878 N N . ASP C 1 153 ? -1.71560 -1.42548 -15.79968 1.000 72.44779 153 ASP C N 1
ATOM 5879 C CA . ASP C 1 153 ? -1.52947 -1.91317 -17.16504 1.000 75.20272 153 ASP C CA 1
ATOM 5880 C C . ASP C 1 153 ? -0.74956 -3.22704 -17.11062 1.000 78.90028 153 ASP C C 1
ATOM 5881 O O . ASP C 1 153 ? 0.42917 -3.31190 -17.46128 1.000 82.31301 153 ASP C O 1
ATOM 5886 N N . ASP C 1 154 ? -1.44744 -4.26665 -16.64555 1.000 80.15352 154 ASP C N 1
ATOM 5887 C CA . ASP C 1 154 ? -0.81604 -5.56186 -16.41245 1.000 91.47040 154 ASP C CA 1
ATOM 5888 C C . ASP C 1 154 ? -0.14009 -6.07428 -17.67648 1.000 87.72993 154 ASP C C 1
ATOM 5889 O O . ASP C 1 154 ? 1.07164 -6.31639 -17.69882 1.000 92.57324 154 ASP C O 1
ATOM 5894 N N . LYS C 1 155 ? -0.91209 -6.23600 -18.74475 1.000 85.57726 155 LYS C N 1
ATOM 5895 C CA . LYS C 1 155 ? -0.38764 -6.71178 -20.01527 1.000 90.32818 155 LYS C CA 1
ATOM 5896 C C . LYS C 1 155 ? 0.21135 -5.59681 -20.86430 1.000 89.50648 155 LYS C C 1
ATOM 5897 O O . LYS C 1 155 ? 0.58172 -5.85457 -22.01492 1.000 92.40015 155 LYS C O 1
ATOM 5903 N N . LYS C 1 156 ? 0.32412 -4.38535 -20.31825 1.000 89.00015 156 LYS C N 1
ATOM 5904 C CA . LYS C 1 156 ? 0.95497 -3.24573 -20.98590 1.000 92.68120 156 LYS C CA 1
ATOM 5905 C C . LYS C 1 156 ? 0.38168 -3.04873 -22.39226 1.000 90.14244 156 LYS C C 1
ATOM 5906 O O . LYS C 1 156 ? 1.02539 -3.31133 -23.40792 1.000 92.35801 156 LYS C O 1
ATOM 5908 N N . GLU C 1 157 ? -0.86210 -2.57088 -22.41892 1.000 82.79138 157 GLU C N 1
ATOM 5909 C CA . GLU C 1 157 ? -1.62976 -2.50195 -23.65531 1.000 82.10559 157 GLU C CA 1
ATOM 5910 C C . GLU C 1 157 ? -2.13908 -1.10198 -23.97310 1.000 80.52656 157 GLU C C 1
ATOM 5911 O O . GLU C 1 157 ? -2.88001 -0.93689 -24.94999 1.000 78.56548 157 GLU C O 1
ATOM 5913 N N . LEU C 1 158 ? -1.75891 -0.08893 -23.19305 1.000 76.79965 158 LEU C N 1
ATOM 5914 C CA . LEU C 1 158 ? -2.31387 1.24789 -23.35465 1.000 86.37049 158 LEU C CA 1
ATOM 5915 C C . LEU C 1 158 ? -1.36381 2.24881 -23.99948 1.000 91.57542 158 LEU C C 1
ATOM 5916 O O . LEU C 1 158 ? -1.81411 3.33236 -24.38731 1.000 78.55972 158 LEU C O 1
ATOM 5921 N N . SER C 1 159 ? -0.07257 1.92731 -24.12334 1.000 95.88643 159 SER C N 1
ATOM 5922 C CA . SER C 1 159 ? 0.87319 2.88498 -24.69130 1.000 96.11679 159 SER C CA 1
ATOM 5923 C C . SER C 1 159 ? 0.51959 3.24584 -26.12874 1.000 96.01152 159 SER C C 1
ATOM 5924 O O . SER C 1 159 ? 0.77210 4.37399 -26.56842 1.000 94.81771 159 SER C O 1
ATOM 5927 N N . THR C 1 160 ? -0.06490 2.30912 -26.87116 1.000 86.07576 160 THR C N 1
ATOM 5928 C CA . THR C 1 160 ? -0.43839 2.53376 -28.26209 1.000 88.60945 160 THR C CA 1
ATOM 5929 C C . THR C 1 160 ? -1.69045 3.38876 -28.42138 1.000 86.71261 160 THR C C 1
ATOM 5930 O O . THR C 1 160 ? -2.08196 3.66588 -29.56101 1.000 89.41067 160 THR C O 1
ATOM 5934 N N . LEU C 1 161 ? -2.32234 3.82430 -27.32778 1.000 84.01383 161 LEU C N 1
ATOM 5935 C CA . LEU C 1 161 ? -3.57228 4.56755 -27.41806 1.000 72.86561 161 LEU C CA 1
ATOM 5936 C C . LEU C 1 161 ? -3.55547 5.86826 -26.62404 1.000 82.43337 161 LEU C C 1
ATOM 5937 O O . LEU C 1 161 ? -4.58869 6.54657 -26.55199 1.000 65.06915 161 LEU C O 1
ATOM 5942 N N . ILE C 1 162 ? -2.42424 6.23889 -26.03473 1.000 79.98447 162 ILE C N 1
ATOM 5943 C CA . ILE C 1 162 ? -2.34262 7.43565 -25.20880 1.000 77.41616 162 ILE C CA 1
ATOM 5944 C C . ILE C 1 162 ? -2.08166 8.62604 -26.12866 1.000 68.76846 162 ILE C C 1
ATOM 5945 O O . ILE C 1 162 ? -1.12625 8.62133 -26.91651 1.000 76.63569 162 ILE C O 1
ATOM 5950 N N . VAL C 1 163 ? -2.94379 9.63903 -26.05875 1.000 67.65090 163 VAL C N 1
ATOM 5951 C CA . VAL C 1 163 ? -2.82871 10.77449 -26.97076 1.000 74.34826 163 VAL C CA 1
ATOM 5952 C C . VAL C 1 163 ? -2.83927 12.07837 -26.18165 1.000 67.92836 163 VAL C C 1
ATOM 5953 O O . VAL C 1 163 ? -2.00537 12.96237 -26.40781 1.000 65.20219 163 VAL C O 1
ATOM 5957 N N . ASN C 1 164 ? -3.78603 12.20859 -25.25836 1.000 67.61686 164 ASN C N 1
ATOM 5958 C CA . ASN C 1 164 ? -3.87239 13.36542 -24.38524 1.000 62.61931 164 ASN C CA 1
ATOM 5959 C C . ASN C 1 164 ? -3.10420 13.08764 -23.09430 1.000 61.50720 164 ASN C C 1
ATOM 5960 O O . ASN C 1 164 ? -2.52652 12.01784 -22.90427 1.000 61.74991 164 ASN C O 1
ATOM 5965 N N . GLN C 1 165 ? -3.09015 14.06033 -22.18963 1.000 60.56028 165 GLN C N 1
ATOM 5966 C CA . GLN C 1 165 ? -2.35785 13.93211 -20.93898 1.000 56.65331 165 GLN C CA 1
ATOM 5967 C C . GLN C 1 165 ? -3.27236 13.66694 -19.74940 1.000 52.29321 165 GLN C C 1
ATOM 5968 O O . GLN C 1 165 ? -2.81460 13.71871 -18.60370 1.000 52.35183 165 GLN C O 1
ATOM 5974 N N . GLU C 1 166 ? -4.54636 13.37066 -19.99664 1.000 49.96118 166 GLU C N 1
ATOM 5975 C CA . GLU C 1 166 ? -5.49749 13.06840 -18.93683 1.000 49.46096 166 GLU C CA 1
ATOM 5976 C C . GLU C 1 166 ? -5.51958 11.57493 -18.64137 1.000 52.64158 166 GLU C C 1
ATOM 5977 O O . GLU C 1 166 ? -5.39644 10.74596 -19.54867 1.000 49.88941 166 GLU C O 1
ATOM 5983 N N . PHE C 1 167 ? -5.69031 11.23907 -17.36464 1.000 47.72537 167 PHE C N 1
ATOM 5984 C CA . PHE C 1 167 ? -5.88198 9.85855 -16.95551 1.000 51.87503 167 PHE C CA 1
ATOM 5985 C C . PHE C 1 167 ? -6.66831 9.83612 -15.65364 1.000 51.57091 167 PHE C C 1
ATOM 5986 O O . PHE C 1 167 ? -6.59343 10.76849 -14.84697 1.000 45.54485 167 PHE C O 1
ATOM 5994 N N . LEU C 1 168 ? -7.43362 8.76287 -15.46767 1.000 45.97538 168 LEU C N 1
ATOM 5995 C CA . LEU C 1 168 ? -8.28349 8.57976 -14.30048 1.000 45.83444 168 LEU C CA 1
ATOM 5996 C C . LEU C 1 168 ? -7.80933 7.36232 -13.52193 1.000 46.99097 168 LEU C C 1
ATOM 5997 O O . LEU C 1 168 ? -7.55856 6.30209 -14.10891 1.000 53.51848 168 LEU C O 1
ATOM 6002 N N . VAL C 1 169 ? -7.68653 7.51313 -12.20586 1.000 46.14494 169 VAL C N 1
ATOM 6003 C CA . VAL C 1 169 ? -7.26445 6.43123 -11.32194 1.000 54.89397 169 VAL C CA 1
ATOM 6004 C C . VAL C 1 169 ? -8.40148 6.15960 -10.34841 1.000 47.62808 169 VAL C C 1
ATOM 6005 O O . VAL C 1 169 ? -8.85017 7.07038 -9.64199 1.000 44.68132 169 VAL C O 1
ATOM 6009 N N . GLY C 1 170 ? -8.87128 4.91833 -10.31992 1.000 49.98987 170 GLY C N 1
ATOM 6010 C CA . GLY C 1 170 ? -10.00924 4.52451 -9.50018 1.000 44.93487 170 GLY C CA 1
ATOM 6011 C C . GLY C 1 170 ? -9.56831 3.62507 -8.35952 1.000 47.51140 170 GLY C C 1
ATOM 6012 O O . GLY C 1 170 ? -8.75114 2.72182 -8.55244 1.000 49.34384 170 GLY C O 1
ATOM 6013 N N . PHE C 1 171 ? -10.11779 3.87656 -7.17356 1.000 50.83609 171 PHE C N 1
ATOM 6014 C CA . PHE C 1 171 ? -9.77205 3.12784 -5.97201 1.000 53.53036 171 PHE C CA 1
ATOM 6015 C C . PHE C 1 171 ? -11.01162 2.40824 -5.46141 1.000 50.31356 171 PHE C C 1
ATOM 6016 O O . PHE C 1 171 ? -12.02698 3.04890 -5.16667 1.000 46.28490 171 PHE C O 1
ATOM 6024 N N . ASP C 1 172 ? -10.92539 1.08134 -5.36489 1.000 50.87739 172 ASP C N 1
ATOM 6025 C CA . ASP C 1 172 ? -11.99952 0.24304 -4.84424 1.000 61.02771 172 ASP C CA 1
ATOM 6026 C C . ASP C 1 172 ? -11.67747 -0.16016 -3.41162 1.000 57.40931 172 ASP C C 1
ATOM 6027 O O . ASP C 1 172 ? -10.58467 -0.66661 -3.13491 1.000 51.32177 172 ASP C O 1
ATOM 6032 N N . PHE C 1 173 ? -12.63185 0.04828 -2.51062 1.000 51.80683 173 PHE C N 1
ATOM 6033 C CA . PHE C 1 173 ? -12.48520 -0.31494 -1.10342 1.000 53.94599 173 PHE C CA 1
ATOM 6034 C C . PHE C 1 173 ? -13.58680 -1.31789 -0.77438 1.000 54.83589 173 PHE C C 1
ATOM 6035 O O . PHE C 1 173 ? -14.70667 -0.93237 -0.42995 1.000 46.61152 173 PHE C O 1
ATOM 6043 N N . TYR C 1 174 ? -13.27407 -2.60636 -0.90373 1.000 53.96030 174 TYR C N 1
ATOM 6044 C CA . TYR C 1 174 ? -14.20813 -3.63850 -0.48061 1.000 62.38919 174 TYR C CA 1
ATOM 6045 C C . TYR C 1 174 ? -14.36458 -3.62209 1.03497 1.000 64.30934 174 TYR C C 1
ATOM 6046 O O . TYR C 1 174 ? -13.43765 -3.28527 1.77578 1.000 58.56612 174 TYR C O 1
ATOM 6055 N N . PHE C 1 175 ? -15.55233 -4.00875 1.49480 1.000 61.64084 175 PHE C N 1
ATOM 6056 C CA . PHE C 1 175 ? -15.86685 -3.92249 2.91499 1.000 60.21074 175 PHE C CA 1
ATOM 6057 C C . PHE C 1 175 ? -15.19023 -5.00633 3.74754 1.000 70.64494 175 PHE C C 1
ATOM 6058 O O . PHE C 1 175 ? -15.37512 -5.02413 4.97001 1.000 75.28924 175 PHE C O 1
ATOM 6066 N N . ASP C 1 176 ? -14.41128 -5.89628 3.12870 1.000 56.72150 176 ASP C N 1
ATOM 6067 C CA . ASP C 1 176 ? -13.70630 -6.95960 3.83530 1.000 67.44054 176 ASP C CA 1
ATOM 6068 C C . ASP C 1 176 ? -12.19163 -6.81561 3.73614 1.000 66.50834 176 ASP C C 1
ATOM 6069 O O . ASP C 1 176 ? -11.46340 -7.77817 3.99471 1.000 67.04025 176 ASP C O 1
ATOM 6074 N N . GLY C 1 177 ? -11.70159 -5.63908 3.35162 1.000 64.00365 177 GLY C N 1
ATOM 6075 C CA . GLY C 1 177 ? -10.28093 -5.39480 3.24154 1.000 61.52182 177 GLY C CA 1
ATOM 6076 C C . GLY C 1 177 ? -9.71515 -5.51961 1.84314 1.000 62.27320 177 GLY C C 1
ATOM 6077 O O . GLY C 1 177 ? -8.57969 -5.08262 1.61444 1.000 69.76456 177 GLY C O 1
ATOM 6078 N N . ARG C 1 178 ? -10.45764 -6.10797 0.90786 1.000 62.65296 178 ARG C N 1
ATOM 6079 C CA . ARG C 1 178 ? -9.97873 -6.20099 -0.46419 1.000 72.78414 178 ARG C CA 1
ATOM 6080 C C . ARG C 1 178 ? -9.90543 -4.81370 -1.08319 1.000 60.02704 178 ARG C C 1
ATOM 6081 O O . ARG C 1 178 ? -10.74239 -3.94921 -0.81278 1.000 59.96160 178 ARG C O 1
ATOM 6089 N N . THR C 1 179 ? -8.88988 -4.60002 -1.91266 1.000 59.86716 179 THR C N 1
ATOM 6090 C CA . THR C 1 179 ? -8.65766 -3.30228 -2.52463 1.000 68.14430 179 THR C CA 1
ATOM 6091 C C . THR C 1 179 ? -8.21987 -3.49119 -3.96752 1.000 60.76651 179 THR C C 1
ATOM 6092 O O . THR C 1 179 ? -7.41808 -4.37901 -4.26929 1.000 70.44489 179 THR C O 1
ATOM 6096 N N . ALA C 1 180 ? -8.74737 -2.64958 -4.85302 1.000 60.64027 180 ALA C N 1
ATOM 6097 C CA . ALA C 1 180 ? -8.39130 -2.68670 -6.26144 1.000 61.56714 180 ALA C CA 1
ATOM 6098 C C . ALA C 1 180 ? -8.17919 -1.26926 -6.77078 1.000 56.22034 180 ALA C C 1
ATOM 6099 O O . ALA C 1 180 ? -8.82537 -0.32085 -6.31625 1.000 55.07643 180 ALA C O 1
ATOM 6101 N N . ILE C 1 181 ? -7.24731 -1.13313 -7.70627 1.000 57.71394 181 ILE C N 1
ATOM 6102 C CA . ILE C 1 181 ? -7.01420 0.11998 -8.41159 1.000 57.01362 181 ILE C CA 1
ATOM 6103 C C . ILE C 1 181 ? -7.15841 -0.11424 -9.90776 1.000 60.59422 181 ILE C C 1
ATOM 6104 O O . ILE C 1 181 ? -6.90954 -1.21170 -10.41771 1.000 58.24243 181 ILE C O 1
ATOM 6109 N N . GLU C 1 182 ? -7.57988 0.93354 -10.60953 1.000 57.17956 182 GLU C N 1
ATOM 6110 C CA . GLU C 1 182 ? -7.87186 0.86073 -12.03066 1.000 56.56251 182 GLU C CA 1
ATOM 6111 C C . GLU C 1 182 ? -7.42335 2.15338 -12.69107 1.000 56.29892 182 GLU C C 1
ATOM 6112 O O . GLU C 1 182 ? -7.60794 3.23767 -12.13341 1.000 51.16629 182 GLU C O 1
ATOM 6118 N N . LEU C 1 183 ? -6.82139 2.03683 -13.87068 1.000 59.43310 183 LEU C N 1
ATOM 6119 C CA . LEU C 1 183 ? -6.39986 3.19660 -14.64422 1.000 54.42481 183 LEU C CA 1
ATOM 6120 C C . LEU C 1 183 ? -7.23856 3.26507 -15.91228 1.000 53.15831 183 LEU C C 1
ATOM 6121 O O . LEU C 1 183 ? -7.31703 2.28607 -16.66526 1.000 56.64839 183 LEU C O 1
ATOM 6126 N N . TYR C 1 184 ? -7.87355 4.41249 -16.13545 1.000 50.45404 184 TYR C N 1
ATOM 6127 C CA . TYR C 1 184 ? -8.68360 4.65275 -17.31803 1.000 49.12112 184 TYR C CA 1
ATOM 6128 C C . TYR C 1 184 ? -8.08310 5.79821 -18.12060 1.000 53.85426 184 TYR C C 1
ATOM 6129 O O . TYR C 1 184 ? -7.69941 6.82689 -17.55614 1.000 48.45192 184 TYR C O 1
ATOM 6138 N N . ILE C 1 185 ? -8.00812 5.61879 -19.43527 1.000 50.44975 185 ILE C N 1
ATOM 6139 C CA . ILE C 1 185 ? -7.69620 6.70197 -20.35553 1.000 55.93249 185 ILE C CA 1
ATOM 6140 C C . ILE C 1 185 ? -8.91851 6.95680 -21.23501 1.000 50.44146 185 ILE C C 1
ATOM 6141 O O . ILE C 1 185 ? -9.84753 6.15355 -21.29454 1.000 47.44533 185 ILE C O 1
ATOM 6146 N N . SER C 1 186 ? -8.91359 8.09818 -21.92037 1.000 47.21960 186 SER C N 1
ATOM 6147 C CA . SER C 1 186 ? -10.07500 8.55251 -22.67205 1.000 44.98396 186 SER C CA 1
ATOM 6148 C C . SER C 1 186 ? -9.69064 8.91337 -24.10039 1.000 53.08478 186 SER C C 1
ATOM 6149 O O . SER C 1 186 ? -8.61624 9.46915 -24.34623 1.000 54.16648 186 SER C O 1
ATOM 6152 N N . LEU C 1 187 ? -10.58177 8.58782 -25.03709 1.000 50.85325 187 LEU C N 1
ATOM 6153 C CA . LEU C 1 187 ? -10.43062 8.91564 -26.45209 1.000 47.34291 187 LEU C CA 1
ATOM 6154 C C . LEU C 1 187 ? -11.71500 9.59573 -26.90232 1.000 46.59184 187 LEU C C 1
ATOM 6155 O O . LEU C 1 187 ? -12.76827 8.95313 -26.95103 1.000 46.39785 187 LEU C O 1
ATOM 6160 N N . SER C 1 188 ? -11.64128 10.88526 -27.22568 1.000 46.66465 188 SER C N 1
ATOM 6161 C CA . SER C 1 188 ? -12.82124 11.56207 -27.73996 1.000 46.85045 188 SER C CA 1
ATOM 6162 C C . SER C 1 188 ? -13.06082 11.17426 -29.19650 1.000 46.54850 188 SER C C 1
ATOM 6163 O O . SER C 1 188 ? -12.18516 10.62771 -29.87255 1.000 53.12454 188 SER C O 1
ATOM 6166 N N . SER C 1 189 ? -14.27027 11.47558 -29.68072 1.000 46.08690 189 SER C N 1
ATOM 6167 C CA . SER C 1 189 ? -14.59502 11.19864 -31.07849 1.000 47.93220 189 SER C CA 1
ATOM 6168 C C . SER C 1 189 ? -13.66664 11.95167 -32.02243 1.000 52.14702 189 SER C C 1
ATOM 6169 O O . SER C 1 189 ? -13.22604 11.39891 -33.03448 1.000 55.30695 189 SER C O 1
ATOM 6172 N N . GLU C 1 190 ? -13.34614 13.21203 -31.70512 1.000 42.64659 190 GLU C N 1
ATOM 6173 C CA . GLU C 1 190 ? -12.39619 13.95209 -32.53060 1.000 47.89014 190 GLU C CA 1
ATOM 6174 C C . GLU C 1 190 ? -11.01828 13.30355 -32.51325 1.000 47.91702 190 GLU C C 1
ATOM 6175 O O . GLU C 1 190 ? -10.24540 13.46254 -33.46442 1.000 58.21763 190 GLU C O 1
ATOM 6177 N N . GLU C 1 191 ? -10.69588 12.56383 -31.45096 1.000 56.80813 191 GLU C N 1
ATOM 6178 C CA . GLU C 1 191 ? -9.38586 11.92930 -31.35720 1.000 59.92043 191 GLU C CA 1
ATOM 6179 C C . GLU C 1 191 ? -9.31503 10.63036 -32.15652 1.000 59.98842 191 GLU C C 1
ATOM 6180 O O . GLU C 1 191 ? -8.30333 10.36871 -32.81624 1.000 63.35432 191 GLU C O 1
ATOM 6186 N N . PHE C 1 192 ? -10.35973 9.80067 -32.12167 1.000 58.15011 192 PHE C N 1
ATOM 6187 C CA . PHE C 1 192 ? -10.30950 8.52507 -32.82950 1.000 59.87654 192 PHE C CA 1
ATOM 6188 C C . PHE C 1 192 ? -10.98026 8.55715 -34.19895 1.000 68.52354 192 PHE C C 1
ATOM 6189 O O . PHE C 1 192 ? -11.04196 7.51681 -34.86536 1.000 69.01160 192 PHE C O 1
ATOM 6197 N N . GLN C 1 193 ? -11.47682 9.71197 -34.64035 1.000 63.33445 193 GLN C N 1
ATOM 6198 C CA . GLN C 1 193 ? -12.02444 9.81976 -35.98492 1.000 66.27316 193 GLN C CA 1
ATOM 6199 C C . GLN C 1 193 ? -10.95864 10.10734 -37.03049 1.000 73.19395 193 GLN C C 1
ATOM 6200 O O . GLN C 1 193 ? -11.21682 9.92077 -38.22544 1.000 77.62447 193 GLN C O 1
ATOM 6206 N N . GLN C 1 194 ? -9.77775 10.55799 -36.61720 1.000 73.88405 194 GLN C N 1
ATOM 6207 C CA . GLN C 1 194 ? -8.67889 10.73142 -37.55234 1.000 83.59479 194 GLN C CA 1
ATOM 6208 C C . GLN C 1 194 ? -8.02859 9.38558 -37.84735 1.000 84.98303 194 GLN C C 1
ATOM 6209 O O . GLN C 1 194 ? -7.96434 8.50070 -36.98898 1.000 81.57114 194 GLN C O 1
ATOM 6215 N N . THR C 1 195 ? -7.53518 9.24808 -39.08197 1.000 89.05217 195 THR C N 1
ATOM 6216 C CA . THR C 1 195 ? -7.17906 7.93649 -39.61893 1.000 89.95477 195 THR C CA 1
ATOM 6217 C C . THR C 1 195 ? -6.07951 7.25398 -38.81453 1.000 87.35783 195 THR C C 1
ATOM 6218 O O . THR C 1 195 ? -6.02915 6.01945 -38.76309 1.000 89.32661 195 THR C O 1
ATOM 6222 N N . GLN C 1 196 ? -5.19472 8.02716 -38.18257 1.000 89.85960 196 GLN C N 1
ATOM 6223 C CA . GLN C 1 196 ? -4.08729 7.42394 -37.44808 1.000 86.40885 196 GLN C CA 1
ATOM 6224 C C . GLN C 1 196 ? -4.57974 6.71487 -36.19186 1.000 82.97829 196 GLN C C 1
ATOM 6225 O O . GLN C 1 196 ? -4.28116 5.53412 -35.97737 1.000 85.06264 196 GLN C O 1
ATOM 6231 N N . VAL C 1 197 ? -5.32311 7.42514 -35.33943 1.000 77.94471 197 VAL C N 1
ATOM 6232 C CA . VAL C 1 197 ? -5.75053 6.84223 -34.07071 1.000 81.10109 197 VAL C CA 1
ATOM 6233 C C . VAL C 1 197 ? -6.70178 5.67519 -34.31185 1.000 78.86373 197 VAL C C 1
ATOM 6234 O O . VAL C 1 197 ? -6.66485 4.66835 -33.59371 1.000 76.23348 197 VAL C O 1
ATOM 6238 N N . TRP C 1 198 ? -7.55676 5.78291 -35.33380 1.000 76.90531 198 TRP C N 1
ATOM 6239 C CA . TRP C 1 198 ? -8.48893 4.70106 -35.63836 1.000 83.22213 198 TRP C CA 1
ATOM 6240 C C . TRP C 1 198 ? -7.75018 3.42932 -36.03700 1.000 82.97935 198 TRP C C 1
ATOM 6241 O O . TRP C 1 198 ? -8.17898 2.32089 -35.69570 1.000 84.05780 198 TRP C O 1
ATOM 6252 N N . GLU C 1 199 ? -6.63576 3.56907 -36.76023 1.000 88.49407 199 GLU C N 1
ATOM 6253 C CA . GLU C 1 199 ? -5.87390 2.39642 -37.17849 1.000 91.64214 199 GLU C CA 1
ATOM 6254 C C . GLU C 1 199 ? -5.15637 1.75377 -35.99797 1.000 90.74486 199 GLU C C 1
ATOM 6255 O O . GLU C 1 199 ? -5.06776 0.52352 -35.91427 1.000 95.75871 199 GLU C O 1
ATOM 6257 N N . ARG C 1 200 ? -4.63186 2.56785 -35.07819 1.000 90.38460 200 ARG C N 1
ATOM 6258 C CA . ARG C 1 200 ? -4.03453 2.01529 -33.86777 1.000 87.66087 200 ARG C CA 1
ATOM 6259 C C . ARG C 1 200 ? -5.09534 1.43065 -32.94412 1.000 95.73855 200 ARG C C 1
ATOM 6260 O O . ARG C 1 200 ? -4.81740 0.47724 -32.20643 1.000 96.15502 200 ARG C O 1
ATOM 6262 N N . LEU C 1 201 ? -6.31094 1.98637 -32.97651 1.000 85.33969 201 LEU C N 1
ATOM 6263 C CA . LEU C 1 201 ? -7.40604 1.45965 -32.16662 1.000 78.83458 201 LEU C CA 1
ATOM 6264 C C . LEU C 1 201 ? -7.78421 0.04588 -32.59279 1.000 87.64157 201 LEU C C 1
ATOM 6265 O O . LEU C 1 201 ? -8.10158 -0.80083 -31.74935 1.000 88.84210 201 LEU C O 1
ATOM 6270 N N . ALA C 1 202 ? -7.75870 -0.22783 -33.89639 1.000 88.75139 202 ALA C N 1
ATOM 6271 C CA . ALA C 1 202 ? -8.12555 -1.53743 -34.42148 1.000 88.08021 202 ALA C CA 1
ATOM 6272 C C . ALA C 1 202 ? -7.03828 -2.58635 -34.22733 1.000 94.57331 202 ALA C C 1
ATOM 6273 O O . ALA C 1 202 ? -7.20782 -3.72273 -34.68447 1.000 95.35036 202 ALA C O 1
ATOM 6275 N N . LYS C 1 203 ? -5.93703 -2.24213 -33.56048 1.000 94.39607 203 LYS C N 1
ATOM 6276 C CA . LYS C 1 203 ? -4.82482 -3.15954 -33.37330 1.000 94.74867 203 LYS C CA 1
ATOM 6277 C C . LYS C 1 203 ? -4.71294 -3.69769 -31.95373 1.000 94.23266 203 LYS C C 1
ATOM 6278 O O . LYS C 1 203 ? -3.89121 -4.58879 -31.71443 1.000 95.69566 203 LYS C O 1
ATOM 6284 N N . VAL C 1 204 ? -5.50867 -3.18934 -31.01083 1.000 89.38083 204 VAL C N 1
ATOM 6285 C CA . VAL C 1 204 ? -5.41939 -3.61021 -29.61537 1.000 90.28849 204 VAL C CA 1
ATOM 6286 C C . VAL C 1 204 ? -6.76188 -4.15684 -29.14852 1.000 89.22771 204 VAL C C 1
ATOM 6287 O O . VAL C 1 204 ? -6.81982 -5.01934 -28.26504 1.000 95.92678 204 VAL C O 1
ATOM 6291 N N . VAL C 1 205 ? -7.84859 -3.65367 -29.72497 1.000 86.20428 205 VAL C N 1
ATOM 6292 C CA . VAL C 1 205 ? -9.18889 -4.12129 -29.39739 1.000 88.52191 205 VAL C CA 1
ATOM 6293 C C . VAL C 1 205 ? -9.72690 -4.91564 -30.57867 1.000 91.94143 205 VAL C C 1
ATOM 6294 O O . VAL C 1 205 ? -9.29775 -4.73839 -31.72516 1.000 94.00564 205 VAL C O 1
ATOM 6298 N N . CYS C 1 206 ? -10.66829 -5.80756 -30.28933 1.000 88.58286 206 CYS C N 1
ATOM 6299 C CA . CYS C 1 206 ? -11.20326 -6.69323 -31.31008 1.000 93.01662 206 CYS C CA 1
ATOM 6300 C C . CYS C 1 206 ? -12.23886 -5.96970 -32.16581 1.000 87.28645 206 CYS C C 1
ATOM 6301 O O . CYS C 1 206 ? -12.73171 -4.89143 -31.81892 1.000 91.84785 206 CYS C O 1
ATOM 6304 N N . ALA C 1 207 ? -12.56533 -6.58778 -33.30002 1.000 91.03698 207 ALA C N 1
ATOM 6305 C CA . ALA C 1 207 ? -13.53867 -6.00561 -34.22310 1.000 91.26327 207 ALA C CA 1
ATOM 6306 C C . ALA C 1 207 ? -14.89178 -5.72504 -33.57954 1.000 87.59174 207 ALA C C 1
ATOM 6307 O O . ALA C 1 207 ? -15.40503 -4.60501 -33.75154 1.000 86.66355 207 ALA C O 1
ATOM 6309 N N . PRO C 1 208 ? -15.52048 -6.65078 -32.84184 1.000 87.35215 208 PRO C N 1
ATOM 6310 C CA . PRO C 1 208 ? -16.85393 -6.34850 -32.29482 1.000 84.31063 208 PRO C CA 1
ATOM 6311 C C . PRO C 1 208 ? -16.85928 -5.20886 -31.29002 1.000 78.94253 208 PRO C C 1
ATOM 6312 O O . PRO C 1 208 ? -17.93091 -4.65762 -31.01162 1.000 76.47032 208 PRO C O 1
ATOM 6316 N N . ALA C 1 209 ? -15.70401 -4.83730 -30.73596 1.000 77.36810 209 ALA C N 1
ATOM 6317 C CA . ALA C 1 209 ? -15.63905 -3.64265 -29.90013 1.000 77.24952 209 ALA C CA 1
ATOM 6318 C C . ALA C 1 209 ? -15.51173 -2.37732 -30.73762 1.000 71.97866 209 ALA C C 1
ATOM 6319 O O . ALA C 1 209 ? -15.94475 -1.30363 -30.30330 1.000 70.85738 209 ALA C O 1
ATOM 6321 N N . LEU C 1 210 ? -14.93607 -2.49383 -31.93732 1.000 75.63330 210 LEU C N 1
ATOM 6322 C CA . LEU C 1 210 ? -14.71188 -1.33276 -32.79203 1.000 75.99669 210 LEU C CA 1
ATOM 6323 C C . LEU C 1 210 ? -16.01824 -0.76934 -33.33679 1.000 74.89081 210 LEU C C 1
ATOM 6324 O O . LEU C 1 210 ? -16.19445 0.45369 -33.39461 1.000 72.41215 210 LEU C O 1
ATOM 6329 N N . ARG C 1 211 ? -16.93842 -1.64134 -33.75621 1.000 77.41717 211 ARG C N 1
ATOM 6330 C CA . ARG C 1 211 ? -18.20748 -1.16929 -34.30081 1.000 77.42843 211 ARG C CA 1
ATOM 6331 C C . ARG C 1 211 ? -18.99725 -0.37646 -33.26834 1.000 75.03066 211 ARG C C 1
ATOM 6332 O O . ARG C 1 211 ? -19.79568 0.49540 -33.63142 1.000 81.00601 211 ARG C O 1
ATOM 6340 N N . LEU C 1 212 ? -18.78007 -0.65147 -31.98149 1.000 69.90912 212 LEU C N 1
ATOM 6341 C CA . LEU C 1 212 ? -19.42836 0.12909 -30.93724 1.000 73.43052 212 LEU C CA 1
ATOM 6342 C C . LEU C 1 212 ? -18.69703 1.43790 -30.67272 1.000 62.57140 212 LEU C C 1
ATOM 6343 O O . LEU C 1 212 ? -19.31727 2.40288 -30.21359 1.000 76.00604 212 LEU C O 1
ATOM 6348 N N . VAL C 1 213 ? -17.39355 1.49405 -30.96180 1.000 63.59079 213 VAL C N 1
ATOM 6349 C CA . VAL C 1 213 ? -16.62592 2.71153 -30.70986 1.000 67.11318 213 VAL C CA 1
ATOM 6350 C C . VAL C 1 213 ? -17.12115 3.84809 -31.59561 1.000 66.69248 213 VAL C C 1
ATOM 6351 O O . VAL C 1 213 ? -17.31410 4.97841 -31.13137 1.000 57.73825 213 VAL C O 1
ATOM 6355 N N . ASN C 1 214 ? -17.35052 3.56471 -32.87961 1.000 65.43291 214 ASN C N 1
ATOM 6356 C CA . ASN C 1 214 ? -17.81410 4.57745 -33.82068 1.000 70.66844 214 ASN C CA 1
ATOM 6357 C C . ASN C 1 214 ? -19.21889 5.07748 -33.50558 1.000 66.86134 214 ASN C C 1
ATOM 6358 O O . ASN C 1 214 ? -19.66236 6.05606 -34.11526 1.000 73.77354 214 ASN C O 1
ATOM 6363 N N . ASP C 1 215 ? -19.92398 4.44017 -32.57394 1.000 71.35691 215 ASP C N 1
ATOM 6364 C CA . ASP C 1 215 ? -21.24507 4.88325 -32.13316 1.000 70.46421 215 ASP C CA 1
ATOM 6365 C C . ASP C 1 215 ? -21.18207 5.59122 -30.78575 1.000 62.81698 215 ASP C C 1
ATOM 6366 O O . ASP C 1 215 ? -22.06978 5.42393 -29.94595 1.000 65.78859 215 ASP C O 1
ATOM 6368 N N . CYS C 1 216 ? -20.13927 6.38705 -30.55184 1.000 61.72837 216 CYS C N 1
ATOM 6369 C CA . CYS C 1 216 ? -19.97187 7.09940 -29.29187 1.000 54.85243 216 CYS C CA 1
ATOM 6370 C C . CYS C 1 216 ? -19.38217 8.48205 -29.53187 1.000 51.95319 216 CYS C C 1
ATOM 6371 O O . CYS C 1 216 ? -18.71224 8.73293 -30.53666 1.000 51.65001 216 CYS C O 1
ATOM 6374 N N . GLN C 1 217 ? -19.64616 9.38414 -28.58191 1.000 53.22191 217 GLN C N 1
ATOM 6375 C CA . GLN C 1 217 ? -18.96007 10.66962 -28.54633 1.000 50.80626 217 GLN C CA 1
ATOM 6376 C C . GLN C 1 217 ? -17.54428 10.54595 -28.00337 1.000 43.47841 217 GLN C C 1
ATOM 6377 O O . GLN C 1 217 ? -16.70295 11.39876 -28.29909 1.000 42.64541 217 GLN C O 1
ATOM 6379 N N . ALA C 1 218 ? -17.26817 9.50405 -27.22446 1.000 42.87342 218 ALA C N 1
ATOM 6380 C CA . ALA C 1 218 ? -15.94321 9.23836 -26.68401 1.000 42.94085 218 ALA C CA 1
ATOM 6381 C C . ALA C 1 218 ? -15.94091 7.82588 -26.12586 1.000 43.95838 218 ALA C C 1
ATOM 6382 O O . ALA C 1 218 ? -16.99766 7.24503 -25.86765 1.000 43.81257 218 ALA C O 1
ATOM 6384 N N . ILE C 1 219 ? -14.74060 7.28364 -25.93120 1.000 45.21585 219 ILE C N 1
ATOM 6385 C CA . ILE C 1 219 ? -14.58360 6.00013 -25.26685 1.000 46.18301 219 ILE C CA 1
ATOM 6386 C C . ILE C 1 219 ? -13.53716 6.12386 -24.16832 1.000 51.31294 219 ILE C C 1
ATOM 6387 O O . ILE C 1 219 ? -12.67588 7.00669 -24.18577 1.000 44.74099 219 ILE C O 1
ATOM 6392 N N . GLN C 1 220 ? -13.64940 5.23408 -23.18621 1.000 45.09366 220 GLN C N 1
ATOM 6393 C CA . GLN C 1 220 ? -12.62792 5.03062 -22.17430 1.000 45.09942 220 GLN C CA 1
ATOM 6394 C C . GLN C 1 220 ? -12.22371 3.56346 -22.17004 1.000 47.86371 220 GLN C C 1
ATOM 6395 O O . GLN C 1 220 ? -13.02777 2.68050 -22.48455 1.000 48.90248 220 GLN C O 1
ATOM 6401 N N . ILE C 1 221 ? -10.96939 3.30954 -21.81109 1.000 49.31216 221 ILE C N 1
ATOM 6402 C CA . ILE C 1 221 ? -10.46149 1.95479 -21.62815 1.000 52.97233 221 ILE C CA 1
ATOM 6403 C C . ILE C 1 221 ? -9.84582 1.87698 -20.24008 1.000 51.98275 221 ILE C C 1
ATOM 6404 O O . ILE C 1 221 ? -8.94027 2.65461 -19.91467 1.000 51.15284 221 ILE C O 1
ATOM 6409 N N . GLY C 1 222 ? -10.33700 0.94973 -19.42374 1.000 51.61797 222 GLY C N 1
ATOM 6410 C CA . GLY C 1 222 ? -9.85212 0.76349 -18.06855 1.000 51.44605 222 GLY C CA 1
ATOM 6411 C C . GLY C 1 222 ? -9.11769 -0.56050 -17.94190 1.000 63.69710 222 GLY C C 1
ATOM 6412 O O . GLY C 1 222 ? -9.59239 -1.59378 -18.42154 1.000 56.44139 222 GLY C O 1
ATOM 6413 N N . VAL C 1 223 ? -7.95479 -0.51060 -17.29810 1.000 56.08844 223 VAL C N 1
ATOM 6414 C CA . VAL C 1 223 ? -7.15886 -1.70036 -17.02789 1.000 66.16281 223 VAL C CA 1
ATOM 6415 C C . VAL C 1 223 ? -6.92208 -1.79463 -15.52962 1.000 63.77408 223 VAL C C 1
ATOM 6416 O O . VAL C 1 223 ? -6.77097 -0.77693 -14.84550 1.000 57.28491 223 VAL C O 1
ATOM 6420 N N . SER C 1 224 ? -6.89287 -3.02250 -15.02440 1.000 61.37241 224 SER C N 1
ATOM 6421 C CA . SER C 1 224 ? -6.70623 -3.26610 -13.60355 1.000 61.64851 224 SER C CA 1
ATOM 6422 C C . SER C 1 224 ? -6.13823 -4.66443 -13.43186 1.000 68.00131 224 SER C C 1
ATOM 6423 O O . SER C 1 224 ? -6.27356 -5.51726 -14.31085 1.000 69.46502 224 SER C O 1
ATOM 6426 N N . ARG C 1 225 ? -5.48618 -4.88358 -12.28922 1.000 74.11588 225 ARG C N 1
ATOM 6427 C CA . ARG C 1 225 ? -5.08355 -6.23231 -11.91695 1.000 83.14518 225 ARG C CA 1
ATOM 6428 C C . ARG C 1 225 ? -6.26381 -7.07428 -11.45508 1.000 76.82176 225 ARG C C 1
ATOM 6429 O O . ARG C 1 225 ? -6.08733 -8.26880 -11.19381 1.000 80.84038 225 ARG C O 1
ATOM 6431 N N . ALA C 1 226 ? -7.45228 -6.47961 -11.34482 1.000 70.24671 226 ALA C N 1
ATOM 6432 C CA . ALA C 1 226 ? -8.66740 -7.19261 -10.98275 1.000 74.64990 226 ALA C CA 1
ATOM 6433 C C . ALA C 1 226 ? -9.64190 -7.32387 -12.14367 1.000 76.72421 226 ALA C C 1
ATOM 6434 O O . ALA C 1 226 ? -10.73389 -7.87221 -11.95966 1.000 84.30505 226 ALA C O 1
ATOM 6436 N N . ASN C 1 227 ? -9.28350 -6.83279 -13.32647 1.000 67.72135 227 ASN C N 1
ATOM 6437 C CA . ASN C 1 227 ? -10.10475 -6.97395 -14.52078 1.000 77.90378 227 ASN C CA 1
ATOM 6438 C C . ASN C 1 227 ? -9.60109 -8.15547 -15.34112 1.000 76.43265 227 ASN C C 1
ATOM 6439 O O . ASN C 1 227 ? -8.39889 -8.26424 -15.60550 1.000 79.66670 227 ASN C O 1
ATOM 6444 N N . ASP C 1 228 ? -10.52110 -9.03755 -15.74135 1.000 75.33731 228 ASP C N 1
ATOM 6445 C CA . ASP C 1 228 ? -10.12689 -10.19553 -16.54017 1.000 89.06994 228 ASP C CA 1
ATOM 6446 C C . ASP C 1 228 ? -9.53734 -9.77863 -17.88115 1.000 85.70546 228 ASP C C 1
ATOM 6447 O O . ASP C 1 228 ? -8.63085 -10.44426 -18.39493 1.000 88.09925 228 ASP C O 1
ATOM 6452 N N . SER C 1 229 ? -10.03521 -8.68958 -18.45980 1.000 71.03078 229 SER C N 1
ATOM 6453 C CA . SER C 1 229 ? -9.50364 -8.15210 -19.70287 1.000 71.88688 229 SER C CA 1
ATOM 6454 C C . SER C 1 229 ? -9.68862 -6.64145 -19.68168 1.000 69.60235 229 SER C C 1
ATOM 6455 O O . SER C 1 229 ? -10.20306 -6.07562 -18.71314 1.000 70.67317 229 SER C O 1
ATOM 6458 N N . LYS C 1 230 ? -9.26049 -5.98753 -20.76094 1.000 73.20706 230 LYS C N 1
ATOM 6459 C CA . LYS C 1 230 ? -9.51915 -4.56190 -20.91417 1.000 70.13661 230 LYS C CA 1
ATOM 6460 C C . LYS C 1 230 ? -11.01999 -4.31306 -20.97359 1.000 69.19635 230 LYS C C 1
ATOM 6461 O O . LYS C 1 230 ? -11.77195 -5.07720 -21.58561 1.000 72.82836 230 LYS C O 1
ATOM 6463 N N . ILE C 1 231 ? -11.45668 -3.24006 -20.32380 1.000 63.20129 231 ILE C N 1
ATOM 6464 C CA . ILE C 1 231 ? -12.87172 -2.93008 -20.16728 1.000 56.68032 231 ILE C CA 1
ATOM 6465 C C . ILE C 1 231 ? -13.17577 -1.64485 -20.92633 1.000 56.36165 231 ILE C C 1
ATOM 6466 O O . ILE C 1 231 ? -12.49645 -0.62936 -20.73787 1.000 53.24517 231 ILE C O 1
ATOM 6471 N N . MET C 1 232 ? -14.19506 -1.69326 -21.78159 1.000 54.90297 232 MET C N 1
ATOM 6472 C CA . MET C 1 232 ? -14.50844 -0.61857 -22.71420 1.000 53.81819 232 MET C CA 1
ATOM 6473 C C . MET C 1 232 ? -15.64871 0.22382 -22.15619 1.000 50.62009 232 MET C C 1
ATOM 6474 O O . MET C 1 232 ? -16.68605 -0.31892 -21.76569 1.000 51.11894 232 MET C O 1
ATOM 6479 N N . TYR C 1 233 ? -15.46921 1.54493 -22.13783 1.000 48.34784 233 TYR C N 1
ATOM 6480 C CA . TYR C 1 233 ? -16.50543 2.47426 -21.69521 1.000 48.07205 233 TYR C CA 1
ATOM 6481 C C . TYR C 1 233 ? -17.01465 3.25999 -22.89729 1.000 45.51482 233 TYR C C 1
ATOM 6482 O O . TYR C 1 233 ? -16.26266 4.02819 -23.50481 1.000 45.50778 233 TYR C O 1
ATOM 6491 N N . TYR C 1 234 ? -18.28958 3.07491 -23.23055 1.000 45.75460 234 TYR C N 1
ATOM 6492 C CA . TYR C 1 234 ? -18.87305 3.61871 -24.45130 1.000 46.49267 234 TYR C CA 1
ATOM 6493 C C . TYR C 1 234 ? -19.82120 4.75491 -24.09420 1.000 46.84157 234 TYR C C 1
ATOM 6494 O O . TYR C 1 234 ? -20.93350 4.51333 -23.61300 1.000 43.54225 234 TYR C O 1
ATOM 6503 N N . HIS C 1 235 ? -19.38951 5.98757 -24.35376 1.000 42.51658 235 HIS C N 1
ATOM 6504 C CA . HIS C 1 235 ? -20.22045 7.17446 -24.15458 1.000 44.47923 235 HIS C CA 1
ATOM 6505 C C . HIS C 1 235 ? -21.08347 7.35213 -25.39707 1.000 45.37577 235 HIS C C 1
ATOM 6506 O O . HIS C 1 235 ? -20.70342 8.02041 -26.35834 1.000 44.91394 235 HIS C O 1
ATOM 6513 N N . THR C 1 236 ? -22.27367 6.76213 -25.36016 1.000 50.81919 236 THR C N 1
ATOM 6514 C CA . THR C 1 236 ? -23.08307 6.59219 -26.55848 1.000 51.72218 236 THR C CA 1
ATOM 6515 C C . THR C 1 236 ? -23.63178 7.92067 -27.07219 1.000 49.15007 236 THR C C 1
ATOM 6516 O O . THR C 1 236 ? -23.91290 8.84416 -26.30483 1.000 53.73287 236 THR C O 1
ATOM 6520 N N . LEU C 1 237 ? -23.78927 8.00397 -28.39881 1.000 61.42657 237 LEU C N 1
ATOM 6521 C CA . LEU C 1 237 ? -24.44398 9.15890 -29.00803 1.000 65.82542 237 LEU C CA 1
ATOM 6522 C C . LEU C 1 237 ? -25.95877 9.06294 -28.88112 1.000 68.15439 237 LEU C C 1
ATOM 6523 O O . LEU C 1 237 ? -26.62450 10.03854 -28.51669 1.000 65.62975 237 LEU C O 1
ATOM 6528 N N . ASN C 1 238 ? -26.51758 7.89819 -29.19461 1.000 72.17346 238 ASN C N 1
ATOM 6529 C CA . ASN C 1 238 ? -27.95649 7.65580 -29.09747 1.000 76.55723 238 ASN C CA 1
ATOM 6530 C C . ASN C 1 238 ? -28.18794 6.50694 -28.12824 1.000 71.87674 238 ASN C C 1
ATOM 6531 O O . ASN C 1 238 ? -28.00474 5.33294 -28.49798 1.000 67.16634 238 ASN C O 1
ATOM 6536 N N . PRO C 1 239 ? -28.56853 6.78771 -26.87843 1.000 72.89312 239 PRO C N 1
ATOM 6537 C CA . PRO C 1 239 ? -28.78026 5.68897 -25.91961 1.000 68.16175 239 PRO C CA 1
ATOM 6538 C C . PRO C 1 239 ? -29.87756 4.72830 -26.33942 1.000 68.66915 239 PRO C C 1
ATOM 6539 O O . PRO C 1 239 ? -29.76057 3.51869 -26.10414 1.000 66.26183 239 PRO C O 1
ATOM 6543 N N . ASN C 1 240 ? -30.94705 5.23424 -26.95716 1.000 66.26598 240 ASN C N 1
ATOM 6544 C CA . ASN C 1 240 ? -32.01729 4.35238 -27.41027 1.000 71.32853 240 ASN C CA 1
ATOM 6545 C C . ASN C 1 240 ? -31.52705 3.41256 -28.50426 1.000 64.18635 240 ASN C C 1
ATOM 6546 O O . ASN C 1 240 ? -31.86062 2.22240 -28.50622 1.000 73.50360 240 ASN C O 1
ATOM 6551 N N . SER C 1 241 ? -30.72013 3.92614 -29.43497 1.000 66.44609 241 SER C N 1
ATOM 6552 C CA . SER C 1 241 ? -30.22148 3.10733 -30.53433 1.000 73.90833 241 SER C CA 1
ATOM 6553 C C . SER C 1 241 ? -29.11764 2.15410 -30.09179 1.000 68.13082 241 SER C C 1
ATOM 6554 O O . SER C 1 241 ? -29.02664 1.03600 -30.61030 1.000 68.71885 241 SER C O 1
ATOM 6557 N N . PHE C 1 242 ? -28.27464 2.57364 -29.14590 1.000 64.83480 242 PHE C N 1
ATOM 6558 C CA . PHE C 1 242 ? -27.18128 1.72181 -28.68852 1.000 68.87275 242 PHE C CA 1
ATOM 6559 C C . PHE C 1 242 ? -27.69255 0.52293 -27.89953 1.000 69.90019 242 PHE C C 1
ATOM 6560 O O . PHE C 1 242 ? -27.09676 -0.55912 -27.96109 1.000 64.20314 242 PHE C O 1
ATOM 6568 N N . ILE C 1 243 ? -28.78162 0.69500 -27.15705 1.000 68.67588 243 ILE C N 1
ATOM 6569 C CA . ILE C 1 243 ? -29.30068 -0.35980 -26.29430 1.000 67.24211 243 ILE C CA 1
ATOM 6570 C C . ILE C 1 243 ? -30.20003 -1.31566 -27.06718 1.000 68.87391 243 ILE C C 1
ATOM 6571 O O . ILE C 1 243 ? -30.06855 -2.53802 -26.95070 1.000 67.08795 243 ILE C O 1
ATOM 6576 N N . ASP C 1 244 ? -31.13255 -0.77277 -27.85814 1.000 75.40254 244 ASP C N 1
ATOM 6577 C CA . ASP C 1 244 ? -31.98662 -1.61441 -28.69448 1.000 78.73158 244 ASP C CA 1
ATOM 6578 C C . ASP C 1 244 ? -31.15675 -2.55132 -29.55864 1.000 74.12215 244 ASP C C 1
ATOM 6579 O O . ASP C 1 244 ? -31.52168 -3.71481 -29.75964 1.000 80.57807 244 ASP C O 1
ATOM 6584 N N . ASN C 1 245 ? -30.03150 -2.06085 -30.06754 1.000 73.54808 245 ASN C N 1
ATOM 6585 C CA . ASN C 1 245 ? -29.14150 -2.83057 -30.92156 1.000 84.10518 245 ASN C CA 1
ATOM 6586 C C . ASN C 1 245 ? -28.03879 -3.53636 -30.14304 1.000 76.11854 245 ASN C C 1
ATOM 6587 O O . ASN C 1 245 ? -27.20128 -4.20888 -30.75318 1.000 82.02952 245 ASN C O 1
ATOM 6592 N N . LEU C 1 246 ? -28.01684 -3.40088 -28.81650 1.000 73.83268 246 LEU C N 1
ATOM 6593 C CA . LEU C 1 246 ? -26.97856 -4.05104 -28.02463 1.000 72.11670 246 LEU C CA 1
ATOM 6594 C C . LEU C 1 246 ? -27.13854 -5.56717 -28.05416 1.000 80.06998 246 LEU C C 1
ATOM 6595 O O . LEU C 1 246 ? -26.16244 -6.30128 -28.24387 1.000 78.89588 246 LEU C O 1
ATOM 6600 N N . GLY C 1 247 ? -28.36157 -6.05391 -27.86751 1.000 74.88360 247 GLY C N 1
ATOM 6601 C CA . GLY C 1 247 ? -28.63734 -7.47298 -27.91532 1.000 78.53346 247 GLY C CA 1
ATOM 6602 C C . GLY C 1 247 ? -28.67752 -8.18526 -26.58135 1.000 77.38384 247 GLY C C 1
ATOM 6603 O O . GLY C 1 247 ? -28.78998 -9.41647 -26.56377 1.000 80.43683 247 GLY C O 1
ATOM 6604 N N . ASN C 1 248 ? -28.58384 -7.46247 -25.46921 1.000 81.08474 248 ASN C N 1
ATOM 6605 C CA . ASN C 1 248 ? -28.66059 -8.05691 -24.14170 1.000 72.34984 248 ASN C CA 1
ATOM 6606 C C . ASN C 1 248 ? -30.06419 -7.84813 -23.58962 1.000 72.27865 248 ASN C C 1
ATOM 6607 O O . ASN C 1 248 ? -30.58134 -6.72635 -23.60523 1.000 70.33573 248 ASN C O 1
ATOM 6612 N N . GLU C 1 249 ? -30.67978 -8.93192 -23.11130 1.000 69.65778 249 GLU C N 1
ATOM 6613 C CA . GLU C 1 249 ? -32.06278 -8.85334 -22.64939 1.000 68.86829 249 GLU C CA 1
ATOM 6614 C C . GLU C 1 249 ? -32.18185 -8.02187 -21.37688 1.000 63.26896 249 GLU C C 1
ATOM 6615 O O . GLU C 1 249 ? -33.15641 -7.28103 -21.20214 1.000 64.11277 249 GLU C O 1
ATOM 6617 N N . MET C 1 250 ? -31.20342 -8.12919 -20.47687 1.000 62.55443 250 MET C N 1
ATOM 6618 C CA . MET C 1 250 ? -31.28687 -7.40265 -19.21408 1.000 60.84277 250 MET C CA 1
ATOM 6619 C C . MET C 1 250 ? -31.05577 -5.90893 -19.41599 1.000 66.23029 250 MET C C 1
ATOM 6620 O O . MET C 1 250 ? -31.71008 -5.08121 -18.77030 1.000 64.94041 250 MET C O 1
ATOM 6622 N N . ALA C 1 251 ? -30.13698 -5.54379 -20.31378 1.000 62.88311 251 ALA C N 1
ATOM 6623 C CA . ALA C 1 251 ? -29.85263 -4.13072 -20.54495 1.000 54.21733 251 ALA C CA 1
ATOM 6624 C C . ALA C 1 251 ? -31.04529 -3.41594 -21.16671 1.000 64.63815 251 ALA C C 1
ATOM 6625 O O . ALA C 1 251 ? -31.35794 -2.27980 -20.79147 1.000 70.34507 251 ALA C O 1
ATOM 6627 N N . SER C 1 252 ? -31.72881 -4.06312 -22.11438 1.000 64.81866 252 SER C N 1
ATOM 6628 C CA . SER C 1 252 ? -32.82225 -3.38833 -22.80482 1.000 69.50045 252 SER C CA 1
ATOM 6629 C C . SER C 1 252 ? -34.02596 -3.18421 -21.89600 1.000 66.95847 252 SER C C 1
ATOM 6630 O O . SER C 1 252 ? -34.78021 -2.22261 -22.07909 1.000 73.18485 252 SER C O 1
ATOM 6633 N N . ARG C 1 253 ? -34.22592 -4.06314 -20.91445 1.000 71.27035 253 ARG C N 1
ATOM 6634 C CA . ARG C 1 253 ? -35.32583 -3.84888 -19.98340 1.000 74.40401 253 ARG C CA 1
ATOM 6635 C C . ARG C 1 253 ? -34.94194 -2.87801 -18.87306 1.000 71.51231 253 ARG C C 1
ATOM 6636 O O . ARG C 1 253 ? -35.81402 -2.19436 -18.32563 1.000 75.96652 253 ARG C O 1
ATOM 6644 N N . VAL C 1 254 ? -33.65303 -2.78201 -18.54294 1.000 62.02996 254 VAL C N 1
ATOM 6645 C CA . VAL C 1 254 ? -33.19720 -1.69506 -17.67995 1.000 58.12341 254 VAL C CA 1
ATOM 6646 C C . VAL C 1 254 ? -33.41642 -0.35618 -18.37332 1.000 66.25928 254 VAL C C 1
ATOM 6647 O O . VAL C 1 254 ? -33.93082 0.59911 -17.77899 1.000 74.44575 254 VAL C O 1
ATOM 6651 N N . HIS C 1 255 ? -33.04637 -0.27572 -19.65319 1.000 65.66953 255 HIS C N 1
ATOM 6652 C CA . HIS C 1 255 ? -33.23410 0.95175 -20.41504 1.000 63.46521 255 HIS C CA 1
ATOM 6653 C C . HIS C 1 255 ? -34.69637 1.22709 -20.73375 1.000 70.14309 255 HIS C C 1
ATOM 6654 O O . HIS C 1 255 ? -35.02657 2.34941 -21.12868 1.000 74.43721 255 HIS C O 1
ATOM 6661 N N . ALA C 1 256 ? -35.57575 0.23458 -20.58058 1.000 71.88009 256 ALA C N 1
ATOM 6662 C CA . ALA C 1 256 ? -36.99397 0.46549 -20.83196 1.000 72.97017 256 ALA C CA 1
ATOM 6663 C C . ALA C 1 256 ? -37.56776 1.51090 -19.88521 1.000 78.69318 256 ALA C C 1
ATOM 6664 O O . ALA C 1 256 ? -38.47879 2.25633 -20.26282 1.000 82.40988 256 ALA C O 1
ATOM 6666 N N . TYR C 1 257 ? -37.04770 1.58523 -18.65967 1.000 78.13837 257 TYR C N 1
ATOM 6667 C CA . TYR C 1 257 ? -37.52245 2.54371 -17.66894 1.000 77.13302 257 TYR C CA 1
ATOM 6668 C C . TYR C 1 257 ? -36.81357 3.88763 -17.77971 1.000 76.28365 257 TYR C C 1
ATOM 6669 O O . TYR C 1 257 ? -37.45400 4.93780 -17.66095 1.000 74.91985 257 TYR C O 1
ATOM 6678 N N . TYR C 1 258 ? -35.50222 3.87556 -18.00633 1.000 76.32895 258 TYR C N 1
ATOM 6679 C CA . TYR C 1 258 ? -34.73805 5.10151 -18.19428 1.000 80.73548 258 TYR C CA 1
ATOM 6680 C C . TYR C 1 258 ? -34.93135 5.70844 -19.57618 1.000 80.40888 258 TYR C C 1
ATOM 6681 O O . TYR C 1 258 ? -34.36720 6.77199 -19.85520 1.000 82.55249 258 TYR C O 1
ATOM 6690 N N . ARG C 1 259 ? -35.71451 5.05869 -20.43831 1.000 83.76102 259 ARG C N 1
ATOM 6691 C CA . ARG C 1 259 ? -36.01192 5.57283 -21.76808 1.000 84.30279 259 ARG C CA 1
ATOM 6692 C C . ARG C 1 259 ? -36.77061 6.89397 -21.72744 1.000 92.59375 259 ARG C C 1
ATOM 6693 O O . ARG C 1 259 ? -36.82541 7.59175 -22.74657 1.000 93.61971 259 ARG C O 1
ATOM 6701 N N . HIS C 1 260 ? -37.33073 7.26776 -20.57897 1.000 94.40951 260 HIS C N 1
ATOM 6702 C CA . HIS C 1 260 ? -38.25387 8.39100 -20.48451 1.000 92.05861 260 HIS C CA 1
ATOM 6703 C C . HIS C 1 260 ? -37.84261 9.34380 -19.36936 1.000 91.94921 260 HIS C C 1
ATOM 6704 O O . HIS C 1 260 ? -38.68599 9.85079 -18.62348 1.000 89.75836 260 HIS C O 1
ATOM 6711 N N . GLN C 1 261 ? -36.54690 9.61460 -19.23544 1.000 93.97580 261 GLN C N 1
ATOM 6712 C CA . GLN C 1 261 ? -36.05393 10.45544 -18.15165 1.000 95.04262 261 GLN C CA 1
ATOM 6713 C C . GLN C 1 261 ? -34.84460 11.25483 -18.62441 1.000 90.58852 261 GLN C C 1
ATOM 6714 O O . GLN C 1 261 ? -34.21801 10.90324 -19.63019 1.000 94.02340 261 GLN C O 1
ATOM 6720 N N . PRO C 1 262 ? -34.47630 12.34674 -17.89561 1.000 83.49153 262 PRO C N 1
ATOM 6721 C CA . PRO C 1 262 ? -33.33866 13.19340 -18.29617 1.000 73.46915 262 PRO C CA 1
ATOM 6722 C C . PRO C 1 262 ? -31.96676 12.54832 -18.22521 1.000 76.47614 262 PRO C C 1
ATOM 6723 O O . PRO C 1 262 ? -31.22921 12.79045 -17.26468 1.000 71.77724 262 PRO C O 1
ATOM 6727 N N . VAL C 1 263 ? -31.56411 11.77320 -19.21293 1.000 83.46664 263 VAL C N 1
ATOM 6728 C CA . VAL C 1 263 ? -30.20356 11.26256 -19.22186 1.000 76.97054 263 VAL C CA 1
ATOM 6729 C C . VAL C 1 263 ? -29.34211 12.25166 -20.00041 1.000 67.63835 263 VAL C C 1
ATOM 6730 O O . VAL C 1 263 ? -29.52828 12.43646 -21.20800 1.000 70.47795 263 VAL C O 1
ATOM 6734 N N . ARG C 1 264 ? -28.41475 12.91891 -19.30126 1.000 62.00127 264 ARG C N 1
ATOM 6735 C CA . ARG C 1 264 ? -27.43975 13.74961 -20.00492 1.000 64.72684 264 ARG C CA 1
ATOM 6736 C C . ARG C 1 264 ? -26.47020 12.89576 -20.80561 1.000 57.56780 264 ARG C C 1
ATOM 6737 O O . ARG C 1 264 ? -25.99882 13.31782 -21.86852 1.000 56.65938 264 ARG C O 1
ATOM 6745 N N . SER C 1 265 ? -26.17348 11.69499 -20.31814 1.000 59.06668 265 SER C N 1
ATOM 6746 C CA . SER C 1 265 ? -25.25889 10.79333 -20.99693 1.000 50.82337 265 SER C CA 1
ATOM 6747 C C . SER C 1 265 ? -25.45050 9.38887 -20.45057 1.000 52.29108 265 SER C C 1
ATOM 6748 O O . SER C 1 265 ? -25.63279 9.20301 -19.24425 1.000 50.56570 265 SER C O 1
ATOM 6751 N N . LEU C 1 266 ? -25.42096 8.40964 -21.34740 1.000 47.52183 266 LEU C N 1
ATOM 6752 C CA . LEU C 1 266 ? -25.46377 7.00252 -20.98024 1.000 51.29565 266 LEU C CA 1
ATOM 6753 C C . LEU C 1 266 ? -24.17287 6.34770 -21.44748 1.000 48.38528 266 LEU C C 1
ATOM 6754 O O . LEU C 1 266 ? -23.81503 6.44082 -22.62646 1.000 47.27961 266 LEU C O 1
ATOM 6759 N N . VAL C 1 267 ? -23.47105 5.70713 -20.51580 1.000 45.20622 267 VAL C N 1
ATOM 6760 C CA . VAL C 1 267 ? -22.18753 5.06765 -20.77412 1.000 45.81861 267 VAL C CA 1
ATOM 6761 C C . VAL C 1 267 ? -22.34718 3.57493 -20.51937 1.000 45.79468 267 VAL C C 1
ATOM 6762 O O . VAL C 1 267 ? -22.85248 3.17359 -19.46511 1.000 45.07769 267 VAL C O 1
ATOM 6766 N N . VAL C 1 268 ? -21.92048 2.75675 -21.47810 1.000 46.89517 268 VAL C N 1
ATOM 6767 C CA . VAL C 1 268 ? -22.01010 1.30369 -21.37158 1.000 47.31286 268 VAL C CA 1
ATOM 6768 C C . VAL C 1 268 ? -20.61173 0.74160 -21.17858 1.000 48.17823 268 VAL C C 1
ATOM 6769 O O . VAL C 1 268 ? -19.70142 1.02555 -21.96525 1.000 51.10614 268 VAL C O 1
ATOM 6773 N N . CYS C 1 269 ? -20.45346 -0.05939 -20.13825 1.000 48.19415 269 CYS C N 1
ATOM 6774 C CA . CYS C 1 269 ? -19.18067 -0.62903 -19.72610 1.000 49.31743 269 CYS C CA 1
ATOM 6775 C C . CYS C 1 269 ? -19.17969 -2.12354 -20.01235 1.000 50.70895 269 CYS C C 1
ATOM 6776 O O . CYS C 1 269 ? -19.95034 -2.86908 -19.40389 1.000 50.71948 269 CYS C O 1
ATOM 6779 N N . ILE C 1 270 ? -18.31764 -2.55704 -20.92606 1.000 52.18196 270 ILE C N 1
ATOM 6780 C CA . ILE C 1 270 ? -18.28192 -3.96045 -21.33167 1.000 53.78422 270 ILE C CA 1
ATOM 6781 C C . ILE C 1 270 ? -16.84292 -4.46341 -21.35299 1.000 55.78579 270 ILE C C 1
ATOM 6782 O O . ILE C 1 270 ? -15.98742 -3.85269 -22.00785 1.000 56.38393 270 ILE C O 1
ATOM 6787 N N . PRO C 1 271 ? -16.52579 -5.56372 -20.67369 1.000 60.47697 271 PRO C N 1
ATOM 6788 C CA . PRO C 1 271 ? -15.23956 -6.22300 -20.92324 1.000 61.00867 271 PRO C CA 1
ATOM 6789 C C . PRO C 1 271 ? -15.15977 -6.63817 -22.38301 1.000 60.86623 271 PRO C C 1
ATOM 6790 O O . PRO C 1 271 ? -16.15240 -7.06965 -22.97127 1.000 66.03665 271 PRO C O 1
ATOM 6794 N N . GLU C 1 272 ? -13.97276 -6.48661 -22.97836 1.000 64.47763 272 GLU C N 1
ATOM 6795 C CA . GLU C 1 272 ? -13.83936 -6.80715 -24.39729 1.000 74.44654 272 GLU C CA 1
ATOM 6796 C C . GLU C 1 272 ? -14.12314 -8.27844 -24.66497 1.000 77.57142 272 GLU C C 1
ATOM 6797 O O . GLU C 1 272 ? -14.64557 -8.62441 -25.73084 1.000 75.05856 272 GLU C O 1
ATOM 6803 N N . GLN C 1 273 ? -13.79457 -9.15502 -23.71110 1.000 71.39040 273 GLN C N 1
ATOM 6804 C CA . GLN C 1 273 ? -14.08781 -10.57402 -23.87679 1.000 75.77405 273 GLN C CA 1
ATOM 6805 C C . GLN C 1 273 ? -15.58295 -10.82174 -24.02048 1.000 67.18475 273 GLN C C 1
ATOM 6806 O O . GLN C 1 273 ? -15.99399 -11.72646 -24.75528 1.000 74.09562 273 GLN C O 1
ATOM 6808 N N . GLU C 1 274 ? -16.40952 -10.02560 -23.33752 1.000 64.62664 274 GLU C N 1
ATOM 6809 C CA . GLU C 1 274 ? -17.85517 -10.19198 -23.44385 1.000 63.32702 274 GLU C CA 1
ATOM 6810 C C . GLU C 1 274 ? -18.35427 -9.90532 -24.85322 1.000 64.80781 274 GLU C C 1
ATOM 6811 O O . GLU C 1 274 ? -19.39210 -10.43738 -25.26305 1.000 73.08502 274 GLU C O 1
ATOM 6817 N N . LEU C 1 275 ? -17.63632 -9.07149 -25.60475 1.000 62.77450 275 LEU C N 1
ATOM 6818 C CA . LEU C 1 275 ? -18.00274 -8.75982 -26.97883 1.000 62.90919 275 LEU C CA 1
ATOM 6819 C C . LEU C 1 275 ? -17.50487 -9.80253 -27.96766 1.000 73.97829 275 LEU C C 1
ATOM 6820 O O . LEU C 1 275 ? -17.93196 -9.78704 -29.12751 1.000 66.14929 275 LEU C O 1
ATOM 6825 N N . THR C 1 276 ? -16.61817 -10.69825 -27.53444 1.000 75.43066 276 THR C N 1
ATOM 6826 C CA . THR C 1 276 ? -16.10870 -11.78992 -28.35350 1.000 76.16240 276 THR C CA 1
ATOM 6827 C C . THR C 1 276 ? -16.95884 -13.04887 -28.21814 1.000 75.68724 276 THR C C 1
ATOM 6828 O O . THR C 1 276 ? -17.17460 -13.76123 -29.20457 1.000 75.42139 276 THR C O 1
ATOM 6832 N N . ALA C 1 277 ? -17.46911 -13.31774 -27.01876 1.000 81.82213 277 ALA C N 1
ATOM 6833 C CA . ALA C 1 277 ? -18.25981 -14.51196 -26.77313 1.000 81.23530 277 ALA C CA 1
ATOM 6834 C C . ALA C 1 277 ? -19.55419 -14.48582 -27.58666 1.000 73.33498 277 ALA C C 1
ATOM 6835 O O . ALA C 1 277 ? -19.96778 -13.45872 -28.12961 1.000 71.52507 277 ALA C O 1
ATOM 6837 N N . ARG C 1 278 ? -20.20367 -15.64924 -27.65531 1.000 74.96041 278 ARG C N 1
ATOM 6838 C CA . ARG C 1 278 ? -21.45525 -15.78258 -28.39131 1.000 73.92497 278 ARG C CA 1
ATOM 6839 C C . ARG C 1 278 ? -22.59842 -14.99874 -27.76120 1.000 69.70933 278 ARG C C 1
ATOM 6840 O O . ARG C 1 278 ? -23.67219 -14.90632 -28.36546 1.000 69.34589 278 ARG C O 1
ATOM 6848 N N . SER C 1 279 ? -22.39927 -14.44127 -26.57048 1.000 68.28961 279 SER C N 1
ATOM 6849 C CA . SER C 1 279 ? -23.41507 -13.63096 -25.92042 1.000 66.10307 279 SER C CA 1
ATOM 6850 C C . SER C 1 279 ? -22.72954 -12.65378 -24.97769 1.000 64.35272 279 SER C C 1
ATOM 6851 O O . SER C 1 279 ? -21.58629 -12.85975 -24.56320 1.000 65.23354 279 SER C O 1
ATOM 6854 N N . ILE C 1 280 ? -23.44022 -11.58093 -24.64918 1.000 66.25385 280 ILE C N 1
ATOM 6855 C CA . ILE C 1 280 ? -22.94560 -10.57764 -23.71347 1.000 60.39128 280 ILE C CA 1
ATOM 6856 C C . ILE C 1 280 ? -23.49793 -10.92383 -22.33579 1.000 60.58697 280 ILE C C 1
ATOM 6857 O O . ILE C 1 280 ? -24.69926 -10.79473 -22.08844 1.000 60.04551 280 ILE C O 1
ATOM 6859 N N . GLN C 1 281 ? -22.62043 -11.36701 -21.43492 1.000 61.74384 281 GLN C N 1
ATOM 6860 C CA . GLN C 1 281 ? -23.03399 -11.80660 -20.10952 1.000 62.65953 281 GLN C CA 1
ATOM 6861 C C . GLN C 1 281 ? -22.66107 -10.83843 -18.99415 1.000 63.59608 281 GLN C C 1
ATOM 6862 O O . GLN C 1 281 ? -23.17048 -10.98697 -17.87812 1.000 61.80646 281 GLN C O 1
ATOM 6864 N N . ARG C 1 282 ? -21.79093 -9.86311 -19.25466 1.000 59.71222 282 ARG C N 1
ATOM 6865 C CA . ARG C 1 282 ? -21.39122 -8.88722 -18.24644 1.000 58.43060 282 ARG C CA 1
ATOM 6866 C C . ARG C 1 282 ? -21.32510 -7.50640 -18.87957 1.000 55.99097 282 ARG C C 1
ATOM 6867 O O . ARG C 1 282 ? -20.69900 -7.33669 -19.92945 1.000 58.37032 282 ARG C O 1
ATOM 6875 N N . LEU C 1 283 ? -21.96776 -6.52769 -18.24246 1.000 58.53744 283 LEU C N 1
ATOM 6876 C CA . LEU C 1 283 ? -21.86132 -5.13743 -18.66751 1.000 52.26479 283 LEU C CA 1
ATOM 6877 C C . LEU C 1 283 ? -22.32942 -4.23285 -17.53710 1.000 53.51711 283 LEU C C 1
ATOM 6878 O O . LEU C 1 283 ? -22.97494 -4.68182 -16.58600 1.000 51.50694 283 LEU C O 1
ATOM 6883 N N . ASN C 1 284 ? -21.99017 -2.94430 -17.65842 1.000 49.49929 284 ASN C N 1
ATOM 6884 C CA . ASN C 1 284 ? -22.45228 -1.90168 -16.74957 1.000 48.18824 284 ASN C CA 1
ATOM 6885 C C . ASN C 1 284 ? -23.04733 -0.76313 -17.56321 1.000 48.88943 284 ASN C C 1
ATOM 6886 O O . ASN C 1 284 ? -22.53911 -0.43022 -18.63748 1.000 46.93463 284 ASN C O 1
ATOM 6891 N N . MET C 1 285 ? -24.11252 -0.15605 -17.04562 1.000 46.07025 285 MET C N 1
ATOM 6892 C CA . MET C 1 285 ? -24.70069 1.02788 -17.65850 1.000 47.02111 285 MET C CA 1
ATOM 6893 C C . MET C 1 285 ? -24.79490 2.13485 -16.62035 1.000 47.01254 285 MET C C 1
ATOM 6894 O O . MET C 1 285 ? -25.32854 1.92312 -15.52700 1.000 46.25481 285 MET C O 1
ATOM 6899 N N . TYR C 1 286 ? -24.27436 3.30965 -16.96261 1.000 46.15320 286 TYR C N 1
ATOM 6900 C CA . TYR C 1 286 ? -24.29852 4.47112 -16.08216 1.000 42.98430 286 TYR C CA 1
ATOM 6901 C C . TYR C 1 286 ? -25.12258 5.56318 -16.74322 1.000 42.80536 286 TYR C C 1
ATOM 6902 O O . TYR C 1 286 ? -24.75479 6.05781 -17.81347 1.000 45.00783 286 TYR C O 1
ATOM 6911 N N . TYR C 1 287 ? -26.23054 5.93598 -16.11048 1.000 42.60710 287 TYR C N 1
ATOM 6912 C CA . TYR C 1 287 ? -27.03164 7.07059 -16.55570 1.000 52.19559 287 TYR C CA 1
ATOM 6913 C C . TYR C 1 287 ? -26.56119 8.31481 -15.81370 1.000 42.33216 287 TYR C C 1
ATOM 6914 O O . TYR C 1 287 ? -26.78560 8.44927 -14.60733 1.000 41.97374 287 TYR C O 1
ATOM 6923 N N . CYS C 1 288 ? -25.90160 9.21722 -16.53131 1.000 52.97799 288 CYS C N 1
ATOM 6924 C CA . CYS C 1 288 ? -25.45103 10.48379 -15.96476 1.000 48.23607 288 CYS C CA 1
ATOM 6925 C C . CYS C 1 288 ? -26.59817 11.48165 -16.06407 1.000 52.73044 288 CYS C C 1
ATOM 6926 O O . CYS C 1 288 ? -27.00754 11.86207 -17.16552 1.000 49.47649 288 CYS C O 1
ATOM 6929 N N . MET C 1 289 ? -27.12061 11.89691 -14.91585 1.000 51.22128 289 MET C N 1
ATOM 6930 C CA . MET C 1 289 ? -28.27508 12.77925 -14.86344 1.000 58.10842 289 MET C CA 1
ATOM 6931 C C . MET C 1 289 ? -27.83947 14.24092 -14.85183 1.000 53.04553 289 MET C C 1
ATOM 6932 O O . MET C 1 289 ? -26.75293 14.58211 -14.37477 1.000 48.46779 289 MET C O 1
ATOM 6937 N N . ASN C 1 290 ? -28.70177 15.10367 -15.38785 1.000 59.08040 290 ASN C N 1
ATOM 6938 C CA . ASN C 1 290 ? -28.46495 16.54981 -15.36811 1.000 57.53252 290 ASN C CA 1
ATOM 6939 C C . ASN C 1 290 ? -28.24691 17.04977 -13.94521 1.000 61.94124 290 ASN C C 1
ATOM 6940 O O . ASN C 1 290 ? -27.26615 17.74160 -13.65527 1.000 58.13439 290 ASN C O 1
ATOM 6946 N N . LYS D 1 11 ? 1.97019 36.75702 4.33848 1.000 59.24623 11 LYS D N 1
ATOM 6947 C CA . LYS D 1 11 ? 2.91935 36.20453 5.29739 1.000 63.94774 11 LYS D CA 1
ATOM 6948 C C . LYS D 1 11 ? 2.18588 35.42907 6.38809 1.000 57.98304 11 LYS D C 1
ATOM 6949 O O . LYS D 1 11 ? 0.98788 35.62627 6.59861 1.000 65.93307 11 LYS D O 1
ATOM 6955 N N . SER D 1 12 ? 2.90409 34.55081 7.08326 1.000 47.39071 12 SER D N 1
ATOM 6956 C CA . SER D 1 12 ? 2.31375 33.66738 8.08425 1.000 45.27676 12 SER D CA 1
ATOM 6957 C C . SER D 1 12 ? 2.79199 34.07799 9.47168 1.000 44.74459 12 SER D C 1
ATOM 6958 O O . SER D 1 12 ? 3.97503 33.92325 9.79999 1.000 37.18869 12 SER D O 1
ATOM 6961 N N . LYS D 1 13 ? 1.86333 34.58758 10.28706 1.000 39.30122 13 LYS D N 1
ATOM 6962 C CA . LYS D 1 13 ? 2.19235 34.93803 11.66579 1.000 37.58164 13 LYS D CA 1
ATOM 6963 C C . LYS D 1 13 ? 2.66704 33.72296 12.45156 1.000 32.34520 13 LYS D C 1
ATOM 6964 O O . LYS D 1 13 ? 3.59699 33.82585 13.26021 1.000 33.05146 13 LYS D O 1
ATOM 6970 N N . ASN D 1 14 ? 2.02953 32.56835 12.24094 1.000 30.55115 14 ASN D N 1
ATOM 6971 C CA . ASN D 1 14 ? 2.44411 31.35912 12.94632 1.000 32.10321 14 ASN D CA 1
ATOM 6972 C C . ASN D 1 14 ? 3.88868 31.00388 12.62044 1.000 37.65686 14 ASN D C 1
ATOM 6973 O O . ASN D 1 14 ? 4.64968 30.57850 13.49943 1.000 33.23532 14 ASN D O 1
ATOM 6978 N N . LEU D 1 15 ? 4.28839 31.18555 11.36217 1.000 30.66481 15 LEU D N 1
ATOM 6979 C CA . LEU D 1 15 ? 5.66139 30.88840 10.97785 1.000 35.90250 15 LEU D CA 1
ATOM 6980 C C . LEU D 1 15 ? 6.62898 31.90203 11.57177 1.000 35.05649 15 LEU D C 1
ATOM 6981 O O . LEU D 1 15 ? 7.71458 31.53542 12.03400 1.000 35.17529 15 LEU D O 1
ATOM 6986 N N . MET D 1 16 ? 6.25208 33.18227 11.57120 1.000 33.03121 16 MET D N 1
ATOM 6987 C CA . MET D 1 16 ? 7.10793 34.20438 12.16070 1.000 34.07797 16 MET D CA 1
ATOM 6988 C C . MET D 1 16 ? 7.35902 33.93635 13.63845 1.000 32.49599 16 MET D C 1
ATOM 6989 O O . MET D 1 16 ? 8.48141 34.11848 14.12473 1.000 32.32829 16 MET D O 1
ATOM 6994 N N . TYR D 1 17 ? 6.32478 33.50957 14.37214 1.000 29.50023 17 TYR D N 1
ATOM 6995 C CA . TYR D 1 17 ? 6.49109 33.25313 15.80076 1.000 29.82549 17 TYR D CA 1
ATOM 6996 C C . TYR D 1 17 ? 7.41372 32.06470 16.04724 1.000 31.99840 17 TYR D C 1
ATOM 6997 O O . TYR D 1 17 ? 8.27284 32.11302 16.93545 1.000 26.37217 17 TYR D O 1
ATOM 7006 N N . MET D 1 18 ? 7.24530 30.98383 15.28318 1.000 31.32975 18 MET D N 1
ATOM 7007 C CA . MET D 1 18 ? 8.15332 29.84690 15.41951 1.000 27.08050 18 MET D CA 1
ATOM 7008 C C . MET D 1 18 ? 9.59246 30.24080 15.11801 1.000 32.10025 18 MET D C 1
ATOM 7009 O O . MET D 1 18 ? 10.51141 29.88815 15.86630 1.000 32.76481 18 MET D O 1
ATOM 7014 N N . LYS D 1 19 ? 9.80431 30.97979 14.02499 1.000 30.43616 19 LYS D N 1
ATOM 7015 C CA . LYS D 1 19 ? 11.15783 31.32579 13.60227 1.000 36.19517 19 LYS D CA 1
ATOM 7016 C C . LYS D 1 19 ? 11.84624 32.23062 14.61753 1.000 41.69791 19 LYS D C 1
ATOM 7017 O O . LYS D 1 19 ? 13.04661 32.08460 14.87562 1.000 41.62245 19 LYS D O 1
ATOM 7023 N N . ALA D 1 20 ? 11.11091 33.19192 15.18275 1.000 37.14472 20 ALA D N 1
ATOM 7024 C CA . ALA D 1 20 ? 11.69782 34.06307 16.19606 1.000 39.56990 20 ALA D CA 1
ATOM 7025 C C . ALA D 1 20 ? 12.11129 33.26694 17.42388 1.000 37.57512 20 ALA D C 1
ATOM 7026 O O . ALA D 1 20 ? 13.17156 33.51637 18.00712 1.000 33.94964 20 ALA D O 1
ATOM 7028 N N . HIS D 1 21 ? 11.27990 32.30465 17.83036 1.000 30.34062 21 HIS D N 1
ATOM 7029 C CA . HIS D 1 21 ? 11.63331 31.42897 18.94069 1.000 33.32918 21 HIS D CA 1
ATOM 7030 C C . HIS D 1 21 ? 12.88122 30.62090 18.61704 1.000 39.60357 21 HIS D C 1
ATOM 7031 O O . HIS D 1 21 ? 13.76576 30.45538 19.46728 1.000 30.04661 21 HIS D O 1
ATOM 7038 N N . GLU D 1 22 ? 12.97492 30.12453 17.38199 1.000 32.68252 22 GLU D N 1
ATOM 7039 C CA . GLU D 1 22 ? 14.15922 29.38116 16.96845 1.000 45.80724 22 GLU D CA 1
ATOM 7040 C C . GLU D 1 22 ? 15.38163 30.28574 16.89940 1.000 46.10929 22 GLU D C 1
ATOM 7041 O O . GLU D 1 22 ? 16.48488 29.87821 17.28027 1.000 43.40330 22 GLU D O 1
ATOM 7047 N N . ASN D 1 23 ? 15.20830 31.51497 16.40823 1.000 39.37925 23 ASN D N 1
ATOM 7048 C CA . ASN D 1 23 ? 16.34121 32.42934 16.30635 1.000 43.83264 23 ASN D CA 1
ATOM 7049 C C . ASN D 1 23 ? 16.85618 32.82440 17.68276 1.000 40.97076 23 ASN D C 1
ATOM 7050 O O . ASN D 1 23 ? 18.06944 32.95540 17.88281 1.000 44.12558 23 ASN D O 1
ATOM 7055 N N . ILE D 1 24 ? 15.94958 33.01578 18.64289 1.000 38.39561 24 ILE D N 1
ATOM 7056 C CA . ILE D 1 24 ? 16.35649 33.45700 19.97361 1.000 45.61862 24 ILE D CA 1
ATOM 7057 C C . ILE D 1 24 ? 17.16474 32.36819 20.67066 1.000 45.57631 24 ILE D C 1
ATOM 7058 O O . ILE D 1 24 ? 18.15239 32.65198 21.35943 1.000 47.56811 24 ILE D O 1
ATOM 7063 N N . PHE D 1 25 ? 16.78243 31.10861 20.48360 1.000 40.61888 25 PHE D N 1
ATOM 7064 C CA . PHE D 1 25 ? 17.44211 29.99897 21.15433 1.000 40.93276 25 PHE D CA 1
ATOM 7065 C C . PHE D 1 25 ? 18.36916 29.20524 20.23892 1.000 46.47307 25 PHE D C 1
ATOM 7066 O O . PHE D 1 25 ? 18.97269 28.22813 20.69425 1.000 47.86393 25 PHE D O 1
ATOM 7074 N N . GLU D 1 26 ? 18.50642 29.60766 18.97188 1.000 44.95034 26 GLU D N 1
ATOM 7075 C CA . GLU D 1 26 ? 19.43014 28.98552 18.01739 1.000 51.61434 26 GLU D CA 1
ATOM 7076 C C . GLU D 1 26 ? 19.18806 27.47763 17.89810 1.000 54.56331 26 GLU D C 1
ATOM 7077 O O . GLU D 1 26 ? 20.06298 26.65593 18.18095 1.000 51.43732 26 GLU D O 1
ATOM 7083 N N . ILE D 1 27 ? 17.98259 27.12488 17.44796 1.000 49.59127 27 ILE D N 1
ATOM 7084 C CA . ILE D 1 27 ? 17.55956 25.72788 17.39458 1.000 57.54380 27 ILE D CA 1
ATOM 7085 C C . ILE D 1 27 ? 16.90250 25.41103 16.05713 1.000 64.31568 27 ILE D C 1
ATOM 7086 O O . ILE D 1 27 ? 16.05344 24.51633 15.97433 1.000 59.03093 27 ILE D O 1
ATOM 7091 N N . GLU D 1 28 ? 17.29230 26.12438 14.99931 1.000 64.85197 28 GLU D N 1
ATOM 7092 C CA . GLU D 1 28 ? 16.52732 26.07964 13.75555 1.000 67.43679 28 GLU D CA 1
ATOM 7093 C C . GLU D 1 28 ? 16.67257 24.77570 12.97366 1.000 69.98705 28 GLU D C 1
ATOM 7094 O O . GLU D 1 28 ? 15.92664 24.58288 12.00724 1.000 67.02458 28 GLU D O 1
ATOM 7100 N N . ALA D 1 29 ? 17.58409 23.87524 13.35108 1.000 53.41672 29 ALA D N 1
ATOM 7101 C CA . ALA D 1 29 ? 17.94950 22.76976 12.46905 1.000 48.95237 29 ALA D CA 1
ATOM 7102 C C . ALA D 1 29 ? 17.63002 21.38434 13.02382 1.000 51.07804 29 ALA D C 1
ATOM 7103 O O . ALA D 1 29 ? 18.07690 20.38666 12.44487 1.000 60.82654 29 ALA D O 1
ATOM 7105 N N . LEU D 1 30 ? 16.86757 21.27771 14.10675 1.000 43.27118 30 LEU D N 1
ATOM 7106 C CA . LEU D 1 30 ? 16.59385 19.96242 14.66873 1.000 48.58720 30 LEU D CA 1
ATOM 7107 C C . LEU D 1 30 ? 15.47930 19.25472 13.90782 1.000 45.24983 30 LEU D C 1
ATOM 7108 O O . LEU D 1 30 ? 14.53450 19.87723 13.41569 1.000 41.36831 30 LEU D O 1
ATOM 7113 N N . TYR D 1 31 ? 15.60016 17.93352 13.82024 1.000 36.56333 31 TYR D N 1
ATOM 7114 C CA . TYR D 1 31 ? 14.51122 17.11992 13.30119 1.000 40.62198 31 TYR D CA 1
ATOM 7115 C C . TYR D 1 31 ? 13.41517 16.99443 14.35799 1.000 41.05143 31 TYR D C 1
ATOM 7116 O O . TYR D 1 31 ? 13.71542 16.77117 15.53378 1.000 40.84717 31 TYR D O 1
ATOM 7125 N N . PRO D 1 32 ? 12.13476 17.11834 13.97329 1.000 34.76992 32 PRO D N 1
ATOM 7126 C CA . PRO D 1 32 ? 11.60932 17.36541 12.63379 1.000 42.11605 32 PRO D CA 1
ATOM 7127 C C . PRO D 1 32 ? 10.97204 18.74551 12.51843 1.000 36.21114 32 PRO D C 1
ATOM 7128 O O . PRO D 1 32 ? 9.81343 18.85098 12.10741 1.000 36.61162 32 PRO D O 1
ATOM 7132 N N . LEU D 1 33 ? 11.71620 19.78991 12.88814 1.000 40.81496 33 LEU D N 1
ATOM 7133 C CA . LEU D 1 33 ? 11.12924 21.12576 12.94793 1.000 37.61442 33 LEU D CA 1
ATOM 7134 C C . LEU D 1 33 ? 10.65692 21.59433 11.57671 1.000 46.31765 33 LEU D C 1
ATOM 7135 O O . LEU D 1 33 ? 9.59375 22.21388 11.46003 1.000 34.22806 33 LEU D O 1
ATOM 7140 N N . GLU D 1 34 ? 11.42526 21.30289 10.52461 1.000 44.15262 34 GLU D N 1
ATOM 7141 C CA . GLU D 1 34 ? 11.00740 21.70779 9.18472 1.000 49.55977 34 GLU D CA 1
ATOM 7142 C C . GLU D 1 34 ? 9.75113 20.96305 8.74576 1.000 42.91222 34 GLU D C 1
ATOM 7143 O O . GLU D 1 34 ? 8.87702 21.54437 8.09246 1.000 43.04252 34 GLU D O 1
ATOM 7149 N N . LEU D 1 35 ? 9.64562 19.67419 9.08451 1.000 41.65171 35 LEU D N 1
ATOM 7150 C CA . LEU D 1 35 ? 8.41765 18.94019 8.79392 1.000 39.08246 35 LEU D CA 1
ATOM 7151 C C . LEU D 1 35 ? 7.24766 19.50751 9.58630 1.000 40.68396 35 LEU D C 1
ATOM 7152 O O . LEU D 1 35 ? 6.11770 19.57166 9.08434 1.000 35.41535 35 LEU D O 1
ATOM 7157 N N . PHE D 1 36 ? 7.50306 19.92791 10.82918 1.000 32.96729 36 PHE D N 1
ATOM 7158 C CA . PHE D 1 36 ? 6.45968 20.56308 11.62777 1.000 35.58365 36 PHE D CA 1
ATOM 7159 C C . PHE D 1 36 ? 5.99916 21.87059 10.99530 1.000 35.57042 36 PHE D C 1
ATOM 7160 O O . PHE D 1 36 ? 4.79641 22.14623 10.94337 1.000 32.73194 36 PHE D O 1
ATOM 7168 N N . GLU D 1 37 ? 6.94427 22.68622 10.51089 1.000 39.17945 37 GLU D N 1
ATOM 7169 C CA . GLU D 1 37 ? 6.59472 23.95856 9.88135 1.000 39.34800 37 GLU D CA 1
ATOM 7170 C C . GLU D 1 37 ? 5.64884 23.75707 8.70738 1.000 42.01912 37 GLU D C 1
ATOM 7171 O O . GLU D 1 37 ? 4.67391 24.50204 8.54917 1.000 38.17829 37 GLU D O 1
ATOM 7177 N N . ARG D 1 38 ? 5.93043 22.76881 7.85806 1.000 37.46162 38 ARG D N 1
ATOM 7178 C CA . ARG D 1 38 ? 5.05794 22.52940 6.71501 1.000 48.36871 38 ARG D CA 1
ATOM 7179 C C . ARG D 1 38 ? 3.69649 22.01419 7.16564 1.000 47.99408 38 ARG D C 1
ATOM 7180 O O . ARG D 1 38 ? 2.66437 22.40820 6.60748 1.000 40.86291 38 ARG D O 1
ATOM 7188 N N . PHE D 1 39 ? 3.66885 21.15785 8.19216 1.000 39.37777 39 PHE D N 1
ATOM 7189 C CA . PHE D 1 39 ? 2.38936 20.76102 8.77031 1.000 37.49715 39 PHE D CA 1
ATOM 7190 C C . PHE D 1 39 ? 1.59687 21.97628 9.24597 1.000 35.09268 39 PHE D C 1
ATOM 7191 O O . PHE D 1 39 ? 0.38900 22.05937 9.00256 1.000 36.81871 39 PHE D O 1
ATOM 7199 N N . MET D 1 40 ? 2.25688 22.92996 9.91836 1.000 37.55974 40 MET D N 1
ATOM 7200 C CA . MET D 1 40 ? 1.59387 24.17861 10.30948 1.000 39.77267 40 MET D CA 1
ATOM 7201 C C . MET D 1 40 ? 0.93120 24.86109 9.12942 1.000 40.70373 40 MET D C 1
ATOM 7202 O O . MET D 1 40 ? -0.27030 25.14665 9.14783 1.000 37.79010 40 MET D O 1
ATOM 7207 N N . GLN D 1 41 ? 1.74023 25.20284 8.12487 1.000 36.52747 41 GLN D N 1
ATOM 7208 C CA . GLN D 1 41 ? 1.25416 25.92998 6.96392 1.000 43.88643 41 GLN D CA 1
ATOM 7209 C C . GLN D 1 41 ? 0.13090 25.19487 6.25457 1.000 45.14579 41 GLN D C 1
ATOM 7210 O O . GLN D 1 41 ? -0.64072 25.82290 5.52193 1.000 47.67340 41 GLN D O 1
ATOM 7216 N N . SER D 1 42 ? 0.01783 23.88498 6.46140 1.000 42.33604 42 SER D N 1
ATOM 7217 C CA . SER D 1 42 ? -1.05953 23.10433 5.87431 1.000 50.63129 42 SER D CA 1
ATOM 7218 C C . SER D 1 42 ? -2.35298 23.19093 6.66942 1.000 46.78889 42 SER D C 1
ATOM 7219 O O . SER D 1 42 ? -3.37448 22.66646 6.21342 1.000 50.41695 42 SER D O 1
ATOM 7222 N N . GLN D 1 43 ? -2.34335 23.83068 7.83399 1.000 40.83072 43 GLN D N 1
ATOM 7223 C CA . GLN D 1 43 ? -3.55130 23.95438 8.63184 1.000 48.50726 43 GLN D CA 1
ATOM 7224 C C . GLN D 1 43 ? -4.19034 25.32156 8.42796 1.000 43.58899 43 GLN D C 1
ATOM 7225 O O . GLN D 1 43 ? -3.50506 26.33233 8.25390 1.000 57.36766 43 GLN D O 1
ATOM 7231 N N . THR D 1 44 ? -5.52154 25.34067 8.46455 1.000 49.04917 44 THR D N 1
ATOM 7232 C CA . THR D 1 44 ? -6.28387 26.51018 8.05320 1.000 50.87920 44 THR D CA 1
ATOM 7233 C C . THR D 1 44 ? -6.80673 27.34565 9.21011 1.000 56.88834 44 THR D C 1
ATOM 7234 O O . THR D 1 44 ? -7.19486 28.49919 8.98589 1.000 52.49499 44 THR D O 1
ATOM 7238 N N . ASP D 1 45 ? -6.84239 26.80522 10.43355 1.000 51.72111 45 ASP D N 1
ATOM 7239 C CA . ASP D 1 45 ? -7.51898 27.52945 11.50329 1.000 45.77057 45 ASP D CA 1
ATOM 7240 C C . ASP D 1 45 ? -6.79971 27.20341 12.81599 1.000 41.70689 45 ASP D C 1
ATOM 7241 O O . ASP D 1 45 ? -7.32081 26.55713 13.72845 1.000 36.31303 45 ASP D O 1
ATOM 7246 N N . CYS D 1 46 ? -5.55835 27.66239 12.94362 1.000 33.47063 46 CYS D N 1
ATOM 7247 C CA . CYS D 1 46 ? -4.72560 27.22573 14.05284 1.000 33.70428 46 CYS D CA 1
ATOM 7248 C C . CYS D 1 46 ? -3.86732 28.36730 14.57855 1.000 29.05037 46 CYS D C 1
ATOM 7249 O O . CYS D 1 46 ? -3.57257 29.33640 13.87585 1.000 36.00126 46 CYS D O 1
ATOM 7252 N N . SER D 1 47 ? -3.46181 28.22285 15.83710 1.000 27.06318 47 SER D N 1
ATOM 7253 C CA . SER D 1 47 ? -2.52603 29.12583 16.48819 1.000 28.28096 47 SER D CA 1
ATOM 7254 C C . SER D 1 47 ? -1.37513 28.30170 17.04641 1.000 34.67819 47 SER D C 1
ATOM 7255 O O . SER D 1 47 ? -1.50779 27.09804 17.28705 1.000 29.78920 47 SER D O 1
ATOM 7258 N N . ILE D 1 48 ? -0.23408 28.95346 17.24669 1.000 29.35359 48 ILE D N 1
ATOM 7259 C CA . ILE D 1 48 ? 0.97642 28.27560 17.69035 1.000 26.89795 48 ILE D CA 1
ATOM 7260 C C . ILE D 1 48 ? 1.33104 28.74853 19.09184 1.000 29.39162 48 ILE D C 1
ATOM 7261 O O . ILE D 1 48 ? 1.12909 29.91812 19.44037 1.000 31.17108 48 ILE D O 1
ATOM 7266 N N . ASP D 1 49 ? 1.82484 27.82067 19.90403 1.000 23.20261 49 ASP D N 1
ATOM 7267 C CA . ASP D 1 49 ? 2.43745 28.12106 21.18617 1.000 25.46453 49 ASP D CA 1
ATOM 7268 C C . ASP D 1 49 ? 3.91015 27.75964 21.10188 1.000 28.31252 49 ASP D C 1
ATOM 7269 O O . ASP D 1 49 ? 4.26545 26.69636 20.58209 1.000 20.60528 49 ASP D O 1
ATOM 7274 N N . CYS D 1 50 ? 4.76052 28.64830 21.59882 1.000 23.01681 50 CYS D N 1
ATOM 7275 C CA . CYS D 1 50 ? 6.19507 28.41302 21.67079 1.000 26.70335 50 CYS D CA 1
ATOM 7276 C C . CYS D 1 50 ? 6.56911 28.21970 23.13121 1.000 25.84094 50 CYS D C 1
ATOM 7277 O O . CYS D 1 50 ? 6.13977 28.99814 23.98810 1.000 25.41401 50 CYS D O 1
ATOM 7280 N N . ALA D 1 51 ? 7.36008 27.18764 23.41739 1.000 23.48898 51 ALA D N 1
ATOM 7281 C CA . ALA D 1 51 ? 7.55230 26.77259 24.79723 1.000 26.06668 51 ALA D CA 1
ATOM 7282 C C . ALA D 1 51 ? 9.02210 26.49087 25.08158 1.000 35.25857 51 ALA D C 1
ATOM 7283 O O . ALA D 1 51 ? 9.82732 26.26441 24.17429 1.000 30.41979 51 ALA D O 1
ATOM 7285 N N . CYS D 1 52 ? 9.35769 26.51632 26.37182 1.000 27.30804 52 CYS D N 1
ATOM 7286 C CA . CYS D 1 52 ? 10.66100 26.09287 26.87035 1.000 33.37547 52 CYS D CA 1
ATOM 7287 C C . CYS D 1 52 ? 10.47878 25.20950 28.09513 1.000 36.32874 52 CYS D C 1
ATOM 7288 O O . CYS D 1 52 ? 9.73169 25.56151 29.01430 1.000 36.80573 52 CYS D O 1
ATOM 7291 N N . LYS D 1 53 ? 11.17397 24.07719 28.11360 1.000 30.00195 53 LYS D N 1
ATOM 7292 C CA . LYS D 1 53 ? 11.24457 23.22558 29.28961 1.000 29.89329 53 LYS D CA 1
ATOM 7293 C C . LYS D 1 53 ? 12.54540 23.49188 30.03148 1.000 31.37218 53 LYS D C 1
ATOM 7294 O O . LYS D 1 53 ? 13.60840 23.61697 29.41653 1.000 33.47239 53 LYS D O 1
ATOM 7300 N N . ILE D 1 54 ? 12.45236 23.58746 31.35426 1.000 35.04435 54 ILE D N 1
ATOM 7301 C CA . ILE D 1 54 ? 13.59503 23.86414 32.21601 1.000 36.41264 54 ILE D CA 1
ATOM 7302 C C . ILE D 1 54 ? 13.78058 22.67571 33.14715 1.000 40.39102 54 ILE D C 1
ATOM 7303 O O . ILE D 1 54 ? 12.82301 22.22745 33.78747 1.000 33.97117 54 ILE D O 1
ATOM 7308 N N . ASP D 1 55 ? 15.00723 22.15981 33.20962 1.000 43.24024 55 ASP D N 1
ATOM 7309 C CA . ASP D 1 55 ? 15.35016 21.03424 34.08095 1.000 44.35849 55 ASP D CA 1
ATOM 7310 C C . ASP D 1 55 ? 16.71288 21.35896 34.68534 1.000 45.51708 55 ASP D C 1
ATOM 7311 O O . ASP D 1 55 ? 17.75196 21.09490 34.07487 1.000 46.04039 55 ASP D O 1
ATOM 7316 N N . GLY D 1 56 ? 16.69546 21.93561 35.88436 1.000 45.49055 56 GLY D N 1
ATOM 7317 C CA . GLY D 1 56 ? 17.91242 22.41405 36.51411 1.000 48.53365 56 GLY D CA 1
ATOM 7318 C C . GLY D 1 56 ? 18.58322 23.49272 35.68934 1.000 55.86012 56 GLY D C 1
ATOM 7319 O O . GLY D 1 56 ? 18.01110 24.56439 35.46822 1.000 50.45304 56 GLY D O 1
ATOM 7320 N N . ASP D 1 57 ? 19.79885 23.22101 35.22557 1.000 48.07135 57 ASP D N 1
ATOM 7321 C CA . ASP D 1 57 ? 20.49726 24.12959 34.32751 1.000 55.83351 57 ASP D CA 1
ATOM 7322 C C . ASP D 1 57 ? 20.27511 23.79322 32.85965 1.000 52.71682 57 ASP D C 1
ATOM 7323 O O . ASP D 1 57 ? 20.83331 24.47410 31.99577 1.000 61.16855 57 ASP D O 1
ATOM 7328 N N . GLU D 1 58 ? 19.47752 22.77149 32.55804 1.000 48.87916 58 GLU D N 1
ATOM 7329 C CA . GLU D 1 58 ? 19.21829 22.37427 31.18121 1.000 48.52859 58 GLU D CA 1
ATOM 7330 C C . GLU D 1 58 ? 17.97413 23.07293 30.64925 1.000 46.59506 58 GLU D C 1
ATOM 7331 O O . GLU D 1 58 ? 16.96420 23.19194 31.34818 1.000 35.82397 58 GLU D O 1
ATOM 7337 N N . LEU D 1 59 ? 18.05362 23.51778 29.39907 1.000 38.79839 59 LEU D N 1
ATOM 7338 C CA . LEU D 1 59 ? 16.96945 24.21843 28.72985 1.000 36.03005 59 LEU D CA 1
ATOM 7339 C C . LEU D 1 59 ? 16.66478 23.51168 27.42075 1.000 37.11697 59 LEU D C 1
ATOM 7340 O O . LEU D 1 59 ? 17.57590 23.24668 26.62945 1.000 38.47278 59 LEU D O 1
ATOM 7345 N N . TYR D 1 60 ? 15.38963 23.20607 27.19709 1.000 34.26292 60 TYR D N 1
ATOM 7346 C CA . TYR D 1 60 ? 14.94111 22.56468 25.96115 1.000 29.27946 60 TYR D CA 1
ATOM 7347 C C . TYR D 1 60 ? 13.91678 23.46716 25.28545 1.000 26.24704 60 TYR D C 1
ATOM 7348 O O . TYR D 1 60 ? 12.71800 23.41403 25.62085 1.000 24.15320 60 TYR D O 1
ATOM 7357 N N . PRO D 1 61 ? 14.33689 24.29385 24.32805 1.000 25.96324 61 PRO D N 1
ATOM 7358 C CA . PRO D 1 61 ? 13.46604 25.34436 23.77393 1.000 35.20428 61 PRO D CA 1
ATOM 7359 C C . PRO D 1 61 ? 12.73407 24.98498 22.48913 1.000 33.33269 61 PRO D C 1
ATOM 7360 O O . PRO D 1 61 ? 11.91716 25.79489 22.03558 1.000 26.29204 61 PRO D O 1
ATOM 7364 N N . ALA D 1 62 ? 12.99789 23.82098 21.89912 1.000 27.17699 62 ALA D N 1
ATOM 7365 C CA . ALA D 1 62 ? 12.39269 23.45418 20.62100 1.000 26.95621 62 ALA D CA 1
ATOM 7366 C C . ALA D 1 62 ? 11.07257 22.72110 20.85560 1.000 29.69775 62 ALA D C 1
ATOM 7367 O O . ALA D 1 62 ? 10.85560 21.58863 20.42129 1.000 24.95915 62 ALA D O 1
ATOM 7369 N N . ARG D 1 63 ? 10.18915 23.39705 21.58338 1.000 27.35980 63 ARG D N 1
ATOM 7370 C CA . ARG D 1 63 ? 8.85740 22.89456 21.89093 1.000 23.53200 63 ARG D CA 1
ATOM 7371 C C . ARG D 1 63 ? 7.83783 23.82716 21.25663 1.000 27.30290 63 ARG D C 1
ATOM 7372 O O . ARG D 1 63 ? 7.86706 25.03719 21.49930 1.000 21.83648 63 ARG D O 1
ATOM 7380 N N . PHE D 1 64 ? 6.95175 23.26879 20.43555 1.000 26.83969 64 PHE D N 1
ATOM 7381 C CA . PHE D 1 64 ? 5.88842 24.03935 19.80830 1.000 22.40802 64 PHE D CA 1
ATOM 7382 C C . PHE D 1 64 ? 4.60040 23.23442 19.86263 1.000 26.25816 64 PHE D C 1
ATOM 7383 O O . PHE D 1 64 ? 4.61779 22.00201 19.83581 1.000 22.39459 64 PHE D O 1
ATOM 7391 N N . SER D 1 65 ? 3.48390 23.94347 19.95185 1.000 18.91183 65 SER D N 1
ATOM 7392 C CA . SER D 1 65 ? 2.16831 23.32777 19.95683 1.000 23.04202 65 SER D CA 1
ATOM 7393 C C . SER D 1 65 ? 1.26826 24.09042 19.00198 1.000 25.72714 65 SER D C 1
ATOM 7394 O O . SER D 1 65 ? 1.32813 25.32174 18.92981 1.000 24.83794 65 SER D O 1
ATOM 7397 N N . LEU D 1 66 ? 0.44405 23.35539 18.26842 1.000 23.97709 66 LEU D N 1
ATOM 7398 C CA . LEU D 1 66 ? -0.56574 23.93472 17.39440 1.000 21.72739 66 LEU D CA 1
ATOM 7399 C C . LEU D 1 66 ? -1.92791 23.66673 18.00608 1.000 23.56025 66 LEU D C 1
ATOM 7400 O O . LEU D 1 66 ? -2.26063 22.51471 18.29449 1.000 25.92599 66 LEU D O 1
ATOM 7405 N N . ALA D 1 67 ? -2.70108 24.72236 18.21679 1.000 23.48305 67 ALA D N 1
ATOM 7406 C CA . ALA D 1 67 ? -4.08498 24.58936 18.64142 1.000 25.24022 67 ALA D CA 1
ATOM 7407 C C . ALA D 1 67 ? -4.96339 24.62265 17.39785 1.000 30.08127 67 ALA D C 1
ATOM 7408 O O . ALA D 1 67 ? -4.96650 25.61808 16.66667 1.000 29.44480 67 ALA D O 1
ATOM 7410 N N . LEU D 1 68 ? -5.68850 23.53598 17.15035 1.000 29.17422 68 LEU D N 1
ATOM 7411 C CA . LEU D 1 68 ? -6.59225 23.42241 16.00879 1.000 31.93754 68 LEU D CA 1
ATOM 7412 C C . LEU D 1 68 ? -7.99183 23.66421 16.56144 1.000 34.41018 68 LEU D C 1
ATOM 7413 O O . LEU D 1 68 ? -8.60107 22.76122 17.13641 1.000 35.73764 68 LEU D O 1
ATOM 7418 N N . TYR D 1 69 ? -8.51170 24.88072 16.41922 1.000 42.44344 69 TYR D N 1
ATOM 7419 C CA . TYR D 1 69 ? -9.67197 25.24282 17.22386 1.000 52.71849 69 TYR D CA 1
ATOM 7420 C C . TYR D 1 69 ? -10.97142 25.29251 16.42682 1.000 54.97437 69 TYR D C 1
ATOM 7421 O O . TYR D 1 69 ? -11.98600 25.76072 16.95132 1.000 59.98808 69 TYR D O 1
ATOM 7430 N N . ASN D 1 70 ? -10.98076 24.80090 15.18723 1.000 48.50604 70 ASN D N 1
ATOM 7431 C CA . ASN D 1 70 ? -12.22743 24.53141 14.46858 1.000 60.03975 70 ASN D CA 1
ATOM 7432 C C . ASN D 1 70 ? -12.51215 23.04089 14.61141 1.000 51.98622 70 ASN D C 1
ATOM 7433 O O . ASN D 1 70 ? -11.99651 22.22414 13.84690 1.000 58.23568 70 ASN D O 1
ATOM 7438 N N . ASN D 1 71 ? -13.34034 22.69093 15.59363 1.000 49.74447 71 ASN D N 1
ATOM 7439 C CA . ASN D 1 71 ? -13.55925 21.29789 15.96335 1.000 52.31810 71 ASN D CA 1
ATOM 7440 C C . ASN D 1 71 ? -14.63451 20.60148 15.13591 1.000 52.92113 71 ASN D C 1
ATOM 7441 O O . ASN D 1 71 ? -14.93708 19.43620 15.41252 1.000 54.41950 71 ASN D O 1
ATOM 7446 N N . GLN D 1 72 ? -15.22211 21.26234 14.13592 1.000 55.51021 72 GLN D N 1
ATOM 7447 C CA . GLN D 1 72 ? -16.11892 20.53840 13.24107 1.000 58.98349 72 GLN D CA 1
ATOM 7448 C C . GLN D 1 72 ? -15.35987 19.57397 12.33954 1.000 64.91242 72 GLN D C 1
ATOM 7449 O O . GLN D 1 72 ? -15.95171 18.61215 11.83881 1.000 65.80390 72 GLN D O 1
ATOM 7455 N N . TYR D 1 73 ? -14.06418 19.80782 12.12987 1.000 65.32039 73 TYR D N 1
ATOM 7456 C CA . TYR D 1 73 ? -13.20175 18.91623 11.36617 1.000 59.33107 73 TYR D CA 1
ATOM 7457 C C . TYR D 1 73 ? -12.29739 18.08381 12.26917 1.000 58.40015 73 TYR D C 1
ATOM 7458 O O . TYR D 1 73 ? -11.17115 17.75519 11.88235 1.000 53.12178 73 TYR D O 1
ATOM 7467 N N . ALA D 1 74 ? -12.77434 17.73641 13.46871 1.000 57.12243 74 ALA D N 1
ATOM 7468 C CA . ALA D 1 74 ? -11.91326 17.09619 14.45944 1.000 54.81280 74 ALA D CA 1
ATOM 7469 C C . ALA D 1 74 ? -11.41312 15.74147 13.97676 1.000 52.79080 74 ALA D C 1
ATOM 7470 O O . ALA D 1 74 ? -10.26732 15.36333 14.24590 1.000 51.32044 74 ALA D O 1
ATOM 7472 N N . GLU D 1 75 ? -12.25444 14.99619 13.25989 1.000 60.01639 75 GLU D N 1
ATOM 7473 C CA . GLU D 1 75 ? -11.86704 13.65308 12.84153 1.000 51.58903 75 GLU D CA 1
ATOM 7474 C C . GLU D 1 75 ? -10.70170 13.69318 11.86245 1.000 51.01682 75 GLU D C 1
ATOM 7475 O O . GLU D 1 75 ? -9.68518 13.01887 12.06388 1.000 54.64589 75 GLU D O 1
ATOM 7481 N N . LYS D 1 76 ? -10.83328 14.47253 10.78603 1.000 53.76317 76 LYS D N 1
ATOM 7482 C CA . LYS D 1 76 ? -9.75728 14.52926 9.80372 1.000 57.94215 76 LYS D CA 1
ATOM 7483 C C . LYS D 1 76 ? -8.50723 15.16081 10.39254 1.000 51.63203 76 LYS D C 1
ATOM 7484 O O . LYS D 1 76 ? -7.39053 14.77780 10.02614 1.000 54.48875 76 LYS D O 1
ATOM 7490 N N . GLN D 1 77 ? -8.68087 16.12780 11.29654 1.000 46.16718 77 GLN D N 1
ATOM 7491 C CA . GLN D 1 77 ? -7.55942 16.67786 12.04733 1.000 42.74936 77 GLN D CA 1
ATOM 7492 C C . GLN D 1 77 ? -6.71635 15.56931 12.65776 1.000 42.60415 77 GLN D C 1
ATOM 7493 O O . GLN D 1 77 ? -5.49967 15.50332 12.44703 1.000 47.63672 77 GLN D O 1
ATOM 7499 N N . ILE D 1 78 ? -7.35587 14.68432 13.42268 1.000 42.16616 78 ILE D N 1
ATOM 7500 C CA . ILE D 1 78 ? -6.62006 13.62341 14.09809 1.000 49.51402 78 ILE D CA 1
ATOM 7501 C C . ILE D 1 78 ? -6.00895 12.66342 13.08364 1.000 49.13260 78 ILE D C 1
ATOM 7502 O O . ILE D 1 78 ? -4.87483 12.19977 13.25491 1.000 47.92121 78 ILE D O 1
ATOM 7507 N N . ARG D 1 79 ? -6.73216 12.37054 11.99805 1.000 46.13081 79 ARG D N 1
ATOM 7508 C CA . ARG D 1 79 ? -6.18537 11.48399 10.97583 1.000 53.54259 79 ARG D CA 1
ATOM 7509 C C . ARG D 1 79 ? -5.06077 12.15708 10.19610 1.000 50.62798 79 ARG D C 1
ATOM 7510 O O . ARG D 1 79 ? -4.05677 11.51268 9.86486 1.000 47.59528 79 ARG D O 1
ATOM 7518 N N . GLU D 1 80 ? -5.20485 13.45081 9.89746 1.000 46.57796 80 GLU D N 1
ATOM 7519 C CA . GLU D 1 80 ? -4.12253 14.17568 9.23975 1.000 49.94602 80 GLU D CA 1
ATOM 7520 C C . GLU D 1 80 ? -2.90768 14.30987 10.14984 1.000 42.66242 80 GLU D C 1
ATOM 7521 O O . GLU D 1 80 ? -1.77228 14.34499 9.66210 1.000 48.13949 80 GLU D O 1
ATOM 7527 N N . THR D 1 81 ? -3.12327 14.37899 11.46716 1.000 44.69815 81 THR D N 1
ATOM 7528 C CA . THR D 1 81 ? -2.00279 14.39626 12.40279 1.000 37.86923 81 THR D CA 1
ATOM 7529 C C . THR D 1 81 ? -1.25134 13.07024 12.38757 1.000 38.65302 81 THR D C 1
ATOM 7530 O O . THR D 1 81 ? -0.01678 13.05136 12.43908 1.000 40.06203 81 THR D O 1
ATOM 7534 N N . ILE D 1 82 ? -1.97646 11.95057 12.31304 1.000 41.26386 82 ILE D N 1
ATOM 7535 C CA . ILE D 1 82 ? -1.31946 10.64749 12.21063 1.000 45.34889 82 ILE D CA 1
ATOM 7536 C C . ILE D 1 82 ? -0.49049 10.56628 10.93579 1.000 46.06161 82 ILE D C 1
ATOM 7537 O O . ILE D 1 82 ? 0.63394 10.05101 10.94138 1.000 44.40565 82 ILE D O 1
ATOM 7542 N N . ASP D 1 83 ? -1.03627 11.06384 9.82182 1.000 53.49100 83 ASP D N 1
ATOM 7543 C CA . ASP D 1 83 ? -0.27807 11.10195 8.57472 1.000 48.19202 83 ASP D CA 1
ATOM 7544 C C . ASP D 1 83 ? 1.00902 11.89996 8.73983 1.000 46.82834 83 ASP D C 1
ATOM 7545 O O . ASP D 1 83 ? 2.06901 11.49176 8.25187 1.000 45.87298 83 ASP D O 1
ATOM 7550 N N . PHE D 1 84 ? 0.93820 13.04464 9.42448 1.000 42.34276 84 PHE D N 1
ATOM 7551 C CA . PHE D 1 84 ? 2.15397 13.80489 9.69118 1.000 40.35873 84 PHE D CA 1
ATOM 7552 C C . PHE D 1 84 ? 3.12306 12.99645 10.54774 1.000 44.00269 84 PHE D C 1
ATOM 7553 O O . PHE D 1 84 ? 4.32599 12.94430 10.25841 1.000 41.79730 84 PHE D O 1
ATOM 7561 N N . PHE D 1 85 ? 2.61508 12.33766 11.59327 1.000 38.38162 85 PHE D N 1
ATOM 7562 C CA . PHE D 1 85 ? 3.47604 11.49094 12.41405 1.000 37.94558 85 PHE D CA 1
ATOM 7563 C C . PHE D 1 85 ? 4.12474 10.39488 11.57666 1.000 40.23066 85 PHE D C 1
ATOM 7564 O O . PHE D 1 85 ? 5.28913 10.04582 11.79649 1.000 40.04646 85 PHE D O 1
ATOM 7572 N N . HIS D 1 86 ? 3.38490 9.84676 10.60668 1.000 42.89111 86 HIS D N 1
ATOM 7573 C CA . HIS D 1 86 ? 3.95233 8.84513 9.70789 1.000 48.02496 86 HIS D CA 1
ATOM 7574 C C . HIS D 1 86 ? 5.09101 9.42538 8.87914 1.000 49.13969 86 HIS D C 1
ATOM 7575 O O . HIS D 1 86 ? 6.07778 8.73484 8.59376 1.000 47.65063 86 HIS D O 1
ATOM 7582 N N . GLN D 1 87 ? 4.96148 10.68723 8.46526 1.000 45.43750 87 GLN D N 1
ATOM 7583 C CA . GLN D 1 87 ? 6.04413 11.34695 7.74454 1.000 46.52601 87 GLN D CA 1
ATOM 7584 C C . GLN D 1 87 ? 7.27327 11.50289 8.63017 1.000 46.50035 87 GLN D C 1
ATOM 7585 O O . GLN D 1 87 ? 8.40514 11.28749 8.17753 1.000 48.43880 87 GLN D O 1
ATOM 7591 N N . VAL D 1 88 ? 7.06686 11.87535 9.89629 1.000 40.99859 88 VAL D N 1
ATOM 7592 C CA . VAL D 1 88 ? 8.17224 11.95774 10.84674 1.000 39.26689 88 VAL D CA 1
ATOM 7593 C C . VAL D 1 88 ? 8.85410 10.60004 10.97825 1.000 40.78037 88 VAL D C 1
ATOM 7594 O O . VAL D 1 88 ? 10.08309 10.51328 11.09294 1.000 43.92747 88 VAL D O 1
ATOM 7598 N N . GLU D 1 89 ? 8.06950 9.51861 10.93580 1.000 42.13810 89 GLU D N 1
ATOM 7599 C CA . GLU D 1 89 ? 8.61774 8.16381 10.95541 1.000 48.54596 89 GLU D CA 1
ATOM 7600 C C . GLU D 1 89 ? 9.35870 7.79797 9.67702 1.000 49.32229 89 GLU D C 1
ATOM 7601 O O . GLU D 1 89 ? 9.93999 6.70741 9.61398 1.000 57.12110 89 GLU D O 1
ATOM 7607 N N . GLY D 1 90 ? 9.33246 8.65801 8.65586 1.000 52.95893 90 GLY D N 1
ATOM 7608 C CA . GLY D 1 90 ? 10.09052 8.38342 7.44806 1.000 50.92302 90 GLY D CA 1
ATOM 7609 C C . GLY D 1 90 ? 11.56528 8.17326 7.71945 1.000 55.81838 90 GLY D C 1
ATOM 7610 O O . GLY D 1 90 ? 12.23611 7.43740 6.99280 1.000 54.16548 90 GLY D O 1
ATOM 7611 N N . ARG D 1 91 ? 12.08661 8.81292 8.76302 1.000 53.49941 91 ARG D N 1
ATOM 7612 C CA . ARG D 1 91 ? 13.45224 8.56497 9.19823 1.000 57.23188 91 ARG D CA 1
ATOM 7613 C C . ARG D 1 91 ? 13.56187 7.15668 9.77296 1.000 60.00684 91 ARG D C 1
ATOM 7614 O O . ARG D 1 91 ? 12.74350 6.74992 10.60375 1.000 62.65313 91 ARG D O 1
ATOM 7622 N N . THR D 1 92 ? 14.57386 6.40922 9.32426 1.000 62.35816 92 THR D N 1
ATOM 7623 C CA . THR D 1 92 ? 14.69880 5.01229 9.73383 1.000 66.45957 92 THR D CA 1
ATOM 7624 C C . THR D 1 92 ? 14.91446 4.88443 11.23866 1.000 63.57320 92 THR D C 1
ATOM 7625 O O . THR D 1 92 ? 14.28818 4.04088 11.89157 1.000 53.75828 92 THR D O 1
ATOM 7629 N N . GLU D 1 93 ? 15.78792 5.71653 11.81047 1.000 55.37073 93 GLU D N 1
ATOM 7630 C CA . GLU D 1 93 ? 16.10642 5.59922 13.22850 1.000 48.47263 93 GLU D CA 1
ATOM 7631 C C . GLU D 1 93 ? 14.97342 6.06014 14.13559 1.000 50.72634 93 GLU D C 1
ATOM 7632 O O . GLU D 1 93 ? 15.04585 5.82816 15.34687 1.000 52.73057 93 GLU D O 1
ATOM 7638 N N . VAL D 1 94 ? 13.94438 6.70511 13.59337 1.000 44.14475 94 VAL D N 1
ATOM 7639 C CA . VAL D 1 94 ? 12.79053 7.13129 14.37574 1.000 42.93293 94 VAL D CA 1
ATOM 7640 C C . VAL D 1 94 ? 11.78173 5.99334 14.41830 1.000 48.32651 94 VAL D C 1
ATOM 7641 O O . VAL D 1 94 ? 11.46171 5.39658 13.38300 1.000 55.32501 94 VAL D O 1
ATOM 7645 N N . LYS D 1 95 ? 11.28762 5.68085 15.61501 1.000 41.39560 95 LYS D N 1
ATOM 7646 C CA . LYS D 1 95 ? 10.20602 4.71993 15.77512 1.000 42.32913 95 LYS D CA 1
ATOM 7647 C C . LYS D 1 95 ? 9.17866 5.29690 16.73800 1.000 39.92441 95 LYS D C 1
ATOM 7648 O O . LYS D 1 95 ? 9.53023 5.78601 17.81746 1.000 38.01369 95 LYS D O 1
ATOM 7654 N N . LEU D 1 96 ? 7.91966 5.29670 16.31376 1.000 40.25084 96 LEU D N 1
ATOM 7655 C CA . LEU D 1 96 ? 6.81616 5.80425 17.11307 1.000 41.70197 96 LEU D CA 1
ATOM 7656 C C . LEU D 1 96 ? 5.87108 4.65305 17.41463 1.000 40.42022 96 LEU D C 1
ATOM 7657 O O . LEU D 1 96 ? 5.63351 3.79485 16.55835 1.000 46.46581 96 LEU D O 1
ATOM 7662 N N . ASN D 1 97 ? 5.34051 4.63029 18.63048 1.000 38.83082 97 ASN D N 1
ATOM 7663 C CA . ASN D 1 97 ? 4.45413 3.56518 19.07883 1.000 40.37200 97 ASN D CA 1
ATOM 7664 C C . ASN D 1 97 ? 3.07723 4.17237 19.32068 1.000 39.55964 97 ASN D C 1
ATOM 7665 O O . ASN D 1 97 ? 2.92864 5.06046 20.16802 1.000 37.39227 97 ASN D O 1
ATOM 7670 N N . TYR D 1 98 ? 2.07921 3.70397 18.57090 1.000 43.50312 98 TYR D N 1
ATOM 7671 C CA . TYR D 1 98 ? 0.73558 4.27033 18.60420 1.000 50.56585 98 TYR D CA 1
ATOM 7672 C C . TYR D 1 98 ? -0.21967 3.47693 19.48264 1.000 50.67522 98 TYR D C 1
ATOM 7673 O O . TYR D 1 98 ? -1.43159 3.70730 19.42002 1.000 43.08789 98 TYR D O 1
ATOM 7682 N N . GLN D 1 99 ? 0.29471 2.55196 20.29801 1.000 49.10400 99 GLN D N 1
ATOM 7683 C CA . GLN D 1 99 ? -0.57851 1.60575 20.98820 1.000 53.68900 99 GLN D CA 1
ATOM 7684 C C . GLN D 1 99 ? -1.46479 2.31176 22.00709 1.000 49.68488 99 GLN D C 1
ATOM 7685 O O . GLN D 1 99 ? -2.65384 1.99452 22.12341 1.000 46.24949 99 GLN D O 1
ATOM 7691 N N . GLN D 1 100 ? -0.90464 3.26315 22.76011 1.000 43.92990 100 GLN D N 1
ATOM 7692 C CA . GLN D 1 100 ? -1.70140 3.99660 23.73901 1.000 46.95149 100 GLN D CA 1
ATOM 7693 C C . GLN D 1 100 ? -2.85263 4.73330 23.06640 1.000 39.88448 100 GLN D C 1
ATOM 7694 O O . GLN D 1 100 ? -4.00650 4.63210 23.49928 1.000 43.57136 100 GLN D O 1
ATOM 7700 N N . LEU D 1 101 ? -2.55602 5.47559 21.99647 1.000 43.60869 101 LEU D N 1
ATOM 7701 C CA . LEU D 1 101 ? -3.60142 6.19636 21.27508 1.000 42.24103 101 LEU D CA 1
ATOM 7702 C C . LEU D 1 101 ? -4.61015 5.23521 20.65853 1.000 44.79132 101 LEU D C 1
ATOM 7703 O O . LEU D 1 101 ? -5.82563 5.44694 20.75507 1.000 44.25206 101 LEU D O 1
ATOM 7708 N N . GLN D 1 102 ? -4.12220 4.17636 20.00528 1.000 44.39909 102 GLN D N 1
ATOM 7709 C CA . GLN D 1 102 ? -5.02534 3.20044 19.40243 1.000 50.06348 102 GLN D CA 1
ATOM 7710 C C . GLN D 1 102 ? -5.94180 2.58231 20.45025 1.000 51.54331 102 GLN D C 1
ATOM 7711 O O . GLN D 1 102 ? -7.12755 2.34558 20.19209 1.000 51.34033 102 GLN D O 1
ATOM 7717 N N . HIS D 1 103 ? -5.41145 2.33699 21.64752 1.000 48.23527 103 HIS D N 1
ATOM 7718 C CA . HIS D 1 103 ? -6.17537 1.68377 22.70128 1.000 52.85548 103 HIS D CA 1
ATOM 7719 C C . HIS D 1 103 ? -7.16575 2.64585 23.34627 1.000 56.22751 103 HIS D C 1
ATOM 7720 O O . HIS D 1 103 ? -8.22210 2.21466 23.82173 1.000 57.70407 103 HIS D O 1
ATOM 7727 N N . PHE D 1 104 ? -6.85526 3.94835 23.34796 1.000 54.56065 104 PHE D N 1
ATOM 7728 C CA . PHE D 1 104 ? -7.79620 4.94054 23.86005 1.000 48.84177 104 PHE D CA 1
ATOM 7729 C C . PHE D 1 104 ? -8.93179 5.19049 22.87625 1.000 47.09484 104 PHE D C 1
ATOM 7730 O O . PHE D 1 104 ? -10.09713 5.27694 23.27612 1.000 48.64972 104 PHE D O 1
ATOM 7738 N N . LEU D 1 105 ? -8.61068 5.33288 21.58937 1.000 47.21355 105 LEU D N 1
ATOM 7739 C CA . LEU D 1 105 ? -9.64975 5.57595 20.59552 1.000 49.28199 105 LEU D CA 1
ATOM 7740 C C . LEU D 1 105 ? -10.55692 4.36031 20.44131 1.000 59.48407 105 LEU D C 1
ATOM 7741 O O . LEU D 1 105 ? -11.77966 4.50272 20.32324 1.000 64.11951 105 LEU D O 1
ATOM 7746 N N . GLY D 1 106 ? -9.98013 3.15980 20.45196 1.000 59.73937 106 GLY D N 1
ATOM 7747 C CA . GLY D 1 106 ? -10.77008 1.94854 20.34121 1.000 57.84892 106 GLY D CA 1
ATOM 7748 C C . GLY D 1 106 ? -11.52282 1.88662 19.02579 1.000 64.52830 106 GLY D C 1
ATOM 7749 O O . GLY D 1 106 ? -11.11231 2.45529 18.00812 1.000 63.41798 106 GLY D O 1
ATOM 7750 N N . ALA D 1 107 ? -12.65510 1.18580 19.04787 1.000 68.75401 107 ALA D N 1
ATOM 7751 C CA . ALA D 1 107 ? -13.49249 1.05502 17.86389 1.000 67.45820 107 ALA D CA 1
ATOM 7752 C C . ALA D 1 107 ? -14.63845 2.05446 17.81981 1.000 73.62347 107 ALA D C 1
ATOM 7753 O O . ALA D 1 107 ? -15.07943 2.42100 16.72611 1.000 79.54319 107 ALA D O 1
ATOM 7755 N N . ASP D 1 108 ? -15.11743 2.52126 18.97034 1.000 82.33755 108 ASP D N 1
ATOM 7756 C CA . ASP D 1 108 ? -16.33207 3.32438 19.05470 1.000 86.58461 108 ASP D CA 1
ATOM 7757 C C . ASP D 1 108 ? -16.06260 4.72859 19.59832 1.000 82.30445 108 ASP D C 1
ATOM 7758 O O . ASP D 1 108 ? -16.83447 5.26292 20.39801 1.000 86.19772 108 ASP D O 1
ATOM 7763 N N . PHE D 1 109 ? -14.98025 5.36263 19.15153 1.000 61.32912 109 PHE D N 1
ATOM 7764 C CA . PHE D 1 109 ? -14.68070 6.71432 19.61044 1.000 64.63605 109 PHE D CA 1
ATOM 7765 C C . PHE D 1 109 ? -15.61079 7.72868 18.95441 1.000 59.17476 109 PHE D C 1
ATOM 7766 O O . PHE D 1 109 ? -15.72710 7.78261 17.72703 1.000 60.67085 109 PHE D O 1
ATOM 7774 N N . ASP D 1 110 ? -16.25273 8.55362 19.77581 1.000 66.87014 110 ASP D N 1
ATOM 7775 C CA . ASP D 1 110 ? -17.21863 9.53994 19.29406 1.000 62.77996 110 ASP D CA 1
ATOM 7776 C C . ASP D 1 110 ? -16.48548 10.85719 19.06172 1.000 62.51178 110 ASP D C 1
ATOM 7777 O O . ASP D 1 110 ? -16.30179 11.65459 19.98501 1.000 56.15292 110 ASP D O 1
ATOM 7782 N N . PHE D 1 111 ? -16.07133 11.09262 17.81381 1.000 62.17425 111 PHE D N 1
ATOM 7783 C CA . PHE D 1 111 ? -15.34129 12.30949 17.47631 1.000 56.83885 111 PHE D CA 1
ATOM 7784 C C . PHE D 1 111 ? -16.19381 13.56473 17.61129 1.000 60.68929 111 PHE D C 1
ATOM 7785 O O . PHE D 1 111 ? -15.64271 14.67084 17.60017 1.000 51.96248 111 PHE D O 1
ATOM 7793 N N . SER D 1 112 ? -17.51418 13.42400 17.73825 1.000 59.63510 112 SER D N 1
ATOM 7794 C CA . SER D 1 112 ? -18.37198 14.57893 17.96206 1.000 62.74424 112 SER D CA 1
ATOM 7795 C C . SER D 1 112 ? -18.19355 15.18369 19.34752 1.000 59.67392 112 SER D C 1
ATOM 7796 O O . SER D 1 112 ? -18.68309 16.29249 19.58532 1.000 55.77076 112 SER D O 1
ATOM 7799 N N . LYS D 1 113 ? -17.51374 14.49409 20.25936 1.000 53.98399 113 LYS D N 1
ATOM 7800 C CA . LYS D 1 113 ? -17.29005 15.00834 21.60324 1.000 54.44669 113 LYS D CA 1
ATOM 7801 C C . LYS D 1 113 ? -15.98973 15.79091 21.73716 1.000 51.76752 113 LYS D C 1
ATOM 7802 O O . LYS D 1 113 ? -15.69443 16.28847 22.82969 1.000 49.85220 113 LYS D O 1
ATOM 7804 N N . VAL D 1 114 ? -15.21452 15.92083 20.66580 1.000 47.02062 114 VAL D N 1
ATOM 7805 C CA . VAL D 1 114 ? -13.95782 16.65793 20.72425 1.000 43.68445 114 VAL D CA 1
ATOM 7806 C C . VAL D 1 114 ? -14.25011 18.14143 20.55998 1.000 43.27857 114 VAL D C 1
ATOM 7807 O O . VAL D 1 114 ? -14.95305 18.54825 19.62855 1.000 47.36470 114 VAL D O 1
ATOM 7811 N N . ILE D 1 115 ? -13.71114 18.95790 21.46129 1.000 41.00061 115 ILE D N 1
ATOM 7812 C CA . ILE D 1 115 ? -13.88313 20.40111 21.34771 1.000 40.57722 115 ILE D CA 1
ATOM 7813 C C . ILE D 1 115 ? -12.62757 21.09578 20.83371 1.000 38.09540 115 ILE D C 1
ATOM 7814 O O . ILE D 1 115 ? -12.71238 22.25457 20.39857 1.000 38.05414 115 ILE D O 1
ATOM 7819 N N . ARG D 1 116 ? -11.47529 20.42799 20.86278 1.000 36.28267 116 ARG D N 1
ATOM 7820 C CA . ARG D 1 116 ? -10.22467 20.99410 20.37895 1.000 34.18044 116 ARG D CA 1
ATOM 7821 C C . ARG D 1 116 ? -9.18817 19.88588 20.27046 1.000 33.16432 116 ARG D C 1
ATOM 7822 O O . ARG D 1 116 ? -9.15313 18.98729 21.11098 1.000 33.04709 116 ARG D O 1
ATOM 7830 N N . ASN D 1 117 ? -8.34777 19.96795 19.24110 1.000 32.65883 117 ASN D N 1
ATOM 7831 C CA . ASN D 1 117 ? -7.17908 19.11354 19.08530 1.000 31.63117 117 ASN D CA 1
ATOM 7832 C C . ASN D 1 117 ? -5.92322 19.97321 19.09843 1.000 29.48378 117 ASN D C 1
ATOM 7833 O O . ASN D 1 117 ? -5.92369 21.10083 18.59803 1.000 29.35033 117 ASN D O 1
ATOM 7838 N N . LEU D 1 118 ? -4.84498 19.42936 19.65805 1.000 28.05168 118 LEU D N 1
ATOM 7839 C CA . LEU D 1 118 ? -3.56122 20.11169 19.66721 1.000 29.25329 118 LEU D CA 1
ATOM 7840 C C . LEU D 1 118 ? -2.46594 19.15159 19.23589 1.000 30.30497 118 LEU D C 1
ATOM 7841 O O . LEU D 1 118 ? -2.49664 17.96538 19.57740 1.000 26.65720 118 LEU D O 1
ATOM 7846 N N . VAL D 1 119 ? -1.50177 19.67249 18.47866 1.000 27.12886 119 VAL D N 1
ATOM 7847 C CA . VAL D 1 119 ? -0.39751 18.88220 17.94747 1.000 25.85758 119 VAL D CA 1
ATOM 7848 C C . VAL D 1 119 ? 0.90207 19.54809 18.36817 1.000 28.69831 119 VAL D C 1
ATOM 7849 O O . VAL D 1 119 ? 1.06571 20.75953 18.18956 1.000 23.72269 119 VAL D O 1
ATOM 7853 N N . GLY D 1 120 ? 1.83089 18.75932 18.91331 1.000 25.40762 120 GLY D N 1
ATOM 7854 C CA . GLY D 1 120 ? 3.01816 19.31301 19.52115 1.000 25.95903 120 GLY D CA 1
ATOM 7855 C C . GLY D 1 120 ? 4.27626 18.57056 19.11579 1.000 23.53764 120 GLY D C 1
ATOM 7856 O O . GLY D 1 120 ? 4.24077 17.44974 18.60074 1.000 24.07208 120 GLY D O 1
ATOM 7857 N N . VAL D 1 121 ? 5.40313 19.22688 19.37439 1.000 22.72065 121 VAL D N 1
ATOM 7858 C CA . VAL D 1 121 ? 6.72291 18.67993 19.09030 1.000 22.62151 121 VAL D CA 1
ATOM 7859 C C . VAL D 1 121 ? 7.68490 19.19610 20.15264 1.000 28.65884 121 VAL D C 1
ATOM 7860 O O . VAL D 1 121 ? 7.56931 20.33760 20.61096 1.000 22.05802 121 VAL D O 1
ATOM 7864 N N . ASP D 1 122 ? 8.61484 18.33478 20.57188 1.000 22.92366 122 ASP D N 1
ATOM 7865 C CA . ASP D 1 122 ? 9.69143 18.69387 21.49806 1.000 21.46718 122 ASP D CA 1
ATOM 7866 C C . ASP D 1 122 ? 10.96185 18.09532 20.90266 1.000 26.41533 122 ASP D C 1
ATOM 7867 O O . ASP D 1 122 ? 11.31606 16.94786 21.18960 1.000 28.63855 122 ASP D O 1
ATOM 7872 N N . ALA D 1 123 ? 11.63746 18.87834 20.06574 1.000 26.98176 123 ALA D N 1
ATOM 7873 C CA . ALA D 1 123 ? 12.81559 18.40618 19.35482 1.000 27.49602 123 ALA D CA 1
ATOM 7874 C C . ALA D 1 123 ? 14.04713 18.50867 20.24472 1.000 31.18635 123 ALA D C 1
ATOM 7875 O O . ALA D 1 123 ? 14.26383 19.52752 20.90813 1.000 34.86976 123 ALA D O 1
ATOM 7877 N N . ARG D 1 124 ? 14.85426 17.45006 20.25940 1.000 34.81039 124 ARG D N 1
ATOM 7878 C CA . ARG D 1 124 ? 16.04512 17.39481 21.09164 1.000 32.50584 124 ARG D CA 1
ATOM 7879 C C . ARG D 1 124 ? 17.26189 17.05167 20.24795 1.000 39.18728 124 ARG D C 1
ATOM 7880 O O . ARG D 1 124 ? 17.15215 16.42056 19.19296 1.000 35.22811 124 ARG D O 1
ATOM 7888 N N . ARG D 1 125 ? 18.42772 17.49189 20.72606 1.000 41.00992 125 ARG D N 1
ATOM 7889 C CA . ARG D 1 125 ? 19.68418 17.09329 20.10255 1.000 39.76215 125 ARG D CA 1
ATOM 7890 C C . ARG D 1 125 ? 19.85463 15.58029 20.16187 1.000 36.50732 125 ARG D C 1
ATOM 7891 O O . ARG D 1 125 ? 20.21883 14.94397 19.16678 1.000 45.64457 125 ARG D O 1
ATOM 7899 N N . GLU D 1 126 ? 19.59318 14.98897 21.32471 1.000 37.14142 126 GLU D N 1
ATOM 7900 C CA . GLU D 1 126 ? 19.48930 13.53634 21.45608 1.000 39.99360 126 GLU D CA 1
ATOM 7901 C C . GLU D 1 126 ? 18.20256 13.08211 20.78249 1.000 39.45131 126 GLU D C 1
ATOM 7902 O O . GLU D 1 126 ? 17.12061 13.17775 21.36177 1.000 34.89635 126 GLU D O 1
ATOM 7908 N N . LEU D 1 127 ? 18.32220 12.56708 19.55412 1.000 37.71723 127 LEU D N 1
ATOM 7909 C CA . LEU D 1 127 ? 17.13859 12.28455 18.74787 1.000 40.89049 127 LEU D CA 1
ATOM 7910 C C . LEU D 1 127 ? 16.20685 11.28637 19.42338 1.000 33.37150 127 LEU D C 1
ATOM 7911 O O . LEU D 1 127 ? 14.98577 11.37338 19.25574 1.000 32.70109 127 LEU D O 1
ATOM 7916 N N . ALA D 1 128 ? 16.75319 10.33956 20.19169 1.000 34.24662 128 ALA D N 1
ATOM 7917 C CA . ALA D 1 128 ? 15.90196 9.38784 20.90022 1.000 34.03294 128 ALA D CA 1
ATOM 7918 C C . ALA D 1 128 ? 14.97537 10.08276 21.89254 1.000 34.28591 128 ALA D C 1
ATOM 7919 O O . ALA D 1 128 ? 13.90020 9.55872 22.20651 1.000 31.34093 128 ALA D O 1
ATOM 7921 N N . ASP D 1 129 ? 15.36745 11.25767 22.39109 1.000 31.05040 129 ASP D N 1
ATOM 7922 C CA . ASP D 1 129 ? 14.59168 11.98316 23.39079 1.000 29.28750 129 ASP D CA 1
ATOM 7923 C C . ASP D 1 129 ? 13.51827 12.88446 22.79552 1.000 28.16423 129 ASP D C 1
ATOM 7924 O O . ASP D 1 129 ? 12.64726 13.34742 23.53813 1.000 28.39099 129 ASP D O 1
ATOM 7929 N N . SER D 1 130 ? 13.56144 13.15232 21.49329 1.000 29.26141 130 SER D N 1
ATOM 7930 C CA . SER D 1 130 ? 12.55667 13.99150 20.86037 1.000 27.44621 130 SER D CA 1
ATOM 7931 C C . SER D 1 130 ? 11.19137 13.30803 20.89098 1.000 26.50515 130 SER D C 1
ATOM 7932 O O . SER D 1 130 ? 11.08098 12.07948 20.96864 1.000 27.62765 130 SER D O 1
ATOM 7935 N N . ARG D 1 131 ? 10.14068 14.12410 20.81980 1.000 26.07176 131 ARG D N 1
ATOM 7936 C CA . ARG D 1 131 ? 8.77074 13.63078 20.81494 1.000 26.69652 131 ARG D CA 1
ATOM 7937 C C . ARG D 1 131 ? 7.92220 14.43584 19.84385 1.000 28.96708 131 ARG D C 1
ATOM 7938 O O . ARG D 1 131 ? 8.18504 15.61458 19.59265 1.000 25.46938 131 ARG D O 1
ATOM 7946 N N . VAL D 1 132 ? 6.88508 13.79060 19.32131 1.000 26.19009 132 VAL D N 1
ATOM 7947 C CA . VAL D 1 132 ? 5.70169 14.49075 18.85197 1.000 25.98753 132 VAL D CA 1
ATOM 7948 C C . VAL D 1 132 ? 4.58030 14.17348 19.83078 1.000 25.60636 132 VAL D C 1
ATOM 7949 O O . VAL D 1 132 ? 4.64025 13.20445 20.59477 1.000 25.93713 132 VAL D O 1
ATOM 7953 N N . LYS D 1 133 ? 3.55393 15.02061 19.82148 1.000 25.11054 133 LYS D N 1
ATOM 7954 C CA . LYS D 1 133 ? 2.48769 14.95151 20.80888 1.000 30.12696 133 LYS D CA 1
ATOM 7955 C C . LYS D 1 133 ? 1.14365 15.19281 20.14169 1.000 25.72512 133 LYS D C 1
ATOM 7956 O O . LYS D 1 133 ? 1.02868 15.98873 19.20622 1.000 25.88516 133 LYS D O 1
ATOM 7962 N N . LEU D 1 134 ? 0.12601 14.49841 20.64318 1.000 26.94143 134 LEU D N 1
ATOM 7963 C CA . LEU D 1 134 ? -1.25696 14.75143 20.26720 1.000 27.61306 134 LEU D CA 1
ATOM 7964 C C . LEU D 1 134 ? -2.06412 14.93910 21.53997 1.000 27.21637 134 LEU D C 1
ATOM 7965 O O . LEU D 1 134 ? -1.95546 14.13291 22.46890 1.000 30.68624 134 LEU D O 1
ATOM 7970 N N . TYR D 1 135 ? -2.85647 16.00468 21.58754 1.000 26.99813 135 TYR D N 1
ATOM 7971 C CA . TYR D 1 135 ? -3.76910 16.26390 22.69148 1.000 27.06295 135 TYR D CA 1
ATOM 7972 C C . TYR D 1 135 ? -5.18937 16.32716 22.14933 1.000 28.86545 135 TYR D C 1
ATOM 7973 O O . TYR D 1 135 ? -5.45578 17.06285 21.19478 1.000 30.78290 135 TYR D O 1
ATOM 7982 N N . ILE D 1 136 ? -6.09500 15.57239 22.76630 1.000 30.25093 136 ILE D N 1
ATOM 7983 C CA . ILE D 1 136 ? -7.50276 15.53934 22.39081 1.000 32.35990 136 ILE D CA 1
ATOM 7984 C C . ILE D 1 136 ? -8.30369 16.12451 23.54655 1.000 32.45868 136 ILE D C 1
ATOM 7985 O O . ILE D 1 136 ? -8.37689 15.52728 24.62907 1.000 32.64939 136 ILE D O 1
ATOM 7990 N N . TRP D 1 137 ? -8.91097 17.28861 23.31905 1.000 32.58506 137 TRP D N 1
ATOM 7991 C CA . TRP D 1 137 ? -9.76383 17.92824 24.31043 1.000 33.09441 137 TRP D CA 1
ATOM 7992 C C . TRP D 1 137 ? -11.21482 17.53604 24.06356 1.000 39.39857 137 TRP D C 1
ATOM 7993 O O . TRP D 1 137 ? -11.71860 17.66394 22.94360 1.000 37.20886 137 TRP D O 1
ATOM 8004 N N . MET D 1 138 ? -11.88450 17.07634 25.11624 1.000 38.25170 138 MET D N 1
ATOM 8005 C CA . MET D 1 138 ? -13.21599 16.49869 25.01729 1.000 41.16708 138 MET D CA 1
ATOM 8006 C C . MET D 1 138 ? -14.16298 17.11424 26.03694 1.000 41.31737 138 MET D C 1
ATOM 8007 O O . MET D 1 138 ? -13.74521 17.61318 27.08604 1.000 40.94957 138 MET D O 1
ATOM 8012 N N . ASN D 1 139 ? -15.45264 17.07366 25.70318 1.000 46.16144 139 ASN D N 1
ATOM 8013 C CA . ASN D 1 139 ? -16.51803 17.53529 26.57809 1.000 46.06312 139 ASN D CA 1
ATOM 8014 C C . ASN D 1 139 ? -17.65952 16.53245 26.55015 1.000 49.51055 139 ASN D C 1
ATOM 8015 O O . ASN D 1 139 ? -18.03094 16.03371 25.48349 1.000 51.62345 139 ASN D O 1
ATOM 8020 N N . ASP D 1 140 ? -18.20401 16.24129 27.73288 1.000 51.78101 140 ASP D N 1
ATOM 8021 C CA . ASP D 1 140 ? -19.37719 15.37824 27.88584 1.000 58.87074 140 ASP D CA 1
ATOM 8022 C C . ASP D 1 140 ? -19.15081 14.00731 27.24642 1.000 59.42023 140 ASP D C 1
ATOM 8023 O O . ASP D 1 140 ? -19.95910 13.52028 26.45234 1.000 58.10536 140 ASP D O 1
ATOM 8028 N N . TYR D 1 141 ? -18.02833 13.38564 27.60256 1.000 58.09716 141 TYR D N 1
ATOM 8029 C CA . TYR D 1 141 ? -17.67076 12.04439 27.13501 1.000 61.83840 141 TYR D CA 1
ATOM 8030 C C . TYR D 1 141 ? -17.32728 11.16898 28.33483 1.000 56.62657 141 TYR D C 1
ATOM 8031 O O . TYR D 1 141 ? -16.18782 10.71916 28.48529 1.000 61.04045 141 TYR D O 1
ATOM 8040 N N . PRO D 1 142 ? -18.29772 10.90295 29.21437 1.000 64.81091 142 PRO D N 1
ATOM 8041 C CA . PRO D 1 142 ? -17.96477 10.22984 30.48298 1.000 62.22880 142 PRO D CA 1
ATOM 8042 C C . PRO D 1 142 ? -17.38717 8.83770 30.30343 1.000 66.32231 142 PRO D C 1
ATOM 8043 O O . PRO D 1 142 ? -16.68390 8.36060 31.20220 1.000 61.85809 142 PRO D O 1
ATOM 8047 N N . GLU D 1 143 ? -17.64852 8.17831 29.17164 1.000 70.76126 143 GLU D N 1
ATOM 8048 C CA . GLU D 1 143 ? -17.08334 6.85322 28.93191 1.000 70.19866 143 GLU D CA 1
ATOM 8049 C C . GLU D 1 143 ? -15.57564 6.92773 28.71890 1.000 63.67483 143 GLU D C 1
ATOM 8050 O O . GLU D 1 143 ? -14.81589 6.15325 29.31259 1.000 60.54205 143 GLU D O 1
ATOM 8056 N N . LYS D 1 144 ? -15.12108 7.86009 27.87895 1.000 57.94639 144 LYS D N 1
ATOM 8057 C CA . LYS D 1 144 ? -13.69004 8.03657 27.67093 1.000 57.26456 144 LYS D CA 1
ATOM 8058 C C . LYS D 1 144 ? -13.02787 8.76846 28.82785 1.000 59.74275 144 LYS D C 1
ATOM 8059 O O . LYS D 1 144 ? -11.80539 8.67067 28.99223 1.000 51.89834 144 LYS D O 1
ATOM 8065 N N . MET D 1 145 ? -13.80838 9.49737 29.62754 1.000 57.82581 145 MET D N 1
ATOM 8066 C CA . MET D 1 145 ? -13.26219 10.14614 30.81314 1.000 53.34846 145 MET D CA 1
ATOM 8067 C C . MET D 1 145 ? -12.89850 9.11511 31.87298 1.000 54.43452 145 MET D C 1
ATOM 8068 O O . MET D 1 145 ? -11.81530 9.17384 32.46607 1.000 53.58770 145 MET D O 1
ATOM 8073 N N . ALA D 1 146 ? -13.79048 8.15310 32.11558 1.000 59.22177 146 ALA D N 1
ATOM 8074 C CA . ALA D 1 146 ? -13.46421 7.05855 33.02265 1.000 61.40843 146 ALA D CA 1
ATOM 8075 C C . ALA D 1 146 ? -12.28555 6.24893 32.49952 1.000 56.92861 146 ALA D C 1
ATOM 8076 O O . ALA D 1 146 ? -11.41959 5.82734 33.27430 1.000 56.67429 146 ALA D O 1
ATOM 8078 N N . THR D 1 147 ? -12.23034 6.03098 31.18370 1.000 56.16083 147 THR D N 1
ATOM 8079 C CA . THR D 1 147 ? -11.10373 5.31258 30.59703 1.000 56.23567 147 THR D CA 1
ATOM 8080 C C . THR D 1 147 ? -9.80120 6.07298 30.81805 1.000 57.94808 147 THR D C 1
ATOM 8081 O O . THR D 1 147 ? -8.79305 5.49242 31.23781 1.000 54.86157 147 THR D O 1
ATOM 8085 N N . ALA D 1 148 ? -9.80877 7.38381 30.55210 1.000 55.52312 148 ALA D N 1
ATOM 8086 C CA . ALA D 1 148 ? -8.62964 8.20306 30.81562 1.000 48.40001 148 ALA D CA 1
ATOM 8087 C C . ALA D 1 148 ? -8.31977 8.27810 32.30539 1.000 54.04152 148 ALA D C 1
ATOM 8088 O O . ALA D 1 148 ? -7.14871 8.37638 32.69021 1.000 52.77580 148 ALA D O 1
ATOM 8090 N N . MET D 1 149 ? -9.35050 8.22706 33.15253 1.000 52.19967 149 MET D N 1
ATOM 8091 C CA . MET D 1 149 ? -9.13519 8.25779 34.59520 1.000 54.15219 149 MET D CA 1
ATOM 8092 C C . MET D 1 149 ? -8.36318 7.03246 35.06692 1.000 56.68138 149 MET D C 1
ATOM 8093 O O . MET D 1 149 ? -7.44665 7.14434 35.88912 1.000 56.84379 149 MET D O 1
ATOM 8098 N N . ALA D 1 150 ? -8.71884 5.85327 34.55641 1.000 54.12620 150 ALA D N 1
ATOM 8099 C CA . ALA D 1 150 ? -8.08211 4.62664 35.02113 1.000 55.21637 150 ALA D CA 1
ATOM 8100 C C . ALA D 1 150 ? -6.61450 4.56879 34.61370 1.000 58.48344 150 ALA D C 1
ATOM 8101 O O . ALA D 1 150 ? -5.76421 4.13623 35.39993 1.000 63.06572 150 ALA D O 1
ATOM 8103 N N . TRP D 1 151 ? -6.29620 5.00680 33.39426 1.000 51.11785 151 TRP D N 1
ATOM 8104 C CA . TRP D 1 151 ? -4.93286 4.88095 32.88825 1.000 52.20418 151 TRP D CA 1
ATOM 8105 C C . TRP D 1 151 ? -3.99554 5.91595 33.49925 1.000 57.75047 151 TRP D C 1
ATOM 8106 O O . TRP D 1 151 ? -2.82622 5.61543 33.76288 1.000 57.52370 151 TRP D O 1
ATOM 8117 N N . CYS D 1 152 ? -4.48214 7.13733 33.71984 1.000 57.78598 152 CYS D N 1
ATOM 8118 C CA . CYS D 1 152 ? -3.61639 8.26693 34.03911 1.000 50.29599 152 CYS D CA 1
ATOM 8119 C C . CYS D 1 152 ? -3.61346 8.65458 35.50936 1.000 55.90675 152 CYS D C 1
ATOM 8120 O O . CYS D 1 152 ? -2.59635 9.15742 35.99727 1.000 53.32020 152 CYS D O 1
ATOM 8123 N N . ASP D 1 153 ? -4.71617 8.45828 36.22588 1.000 59.88998 153 ASP D N 1
ATOM 8124 C CA . ASP D 1 153 ? -4.78660 8.86871 37.62613 1.000 69.42007 153 ASP D CA 1
ATOM 8125 C C . ASP D 1 153 ? -4.17129 7.76544 38.47624 1.000 75.42316 153 ASP D C 1
ATOM 8126 O O . ASP D 1 153 ? -4.83868 6.79175 38.83414 1.000 82.62639 153 ASP D O 1
ATOM 8131 N N . ASP D 1 154 ? -2.88337 7.91912 38.79680 1.000 86.02112 154 ASP D N 1
ATOM 8132 C CA . ASP D 1 154 ? -2.17186 6.89502 39.55629 1.000 88.54911 154 ASP D CA 1
ATOM 8133 C C . ASP D 1 154 ? -2.72003 6.77797 40.97341 1.000 86.72730 154 ASP D C 1
ATOM 8134 O O . ASP D 1 154 ? -2.96901 5.67077 41.46370 1.000 81.89266 154 ASP D O 1
ATOM 8136 N N . LYS D 1 155 ? -2.91461 7.90925 41.64732 1.000 84.53781 155 LYS D N 1
ATOM 8137 C CA . LYS D 1 155 ? -3.45257 7.92637 42.99996 1.000 84.64560 155 LYS D CA 1
ATOM 8138 C C . LYS D 1 155 ? -4.94371 8.23428 43.04451 1.000 80.39959 155 LYS D C 1
ATOM 8139 O O . LYS D 1 155 ? -5.49955 8.36180 44.14046 1.000 84.97457 155 LYS D O 1
ATOM 8141 N N . LYS D 1 156 ? -5.59990 8.34401 41.88923 1.000 74.76726 156 LYS D N 1
ATOM 8142 C CA . LYS D 1 156 ? -7.02415 8.66786 41.79569 1.000 77.53953 156 LYS D CA 1
ATOM 8143 C C . LYS D 1 156 ? -7.34041 9.94894 42.57403 1.000 75.19186 156 LYS D C 1
ATOM 8144 O O . LYS D 1 156 ? -7.96809 9.93996 43.63336 1.000 76.33780 156 LYS D O 1
ATOM 8146 N N . GLU D 1 157 ? -6.88462 11.06262 42.00316 1.000 80.37604 157 GLU D N 1
ATOM 8147 C CA . GLU D 1 157 ? -6.91583 12.34988 42.68341 1.000 79.47460 157 GLU D CA 1
ATOM 8148 C C . GLU D 1 157 ? -7.82134 13.38707 42.03643 1.000 70.09052 157 GLU D C 1
ATOM 8149 O O . GLU D 1 157 ? -8.33710 14.25131 42.74817 1.000 80.23405 157 GLU D O 1
ATOM 8155 N N . LEU D 1 158 ? -8.02655 13.34206 40.72031 1.000 69.57372 158 LEU D N 1
ATOM 8156 C CA . LEU D 1 158 ? -8.89800 14.31694 40.07459 1.000 67.81737 158 LEU D CA 1
ATOM 8157 C C . LEU D 1 158 ? -10.35882 13.89909 40.04527 1.000 71.74041 158 LEU D C 1
ATOM 8158 O O . LEU D 1 158 ? -11.19886 14.68927 39.60217 1.000 60.97401 158 LEU D O 1
ATOM 8163 N N . SER D 1 159 ? -10.68355 12.68599 40.49570 1.000 74.82866 159 SER D N 1
ATOM 8164 C CA . SER D 1 159 ? -12.06966 12.23821 40.46475 1.000 77.77350 159 SER D CA 1
ATOM 8165 C C . SER D 1 159 ? -12.96752 13.08009 41.36157 1.000 75.62462 159 SER D C 1
ATOM 8166 O O . SER D 1 159 ? -14.18989 13.07230 41.17861 1.000 78.90093 159 SER D O 1
ATOM 8169 N N . THR D 1 160 ? -12.39229 13.80852 42.31645 1.000 68.65342 160 THR D N 1
ATOM 8170 C CA . THR D 1 160 ? -13.14539 14.69412 43.19166 1.000 68.57526 160 THR D CA 1
ATOM 8171 C C . THR D 1 160 ? -13.11424 16.14404 42.73146 1.000 69.79848 160 THR D C 1
ATOM 8172 O O . THR D 1 160 ? -13.70082 17.00272 43.39692 1.000 78.62123 160 THR D O 1
ATOM 8176 N N . LEU D 1 161 ? -12.44770 16.43758 41.61414 1.000 64.22238 161 LEU D N 1
ATOM 8177 C CA . LEU D 1 161 ? -12.29961 17.80400 41.12886 1.000 70.81608 161 LEU D CA 1
ATOM 8178 C C . LEU D 1 161 ? -13.00233 18.03909 39.79971 1.000 70.59589 161 LEU D C 1
ATOM 8179 O O . LEU D 1 161 ? -12.77651 19.07842 39.17064 1.000 69.23096 161 LEU D O 1
ATOM 8184 N N . ILE D 1 162 ? -13.83964 17.10602 39.35095 1.000 78.81223 162 ILE D N 1
ATOM 8185 C CA . ILE D 1 162 ? -14.52419 17.23043 38.06485 1.000 80.63180 162 ILE D CA 1
ATOM 8186 C C . ILE D 1 162 ? -15.72462 18.15259 38.26536 1.000 72.10882 162 ILE D C 1
ATOM 8187 O O . ILE D 1 162 ? -16.78153 17.72455 38.72937 1.000 86.99880 162 ILE D O 1
ATOM 8192 N N . VAL D 1 163 ? -15.56024 19.42616 37.91543 1.000 67.12610 163 VAL D N 1
ATOM 8193 C CA . VAL D 1 163 ? -16.63471 20.40807 38.04361 1.000 71.86802 163 VAL D CA 1
ATOM 8194 C C . VAL D 1 163 ? -17.40743 20.55313 36.73897 1.000 69.74412 163 VAL D C 1
ATOM 8195 O O . VAL D 1 163 ? -18.62334 20.76399 36.74490 1.000 74.29771 163 VAL D O 1
ATOM 8199 N N . ASN D 1 164 ? -16.71675 20.43999 35.61597 1.000 67.36245 164 ASN D N 1
ATOM 8200 C CA . ASN D 1 164 ? -17.31348 20.44892 34.29158 1.000 60.91153 164 ASN D CA 1
ATOM 8201 C C . ASN D 1 164 ? -17.12818 19.07837 33.64671 1.000 65.45307 164 ASN D C 1
ATOM 8202 O O . ASN D 1 164 ? -16.50931 18.17375 34.21265 1.000 58.93152 164 ASN D O 1
ATOM 8207 N N . GLN D 1 165 ? -17.67901 18.92563 32.44829 1.000 62.87551 165 GLN D N 1
ATOM 8208 C CA . GLN D 1 165 ? -17.54975 17.68711 31.69644 1.000 61.99091 165 GLN D CA 1
ATOM 8209 C C . GLN D 1 165 ? -16.36097 17.70910 30.74273 1.000 53.03951 165 GLN D C 1
ATOM 8210 O O . GLN D 1 165 ? -16.27153 16.84856 29.86133 1.000 53.72813 165 GLN D O 1
ATOM 8216 N N . GLU D 1 166 ? -15.45145 18.66796 30.90287 1.000 43.88885 166 GLU D N 1
ATOM 8217 C CA . GLU D 1 166 ? -14.31417 18.82559 30.00898 1.000 43.78143 166 GLU D CA 1
ATOM 8218 C C . GLU D 1 166 ? -13.09495 18.10076 30.55798 1.000 43.26492 166 GLU D C 1
ATOM 8219 O O . GLU D 1 166 ? -12.85643 18.08735 31.76868 1.000 47.40350 166 GLU D O 1
ATOM 8225 N N . PHE D 1 167 ? -12.31549 17.51146 29.65706 1.000 37.06225 167 PHE D N 1
ATOM 8226 C CA . PHE D 1 167 ? -11.05845 16.89566 30.05376 1.000 38.15887 167 PHE D CA 1
ATOM 8227 C C . PHE D 1 167 ? -10.15744 16.79098 28.83475 1.000 35.08779 167 PHE D C 1
ATOM 8228 O O . PHE D 1 167 ? -10.62745 16.63842 27.70387 1.000 29.98658 167 PHE D O 1
ATOM 8236 N N . LEU D 1 168 ? -8.85911 16.90946 29.08228 1.000 30.02819 168 LEU D N 1
ATOM 8237 C CA . LEU D 1 168 ? -7.84036 16.85799 28.04528 1.000 32.36735 168 LEU D CA 1
ATOM 8238 C C . LEU D 1 168 ? -6.98289 15.61995 28.26023 1.000 28.23149 168 LEU D C 1
ATOM 8239 O O . LEU D 1 168 ? -6.57269 15.34478 29.39317 1.000 24.07574 168 LEU D O 1
ATOM 8244 N N . VAL D 1 169 ? -6.71765 14.88407 27.17874 1.000 28.28265 169 VAL D N 1
ATOM 8245 C CA . VAL D 1 169 ? -5.87756 13.68749 27.20348 1.000 24.54642 169 VAL D CA 1
ATOM 8246 C C . VAL D 1 169 ? -4.72066 13.90626 26.23778 1.000 26.09259 169 VAL D C 1
ATOM 8247 O O . VAL D 1 169 ? -4.93840 14.14821 25.04400 1.000 27.27692 169 VAL D O 1
ATOM 8251 N N . GLY D 1 170 ? -3.49839 13.81572 26.74611 1.000 24.84790 170 GLY D N 1
ATOM 8252 C CA . GLY D 1 170 ? -2.29730 14.03742 25.94874 1.000 25.03832 170 GLY D CA 1
ATOM 8253 C C . GLY D 1 170 ? -1.53506 12.74074 25.74155 1.000 28.97039 170 GLY D C 1
ATOM 8254 O O . GLY D 1 170 ? -1.36134 11.95835 26.67999 1.000 24.28898 170 GLY D O 1
ATOM 8255 N N . PHE D 1 171 ? -1.08436 12.52277 24.50643 1.000 20.97032 171 PHE D N 1
ATOM 8256 C CA . PHE D 1 171 ? -0.29708 11.35063 24.13826 1.000 26.83379 171 PHE D CA 1
ATOM 8257 C C . PHE D 1 171 ? 1.09797 11.80087 23.72355 1.000 27.94567 171 PHE D C 1
ATOM 8258 O O . PHE D 1 171 ? 1.23864 12.64696 22.83459 1.000 28.79555 171 PHE D O 1
ATOM 8266 N N . ASP D 1 172 ? 2.11887 11.23173 24.36023 1.000 27.80741 172 ASP D N 1
ATOM 8267 C CA . ASP D 1 172 ? 3.51302 11.48346 24.01681 1.000 24.59687 172 ASP D CA 1
ATOM 8268 C C . ASP D 1 172 ? 4.04789 10.32435 23.18040 1.000 25.97394 172 ASP D C 1
ATOM 8269 O O . ASP D 1 172 ? 3.85487 9.15885 23.53511 1.000 23.08826 172 ASP D O 1
ATOM 8274 N N . PHE D 1 173 ? 4.73375 10.64598 22.08802 1.000 26.95757 173 PHE D N 1
ATOM 8275 C CA . PHE D 1 173 ? 5.38729 9.65126 21.23943 1.000 23.28301 173 PHE D CA 1
ATOM 8276 C C . PHE D 1 173 ? 6.86970 10.00482 21.13895 1.000 23.18628 173 PHE D C 1
ATOM 8277 O O . PHE D 1 173 ? 7.24273 10.88908 20.36417 1.000 25.43853 173 PHE D O 1
ATOM 8285 N N . TYR D 1 174 ? 7.71365 9.30825 21.90208 1.000 23.75591 174 TYR D N 1
ATOM 8286 C CA . TYR D 1 174 ? 9.15487 9.50080 21.81308 1.000 24.31486 174 TYR D CA 1
ATOM 8287 C C . TYR D 1 174 ? 9.70767 8.85530 20.54526 1.000 28.44017 174 TYR D C 1
ATOM 8288 O O . TYR D 1 174 ? 9.15354 7.88370 20.02466 1.000 27.14235 174 TYR D O 1
ATOM 8297 N N . PHE D 1 175 ? 10.82704 9.39204 20.05985 1.000 25.72229 175 PHE D N 1
ATOM 8298 C CA . PHE D 1 175 ? 11.36646 8.94256 18.78376 1.000 26.84029 175 PHE D CA 1
ATOM 8299 C C . PHE D 1 175 ? 12.09583 7.60985 18.89115 1.000 28.40574 175 PHE D C 1
ATOM 8300 O O . PHE D 1 175 ? 12.58425 7.10960 17.87225 1.000 30.52956 175 PHE D O 1
ATOM 8308 N N . ASP D 1 176 ? 12.19683 7.03946 20.09276 1.000 28.63635 176 ASP D N 1
ATOM 8309 C CA . ASP D 1 176 ? 12.73449 5.69890 20.27898 1.000 31.54903 176 ASP D CA 1
ATOM 8310 C C . ASP D 1 176 ? 11.66105 4.71707 20.73483 1.000 31.37912 176 ASP D C 1
ATOM 8311 O O . ASP D 1 176 ? 11.98365 3.62388 21.20447 1.000 34.08447 176 ASP D O 1
ATOM 8316 N N . GLY D 1 177 ? 10.39083 5.09388 20.61192 1.000 29.27751 177 GLY D N 1
ATOM 8317 C CA . GLY D 1 177 ? 9.28252 4.20883 20.86486 1.000 30.65454 177 GLY D CA 1
ATOM 8318 C C . GLY D 1 177 ? 8.61118 4.37442 22.21277 1.000 29.23223 177 GLY D C 1
ATOM 8319 O O . GLY D 1 177 ? 7.48460 3.89693 22.37992 1.000 29.51343 177 GLY D O 1
ATOM 8320 N N . ARG D 1 178 ? 9.26587 5.01884 23.17986 1.000 28.81139 178 ARG D N 1
ATOM 8321 C CA . ARG D 1 178 ? 8.62484 5.23803 24.46986 1.000 28.56496 178 ARG D CA 1
ATOM 8322 C C . ARG D 1 178 ? 7.33908 6.03555 24.27923 1.000 27.13784 178 ARG D C 1
ATOM 8323 O O . ARG D 1 178 ? 7.18426 6.78091 23.30852 1.000 26.06328 178 ARG D O 1
ATOM 8331 N N . THR D 1 179 ? 6.39903 5.84924 25.20457 1.000 27.41626 179 THR D N 1
ATOM 8332 C CA . THR D 1 179 ? 5.09576 6.49767 25.13879 1.000 26.43278 179 THR D CA 1
ATOM 8333 C C . THR D 1 179 ? 4.63874 6.85640 26.54496 1.000 30.61254 179 THR D C 1
ATOM 8334 O O . THR D 1 179 ? 5.07618 6.26331 27.53598 1.000 27.87210 179 THR D O 1
ATOM 8338 N N . ALA D 1 180 ? 3.73089 7.82800 26.61155 1.000 33.78597 180 ALA D N 1
ATOM 8339 C CA . ALA D 1 180 ? 3.12038 8.25448 27.86215 1.000 33.48216 180 ALA D CA 1
ATOM 8340 C C . ALA D 1 180 ? 1.77066 8.88491 27.54895 1.000 32.89614 180 ALA D C 1
ATOM 8341 O O . ALA D 1 180 ? 1.57853 9.46564 26.47825 1.000 29.68196 180 ALA D O 1
ATOM 8343 N N . ILE D 1 181 ? 0.83325 8.74670 28.48323 1.000 33.03251 181 ILE D N 1
ATOM 8344 C CA . ILE D 1 181 ? -0.49400 9.33210 28.34803 1.000 33.69802 181 ILE D CA 1
ATOM 8345 C C . ILE D 1 181 ? -0.80409 10.12859 29.60828 1.000 28.46208 181 ILE D C 1
ATOM 8346 O O . ILE D 1 181 ? -0.54107 9.67468 30.72726 1.000 28.76291 181 ILE D O 1
ATOM 8351 N N . GLU D 1 182 ? -1.35594 11.32413 29.42224 1.000 34.11469 182 GLU D N 1
ATOM 8352 C CA . GLU D 1 182 ? -1.62659 12.24867 30.50994 1.000 30.62935 182 GLU D CA 1
ATOM 8353 C C . GLU D 1 182 ? -3.05803 12.75264 30.39870 1.000 29.95283 182 GLU D C 1
ATOM 8354 O O . GLU D 1 182 ? -3.56424 12.96819 29.29372 1.000 25.57739 182 GLU D O 1
ATOM 8360 N N . LEU D 1 183 ? -3.70257 12.94009 31.54621 1.000 30.38978 183 LEU D N 1
ATOM 8361 C CA . LEU D 1 183 ? -5.02970 13.53634 31.62625 1.000 29.73341 183 LEU D CA 1
ATOM 8362 C C . LEU D 1 183 ? -4.92852 14.88398 32.33307 1.000 30.31246 183 LEU D C 1
ATOM 8363 O O . LEU D 1 183 ? -4.26525 14.99420 33.36940 1.000 31.15732 183 LEU D O 1
ATOM 8368 N N . TYR D 1 184 ? -5.56327 15.91084 31.76295 1.000 27.29777 184 TYR D N 1
ATOM 8369 C CA . TYR D 1 184 ? -5.59253 17.24436 32.35443 1.000 28.59081 184 TYR D CA 1
ATOM 8370 C C . TYR D 1 184 ? -7.03527 17.69244 32.52928 1.000 29.74332 184 TYR D C 1
ATOM 8371 O O . TYR D 1 184 ? -7.81113 17.67092 31.56877 1.000 28.90445 184 TYR D O 1
ATOM 8380 N N . ILE D 1 185 ? -7.38197 18.12182 33.73957 1.000 28.67261 185 ILE D N 1
ATOM 8381 C CA . ILE D 1 185 ? -8.66908 18.74871 34.00537 1.000 37.31444 185 ILE D CA 1
ATOM 8382 C C . ILE D 1 185 ? -8.42593 20.23136 34.27139 1.000 32.33892 185 ILE D C 1
ATOM 8383 O O . ILE D 1 185 ? -7.33165 20.64841 34.65806 1.000 29.36317 185 ILE D O 1
ATOM 8388 N N . SER D 1 186 ? -9.46178 21.03802 34.06149 1.000 32.60693 186 SER D N 1
ATOM 8389 C CA . SER D 1 186 ? -9.31540 22.48758 34.11703 1.000 35.73409 186 SER D CA 1
ATOM 8390 C C . SER D 1 186 ? -10.33450 23.09979 35.06356 1.000 39.13688 186 SER D C 1
ATOM 8391 O O . SER D 1 186 ? -11.49846 22.68921 35.08684 1.000 46.30879 186 SER D O 1
ATOM 8394 N N . LEU D 1 187 ? -9.88471 24.08330 35.84355 1.000 34.69154 187 LEU D N 1
ATOM 8395 C CA . LEU D 1 187 ? -10.75124 24.89920 36.68904 1.000 41.58535 187 LEU D CA 1
ATOM 8396 C C . LEU D 1 187 ? -10.50118 26.36214 36.35922 1.000 39.43724 187 LEU D C 1
ATOM 8397 O O . LEU D 1 187 ? -9.36907 26.83986 36.48167 1.000 31.91237 187 LEU D O 1
ATOM 8402 N N . SER D 1 188 ? -11.55141 27.06752 35.94721 1.000 42.40478 188 SER D N 1
ATOM 8403 C CA . SER D 1 188 ? -11.45924 28.49235 35.67228 1.000 38.30843 188 SER D CA 1
ATOM 8404 C C . SER D 1 188 ? -11.57861 29.29613 36.96725 1.000 45.80945 188 SER D C 1
ATOM 8405 O O . SER D 1 188 ? -11.98280 28.78353 38.01384 1.000 46.79697 188 SER D O 1
ATOM 8408 N N . SER D 1 189 ? -11.21823 30.58217 36.88635 1.000 40.27978 189 SER D N 1
ATOM 8409 C CA . SER D 1 189 ? -11.24765 31.43037 38.07490 1.000 46.83253 189 SER D CA 1
ATOM 8410 C C . SER D 1 189 ? -12.65488 31.55927 38.63682 1.000 54.63423 189 SER D C 1
ATOM 8411 O O . SER D 1 189 ? -12.82901 31.64614 39.85704 1.000 54.16759 189 SER D O 1
ATOM 8414 N N . GLU D 1 190 ? -13.66890 31.56255 37.77075 1.000 47.75942 190 GLU D N 1
ATOM 8415 C CA . GLU D 1 190 ? -15.04272 31.57967 38.25505 1.000 53.61589 190 GLU D CA 1
ATOM 8416 C C . GLU D 1 190 ? -15.40202 30.26228 38.92966 1.000 58.78695 190 GLU D C 1
ATOM 8417 O O . GLU D 1 190 ? -16.27254 30.23130 39.80748 1.000 52.15762 190 GLU D O 1
ATOM 8423 N N . GLU D 1 191 ? -14.73142 29.17329 38.54767 1.000 54.65840 191 GLU D N 1
ATOM 8424 C CA . GLU D 1 191 ? -15.02425 27.86460 39.12027 1.000 53.16008 191 GLU D CA 1
ATOM 8425 C C . GLU D 1 191 ? -14.34682 27.67645 40.47320 1.000 58.69667 191 GLU D C 1
ATOM 8426 O O . GLU D 1 191 ? -15.00237 27.30816 41.45347 1.000 57.91850 191 GLU D O 1
ATOM 8432 N N . PHE D 1 192 ? -13.03519 27.91634 40.55239 1.000 59.39852 192 PHE D N 1
ATOM 8433 C CA . PHE D 1 192 ? -12.33766 27.64803 41.80389 1.000 58.53902 192 PHE D CA 1
ATOM 8434 C C . PHE D 1 192 ? -12.52427 28.74638 42.84225 1.000 64.60279 192 PHE D C 1
ATOM 8435 O O . PHE D 1 192 ? -12.11731 28.55802 43.99345 1.000 64.69117 192 PHE D O 1
ATOM 8443 N N . GLN D 1 193 ? -13.13107 29.87626 42.47905 1.000 65.32666 193 GLN D N 1
ATOM 8444 C CA . GLN D 1 193 ? -13.51947 30.85074 43.48843 1.000 63.81161 193 GLN D CA 1
ATOM 8445 C C . GLN D 1 193 ? -14.81803 30.47231 44.18645 1.000 67.99704 193 GLN D C 1
ATOM 8446 O O . GLN D 1 193 ? -15.18831 31.12343 45.16792 1.000 64.01557 193 GLN D O 1
ATOM 8452 N N . GLN D 1 194 ? -15.50730 29.43983 43.70852 1.000 70.83245 194 GLN D N 1
ATOM 8453 C CA . GLN D 1 194 ? -16.67001 28.91772 44.40707 1.000 64.81161 194 GLN D CA 1
ATOM 8454 C C . GLN D 1 194 ? -16.23550 28.18624 45.67245 1.000 69.59668 194 GLN D C 1
ATOM 8455 O O . GLN D 1 194 ? -15.15952 27.58468 45.73230 1.000 70.07189 194 GLN D O 1
ATOM 8461 N N . THR D 1 195 ? -17.09038 28.24096 46.69542 1.000 66.13439 195 THR D N 1
ATOM 8462 C CA . THR D 1 195 ? -16.74025 27.63501 47.97606 1.000 67.68080 195 THR D CA 1
ATOM 8463 C C . THR D 1 195 ? -16.78106 26.11138 47.90714 1.000 72.70339 195 THR D C 1
ATOM 8464 O O . THR D 1 195 ? -15.91819 25.43729 48.48170 1.000 65.84449 195 THR D O 1
ATOM 8468 N N . GLN D 1 196 ? -17.77287 25.54952 47.21059 1.000 75.20417 196 GLN D N 1
ATOM 8469 C CA . GLN D 1 196 ? -17.86649 24.09719 47.10267 1.000 75.97475 196 GLN D CA 1
ATOM 8470 C C . GLN D 1 196 ? -16.71398 23.51967 46.29257 1.000 70.55927 196 GLN D C 1
ATOM 8471 O O . GLN D 1 196 ? -16.26418 22.39988 46.56402 1.000 70.62879 196 GLN D O 1
ATOM 8477 N N . VAL D 1 197 ? -16.22538 24.26449 45.30255 1.000 62.59755 197 VAL D N 1
ATOM 8478 C CA . VAL D 1 197 ? -15.13849 23.77787 44.45984 1.000 65.38576 197 VAL D CA 1
ATOM 8479 C C . VAL D 1 197 ? -13.80032 23.90351 45.17576 1.000 63.37546 197 VAL D C 1
ATOM 8480 O O . VAL D 1 197 ? -12.99860 22.96219 45.19436 1.000 63.62916 197 VAL D O 1
ATOM 8484 N N . TRP D 1 198 ? -13.54300 25.06964 45.77241 1.000 67.05329 198 TRP D N 1
ATOM 8485 C CA . TRP D 1 198 ? -12.25837 25.31922 46.41914 1.000 62.05723 198 TRP D CA 1
ATOM 8486 C C . TRP D 1 198 ? -11.97655 24.30604 47.52220 1.000 71.37288 198 TRP D C 1
ATOM 8487 O O . TRP D 1 198 ? -10.85552 23.79505 47.63229 1.000 62.93203 198 TRP D O 1
ATOM 8498 N N . GLU D 1 199 ? -12.97983 24.00376 48.35065 1.000 61.31509 199 GLU D N 1
ATOM 8499 C CA . GLU D 1 199 ? -12.76258 23.08158 49.46090 1.000 63.06448 199 GLU D CA 1
ATOM 8500 C C . GLU D 1 199 ? -12.39508 21.68842 48.96333 1.000 66.89603 199 GLU D C 1
ATOM 8501 O O . GLU D 1 199 ? -11.57413 20.99859 49.57987 1.000 71.04451 199 GLU D O 1
ATOM 8507 N N . ARG D 1 200 ? -12.98886 21.25591 47.84755 1.000 60.45840 200 ARG D N 1
ATOM 8508 C CA . ARG D 1 200 ? -12.57878 19.98968 47.25002 1.000 68.65972 200 ARG D CA 1
ATOM 8509 C C . ARG D 1 200 ? -11.15850 20.07098 46.70485 1.000 69.42759 200 ARG D C 1
ATOM 8510 O O . ARG D 1 200 ? -10.43819 19.06574 46.69965 1.000 63.62173 200 ARG D O 1
ATOM 8512 N N . LEU D 1 201 ? -10.74193 21.25668 46.24984 1.000 64.15353 201 LEU D N 1
ATOM 8513 C CA . LEU D 1 201 ? -9.36568 21.45504 45.80447 1.000 62.12814 201 LEU D CA 1
ATOM 8514 C C . LEU D 1 201 ? -8.38292 21.33063 46.96123 1.000 64.45692 201 LEU D C 1
ATOM 8515 O O . LEU D 1 201 ? -7.32683 20.70277 46.82183 1.000 66.55660 201 LEU D O 1
ATOM 8520 N N . ALA D 1 202 ? -8.70997 21.93639 48.10706 1.000 59.49533 202 ALA D N 1
ATOM 8521 C CA . ALA D 1 202 ? -7.77155 21.98910 49.22407 1.000 66.46397 202 ALA D CA 1
ATOM 8522 C C . ALA D 1 202 ? -7.39624 20.59912 49.71680 1.000 66.73695 202 ALA D C 1
ATOM 8523 O O . ALA D 1 202 ? -6.29616 20.40429 50.24709 1.000 65.50867 202 ALA D O 1
ATOM 8525 N N . LYS D 1 203 ? -8.28667 19.62354 49.54674 1.000 70.70242 203 LYS D N 1
ATOM 8526 C CA . LYS D 1 203 ? -8.00118 18.25645 49.95737 1.000 73.78973 203 LYS D CA 1
ATOM 8527 C C . LYS D 1 203 ? -7.12486 17.50695 48.96197 1.000 71.01217 203 LYS D C 1
ATOM 8528 O O . LYS D 1 203 ? -6.62168 16.42915 49.29765 1.000 72.71243 203 LYS D O 1
ATOM 8530 N N . VAL D 1 204 ? -6.92063 18.04708 47.76087 1.000 72.50805 204 VAL D N 1
ATOM 8531 C CA . VAL D 1 204 ? -6.15029 17.38130 46.71127 1.000 72.65989 204 VAL D CA 1
ATOM 8532 C C . VAL D 1 204 ? -4.77980 18.03041 46.52773 1.000 72.42813 204 VAL D C 1
ATOM 8533 O O . VAL D 1 204 ? -3.74706 17.38925 46.73235 1.000 78.52906 204 VAL D O 1
ATOM 8537 N N . VAL D 1 205 ? -4.75092 19.29587 46.13467 1.000 67.82520 205 VAL D N 1
ATOM 8538 C CA . VAL D 1 205 ? -3.50472 19.99062 45.83331 1.000 66.50170 205 VAL D CA 1
ATOM 8539 C C . VAL D 1 205 ? -2.93364 20.57869 47.11747 1.000 59.16117 205 VAL D C 1
ATOM 8540 O O . VAL D 1 205 ? -3.67575 21.04043 47.99349 1.000 61.36520 205 VAL D O 1
ATOM 8544 N N . CYS D 1 206 ? -1.60752 20.55271 47.23592 1.000 53.19784 206 CYS D N 1
ATOM 8545 C CA . CYS D 1 206 ? -0.94720 21.03981 48.43698 1.000 59.84765 206 CYS D CA 1
ATOM 8546 C C . CYS D 1 206 ? -1.08211 22.55511 48.55240 1.000 52.42858 206 CYS D C 1
ATOM 8547 O O . CYS D 1 206 ? -1.40916 23.25280 47.59044 1.000 52.83479 206 CYS D O 1
ATOM 8550 N N . ALA D 1 207 ? -0.80602 23.06106 49.75680 1.000 56.52126 207 ALA D N 1
ATOM 8551 C CA . ALA D 1 207 ? -1.04039 24.47530 50.04794 1.000 56.59655 207 ALA D CA 1
ATOM 8552 C C . ALA D 1 207 ? -0.19457 25.42622 49.20455 1.000 57.84245 207 ALA D C 1
ATOM 8553 O O . ALA D 1 207 ? -0.76392 26.37816 48.64200 1.000 62.57701 207 ALA D O 1
ATOM 8555 N N . PRO D 1 208 ? 1.13102 25.26374 49.07728 1.000 58.70405 208 PRO D N 1
ATOM 8556 C CA . PRO D 1 208 ? 1.88503 26.22784 48.25232 1.000 59.65351 208 PRO D CA 1
ATOM 8557 C C . PRO D 1 208 ? 1.54033 26.16126 46.77327 1.000 52.77747 208 PRO D C 1
ATOM 8558 O O . PRO D 1 208 ? 1.72192 27.15754 46.06220 1.000 49.46638 208 PRO D O 1
ATOM 8562 N N . ALA D 1 209 ? 1.05595 25.02319 46.27940 1.000 54.22898 209 ALA D N 1
ATOM 8563 C CA . ALA D 1 209 ? 0.58707 24.97950 44.89913 1.000 44.49696 209 ALA D CA 1
ATOM 8564 C C . ALA D 1 209 ? -0.83773 25.50162 44.77280 1.000 48.73732 209 ALA D C 1
ATOM 8565 O O . ALA D 1 209 ? -1.20946 26.02509 43.71693 1.000 50.22234 209 ALA D O 1
ATOM 8567 N N . LEU D 1 210 ? -1.64280 25.37252 45.83149 1.000 45.10585 210 LEU D N 1
ATOM 8568 C CA . LEU D 1 210 ? -3.00163 25.90500 45.80199 1.000 53.36986 210 LEU D CA 1
ATOM 8569 C C . LEU D 1 210 ? -3.01451 27.42422 45.91960 1.000 57.19930 210 LEU D C 1
ATOM 8570 O O . LEU D 1 210 ? -3.88401 28.08151 45.33560 1.000 55.88790 210 LEU D O 1
ATOM 8575 N N . ARG D 1 211 ? -2.06454 27.99822 46.66455 1.000 54.28677 211 ARG D N 1
ATOM 8576 C CA . ARG D 1 211 ? -2.02690 29.44801 46.82995 1.000 56.58545 211 ARG D CA 1
ATOM 8577 C C . ARG D 1 211 ? -1.67725 30.15867 45.52599 1.000 49.76927 211 ARG D C 1
ATOM 8578 O O . ARG D 1 211 ? -2.11523 31.29272 45.30437 1.000 53.07606 211 ARG D O 1
ATOM 8586 N N . LEU D 1 212 ? -0.89204 29.51654 44.65743 1.000 48.30306 212 LEU D N 1
ATOM 8587 C CA . LEU D 1 212 ? -0.54019 30.10770 43.37006 1.000 50.03417 212 LEU D CA 1
ATOM 8588 C C . LEU D 1 212 ? -1.73060 30.18826 42.42206 1.000 43.99938 212 LEU D C 1
ATOM 8589 O O . LEU D 1 212 ? -1.67498 30.93178 41.43550 1.000 43.09149 212 LEU D O 1
ATOM 8594 N N . VAL D 1 213 ? -2.79812 29.43412 42.69614 1.000 45.91128 213 VAL D N 1
ATOM 8595 C CA . VAL D 1 213 ? -3.97381 29.43346 41.83093 1.000 42.44012 213 VAL D CA 1
ATOM 8596 C C . VAL D 1 213 ? -4.61260 30.81445 41.77257 1.000 45.66861 213 VAL D C 1
ATOM 8597 O O . VAL D 1 213 ? -5.16348 31.21194 40.73834 1.000 38.47272 213 VAL D O 1
ATOM 8601 N N . ASN D 1 214 ? -4.53429 31.57649 42.86282 1.000 46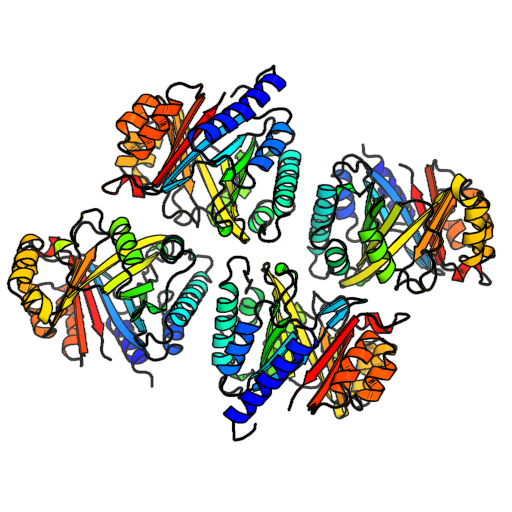.38796 214 ASN D N 1
ATOM 8602 C CA . ASN D 1 214 ? -5.18567 32.87902 42.91904 1.000 46.61586 214 ASN D CA 1
ATOM 8603 C C . ASN D 1 214 ? -4.52866 33.92019 42.01938 1.000 42.71625 214 ASN D C 1
ATOM 8604 O O . ASN D 1 214 ? -5.09087 35.00662 41.84647 1.000 46.88937 214 ASN D O 1
ATOM 8609 N N . ASP D 1 215 ? -3.36736 33.62218 41.44029 1.000 48.02375 215 ASP D N 1
ATOM 8610 C CA . ASP D 1 215 ? -2.69171 34.52773 40.52174 1.000 41.68045 215 ASP D CA 1
ATOM 8611 C C . ASP D 1 215 ? -3.01976 34.22719 39.06266 1.000 35.56837 215 ASP D C 1
ATOM 8612 O O . ASP D 1 215 ? -2.32305 34.71308 38.16371 1.000 34.52097 215 ASP D O 1
ATOM 8617 N N . CYS D 1 216 ? -4.07336 33.45170 38.80761 1.000 34.76995 216 CYS D N 1
ATOM 8618 C CA . CYS D 1 216 ? -4.32459 32.89948 37.48407 1.000 34.33649 216 CYS D CA 1
ATOM 8619 C C . CYS D 1 216 ? -5.75608 33.15191 37.02991 1.000 32.58242 216 CYS D C 1
ATOM 8620 O O . CYS D 1 216 ? -6.68232 33.24250 37.84112 1.000 32.91108 216 CYS D O 1
ATOM 8623 N N . GLN D 1 217 ? -5.91547 33.24960 35.70538 1.000 29.77103 217 GLN D N 1
ATOM 8624 C CA . GLN D 1 217 ? -7.23478 33.23753 35.08081 1.000 30.90445 217 GLN D CA 1
ATOM 8625 C C . GLN D 1 217 ? -7.86535 31.85397 35.12934 1.000 35.65848 217 GLN D C 1
ATOM 8626 O O . GLN D 1 217 ? -9.09536 31.72696 35.11047 1.000 38.77037 217 GLN D O 1
ATOM 8632 N N . ALA D 1 218 ? -7.03947 30.81451 35.16413 1.000 28.74830 218 ALA D N 1
ATOM 8633 C CA . ALA D 1 218 ? -7.48305 29.43017 35.14262 1.000 28.32919 218 ALA D CA 1
ATOM 8634 C C . ALA D 1 218 ? -6.29327 28.56786 35.52248 1.000 28.12701 218 ALA D C 1
ATOM 8635 O O . ALA D 1 218 ? -5.14341 29.01331 35.47022 1.000 26.85101 218 ALA D O 1
ATOM 8637 N N . ILE D 1 219 ? -6.58341 27.33027 35.91759 1.000 28.74189 219 ILE D N 1
ATOM 8638 C CA . ILE D 1 219 ? -5.54335 26.34177 36.15506 1.000 28.20132 219 ILE D CA 1
ATOM 8639 C C . ILE D 1 219 ? -5.92518 25.05155 35.45263 1.000 29.72104 219 ILE D C 1
ATOM 8640 O O . ILE D 1 219 ? -7.08826 24.80513 35.12548 1.000 28.46045 219 ILE D O 1
ATOM 8645 N N . GLN D 1 220 ? -4.91164 24.23305 35.21265 1.000 31.64850 220 GLN D N 1
ATOM 8646 C CA . GLN D 1 220 ? -5.09256 22.84793 34.83526 1.000 26.75508 220 GLN D CA 1
ATOM 8647 C C . GLN D 1 220 ? -4.22459 22.00368 35.74853 1.000 29.25180 220 GLN D C 1
ATOM 8648 O O . GLN D 1 220 ? -3.19526 22.46537 36.24550 1.000 28.16838 220 GLN D O 1
ATOM 8654 N N . ILE D 1 221 ? -4.65148 20.76738 35.97284 1.000 27.41772 221 ILE D N 1
ATOM 8655 C CA . ILE D 1 221 ? -3.87756 19.79543 36.73233 1.000 33.54185 221 ILE D CA 1
ATOM 8656 C C . ILE D 1 221 ? -3.66676 18.58489 35.84135 1.000 31.06384 221 ILE D C 1
ATOM 8657 O O . ILE D 1 221 ? -4.61648 18.09233 35.22246 1.000 31.89072 221 ILE D O 1
ATOM 8662 N N . GLY D 1 222 ? -2.42447 18.11855 35.76323 1.000 33.42041 222 GLY D N 1
ATOM 8663 C CA . GLY D 1 222 ? -2.06161 17.00552 34.90909 1.000 29.23082 222 GLY D CA 1
ATOM 8664 C C . GLY D 1 222 ? -1.58976 15.83004 35.74851 1.000 28.18574 222 GLY D C 1
ATOM 8665 O O . GLY D 1 222 ? -0.76385 15.99238 36.64768 1.000 33.76073 222 GLY D O 1
ATOM 8666 N N . VAL D 1 223 ? -2.14333 14.65538 35.45220 1.000 33.70563 223 VAL D N 1
ATOM 8667 C CA . VAL D 1 223 ? -1.74665 13.41422 36.10558 1.000 36.10519 223 VAL D CA 1
ATOM 8668 C C . VAL D 1 223 ? -1.30367 12.42756 35.03671 1.000 29.57864 223 VAL D C 1
ATOM 8669 O O . VAL D 1 223 ? -1.84480 12.39581 33.92670 1.000 30.18370 223 VAL D O 1
ATOM 8673 N N . SER D 1 224 ? -0.30259 11.62167 35.37933 1.000 30.83927 224 SER D N 1
ATOM 8674 C CA . SER D 1 224 ? 0.26518 10.66323 34.44325 1.000 35.70169 224 SER D CA 1
ATOM 8675 C C . SER D 1 224 ? 1.14145 9.69127 35.20884 1.000 38.36752 224 SER D C 1
ATOM 8676 O O . SER D 1 224 ? 1.78028 10.06059 36.19950 1.000 39.60274 224 SER D O 1
ATOM 8679 N N . ARG D 1 225 ? 1.17020 8.44590 34.73049 1.000 40.40591 225 ARG D N 1
ATOM 8680 C CA . ARG D 1 225 ? 2.09122 7.46562 35.28767 1.000 34.58396 225 ARG D CA 1
ATOM 8681 C C . ARG D 1 225 ? 3.54446 7.88880 35.11371 1.000 33.94949 225 ARG D C 1
ATOM 8682 O O . ARG D 1 225 ? 4.41209 7.40818 35.85112 1.000 42.40448 225 ARG D O 1
ATOM 8690 N N . ALA D 1 226 ? 3.82656 8.78342 34.16567 1.000 36.63572 226 ALA D N 1
ATOM 8691 C CA . ALA D 1 226 ? 5.18425 9.23761 33.89687 1.000 41.66759 226 ALA D CA 1
ATOM 8692 C C . ALA D 1 226 ? 5.58799 10.46387 34.70873 1.000 48.53768 226 ALA D C 1
ATOM 8693 O O . ALA D 1 226 ? 6.77443 10.80732 34.72237 1.000 47.89306 226 ALA D O 1
ATOM 8695 N N . ASN D 1 227 ? 4.64531 11.13350 35.37140 1.000 40.75483 227 ASN D N 1
ATOM 8696 C CA . ASN D 1 227 ? 4.96018 12.27034 36.22955 1.000 50.73671 227 ASN D CA 1
ATOM 8697 C C . ASN D 1 227 ? 5.31104 11.80017 37.63661 1.000 55.93866 227 ASN D C 1
ATOM 8698 O O . ASN D 1 227 ? 4.70532 10.86067 38.15994 1.000 52.20339 227 ASN D O 1
ATOM 8703 N N . ASP D 1 228 ? 6.28963 12.46973 38.25249 1.000 63.73490 228 ASP D N 1
ATOM 8704 C CA . ASP D 1 228 ? 6.61232 12.18882 39.64779 1.000 70.24280 228 ASP D CA 1
ATOM 8705 C C . ASP D 1 228 ? 5.53239 12.68244 40.60166 1.000 68.16330 228 ASP D C 1
ATOM 8706 O O . ASP D 1 228 ? 5.43269 12.17558 41.72350 1.000 65.59036 228 ASP D O 1
ATOM 8711 N N . SER D 1 229 ? 4.73224 13.65793 40.18752 1.000 56.68192 229 SER D N 1
ATOM 8712 C CA . SER D 1 229 ? 3.65193 14.18248 41.01158 1.000 60.82780 229 SER D CA 1
ATOM 8713 C C . SER D 1 229 ? 2.63306 14.83060 40.08551 1.000 46.37986 229 SER D C 1
ATOM 8714 O O . SER D 1 229 ? 2.77554 14.80253 38.86027 1.000 49.80353 229 SER D O 1
ATOM 8717 N N . LYS D 1 230 ? 1.59634 15.41281 40.68136 1.000 49.63037 230 LYS D N 1
ATOM 8718 C CA . LYS D 1 230 ? 0.65841 16.21484 39.90961 1.000 48.25914 230 LYS D CA 1
ATOM 8719 C C . LYS D 1 230 ? 1.37780 17.42376 39.32440 1.000 41.14266 230 LYS D C 1
ATOM 8720 O O . LYS D 1 230 ? 2.27122 17.99734 39.95314 1.000 51.67453 230 LYS D O 1
ATOM 8722 N N . ILE D 1 231 ? 0.99657 17.80622 38.10862 1.000 36.59176 231 ILE D N 1
ATOM 8723 C CA . ILE D 1 231 ? 1.62424 18.91815 37.40340 1.000 31.51095 231 ILE D CA 1
ATOM 8724 C C . ILE D 1 231 ? 0.63399 20.07260 37.35485 1.000 30.87567 231 ILE D C 1
ATOM 8725 O O . ILE D 1 231 ? -0.44895 19.94712 36.76971 1.000 29.98713 231 ILE D O 1
ATOM 8730 N N . MET D 1 232 ? 1.01869 21.19613 37.95627 1.000 29.10418 232 MET D N 1
ATOM 8731 C CA . MET D 1 232 ? 0.17137 22.37731 38.06863 1.000 29.08782 232 MET D CA 1
ATOM 8732 C C . MET D 1 232 ? 0.36511 23.23746 36.82476 1.000 33.63993 232 MET D C 1
ATOM 8733 O O . MET D 1 232 ? 1.49734 23.60329 36.50521 1.000 29.03164 232 MET D O 1
ATOM 8738 N N . TYR D 1 233 ? -0.72620 23.58550 36.13833 1.000 28.08682 233 TYR D N 1
ATOM 8739 C CA . TYR D 1 233 ? -0.66649 24.44480 34.95507 1.000 26.11160 233 TYR D CA 1
ATOM 8740 C C . TYR D 1 233 ? -1.29611 25.79332 35.28823 1.000 27.85271 233 TYR D C 1
ATOM 8741 O O . TYR D 1 233 ? -2.51463 25.88763 35.45910 1.000 25.47219 233 TYR D O 1
ATOM 8750 N N . TYR D 1 234 ? -0.47007 26.83506 35.34353 1.000 25.66900 234 TYR D N 1
ATOM 8751 C CA . TYR D 1 234 ? -0.88947 28.16317 35.77957 1.000 27.90016 234 TYR D CA 1
ATOM 8752 C C . TYR D 1 234 ? -1.08908 29.05665 34.56065 1.000 25.58170 234 TYR D C 1
ATOM 8753 O O . TYR D 1 234 ? -0.12397 29.39473 33.86816 1.000 25.17823 234 TYR D O 1
ATOM 8762 N N . HIS D 1 235 ? -2.34041 29.43319 34.29593 1.000 25.34534 235 HIS D N 1
ATOM 8763 C CA . HIS D 1 235 ? -2.65511 30.36682 33.21631 1.000 24.69246 235 HIS D CA 1
ATOM 8764 C C . HIS D 1 235 ? -2.60141 31.76245 33.82264 1.000 26.27852 235 HIS D C 1
ATOM 8765 O O . HIS D 1 235 ? -3.58398 32.26368 34.35966 1.000 27.19863 235 HIS D O 1
ATOM 8772 N N . THR D 1 236 ? -1.43494 32.39298 33.71365 1.000 26.83327 236 THR D N 1
ATOM 8773 C CA . THR D 1 236 ? -1.11312 33.57351 34.50697 1.000 28.82929 236 THR D CA 1
ATOM 8774 C C . THR D 1 236 ? -1.94493 34.78520 34.10150 1.000 29.34057 236 THR D C 1
ATOM 8775 O O . THR D 1 236 ? -2.18738 35.03140 32.91575 1.000 30.93135 236 THR D O 1
ATOM 8779 N N . LEU D 1 237 ? -2.37816 35.54645 35.10992 1.000 32.54552 237 LEU D N 1
ATOM 8780 C CA . LEU D 1 237 ? -3.01719 36.83577 34.86392 1.000 36.52165 237 LEU D CA 1
ATOM 8781 C C . LEU D 1 237 ? -1.98435 37.87952 34.45766 1.000 42.06540 237 LEU D C 1
ATOM 8782 O O . LEU D 1 237 ? -2.16012 38.59223 33.46317 1.000 47.25948 237 LEU D O 1
ATOM 8787 N N . ASN D 1 238 ? -0.89879 37.98037 35.22042 1.000 35.43471 238 ASN D N 1
ATOM 8788 C CA . ASN D 1 238 ? 0.20916 38.88692 34.91797 1.000 46.16357 238 ASN D CA 1
ATOM 8789 C C . ASN D 1 238 ? 1.47692 38.06866 34.72765 1.000 45.95945 238 ASN D C 1
ATOM 8790 O O . ASN D 1 238 ? 2.09307 37.63512 35.71885 1.000 43.41294 238 ASN D O 1
ATOM 8795 N N . PRO D 1 239 ? 1.90457 37.83071 33.48216 1.000 46.04559 239 PRO D N 1
ATOM 8796 C CA . PRO D 1 239 ? 3.07300 36.95885 33.26090 1.000 35.39151 239 PRO D CA 1
ATOM 8797 C C . PRO D 1 239 ? 4.34116 37.44743 33.94138 1.000 39.21872 239 PRO D C 1
ATOM 8798 O O . PRO D 1 239 ? 5.12431 36.63058 34.44203 1.000 36.53764 239 PRO D O 1
ATOM 8802 N N . ASN D 1 240 ? 4.56263 38.76142 33.98772 1.000 38.42915 240 ASN D N 1
ATOM 8803 C CA . ASN D 1 240 ? 5.82484 39.27162 34.51607 1.000 48.40798 240 ASN D CA 1
ATOM 8804 C C . ASN D 1 240 ? 5.93934 39.04855 36.02044 1.000 44.93306 240 ASN D C 1
ATOM 8805 O O . ASN D 1 240 ? 7.01182 38.68689 36.51622 1.000 46.19420 240 ASN D O 1
ATOM 8810 N N . SER D 1 241 ? 4.85050 39.25324 36.76382 1.000 44.60638 241 SER D N 1
ATOM 8811 C CA . SER D 1 241 ? 4.90430 39.08737 38.21225 1.000 44.63801 241 SER D CA 1
ATOM 8812 C C . SER D 1 241 ? 4.88437 37.62109 38.62466 1.000 51.47532 241 SER D C 1
ATOM 8813 O O . SER D 1 241 ? 5.43346 37.26901 39.67574 1.000 46.46337 241 SER D O 1
ATOM 8816 N N . PHE D 1 242 ? 4.26155 36.75549 37.82268 1.000 40.04116 242 PHE D N 1
ATOM 8817 C CA . PHE D 1 242 ? 4.27974 35.33355 38.13436 1.000 45.36911 242 PHE D CA 1
ATOM 8818 C C . PHE D 1 242 ? 5.68892 34.76968 38.01586 1.000 44.58927 242 PHE D C 1
ATOM 8819 O O . PHE D 1 242 ? 6.12904 33.99757 38.87479 1.000 43.99150 242 PHE D O 1
ATOM 8827 N N . ILE D 1 243 ? 6.40962 35.14778 36.95865 1.000 45.72230 243 ILE D N 1
ATOM 8828 C CA . ILE D 1 243 ? 7.76102 34.63975 36.75732 1.000 41.56997 243 ILE D CA 1
ATOM 8829 C C . ILE D 1 243 ? 8.68669 35.14210 37.85902 1.000 53.51766 243 ILE D C 1
ATOM 8830 O O . ILE D 1 243 ? 9.55208 34.40377 38.34855 1.000 43.77660 243 ILE D O 1
ATOM 8835 N N . ASP D 1 244 ? 8.50257 36.39581 38.28475 1.000 47.74408 244 ASP D N 1
ATOM 8836 C CA . ASP D 1 244 ? 9.37673 36.97237 39.30309 1.000 52.27210 244 ASP D CA 1
ATOM 8837 C C . ASP D 1 244 ? 9.18799 36.29303 40.65334 1.000 52.13845 244 ASP D C 1
ATOM 8838 O O . ASP D 1 244 ? 10.15635 36.10547 41.39885 1.000 59.91536 244 ASP D O 1
ATOM 8843 N N . ASN D 1 245 ? 7.95172 35.92424 40.99122 1.000 48.24628 245 ASN D N 1
ATOM 8844 C CA . ASN D 1 245 ? 7.69000 35.27233 42.26778 1.000 49.54953 245 ASN D CA 1
ATOM 8845 C C . ASN D 1 245 ? 8.16864 33.82822 42.30222 1.000 51.29766 245 ASN D C 1
ATOM 8846 O O . ASN D 1 245 ? 8.08888 33.19412 43.36000 1.000 55.64927 245 ASN D O 1
ATOM 8851 N N . LEU D 1 246 ? 8.66014 33.29546 41.18258 1.000 46.23524 246 LEU D N 1
ATOM 8852 C CA . LEU D 1 246 ? 9.15748 31.92673 41.17774 1.000 47.61733 246 LEU D CA 1
ATOM 8853 C C . LEU D 1 246 ? 10.52924 31.81769 41.82469 1.000 52.28011 246 LEU D C 1
ATOM 8854 O O . LEU D 1 246 ? 10.83307 30.79616 42.45102 1.000 59.31513 246 LEU D O 1
ATOM 8859 N N . GLY D 1 247 ? 11.35912 32.85210 41.69700 1.000 59.00804 247 GLY D N 1
ATOM 8860 C CA . GLY D 1 247 ? 12.72563 32.77542 42.16993 1.000 55.39819 247 GLY D CA 1
ATOM 8861 C C . GLY D 1 247 ? 13.62816 31.89240 41.34189 1.000 62.86182 247 GLY D C 1
ATOM 8862 O O . GLY D 1 247 ? 14.73343 31.56670 41.78651 1.000 68.14024 247 GLY D O 1
ATOM 8863 N N . ASN D 1 248 ? 13.19077 31.49438 40.15080 1.000 54.81764 248 ASN D N 1
ATOM 8864 C CA . ASN D 1 248 ? 13.95962 30.60981 39.28621 1.000 53.43051 248 ASN D CA 1
ATOM 8865 C C . ASN D 1 248 ? 14.79382 31.44776 38.32420 1.000 53.75959 248 ASN D C 1
ATOM 8866 O O . ASN D 1 248 ? 14.24674 32.23902 37.54634 1.000 48.83130 248 ASN D O 1
ATOM 8871 N N . GLU D 1 249 ? 16.11745 31.27424 38.38227 1.000 52.08338 249 GLU D N 1
ATOM 8872 C CA . GLU D 1 249 ? 17.00368 32.05014 37.52115 1.000 52.03804 249 GLU D CA 1
ATOM 8873 C C . GLU D 1 249 ? 16.78629 31.71103 36.05205 1.000 49.03987 249 GLU D C 1
ATOM 8874 O O . GLU D 1 249 ? 16.72707 32.60917 35.20507 1.000 50.99710 249 GLU D O 1
ATOM 8876 N N . MET D 1 250 ? 16.65913 30.42076 35.73041 1.000 46.78187 250 MET D N 1
ATOM 8877 C CA . MET D 1 250 ? 16.48102 30.01973 34.33643 1.000 46.68856 250 MET D CA 1
ATOM 8878 C C . MET D 1 250 ? 15.16542 30.53818 33.76901 1.000 44.93278 250 MET D C 1
ATOM 8879 O O . MET D 1 250 ? 15.09796 30.92596 32.59659 1.000 48.10802 250 MET D O 1
ATOM 8884 N N . ALA D 1 251 ? 14.10542 30.54385 34.58060 1.000 43.60906 251 ALA D N 1
ATOM 8885 C CA . ALA D 1 251 ? 12.82583 31.06060 34.10724 1.000 45.35287 251 ALA D CA 1
ATOM 8886 C C . ALA D 1 251 ? 12.90433 32.55998 33.85040 1.000 40.80640 251 ALA D C 1
ATOM 8887 O O . ALA D 1 251 ? 12.41818 33.04802 32.82393 1.000 39.15740 251 ALA D O 1
ATOM 8889 N N . SER D 1 252 ? 13.51866 33.30399 34.77031 1.000 43.43723 252 SER D N 1
ATOM 8890 C CA . SER D 1 252 ? 13.70434 34.73519 34.56256 1.000 45.51772 252 SER D CA 1
ATOM 8891 C C . SER D 1 252 ? 14.50353 35.01258 33.29670 1.000 45.99439 252 SER D C 1
ATOM 8892 O O . SER D 1 252 ? 14.23863 35.99218 32.59194 1.000 46.34973 252 SER D O 1
ATOM 8895 N N . ARG D 1 253 ? 15.46171 34.14289 32.97527 1.000 46.75257 253 ARG D N 1
ATOM 8896 C CA . ARG D 1 253 ? 16.33303 34.37789 31.82817 1.000 47.94921 253 ARG D CA 1
ATOM 8897 C C . ARG D 1 253 ? 15.60831 34.12487 30.50797 1.000 45.07817 253 ARG D C 1
ATOM 8898 O O . ARG D 1 253 ? 15.79770 34.87415 29.54337 1.000 51.51364 253 ARG D O 1
ATOM 8906 N N . VAL D 1 254 ? 14.75698 33.09890 30.44178 1.000 41.18089 254 VAL D N 1
ATOM 8907 C CA . VAL D 1 254 ? 14.04792 32.85708 29.18677 1.000 47.18612 254 VAL D CA 1
ATOM 8908 C C . VAL D 1 254 ? 12.89859 33.84622 29.03439 1.000 43.13936 254 VAL D C 1
ATOM 8909 O O . VAL D 1 254 ? 12.60735 34.31683 27.92900 1.000 40.76188 254 VAL D O 1
ATOM 8913 N N . HIS D 1 255 ? 12.23247 34.19162 30.13846 1.000 38.18852 255 HIS D N 1
ATOM 8914 C CA . HIS D 1 255 ? 11.16956 35.18371 30.05820 1.000 40.21600 255 HIS D CA 1
ATOM 8915 C C . HIS D 1 255 ? 11.69298 36.53946 29.60749 1.000 40.53936 255 HIS D C 1
ATOM 8916 O O . HIS D 1 255 ? 10.90590 37.36423 29.13598 1.000 40.37626 255 HIS D O 1
ATOM 8923 N N . ALA D 1 256 ? 13.00634 36.77217 29.71117 1.000 43.19421 256 ALA D N 1
ATOM 8924 C CA . ALA D 1 256 ? 13.57330 38.05350 29.30080 1.000 48.06565 256 ALA D CA 1
ATOM 8925 C C . ALA D 1 256 ? 13.36234 38.32388 27.81566 1.000 45.62233 256 ALA D C 1
ATOM 8926 O O . ALA D 1 256 ? 13.32399 39.48624 27.40108 1.000 47.59985 256 ALA D O 1
ATOM 8928 N N . TYR D 1 257 ? 13.21392 37.27855 26.99691 1.000 43.21063 257 TYR D N 1
ATOM 8929 C CA . TYR D 1 257 ? 12.97761 37.51429 25.57651 1.000 44.64493 257 TYR D CA 1
ATOM 8930 C C . TYR D 1 257 ? 11.51804 37.78879 25.25462 1.000 40.87940 257 TYR D C 1
ATOM 8931 O O . TYR D 1 257 ? 11.22669 38.31253 24.17529 1.000 41.31063 257 TYR D O 1
ATOM 8940 N N . TYR D 1 258 ? 10.59964 37.43999 26.14874 1.000 38.95471 258 TYR D N 1
ATOM 8941 C CA . TYR D 1 258 ? 9.17877 37.66981 25.93355 1.000 43.75415 258 TYR D CA 1
ATOM 8942 C C . TYR D 1 258 ? 8.59991 38.69104 26.89762 1.000 38.36638 258 TYR D C 1
ATOM 8943 O O . TYR D 1 258 ? 7.40269 38.98867 26.81913 1.000 40.34493 258 TYR D O 1
ATOM 8952 N N . ARG D 1 259 ? 9.41976 39.22990 27.80207 1.000 41.31179 259 ARG D N 1
ATOM 8953 C CA . ARG D 1 259 ? 8.92516 40.15073 28.81919 1.000 45.25846 259 ARG D CA 1
ATOM 8954 C C . ARG D 1 259 ? 8.22822 41.34765 28.18720 1.000 43.53226 259 ARG D C 1
ATOM 8955 O O . ARG D 1 259 ? 7.13144 41.73450 28.60483 1.000 43.04200 259 ARG D O 1
ATOM 8963 N N . HIS D 1 260 ? 8.84479 41.93657 27.16749 1.000 47.36046 260 HIS D N 1
ATOM 8964 C CA . HIS D 1 260 ? 8.35651 43.16074 26.54570 1.000 53.86501 260 HIS D CA 1
ATOM 8965 C C . HIS D 1 260 ? 7.88870 42.90456 25.11707 1.000 51.12168 260 HIS D C 1
ATOM 8966 O O . HIS D 1 260 ? 8.06557 43.73188 24.22102 1.000 53.73468 260 HIS D O 1
ATOM 8973 N N . GLN D 1 261 ? 7.28916 41.74257 24.89480 1.000 45.18914 261 GLN D N 1
ATOM 8974 C CA . GLN D 1 261 ? 6.67912 41.41904 23.62299 1.000 51.34550 261 GLN D CA 1
ATOM 8975 C C . GLN D 1 261 ? 5.18223 41.22486 23.81965 1.000 47.52835 261 GLN D C 1
ATOM 8976 O O . GLN D 1 261 ? 4.74234 40.86801 24.91769 1.000 50.62286 261 GLN D O 1
ATOM 8982 N N . PRO D 1 262 ? 4.37025 41.45961 22.78969 1.000 54.68166 262 PRO D N 1
ATOM 8983 C CA . PRO D 1 262 ? 2.92265 41.30731 22.97232 1.000 51.41049 262 PRO D CA 1
ATOM 8984 C C . PRO D 1 262 ? 2.51821 39.84344 23.04921 1.000 51.17019 262 PRO D C 1
ATOM 8985 O O . PRO D 1 262 ? 1.89157 39.30303 22.13277 1.000 48.67261 262 PRO D O 1
ATOM 8989 N N . VAL D 1 263 ? 2.89726 39.19121 24.14745 1.000 41.43139 263 VAL D N 1
ATOM 8990 C CA . VAL D 1 263 ? 2.43708 37.83587 24.41151 1.000 45.11822 263 VAL D CA 1
ATOM 8991 C C . VAL D 1 263 ? 0.94993 37.86573 24.73675 1.000 42.44536 263 VAL D C 1
ATOM 8992 O O . VAL D 1 263 ? 0.47155 38.72739 25.48600 1.000 44.37786 263 VAL D O 1
ATOM 8996 N N . ARG D 1 264 ? 0.19966 36.94806 24.13407 1.000 32.52002 264 ARG D N 1
ATOM 8997 C CA . ARG D 1 264 ? -1.22619 36.87336 24.41775 1.000 37.14225 264 ARG D CA 1
ATOM 8998 C C . ARG D 1 264 ? -1.48455 36.13648 25.72552 1.000 45.04429 264 ARG D C 1
ATOM 8999 O O . ARG D 1 264 ? -2.37915 36.51732 26.48791 1.000 32.51945 264 ARG D O 1
ATOM 9007 N N . SER D 1 265 ? -0.70488 35.09426 26.01357 1.000 32.22736 265 SER D N 1
ATOM 9008 C CA . SER D 1 265 ? -0.85923 34.38999 27.27620 1.000 29.77796 265 SER D CA 1
ATOM 9009 C C . SER D 1 265 ? 0.43099 33.65088 27.59639 1.000 31.60536 265 SER D C 1
ATOM 9010 O O . SER D 1 265 ? 1.15531 33.22130 26.69581 1.000 30.54760 265 SER D O 1
ATOM 9013 N N . LEU D 1 266 ? 0.71155 33.51867 28.88986 1.000 25.47331 266 LEU D N 1
ATOM 9014 C CA . LEU D 1 266 ? 1.81862 32.70810 29.38190 1.000 25.26524 266 LEU D CA 1
ATOM 9015 C C . LEU D 1 266 ? 1.26216 31.67816 30.34818 1.000 24.72417 266 LEU D C 1
ATOM 9016 O O . LEU D 1 266 ? 0.63234 32.03775 31.34794 1.000 25.62485 266 LEU D O 1
ATOM 9021 N N . VAL D 1 267 ? 1.48925 30.40247 30.04478 1.000 23.86859 267 VAL D N 1
ATOM 9022 C CA . VAL D 1 267 ? 1.17459 29.30615 30.94813 1.000 24.48046 267 VAL D CA 1
ATOM 9023 C C . VAL D 1 267 ? 2.49037 28.78873 31.51664 1.000 25.64384 267 VAL D C 1
ATOM 9024 O O . VAL D 1 267 ? 3.46126 28.59946 30.77296 1.000 24.34966 267 VAL D O 1
ATOM 9028 N N . VAL D 1 268 ? 2.53418 28.59185 32.83187 1.000 25.37062 268 VAL D N 1
ATOM 9029 C CA . VAL D 1 268 ? 3.68056 27.99257 33.50569 1.000 26.09771 268 VAL D CA 1
ATOM 9030 C C . VAL D 1 268 ? 3.20701 26.70230 34.15993 1.000 27.32347 268 VAL D C 1
ATOM 9031 O O . VAL D 1 268 ? 2.22913 26.71017 34.91800 1.000 27.49634 268 VAL D O 1
ATOM 9035 N N . CYS D 1 269 ? 3.87180 25.58961 33.86040 1.000 29.30875 269 CYS D N 1
ATOM 9036 C CA . CYS D 1 269 ? 3.53025 24.34389 34.53158 1.000 28.11685 269 CYS D CA 1
ATOM 9037 C C . CYS D 1 269 ? 4.66885 23.95854 35.46082 1.000 29.37528 269 CYS D C 1
ATOM 9038 O O . CYS D 1 269 ? 5.83979 23.99056 35.07013 1.000 29.30217 269 CYS D O 1
ATOM 9041 N N . ILE D 1 270 ? 4.31747 23.62492 36.69612 1.000 32.18031 270 ILE D N 1
ATOM 9042 C CA . ILE D 1 270 ? 5.29090 23.25722 37.71715 1.000 32.54713 270 ILE D CA 1
ATOM 9043 C C . ILE D 1 270 ? 4.84219 21.95215 38.35541 1.000 34.63657 270 ILE D C 1
ATOM 9044 O O . ILE D 1 270 ? 3.65729 21.80374 38.69267 1.000 35.56865 270 ILE D O 1
ATOM 9049 N N . PRO D 1 271 ? 5.74066 20.98391 38.52594 1.000 35.94904 271 PRO D N 1
ATOM 9050 C CA . PRO D 1 271 ? 5.40789 19.81558 39.34329 1.000 45.91449 271 PRO D CA 1
ATOM 9051 C C . PRO D 1 271 ? 5.07400 20.24281 40.76282 1.000 40.98099 271 PRO D C 1
ATOM 9052 O O . PRO D 1 271 ? 5.72957 21.11198 41.34054 1.000 40.22203 271 PRO D O 1
ATOM 9056 N N . GLU D 1 272 ? 4.02823 19.62549 41.31490 1.000 51.06313 272 GLU D N 1
ATOM 9057 C CA . GLU D 1 272 ? 3.63263 19.91129 42.68945 1.000 54.16362 272 GLU D CA 1
ATOM 9058 C C . GLU D 1 272 ? 4.77634 19.65959 43.66470 1.000 53.64460 272 GLU D C 1
ATOM 9059 O O . GLU D 1 272 ? 4.88307 20.34750 44.68574 1.000 61.63271 272 GLU D O 1
ATOM 9065 N N . GLN D 1 273 ? 5.64458 18.68924 43.35950 1.000 56.50114 273 GLN D N 1
ATOM 9066 C CA . GLN D 1 273 ? 6.79694 18.40832 44.21216 1.000 57.35772 273 GLN D CA 1
ATOM 9067 C C . GLN D 1 273 ? 7.78149 19.57156 44.24496 1.000 50.32849 273 GLN D C 1
ATOM 9068 O O . GLN D 1 273 ? 8.44596 19.79086 45.26400 1.000 49.87172 273 GLN D O 1
ATOM 9074 N N . GLU D 1 274 ? 7.90015 20.32118 43.14610 1.000 47.44147 274 GLU D N 1
ATOM 9075 C CA . GLU D 1 274 ? 8.85930 21.42079 43.11482 1.000 48.08450 274 GLU D CA 1
ATOM 9076 C C . GLU D 1 274 ? 8.41845 22.58033 43.99693 1.000 53.74973 274 GLU D C 1
ATOM 9077 O O . GLU D 1 274 ? 9.26425 23.31056 44.52539 1.000 44.95124 274 GLU D O 1
ATOM 9083 N N . LEU D 1 275 ? 7.10990 22.76507 44.17025 1.000 50.14954 275 LEU D N 1
ATOM 9084 C CA . LEU D 1 275 ? 6.61365 23.90286 44.92993 1.000 48.20107 275 LEU D CA 1
ATOM 9085 C C . LEU D 1 275 ? 6.72192 23.69741 46.43526 1.000 59.97486 275 LEU D C 1
ATOM 9086 O O . LEU D 1 275 ? 6.73133 24.68339 47.17974 1.000 63.49388 275 LEU D O 1
ATOM 9091 N N . THR D 1 276 ? 6.81516 22.45161 46.89763 1.000 66.00909 276 THR D N 1
ATOM 9092 C CA . THR D 1 276 ? 7.06634 22.15516 48.30211 1.000 66.80873 276 THR D CA 1
ATOM 9093 C C . THR D 1 276 ? 8.54626 21.94054 48.60105 1.000 70.24861 276 THR D C 1
ATOM 9094 O O . THR D 1 276 ? 8.88209 21.43947 49.67862 1.000 74.43262 276 THR D O 1
ATOM 9098 N N . ALA D 1 277 ? 9.43207 22.30014 47.67683 1.000 69.37705 277 ALA D N 1
ATOM 9099 C CA . ALA D 1 277 ? 10.86531 22.15483 47.86428 1.000 64.34872 277 ALA D CA 1
ATOM 9100 C C . ALA D 1 277 ? 11.47222 23.49482 48.27123 1.000 63.24482 277 ALA D C 1
ATOM 9101 O O . ALA D 1 277 ? 10.78959 24.51749 48.35482 1.000 65.58903 277 ALA D O 1
ATOM 9103 N N . ARG D 1 278 ? 12.78156 23.48577 48.52705 1.000 55.95710 278 ARG D N 1
ATOM 9104 C CA . ARG D 1 278 ? 13.48153 24.70679 48.90338 1.000 63.43430 278 ARG D CA 1
ATOM 9105 C C . ARG D 1 278 ? 13.70847 25.64104 47.72320 1.000 65.65472 278 ARG D C 1
ATOM 9106 O O . ARG D 1 278 ? 14.11864 26.78764 47.93434 1.000 75.59853 278 ARG D O 1
ATOM 9108 N N . SER D 1 279 ? 13.44562 25.18533 46.50210 1.000 51.68476 279 SER D N 1
ATOM 9109 C CA . SER D 1 279 ? 13.61741 25.97069 45.28729 1.000 54.21686 279 SER D CA 1
ATOM 9110 C C . SER D 1 279 ? 13.03689 25.17873 44.12531 1.000 51.78994 279 SER D C 1
ATOM 9111 O O . SER D 1 279 ? 13.04441 23.94487 44.14317 1.000 48.35113 279 SER D O 1
ATOM 9114 N N . ILE D 1 280 ? 12.53495 25.89573 43.12248 1.000 48.57605 280 ILE D N 1
ATOM 9115 C CA . ILE D 1 280 ? 11.93591 25.27598 41.94273 1.000 41.48993 280 ILE D CA 1
ATOM 9116 C C . ILE D 1 280 ? 13.03558 24.99278 40.92853 1.000 48.32512 280 ILE D C 1
ATOM 9117 O O . ILE D 1 280 ? 13.76980 25.90372 40.52902 1.000 46.74943 280 ILE D O 1
ATOM 9122 N N . GLN D 1 281 ? 13.13619 23.72990 40.49445 1.000 45.86291 281 GLN D N 1
ATOM 9123 C CA . GLN D 1 281 ? 14.16136 23.30834 39.55095 1.000 41.54349 281 GLN D CA 1
ATOM 9124 C C . GLN D 1 281 ? 13.62808 22.81324 38.21233 1.000 39.80178 281 GLN D C 1
ATOM 9125 O O . GLN D 1 281 ? 14.40125 22.76325 37.25008 1.000 43.31774 281 GLN D O 1
ATOM 9131 N N . ARG D 1 282 ? 12.35197 22.43998 38.11753 1.000 38.21215 282 ARG D N 1
ATOM 9132 C CA . ARG D 1 282 ? 11.75871 22.01143 36.85789 1.000 36.85915 282 ARG D CA 1
ATOM 9133 C C . ARG D 1 282 ? 10.45690 22.76251 36.60801 1.000 39.46839 282 ARG D C 1
ATOM 9134 O O . ARG D 1 282 ? 9.64891 22.95146 37.52343 1.000 36.33035 282 ARG D O 1
ATOM 9142 N N . LEU D 1 283 ? 10.25806 23.17973 35.36046 1.000 33.32857 283 LEU D N 1
ATOM 9143 C CA . LEU D 1 283 ? 9.03217 23.85316 34.94904 1.000 31.41402 283 LEU D CA 1
ATOM 9144 C C . LEU D 1 283 ? 9.03655 23.97298 33.43306 1.000 30.64244 283 LEU D C 1
ATOM 9145 O O . LEU D 1 283 ? 10.08573 23.87681 32.79226 1.000 32.09631 283 LEU D O 1
ATOM 9150 N N . ASN D 1 284 ? 7.84943 24.17516 32.86524 1.000 29.16773 284 ASN D N 1
ATOM 9151 C CA . ASN D 1 284 ? 7.72134 24.53566 31.46269 1.000 28.50920 284 ASN D CA 1
ATOM 9152 C C . ASN D 1 284 ? 7.02299 25.88254 31.37463 1.000 28.04013 284 ASN D C 1
ATOM 9153 O O . ASN D 1 284 ? 6.20127 26.23156 32.22648 1.000 26.70020 284 ASN D O 1
ATOM 9158 N N . MET D 1 285 ? 7.35789 26.63446 30.33371 1.000 27.26919 285 MET D N 1
ATOM 9159 C CA . MET D 1 285 ? 6.72036 27.91176 30.04625 1.000 26.53256 285 MET D CA 1
ATOM 9160 C C . MET D 1 285 ? 6.24493 27.90274 28.60058 1.000 26.10355 285 MET D C 1
ATOM 9161 O O . MET D 1 285 ? 7.01742 27.58401 27.69110 1.000 27.23761 285 MET D O 1
ATOM 9166 N N . TYR D 1 286 ? 4.96176 28.19759 28.40192 1.000 24.90025 286 TYR D N 1
ATOM 9167 C CA . TYR D 1 286 ? 4.32025 28.16997 27.09213 1.000 24.58131 286 TYR D CA 1
ATOM 9168 C C . TYR D 1 286 ? 3.81784 29.57011 26.775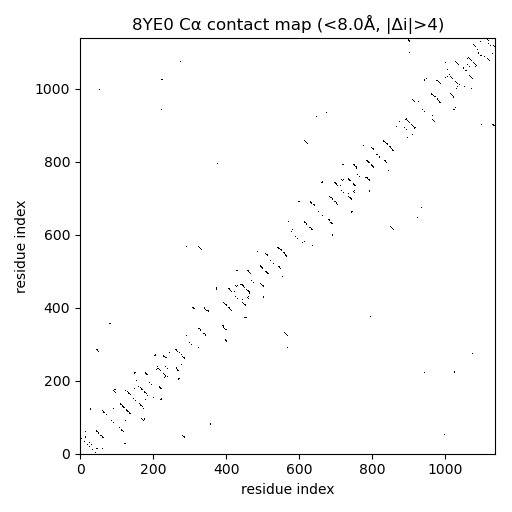91 1.000 25.64663 286 TYR D C 1
ATOM 9169 O O . TYR D 1 286 ? 3.03632 30.13262 27.54777 1.000 23.87628 286 TYR D O 1
ATOM 9178 N N . TYR D 1 287 ? 4.23765 30.10671 25.63368 1.000 25.33078 287 TYR D N 1
ATOM 9179 C CA . TYR D 1 287 ? 3.84136 31.43090 25.17343 1.000 25.78150 287 TYR D CA 1
ATOM 9180 C C . TYR D 1 287 ? 2.94169 31.29765 23.95437 1.000 28.30049 287 TYR D C 1
ATOM 9181 O O . TYR D 1 287 ? 3.27877 30.57795 23.00915 1.000 26.14060 287 TYR D O 1
ATOM 9190 N N . CYS D 1 288 ? 1.81766 32.00408 23.96218 1.000 25.83208 288 CYS D N 1
ATOM 9191 C CA . CYS D 1 288 ? 1.00098 32.16825 22.76632 1.000 33.65884 288 CYS D CA 1
ATOM 9192 C C . CYS D 1 288 ? 1.01212 33.62900 22.34382 1.000 41.10769 288 CYS D C 1
ATOM 9193 O O . CYS D 1 288 ? 0.69065 34.51495 23.14388 1.000 28.02497 288 CYS D O 1
ATOM 9196 N N . MET D 1 289 ? 1.40085 33.87090 21.09465 1.000 39.21627 289 MET D N 1
ATOM 9197 C CA . MET D 1 289 ? 1.27068 35.17073 20.46194 1.000 45.12626 289 MET D CA 1
ATOM 9198 C C . MET D 1 289 ? 0.10010 35.21337 19.49373 1.000 41.32604 289 MET D C 1
ATOM 9199 O O . MET D 1 289 ? -0.08951 36.24060 18.83541 1.000 49.57607 289 MET D O 1
ATOM 9204 N N . ASN D 1 290 ? -0.66995 34.12035 19.41664 1.000 40.46441 290 ASN D N 1
ATOM 9205 C CA . ASN D 1 290 ? -1.71566 33.78771 18.42218 1.000 38.59260 290 ASN D CA 1
ATOM 9206 C C . ASN D 1 290 ? -1.16591 32.89413 17.30982 1.000 43.93612 290 ASN D C 1
ATOM 9207 O O . ASN D 1 290 ? -1.31082 33.18701 16.12228 1.000 39.63215 290 ASN D O 1
#

Organism: NCBI:txid2486217

Sequence (1138 aa):
NYANAQLHKSKNLMYMKAHENIFEIEALYPLELFERFMQSQTDCSIDCACCKIDGDELYPARFSLALYNNQYAEKQIRETIDFFHQVEGRTEVKLNYQQLQHFLGADFDFSKVIRNLVGVDARRELADSRVKLYIWMNDYPEKMATAMAWCDDKKELSTLIVNQEFLVGFDFYFDGRTAIELYISLSSEEFQQTQVWERLAKVVCAPALRLVNDCQAIQIGVSRANDSKIMYYHTLNPNSFIDNLGNEMASRVHAYYRHQPVRSLVVCIPEQELTARSIQRLNMYYCMNKSKNLMYMKAHENIFEIEALYPLELFERFMQSQTDCSIDCACKIDGDELYPARFSLALYNNQYAEKQIRETIDFFHQVEGRTEVKLNYQQLQHFLGADFDFSKVIRNLVGVDARRELADSRVKKLYIWMNDYPEKMATAMAWCDDKKELSTLIVNQEFLVGFDFYFDGRTAIELYISLSSEEFQQTQVWERLAKVVCAPALRLVNDCQAIQIGVSRANDSKIMYYHTLNPNSFIDNLGNEMASRVHAYYRHQPVRSLVVCIPEQELTARSIQRLNMYYCMNMINYANAQLHKSKNLMYMKAHENIFEIEALYPLELFERFMQSQTDCSIDCACKIDGDELYPARFSLALYNNQYAEKQIRETIDFFHQVEGRTEVKLNYQQLQHFLGADFDFSKVIRNLVGVDARRELADSRVKLYIWMNDYPEKMATAMAWCDDKKELSTLIVNQEFLVGFDFYFDGRTAIELYISLSSEEFQQTQVWERLAKVVCAPALRLVNDCQAIQIGVSRANDSKIMYYHTLNPNSFIDNLGNEMASRVHAYYRHQPVRSLVVCIPEQELTARSIQRLNMYYCMNKSKNLMYMKAHENIFEIEALYPLELFERFMQSQTDCSIDCACKIDGDELYPARFSLALYNNQYAEKQIRETIDFFHQVEGRTEVKLNYQQLQHFLGADFDFSKVIRNLVGVDARRELADSRVKLYIWMNDYPEKMATAMAWCDDKKELSTLIVNQEFLVGFDFYFDGRTAIELYISLSSEEFQQTQVWERLAKVVCAPALRLVNDCQAIQIGVSRANDSKIMYYHTLNPNSFIDNLGNEMASRVHAYYRHQPVRSLVVCIPEQELTARSIQRLNMYYCMN

InterPro domains:
  IPR031037 Peptide O-prenyltransferase, LynF/TruF/PatF family [PF19156] (13-288)
  IPR031037 Peptide O-prenyltransferase, LynF/TruF/PatF family [TIGR04445] (13-288)

B-factor: mean 44.21, std 17.85, range [13.85, 112.35]